Protein 9A76 (pdb70)

Solvent-accessible surface area: 61531 Å² total; per-residue (Å²): 157,86,85,61,89,109,36,76,80,76,14,63,65,0,23,0,0,0,0,0,2,25,40,114,0,14,15,20,56,0,1,20,72,0,0,57,104,13,96,38,20,82,164,234,79,48,154,157,49,46,14,1,68,23,96,6,0,103,114,97,45,23,7,9,49,6,32,8,6,25,2,117,21,140,8,150,90,41,76,79,22,20,0,1,0,0,0,1,2,15,32,27,7,9,50,14,14,3,31,2,0,0,40,1,12,30,0,0,0,0,0,0,3,0,30,66,0,0,13,4,8,0,32,32,11,1,141,38,0,86,126,49,144,14,67,13,1,8,1,0,1,48,44,66,70,146,73,23,92,32,107,61,0,44,92,7,0,54,105,37,28,68,31,105,0,74,106,4,7,55,0,0,2,158,63,36,85,13,3,78,101,1,0,27,21,0,16,150,69,2,68,31,4,110,26,54,4,112,30,52,4,46,0,10,0,0,10,2,87,75,41,92,216,98,6,1,11,2,25,0,11,0,41,43,0,20,0,78,63,52,45,115,0,69,0,54,44,57,37,92,92,36,99,2,82,39,1,0,4,34,55,39,141,49,52,87,41,134,46,2,5,0,0,3,4,0,2,1,4,4,65,2,167,85,41,56,16,7,139,15,10,5,1,0,1,12,26,99,80,68,6,178,132,50,27,121,42,39,217,113,71,113,3,44,1,30,0,0,0,2,4,109,71,81,77,50,38,97,76,0,91,92,0,0,71,67,2,64,9,25,12,19,2,0,61,54,121,71,33,88,12,180,57,22,25,119,0,4,12,0,0,0,10,1,34,23,1,5,53,4,2,30,36,22,0,58,124,86,58,119,3,78,4,40,5,12,13,12,14,2,35,7,10,0,52,21,91,120,65,114,100,49,94,0,33,26,11,47,97,22,27,83,101,165,123,33,119,106,7,14,0,3,16,0,68,0,25,0,3,2,40,56,134,35,23,50,36,0,49,133,29,0,106,46,17,30,12,77,92,96,53,52,97,147,31,42,90,99,34,0,9,0,26,0,18,0,0,3,28,15,11,23,53,37,0,66,93,29,0,88,88,44,0,153,37,131,3,6,12,26,38,90,89,73,27,76,70,92,21,135,17,22,52,0,11,0,34,6,49,41,130,115,30,42,15,1,9,18,13,1,23,160,100,86,0,151,116,50,0,126,54,3,2,73,25,0,73,144,52,3,68,146,30,103,8,66,0,20,0,11,0,3,46,42,187,153,88,21,11,154,17,46,2,146,10,109,214,182,113,69,62,68,193,46,217,52,70,90,144,76,179,83,185,161,62,92,104,160,50,157,118,31,51,194,190,86,76,154,133,29,102,31,137,36,44,67,115,0,6,32,0,4,36,97,91,84,122,88,120,200,205,237,242,98,73,51,6,134,96,20,145,17,45,80,54,0,29,112,1,0,92,144,54,59,58,141,108,16,46,85,1,9,18,86,2,0,56,39,0,47,68,98,96,8,0,11,0,17,9,63,49,66,41,27,12,22,1,1,0,0,0,0,1,0,40,60,6,76,48,154,29,84,58,17,13,1,2,0,0,0,2,10,44,22,14,0,48,61,1,8,93,36,0,123,100,0,0,91,43,39,199,4,104,26,29,37,0,16,35,77,52,90,34,29,160,4,53,183,31,19,166,162,68,8,1,0,0,0,0,14,0,30,36,3,33,46,0,19,110,136,205,42,6,183,5,112,78,1,66,2,0,0,1,4,14,1,5,7,0,44,81,65,56,40,44,107,31,0,52,45,0,6,85,66,14,43,119,162,38,5,0,2,0,1,0,26,38,25,34,68,35,1,98,152,5,4,135,163,48,16,110,158,43,62,94,14,112,32,178,78,166,147,112,63,42,51,30,6,93,4,32,32,0,46,2,86,34,190,83,1,13,46,1,0,5,45,5,7,12,60,37,62,14,118,20,0,3,0,2,0,33,57,106,125,8,0,62,40,0,9,125,6,0,73,110,22,47,34,45,5,48,16,0,17,53,97,42,88,43,74,135,27,108,81,2,21,161,78,0,136,124,49,69,12,89,3,0,0,0,13,40,86,0,6,32,5,14,64,10,88,30,9,27,16,0,2,1,0,0,2,0,109,50,29,74,25,0,37,41,5,3,26,18,2,6,45,112,63,122,98,2,47,0,1,0,2,1,12,73,184,2,85,47,27,12,165,32,0,30,142,67,29,188,96,165,6,91,163,46,133,45,8,55,92,105,67,0,57,101,12,30,72,122,46,10,43,91,172,61,144,74,63,109,90,126,123,133,54,124,192,144,119,98,56,44,56,111,92,88,157,124,103,82,57,119,77,32,84,56,53,48,38,131,176,62,11,135,96,33,67,108,53,132,45,239,33,62,103,38,82,49,62,120,78,210,193,172,198,141,164,235,98,90,209,240,206,123,88,168,78,80,80,218,237,79,85,220,81,208,98,136,125,217,109,92,192,123,198,201,226,116,131,127,217,230,117,114,67,119,203,205,137,178,186,94,278

Structure (mmCIF, N/CA/C/O backbone):
data_9A76
#
_entry.id   9A76
#
loop_
_entity.id
_entity.type
_entity.pdbx_description
1 POLYMER LEPA_BACSU
2 POLYMER CSHA_BACSU
#
loop_
_atom_site.group_PDB
_atom_site.id
_atom_site.type_symbol
_atom_site.label_atom_id
_atom_site.label_alt_id
_atom_site.label_comp_id
_atom_site.label_asym_id
_atom_site.label_entity_id
_atom_site.label_seq_id
_atom_site.pdbx_PDB_ins_code
_atom_site.Cartn_x
_atom_site.Cartn_y
_atom_site.Cartn_z
_atom_site.occupancy
_atom_site.B_iso_or_equiv
_atom_site.auth_seq_id
_atom_site.auth_comp_id
_atom_site.auth_asym_id
_atom_site.auth_atom_id
_atom_site.pdbx_PDB_model_num
ATOM 1 N N . MET A 1 1 ? -43.886 36.809 15.121 1.000 0.580 1 MET A N 1
ATOM 2 C CA . MET A 1 1 ? -42.692 36.380 14.379 1.000 0.580 1 MET A CA 1
ATOM 3 C C . MET A 1 1 ? -43.053 35.255 13.431 1.000 0.580 1 MET A C 1
ATOM 4 O O . MET A 1 1 ? -43.593 34.238 13.861 1.000 0.580 1 MET A O 1
ATOM 20 N N . THR A 1 2 ? -42.761 35.470 12.158 1.000 0.730 2 THR A N 1
ATOM 21 C CA . THR A 1 2 ? -42.549 34.453 11.127 1.000 0.730 2 THR A CA 1
ATOM 22 C C . THR A 1 2 ? -41.372 33.548 11.499 1.000 0.730 2 THR A C 1
ATOM 23 O O . THR A 1 2 ? -40.571 33.885 12.373 1.000 0.730 2 THR A O 1
ATOM 34 N N . ASP A 1 3 ? -41.231 32.402 10.834 1.000 0.820 3 ASP A N 1
ATOM 35 C CA . ASP A 1 3 ? -40.070 31.538 11.073 1.000 0.820 3 ASP A CA 1
ATOM 36 C C . ASP A 1 3 ? -38.760 32.176 10.580 1.000 0.820 3 ASP A C 1
ATOM 37 O O . ASP A 1 3 ? -37.723 31.956 11.201 1.000 0.820 3 ASP A O 1
ATOM 46 N N . LYS A 1 4 ? -38.799 33.046 9.556 1.000 0.850 4 LYS A N 1
ATOM 47 C CA . LYS A 1 4 ? -37.635 33.842 9.133 1.000 0.850 4 LYS A CA 1
ATOM 48 C C . LYS A 1 4 ? -37.174 34.818 10.219 1.000 0.850 4 LYS A C 1
ATOM 49 O O . LYS A 1 4 ? -35.994 34.822 10.548 1.000 0.850 4 LYS A O 1
ATOM 68 N N . GLU A 1 5 ? -38.087 35.577 10.832 1.000 0.880 5 GLU A N 1
ATOM 69 C CA . GLU A 1 5 ? -37.747 36.473 11.955 1.000 0.880 5 GLU A CA 1
ATOM 70 C C . GLU A 1 5 ? -37.132 35.702 13.134 1.000 0.880 5 GLU A C 1
ATOM 71 O O . GLU A 1 5 ? -36.119 36.137 13.672 1.000 0.880 5 GLU A O 1
ATOM 83 N N . LYS A 1 6 ? -37.672 34.524 13.489 1.000 0.900 6 LYS A N 1
ATOM 84 C CA . LYS A 1 6 ? -37.091 33.676 14.550 1.000 0.900 6 LYS A CA 1
ATOM 85 C C . LYS A 1 6 ? -35.688 33.172 14.202 1.000 0.900 6 LYS A C 1
ATOM 86 O O . LYS A 1 6 ? -34.834 33.114 15.081 1.000 0.900 6 LYS A O 1
ATOM 105 N N . ARG A 1 7 ? -35.445 32.770 12.945 1.000 0.910 7 ARG A N 1
ATOM 106 C CA . ARG A 1 7 ? -34.109 32.333 12.500 1.000 0.910 7 ARG A CA 1
ATOM 107 C C . ARG A 1 7 ? -33.107 33.484 12.561 1.000 0.910 7 ARG A C 1
ATOM 108 O O . ARG A 1 7 ? -32.023 33.274 13.085 1.000 0.910 7 ARG A O 1
ATOM 129 N N . LEU A 1 8 ? -33.490 34.682 12.116 1.000 0.920 8 LEU A N 1
ATOM 130 C CA . LEU A 1 8 ? -32.641 35.880 12.159 1.000 0.920 8 LEU A CA 1
ATOM 131 C C . LEU A 1 8 ? -32.324 36.329 13.598 1.000 0.920 8 LEU A C 1
ATOM 132 O O . LEU A 1 8 ? -31.176 36.637 13.903 1.000 0.920 8 LEU A O 1
ATOM 148 N N . GLU A 1 9 ? -33.306 36.312 14.505 1.000 0.920 9 GLU A N 1
ATOM 149 C CA . GLU A 1 9 ? -33.087 36.621 15.928 1.000 0.920 9 GLU A CA 1
ATOM 150 C C . GLU A 1 9 ? -32.221 35.561 16.631 1.000 0.920 9 GLU A C 1
ATOM 151 O O . GLU A 1 9 ? -31.420 35.891 17.501 1.000 0.920 9 GLU A O 1
ATOM 163 N N . ARG A 1 10 ? -32.329 34.284 16.239 1.000 0.940 10 ARG A N 1
ATOM 164 C CA . ARG A 1 10 ? -31.404 33.239 16.699 1.000 0.940 10 ARG A CA 1
ATOM 165 C C . ARG A 1 10 ? -29.991 33.465 16.151 1.000 0.940 10 ARG A C 1
ATOM 166 O O . ARG A 1 10 ? -29.029 33.329 16.900 1.000 0.940 10 ARG A O 1
ATOM 187 N N . GLN A 1 11 ? -29.872 33.794 14.867 1.000 0.950 11 GLN A N 1
ATOM 188 C CA . GLN A 1 11 ? -28.609 33.978 14.147 1.000 0.950 11 GLN A CA 1
ATOM 189 C C . GLN A 1 11 ? -27.752 35.097 14.753 1.000 0.950 11 GLN A C 1
ATOM 190 O O . GLN A 1 11 ? -26.554 34.898 14.936 1.000 0.950 11 GLN A O 1
ATOM 204 N N . SER A 1 12 ? -28.350 36.224 15.163 1.000 0.960 12 SER A N 1
ATOM 205 C CA . SER A 1 12 ? -27.616 37.320 15.825 1.000 0.960 12 SER A CA 1
ATOM 206 C C . SER A 1 12 ? -26.983 36.929 17.173 1.000 0.960 12 SER A C 1
ATOM 207 O O . SER A 1 12 ? -26.069 37.608 17.649 1.000 0.960 12 SER A O 1
ATOM 215 N N . ARG A 1 13 ? -27.418 35.809 17.767 1.000 0.970 13 ARG A N 1
ATOM 216 C CA . ARG A 1 13 ? -26.884 35.238 19.013 1.000 0.970 13 ARG A CA 1
ATOM 217 C C . ARG A 1 13 ? -25.940 34.053 18.807 1.000 0.970 13 ARG A C 1
ATOM 218 O O . ARG A 1 13 ? -25.538 33.428 19.789 1.000 0.970 13 ARG A O 1
ATOM 239 N N . ILE A 1 14 ? -25.601 33.712 17.564 1.000 0.980 14 ILE A N 1
ATOM 240 C CA . ILE A 1 14 ? -24.577 32.704 17.279 1.000 0.980 14 ILE A CA 1
ATOM 241 C C . ILE A 1 14 ? -23.190 33.365 17.335 1.000 0.980 14 ILE A C 1
ATOM 242 O O . ILE A 1 14 ? -23.035 34.515 16.919 1.000 0.980 14 ILE A O 1
ATOM 258 N N . ARG A 1 15 ? -22.190 32.642 17.847 1.000 0.980 15 ARG A N 1
ATOM 259 C CA . ARG A 1 15 ? -20.757 32.961 17.738 1.000 0.980 15 ARG A CA 1
ATOM 260 C C . ARG A 1 15 ? -20.008 31.696 17.335 1.000 0.980 15 ARG A C 1
ATOM 261 O O . ARG A 1 15 ? -20.070 30.704 18.061 1.000 0.980 15 ARG A O 1
ATOM 282 N N . ASN A 1 16 ? -19.318 31.719 16.199 1.000 0.980 16 ASN A N 1
ATOM 283 C CA . ASN A 1 16 ? -18.507 30.591 15.740 1.000 0.980 16 ASN A CA 1
ATOM 284 C C . ASN A 1 16 ? -17.039 30.969 15.870 1.000 0.980 16 ASN A C 1
ATOM 285 O O . ASN A 1 16 ? -16.610 31.971 15.297 1.000 0.980 16 ASN A O 1
ATOM 296 N N . PHE A 1 17 ? -16.280 30.201 16.640 1.000 0.980 17 PHE A N 1
ATOM 297 C CA . PHE A 1 17 ? -14.887 30.519 16.910 1.000 0.980 17 PHE A CA 1
ATOM 298 C C . PHE A 1 17 ? -14.035 29.271 17.093 1.000 0.980 17 PHE A C 1
ATOM 299 O O . PHE A 1 17 ? -14.504 28.205 17.496 1.000 0.980 17 PHE A O 1
ATOM 316 N N . SER A 1 18 ? -12.748 29.438 16.828 1.000 0.950 18 SER A N 1
ATOM 317 C CA . SER A 1 18 ? -11.724 28.419 17.036 1.000 0.950 18 SER A CA 1
ATOM 318 C C . SER A 1 18 ? -10.706 28.859 18.079 1.000 0.950 18 SER A C 1
ATOM 319 O O . SER A 1 18 ? -10.540 30.053 18.315 1.000 0.950 18 SER A O 1
ATOM 327 N N . ILE A 1 19 ? -10.001 27.913 18.698 1.000 0.940 19 ILE A N 1
ATOM 328 C CA . ILE A 1 19 ? -8.847 28.224 19.555 1.000 0.940 19 ILE A CA 1
ATOM 329 C C . ILE A 1 19 ? -7.581 27.883 18.773 1.000 0.940 19 ILE A C 1
ATOM 330 O O . ILE A 1 19 ? -7.423 26.745 18.331 1.000 0.940 19 ILE A O 1
ATOM 346 N N . ILE A 1 20 ? -6.695 28.865 18.615 1.000 0.920 20 ILE A N 1
ATOM 347 C CA . ILE A 1 20 ? -5.383 28.736 17.974 1.000 0.920 20 ILE A CA 1
ATOM 348 C C . ILE A 1 20 ? -4.282 29.029 18.994 1.000 0.920 20 ILE A C 1
ATOM 349 O O . ILE A 1 20 ? -4.403 29.924 19.829 1.000 0.920 20 ILE A O 1
ATOM 365 N N . ALA A 1 21 ? -3.212 28.241 18.959 1.000 0.910 21 ALA A N 1
ATOM 366 C CA . ALA A 1 21 ? -2.125 28.321 19.928 1.000 0.910 21 ALA A CA 1
ATOM 367 C C . ALA A 1 21 ? -0.865 27.641 19.387 1.000 0.910 21 ALA A C 1
ATOM 368 O O . ALA A 1 21 ? -0.955 26.791 18.499 1.000 0.910 21 ALA A O 1
ATOM 375 N N . HIS A 1 22 ? 0.289 27.938 19.983 1.000 0.860 22 HIS A N 1
ATOM 376 C CA . HIS A 1 22 ? 1.422 27.019 19.910 1.000 0.860 22 HIS A CA 1
ATOM 377 C C . HIS A 1 22 ? 1.132 25.744 20.726 1.000 0.860 22 HIS A C 1
ATOM 378 O O . HIS A 1 22 ? 0.263 25.712 21.607 1.000 0.860 22 HIS A O 1
ATOM 392 N N . ILE A 1 23 ? 1.881 24.677 20.450 1.000 0.810 23 ILE A N 1
ATOM 393 C CA . ILE A 1 23 ? 1.841 23.440 21.235 1.000 0.810 23 ILE A CA 1
ATOM 394 C C . ILE A 1 23 ? 2.140 23.748 22.707 1.000 0.810 23 ILE A C 1
ATOM 395 O O . ILE A 1 23 ? 2.944 24.616 23.033 1.000 0.810 23 ILE A O 1
ATOM 411 N N . ASP A 1 24 ? 1.472 23.024 23.603 1.000 0.820 24 ASP A N 1
ATOM 412 C CA . ASP A 1 24 ? 1.631 23.121 25.058 1.000 0.820 24 ASP A CA 1
ATOM 413 C C . ASP A 1 24 ? 1.220 24.477 25.685 1.000 0.820 24 ASP A C 1
ATOM 414 O O . ASP A 1 24 ? 1.160 24.583 26.905 1.000 0.820 24 ASP A O 1
ATOM 423 N N . HIS A 1 25 ? 0.805 25.503 24.922 1.000 0.910 25 HIS A N 1
ATOM 424 C CA . HIS A 1 25 ? 0.312 26.792 25.471 1.000 0.910 25 HIS A CA 1
ATOM 425 C C . HIS A 1 25 ? -1.043 26.687 26.212 1.000 0.910 25 HIS A C 1
ATOM 426 O O . HIS A 1 25 ? -1.522 27.649 26.813 1.000 0.910 25 HIS A O 1
ATOM 440 N N . GLY A 1 26 ? -1.644 25.492 26.255 1.000 0.880 26 GLY A N 1
ATOM 441 C CA . GLY A 1 26 ? -2.825 25.178 27.072 1.000 0.880 26 GLY A CA 1
ATOM 442 C C . GLY A 1 26 ? -4.171 25.279 26.348 1.000 0.880 26 GLY A C 1
ATOM 443 O O . GLY A 1 26 ? -5.201 25.411 27.006 1.000 0.880 26 GLY A O 1
ATOM 447 N N . LYS A 1 27 ? -4.167 25.188 25.013 1.000 0.890 27 LYS A N 1
ATOM 448 C CA . LYS A 1 27 ? -5.350 25.215 24.137 1.000 0.890 27 LYS A CA 1
ATOM 449 C C . LYS A 1 27 ? -6.436 24.202 24.547 1.000 0.890 27 LYS A C 1
ATOM 450 O O . LYS A 1 27 ? -7.546 24.615 24.871 1.000 0.890 27 LYS A O 1
ATOM 469 N N . SER A 1 28 ? -6.115 22.904 24.633 1.000 0.840 28 SER A N 1
ATOM 470 C CA . SER A 1 28 ? -7.089 21.859 25.013 1.000 0.840 28 SER A CA 1
ATOM 471 C C . SER A 1 28 ? -7.619 22.051 26.443 1.000 0.840 28 SER A C 1
ATOM 472 O O . SER A 1 28 ? -8.810 21.903 26.695 1.000 0.840 28 SER A O 1
ATOM 480 N N . THR A 1 29 ? -6.764 22.481 27.381 1.000 0.850 29 THR A N 1
ATOM 481 C CA . THR A 1 29 ? -7.181 22.796 28.761 1.000 0.850 29 THR A CA 1
ATOM 482 C C . THR A 1 29 ? -8.125 24.001 28.823 1.000 0.850 29 THR A C 1
ATOM 483 O O . THR A 1 29 ? -9.029 24.032 29.657 1.000 0.850 29 THR A O 1
ATOM 494 N N . LEU A 1 30 ? -7.938 25.005 27.957 1.000 0.910 30 LEU A N 1
ATOM 495 C CA . LEU A 1 30 ? -8.854 26.140 27.848 1.000 0.910 30 LEU A CA 1
ATOM 496 C C . LEU A 1 30 ? -10.202 25.704 27.254 1.000 0.910 30 LEU A C 1
ATOM 497 O O . LEU A 1 30 ? -11.244 26.098 27.778 1.000 0.910 30 LEU A O 1
ATOM 513 N N . ALA A 1 31 ? -10.185 24.842 26.230 1.000 0.890 31 ALA A N 1
ATOM 514 C CA . ALA A 1 31 ? -11.391 24.241 25.663 1.000 0.890 31 ALA A CA 1
ATOM 515 C C . ALA A 1 31 ? -12.204 23.491 26.736 1.000 0.890 31 ALA A C 1
ATOM 516 O O . ALA A 1 31 ? -13.384 23.788 26.918 1.000 0.890 31 ALA A O 1
ATOM 523 N N . ASP A 1 32 ? -11.569 22.614 27.526 1.000 0.860 32 ASP A N 1
ATOM 524 C CA . ASP A 1 32 ? -12.223 21.899 28.636 1.000 0.860 32 ASP A CA 1
ATOM 525 C C . ASP A 1 32 ? -12.893 22.862 29.640 1.000 0.860 32 ASP A C 1
ATOM 526 O O . ASP A 1 32 ? -14.016 22.617 30.088 1.000 0.860 32 ASP A O 1
ATOM 535 N N . ARG A 1 33 ? -12.252 23.993 29.975 1.000 0.890 33 ARG A N 1
ATOM 536 C CA . ARG A 1 33 ? -12.837 25.005 30.879 1.000 0.890 33 ARG A CA 1
ATOM 537 C C . ARG A 1 33 ? -14.025 25.745 30.277 1.000 0.890 33 ARG A C 1
ATOM 538 O O . ARG A 1 33 ? -14.961 26.067 31.010 1.000 0.890 33 ARG A O 1
ATOM 559 N N . ILE A 1 34 ? -14.016 25.994 28.970 1.000 0.910 34 ILE A N 1
ATOM 560 C CA . ILE A 1 34 ? -15.157 26.566 28.245 1.000 0.910 34 ILE A CA 1
ATOM 561 C C . ILE A 1 34 ? -16.346 25.586 28.281 1.000 0.910 34 ILE A C 1
ATOM 562 O O . ILE A 1 34 ? -17.465 26.000 28.602 1.000 0.910 34 ILE A O 1
ATOM 578 N N . LEU A 1 35 ? -16.112 24.284 28.062 1.000 0.870 35 LEU A N 1
ATOM 579 C CA . LEU A 1 35 ? -17.134 23.229 28.194 1.000 0.870 35 LEU A CA 1
ATOM 580 C C . LEU A 1 35 ? -17.725 23.164 29.617 1.000 0.870 35 LEU A C 1
ATOM 581 O O . LEU A 1 35 ? -18.933 22.994 29.791 1.000 0.870 35 LEU A O 1
ATOM 597 N N . GLU A 1 36 ? -16.878 23.317 30.637 1.000 0.840 36 GLU A N 1
ATOM 598 C CA . GLU A 1 36 ? -17.268 23.259 32.050 1.000 0.840 36 GLU A CA 1
ATOM 599 C C . GLU A 1 36 ? -18.109 24.477 32.473 1.000 0.840 36 GLU A C 1
ATOM 600 O O . GLU A 1 36 ? -19.185 24.325 33.055 1.000 0.840 36 GLU A O 1
ATOM 612 N N . LYS A 1 37 ? -17.669 25.700 32.133 1.000 0.860 37 LYS A N 1
ATOM 613 C CA . LYS A 1 37 ? -18.384 26.948 32.470 1.000 0.860 37 LYS A CA 1
ATOM 614 C C . LYS A 1 37 ? -19.720 27.095 31.742 1.000 0.860 37 LYS A C 1
ATOM 615 O O . LYS A 1 37 ? -20.664 27.623 32.325 1.000 0.860 37 LYS A O 1
ATOM 634 N N . THR A 1 38 ? -19.831 26.591 30.513 1.000 0.860 38 THR A N 1
ATOM 635 C CA . THR A 1 38 ? -21.094 26.571 29.746 1.000 0.860 38 THR A CA 1
ATOM 636 C C . THR A 1 38 ? -22.077 25.487 30.209 1.000 0.860 38 THR A C 1
ATOM 637 O O . THR A 1 38 ? -23.169 25.369 29.660 1.000 0.860 38 THR A O 1
ATOM 648 N N . SER A 1 39 ? -21.741 24.710 31.251 1.000 0.650 39 SER A N 1
ATOM 649 C CA . SER A 1 39 ? -22.594 23.647 31.815 1.000 0.650 39 SER A CA 1
ATOM 650 C C . SER A 1 39 ? -23.017 22.571 30.801 1.000 0.650 39 SER A C 1
ATOM 651 O O . SER A 1 39 ? -24.021 21.885 30.999 1.000 0.650 39 SER A O 1
ATOM 659 N N . ALA A 1 40 ? -22.249 22.393 29.721 1.000 0.650 40 ALA A N 1
ATOM 660 C CA . ALA A 1 40 ? -22.527 21.399 28.684 1.000 0.650 40 ALA A CA 1
ATOM 661 C C . ALA A 1 40 ? -22.223 19.956 29.134 1.000 0.650 40 ALA A C 1
ATOM 662 O O . ALA A 1 40 ? -22.692 18.999 28.517 1.000 0.650 40 ALA A O 1
ATOM 669 N N . ILE A 1 41 ? -21.436 19.802 30.204 1.000 0.610 41 ILE A N 1
ATOM 670 C CA . ILE A 1 41 ? -20.979 18.528 30.769 1.000 0.610 41 ILE A CA 1
ATOM 671 C C . ILE A 1 41 ? -21.112 18.587 32.296 1.000 0.610 41 ILE A C 1
ATOM 672 O O . ILE A 1 41 ? -20.923 19.636 32.910 1.000 0.610 41 ILE A O 1
ATOM 688 N N . THR A 1 42 ? -21.437 17.459 32.930 1.000 0.580 42 THR A N 1
ATOM 689 C CA . THR A 1 42 ? -21.459 17.356 34.397 1.000 0.580 42 THR A CA 1
ATOM 690 C C . THR A 1 42 ? -20.073 17.037 34.974 1.000 0.580 42 THR A C 1
ATOM 691 O O . THR A 1 42 ? -19.303 16.300 34.365 1.000 0.580 42 THR A O 1
ATOM 702 N N . GLN A 1 43 ? -19.783 17.455 36.217 1.000 0.550 43 GLN A N 1
ATOM 703 C CA . GLN A 1 43 ? -18.529 17.108 36.927 1.000 0.550 43 GLN A CA 1
ATOM 704 C C . GLN A 1 43 ? -18.204 15.598 36.986 1.000 0.550 43 GLN A C 1
ATOM 705 O O . GLN A 1 43 ? -17.070 15.229 37.272 1.000 0.550 43 GLN A O 1
ATOM 719 N N . ARG A 1 44 ? -19.182 14.708 36.755 1.000 0.450 44 ARG A N 1
ATOM 720 C CA . ARG A 1 44 ? -18.971 13.249 36.680 1.000 0.450 44 ARG A CA 1
ATOM 721 C C . ARG A 1 44 ? -18.571 12.741 35.298 1.000 0.450 44 ARG A C 1
ATOM 722 O O . ARG A 1 44 ? -18.021 11.648 35.207 1.000 0.450 44 ARG A O 1
ATOM 743 N N . GLU A 1 45 ? -18.922 13.471 34.248 1.000 0.550 45 GLU A N 1
ATOM 744 C CA . GLU A 1 45 ? -18.572 13.150 32.862 1.000 0.550 45 GLU A CA 1
ATOM 745 C C . GLU A 1 45 ? -17.264 13.825 32.436 1.000 0.550 45 GLU A C 1
ATOM 746 O O . GLU A 1 45 ? -16.655 13.381 31.464 1.000 0.550 45 GLU A O 1
ATOM 758 N N . MET A 1 46 ? -16.810 14.836 33.189 1.000 0.580 46 MET A N 1
ATOM 759 C CA . MET A 1 46 ? -15.497 15.454 33.030 1.000 0.580 46 MET A CA 1
ATOM 760 C C . MET A 1 46 ? -14.376 14.405 33.024 1.000 0.580 46 MET A C 1
ATOM 761 O O . MET A 1 46 ? -14.195 13.634 33.970 1.000 0.580 46 MET A O 1
ATOM 775 N N . LYS A 1 47 ? -13.588 14.441 31.955 1.000 0.610 47 LYS A N 1
ATOM 776 C CA . LYS A 1 47 ? -12.243 13.879 31.852 1.000 0.610 47 LYS A CA 1
ATOM 777 C C . LYS A 1 47 ? -11.350 14.991 31.316 1.000 0.610 47 LYS A C 1
ATOM 778 O O . LYS A 1 47 ? -11.849 15.862 30.609 1.000 0.610 47 LYS A O 1
ATOM 797 N N . GLU A 1 48 ? -10.068 14.961 31.655 1.000 0.590 48 GLU A N 1
ATOM 798 C CA . GLU A 1 48 ? -9.090 15.846 31.016 1.000 0.590 48 GLU A CA 1
ATOM 799 C C . GLU A 1 48 ? -9.047 15.555 29.511 1.000 0.590 48 GLU A C 1
ATOM 800 O O . GLU A 1 48 ? -9.132 14.387 29.113 1.000 0.590 48 GLU A O 1
ATOM 812 N N . GLN A 1 49 ? -8.914 16.610 28.703 1.000 0.610 49 GLN A N 1
ATOM 813 C CA . GLN A 1 49 ? -8.789 16.542 27.249 1.000 0.610 49 GLN A CA 1
ATOM 814 C C . GLN A 1 49 ? -9.977 15.810 26.605 1.000 0.610 49 GLN A C 1
ATOM 815 O O . GLN A 1 49 ? -9.839 14.767 25.959 1.000 0.610 49 GLN A O 1
ATOM 829 N N . LEU A 1 50 ? -11.188 16.338 26.820 1.000 0.630 50 LEU A N 1
ATOM 830 C CA . LEU A 1 50 ? -12.420 15.643 26.432 1.000 0.630 50 LEU A CA 1
ATOM 831 C C . LEU A 1 50 ? -12.671 15.660 24.913 1.000 0.630 50 LEU A C 1
ATOM 832 O O . LEU A 1 50 ? -13.321 14.749 24.396 1.000 0.630 50 LEU A O 1
ATOM 848 N N . LEU A 1 51 ? -12.134 16.663 24.207 1.000 0.660 51 LEU A N 1
ATOM 849 C CA . LEU A 1 51 ? -12.173 16.769 22.740 1.000 0.660 51 LEU A CA 1
ATOM 850 C C . LEU A 1 51 ? -11.088 15.939 22.042 1.000 0.660 51 LEU A C 1
ATOM 851 O O . LEU A 1 51 ? -11.288 15.543 20.894 1.000 0.660 51 LEU A O 1
ATOM 867 N N . ASP A 1 52 ? -9.990 15.628 22.736 1.000 0.660 52 ASP A N 1
ATOM 868 C CA . ASP A 1 52 ? -8.940 14.729 22.253 1.000 0.660 52 ASP A CA 1
ATOM 869 C C . ASP A 1 52 ? -9.497 13.295 22.318 1.000 0.660 52 ASP A C 1
ATOM 870 O O . ASP A 1 52 ? -9.419 12.576 23.319 1.000 0.660 52 ASP A O 1
ATOM 879 N N . SER A 1 53 ? -10.223 12.941 21.260 1.000 0.660 53 SER A N 1
ATOM 880 C CA . SER A 1 53 ? -11.062 11.748 21.153 1.000 0.660 53 SER A CA 1
ATOM 881 C C . SER A 1 53 ? -10.260 10.469 20.911 1.000 0.660 53 SER A C 1
ATOM 882 O O . SER A 1 53 ? -10.714 9.386 21.286 1.000 0.660 53 SER A O 1
ATOM 890 N N . MET A 1 54 ? -9.074 10.590 20.313 1.000 0.680 54 MET A N 1
ATOM 891 C CA . MET A 1 54 ? -8.165 9.487 20.035 1.000 0.680 54 MET A CA 1
ATOM 892 C C . MET A 1 54 ? -7.211 9.277 21.212 1.000 0.680 54 MET A C 1
ATOM 893 O O . MET A 1 54 ? -6.650 10.226 21.752 1.000 0.680 54 MET A O 1
ATOM 907 N N . ASP A 1 55 ? -6.936 8.020 21.565 1.000 0.720 55 ASP A N 1
ATOM 908 C CA . ASP A 1 55 ? -5.957 7.715 22.620 1.000 0.720 55 ASP A CA 1
ATOM 909 C C . ASP A 1 55 ? -4.552 8.249 22.274 1.000 0.720 55 ASP A C 1
ATOM 910 O O . ASP A 1 55 ? -3.822 8.694 23.155 1.000 0.720 55 ASP A O 1
ATOM 919 N N . LEU A 1 56 ? -4.230 8.314 20.975 1.000 0.720 56 LEU A N 1
ATOM 920 C CA . LEU A 1 56 ? -3.001 8.897 20.429 1.000 0.720 56 LEU A CA 1
ATOM 921 C C . LEU A 1 56 ? -2.809 10.379 20.809 1.000 0.720 56 LEU A C 1
ATOM 922 O O . LEU A 1 56 ? -1.690 10.802 21.093 1.000 0.720 56 LEU A O 1
ATOM 938 N N . GLU A 1 57 ? -3.896 11.157 20.825 1.000 0.780 57 GLU A N 1
ATOM 939 C CA . GLU A 1 57 ? -3.875 12.591 21.148 1.000 0.780 57 GLU A CA 1
ATOM 940 C C . GLU A 1 57 ? -3.499 12.801 22.620 1.000 0.780 57 GLU A C 1
ATOM 941 O O . GLU A 1 57 ? -2.620 13.603 22.938 1.000 0.780 57 GLU A O 1
ATOM 953 N N . ARG A 1 58 ? -4.079 11.987 23.515 1.000 0.730 58 ARG A N 1
ATOM 954 C CA . ARG A 1 58 ? -3.771 11.998 24.955 1.000 0.730 58 ARG A CA 1
ATOM 955 C C . ARG A 1 58 ? -2.376 11.453 25.266 1.000 0.730 58 ARG A C 1
ATOM 956 O O . ARG A 1 58 ? -1.692 11.994 26.127 1.000 0.730 58 ARG A O 1
ATOM 977 N N . GLU A 1 59 ? -1.939 10.400 24.572 1.000 0.740 59 GLU A N 1
ATOM 978 C CA . GLU A 1 59 ? -0.596 9.821 24.737 1.000 0.740 59 GLU A CA 1
ATOM 979 C C . GLU A 1 59 ? 0.515 10.793 24.315 1.000 0.740 59 GLU A C 1
ATOM 980 O O . GLU A 1 59 ? 1.547 10.864 24.984 1.000 0.740 59 GLU A O 1
ATOM 992 N N . ARG A 1 60 ? 0.314 11.546 23.223 1.000 0.680 60 ARG A N 1
ATOM 993 C CA . ARG A 1 60 ? 1.291 12.529 22.725 1.000 0.680 60 ARG A CA 1
ATOM 994 C C . ARG A 1 60 ? 1.081 13.955 23.255 1.000 0.680 60 ARG A C 1
ATOM 995 O O . ARG A 1 60 ? 1.945 14.800 23.032 1.000 0.680 60 ARG A O 1
ATOM 1016 N N . GLY A 1 61 ? -0.022 14.229 23.954 1.000 0.720 61 GLY A N 1
ATOM 1017 C CA . GLY A 1 61 ? -0.349 15.553 24.496 1.000 0.720 61 GLY A CA 1
ATOM 1018 C C . GLY A 1 61 ? -0.650 16.608 23.425 1.000 0.720 61 GLY A C 1
ATOM 1019 O O . GLY A 1 61 ? -0.388 17.790 23.640 1.000 0.720 61 GLY A O 1
ATOM 1023 N N . ILE A 1 62 ? -1.160 16.187 22.264 1.000 0.760 62 ILE A N 1
ATOM 1024 C CA . ILE A 1 62 ? -1.443 17.052 21.111 1.000 0.760 62 ILE A CA 1
ATOM 1025 C C . ILE A 1 62 ? -2.805 16.721 20.504 1.000 0.760 62 ILE A C 1
ATOM 1026 O O . ILE A 1 62 ? -3.135 15.558 20.301 1.000 0.760 62 ILE A O 1
ATOM 1042 N N . THR A 1 63 ? -3.561 17.749 20.132 1.000 0.770 63 THR A N 1
ATOM 1043 C CA . THR A 1 63 ? -4.765 17.582 19.310 1.000 0.770 63 THR A CA 1
ATOM 1044 C C . THR A 1 63 ? -4.373 17.362 17.856 1.000 0.770 63 THR A C 1
ATOM 1045 O O . THR A 1 63 ? -3.545 18.100 17.313 1.000 0.770 63 THR A O 1
ATOM 1056 N N . ILE A 1 64 ? -4.982 16.356 17.235 1.000 0.740 64 ILE A N 1
ATOM 1057 C CA . ILE A 1 64 ? -4.692 15.889 15.876 1.000 0.740 64 ILE A CA 1
ATOM 1058 C C . ILE A 1 64 ? -5.935 16.051 15.000 1.000 0.740 64 ILE A C 1
ATOM 1059 O O . ILE A 1 64 ? -5.840 16.524 13.870 1.000 0.740 64 ILE A O 1
ATOM 1075 N N . LYS A 1 65 ? -7.111 15.679 15.515 1.000 0.730 65 LYS A N 1
ATOM 1076 C CA . LYS A 1 65 ? -8.391 15.908 14.848 1.000 0.730 65 LYS A CA 1
ATOM 1077 C C . LYS A 1 65 ? -8.990 17.226 15.296 1.000 0.730 65 LYS A C 1
ATOM 1078 O O . LYS A 1 65 ? -9.067 17.522 16.484 1.000 0.730 65 LYS A O 1
ATOM 1097 N N . LEU A 1 66 ? -9.497 17.978 14.327 1.000 0.760 66 LEU A N 1
ATOM 1098 C CA . LEU A 1 66 ? -10.431 19.049 14.627 1.000 0.760 66 LEU A CA 1
ATOM 1099 C C . LEU A 1 66 ? -11.731 18.444 15.180 1.000 0.760 66 LEU A C 1
ATOM 1100 O O . LEU A 1 66 ? -12.208 17.416 14.695 1.000 0.760 66 LEU A O 1
ATOM 1116 N N . ASN A 1 67 ? -12.313 19.079 16.192 1.000 0.780 67 ASN A N 1
ATOM 1117 C CA . ASN A 1 67 ? -13.588 18.665 16.774 1.000 0.780 67 ASN A CA 1
ATOM 1118 C C . ASN A 1 67 ? -14.469 19.893 16.993 1.000 0.780 67 ASN A C 1
ATOM 1119 O O . ASN A 1 67 ? -14.005 20.920 17.481 1.000 0.780 67 ASN A O 1
ATOM 1130 N N . SER A 1 68 ? -15.748 19.790 16.629 1.000 0.870 68 SER A N 1
ATOM 1131 C CA . SER A 1 68 ? -16.717 20.881 16.786 1.000 0.870 68 SER A CA 1
ATOM 1132 C C . SER A 1 68 ? -17.697 20.574 17.910 1.000 0.870 68 SER A C 1
ATOM 1133 O O . SER A 1 68 ? -18.158 19.439 18.033 1.000 0.870 68 SER A O 1
ATOM 1141 N N . VAL A 1 69 ? -18.030 21.576 18.726 1.000 0.890 69 VAL A N 1
ATOM 1142 C CA . VAL A 1 69 ? -19.018 21.457 19.805 1.000 0.890 69 VAL A CA 1
ATOM 1143 C C . VAL A 1 69 ? -19.895 22.706 19.878 1.000 0.890 69 VAL A C 1
ATOM 1144 O O . VAL A 1 69 ? -19.397 23.827 19.958 1.000 0.890 69 VAL A O 1
ATOM 1157 N N . GLN A 1 70 ? -21.214 22.501 19.902 1.000 0.930 70 GLN A N 1
ATOM 1158 C CA . GLN A 1 70 ? -22.199 23.529 20.218 1.000 0.930 70 GLN A CA 1
ATOM 1159 C C . GLN A 1 70 ? -22.399 23.630 21.736 1.000 0.930 70 GLN A C 1
ATOM 1160 O O . GLN A 1 70 ? -22.666 22.635 22.417 1.000 0.930 70 GLN A O 1
ATOM 1174 N N . LEU A 1 71 ? -22.335 24.855 22.249 1.000 0.920 71 LEU A N 1
ATOM 1175 C CA . LEU A 1 71 ? -22.508 25.217 23.650 1.000 0.920 71 LEU A CA 1
ATOM 1176 C C . LEU A 1 71 ? -23.558 26.324 23.780 1.000 0.920 71 LEU A C 1
ATOM 1177 O O . LEU A 1 71 ? -23.849 27.051 22.829 1.000 0.920 71 LEU A O 1
ATOM 1193 N N . LYS A 1 72 ? -24.111 26.469 24.984 1.000 0.930 72 LYS A N 1
ATOM 1194 C CA . LYS A 1 72 ? -24.975 27.592 25.350 1.000 0.930 72 LYS A CA 1
ATOM 1195 C C . LYS A 1 72 ? -24.304 28.405 26.441 1.000 0.930 72 LYS A C 1
ATOM 1196 O O . LYS A 1 72 ? -23.819 27.837 27.416 1.000 0.930 72 LYS A O 1
ATOM 1215 N N . TYR A 1 73 ? -24.309 29.721 26.293 1.000 0.950 73 TYR A N 1
ATOM 1216 C CA . TYR A 1 73 ? -23.770 30.634 27.294 1.000 0.950 73 TYR A CA 1
ATOM 1217 C C . TYR A 1 73 ? -24.791 31.720 27.606 1.000 0.950 73 TYR A C 1
ATOM 1218 O O . TYR A 1 73 ? -25.436 32.233 26.698 1.000 0.950 73 TYR A O 1
ATOM 1236 N N . LYS A 1 74 ? -24.959 32.058 28.886 1.000 0.950 74 LYS A N 1
ATOM 1237 C CA . LYS A 1 74 ? -25.810 33.169 29.310 1.000 0.950 74 LYS A CA 1
ATOM 1238 C C . LYS A 1 74 ? -24.917 34.297 29.811 1.000 0.950 74 LYS A C 1
ATOM 1239 O O . LYS A 1 74 ? -24.271 34.121 30.842 1.000 0.950 74 LYS A O 1
ATOM 1258 N N . ALA A 1 75 ? -24.890 35.399 29.073 1.000 0.950 75 ALA A N 1
ATOM 1259 C CA . ALA A 1 75 ? -23.935 36.482 29.274 1.000 0.950 75 ALA A CA 1
ATOM 1260 C C . ALA A 1 75 ? -24.420 37.525 30.297 1.000 0.950 75 ALA A C 1
ATOM 1261 O O . ALA A 1 75 ? -25.558 37.459 30.785 1.000 0.950 75 ALA A O 1
ATOM 1268 N N . LYS A 1 76 ? -23.565 38.498 30.646 1.000 0.940 76 LYS A N 1
ATOM 1269 C CA . LYS A 1 76 ? -23.888 39.566 31.619 1.000 0.940 76 LYS A CA 1
ATOM 1270 C C . LYS A 1 76 ? -24.978 40.529 31.140 1.000 0.940 76 LYS A C 1
ATOM 1271 O O . LYS A 1 76 ? -25.618 41.161 31.980 1.000 0.940 76 LYS A O 1
ATOM 1290 N N . ASP A 1 77 ? -25.232 40.607 29.833 1.000 0.940 77 ASP A N 1
ATOM 1291 C CA . ASP A 1 77 ? -26.395 41.303 29.259 1.000 0.940 77 ASP A CA 1
ATOM 1292 C C . ASP A 1 77 ? -27.741 40.636 29.631 1.000 0.940 77 ASP A C 1
ATOM 1293 O O . ASP A 1 77 ? -28.797 41.266 29.564 1.000 0.940 77 ASP A O 1
ATOM 1302 N N . GLY A 1 78 ? -27.701 39.384 30.102 1.000 0.930 78 GLY A N 1
ATOM 1303 C CA . GLY A 1 78 ? -28.849 38.577 30.499 1.000 0.930 78 GLY A CA 1
ATOM 1304 C C . GLY A 1 78 ? -29.393 37.662 29.400 1.000 0.930 78 GLY A C 1
ATOM 1305 O O . GLY A 1 78 ? -30.310 36.882 29.684 1.000 0.930 78 GLY A O 1
ATOM 1309 N N . GLU A 1 79 ? -28.833 37.710 28.194 1.000 0.950 79 GLU A N 1
ATOM 1310 C CA . GLU A 1 79 ? -29.268 36.943 27.032 1.000 0.950 79 GLU A CA 1
ATOM 1311 C C . GLU A 1 79 ? -28.542 35.593 26.916 1.000 0.950 79 GLU A C 1
ATOM 1312 O O . GLU A 1 79 ? -27.420 35.405 27.387 1.000 0.950 79 GLU A O 1
ATOM 1324 N N . GLU A 1 80 ? -29.212 34.608 26.309 1.000 0.950 80 GLU A N 1
ATOM 1325 C CA . GLU A 1 80 ? -28.617 33.304 25.986 1.000 0.950 80 GLU A CA 1
ATOM 1326 C C . GLU A 1 80 ? -28.089 33.297 24.543 1.000 0.950 80 GLU A C 1
ATOM 1327 O O . GLU A 1 80 ? -28.840 33.592 23.608 1.000 0.950 80 GLU A O 1
ATOM 1339 N N . TYR A 1 81 ? -26.819 32.922 24.391 1.000 0.970 81 TYR A N 1
ATOM 1340 C CA . TYR A 1 81 ? -26.052 32.807 23.153 1.000 0.970 81 TYR A CA 1
ATOM 1341 C C . TYR A 1 81 ? -25.766 31.344 22.800 1.000 0.970 81 TYR A C 1
ATOM 1342 O O . TYR A 1 81 ? -25.742 30.461 23.663 1.000 0.970 81 TYR A O 1
ATOM 1360 N N . ILE A 1 82 ? -25.527 31.100 21.511 1.000 0.960 82 ILE A N 1
ATOM 1361 C CA . ILE A 1 82 ? -25.178 29.793 20.949 1.000 0.960 82 ILE A CA 1
ATOM 1362 C C . ILE A 1 82 ? -23.743 29.874 20.440 1.000 0.960 82 ILE A C 1
ATOM 1363 O O . ILE A 1 82 ? -23.450 30.581 19.481 1.000 0.960 82 ILE A O 1
ATOM 1379 N N . PHE A 1 83 ? -22.845 29.145 21.081 1.000 0.960 83 PHE A N 1
ATOM 1380 C CA . PHE A 1 83 ? -21.442 29.092 20.696 1.000 0.960 83 PHE A CA 1
ATOM 1381 C C . PHE A 1 83 ? -21.189 27.823 19.893 1.000 0.960 83 PHE A C 1
ATOM 1382 O O . PHE A 1 83 ? -21.593 26.748 20.329 1.000 0.960 83 PHE A O 1
ATOM 1399 N N . HIS A 1 84 ? -20.491 27.924 18.766 1.000 0.960 84 HIS A N 1
ATOM 1400 C CA . HIS A 1 84 ? -19.837 26.776 18.145 1.000 0.960 84 HIS A CA 1
ATOM 1401 C C . HIS A 1 84 ? -18.330 26.947 18.305 1.000 0.960 84 HIS A C 1
ATOM 1402 O O . HIS A 1 84 ? -17.728 27.828 17.694 1.000 0.960 84 HIS A O 1
ATOM 1416 N N . LEU A 1 85 ? -17.746 26.104 19.152 1.000 0.940 85 LEU A N 1
ATOM 1417 C CA . LEU A 1 85 ? -16.307 25.991 19.333 1.000 0.940 85 LEU A CA 1
ATOM 1418 C C . LEU A 1 85 ? -15.780 24.942 18.348 1.000 0.940 85 LEU A C 1
ATOM 1419 O O . LEU A 1 85 ? -16.246 23.801 18.375 1.000 0.940 85 LEU A O 1
ATOM 1435 N N . ILE A 1 86 ? -14.808 25.311 17.514 1.000 0.900 86 ILE A N 1
ATOM 1436 C CA . ILE A 1 86 ? -14.020 24.372 16.707 1.000 0.900 86 ILE A CA 1
ATOM 1437 C C . ILE A 1 86 ? -12.611 24.289 17.295 1.000 0.900 86 ILE A C 1
ATOM 1438 O O . ILE A 1 86 ? -11.845 25.252 17.266 1.000 0.900 86 ILE A O 1
ATOM 1454 N N . ASP A 1 87 ? -12.263 23.133 17.850 1.000 0.840 87 ASP A N 1
ATOM 1455 C CA . ASP A 1 87 ? -10.909 22.877 18.326 1.000 0.840 87 ASP A CA 1
ATOM 1456 C C . ASP A 1 87 ? -9.976 22.564 17.147 1.000 0.840 87 ASP A C 1
ATOM 1457 O O . ASP A 1 87 ? -10.373 21.859 16.219 1.000 0.840 87 ASP A O 1
ATOM 1466 N N . THR A 1 88 ? -8.752 23.100 17.167 1.000 0.870 88 THR A N 1
ATOM 1467 C CA . THR A 1 88 ? -7.819 23.058 16.022 1.000 0.870 88 THR A CA 1
ATOM 1468 C C . THR A 1 88 ? -6.480 22.407 16.388 1.000 0.870 88 THR A C 1
ATOM 1469 O O . THR A 1 88 ? -6.039 22.532 17.533 1.000 0.870 88 THR A O 1
ATOM 1480 N N . PRO A 1 89 ? -5.795 21.695 15.476 1.000 0.820 89 PRO A N 1
ATOM 1481 C CA . PRO A 1 89 ? -4.460 21.161 15.758 1.000 0.820 89 PRO A CA 1
ATOM 1482 C C . PRO A 1 89 ? -3.422 22.255 16.049 1.000 0.820 89 PRO A C 1
ATOM 1483 O O . PRO A 1 89 ? -3.536 23.378 15.575 1.000 0.820 89 PRO A O 1
ATOM 1494 N N . GLY A 1 90 ? -2.388 21.928 16.829 1.000 0.730 90 GLY A N 1
ATOM 1495 C CA . GLY A 1 90 ? -1.350 22.897 17.225 1.000 0.730 90 GLY A CA 1
ATOM 1496 C C . GLY A 1 90 ? -0.022 22.804 16.464 1.000 0.730 90 GLY A C 1
ATOM 1497 O O . GLY A 1 90 ? 0.864 23.606 16.725 1.000 0.730 90 GLY A O 1
ATOM 1501 N N . HIS A 1 91 ? 0.168 21.811 15.587 1.000 0.750 91 HIS A N 1
ATOM 1502 C CA . HIS A 1 91 ? 1.468 21.488 14.974 1.000 0.750 91 HIS A CA 1
ATOM 1503 C C . HIS A 1 91 ? 1.522 21.848 13.479 1.000 0.750 91 HIS A C 1
ATOM 1504 O O . HIS A 1 91 ? 0.525 21.684 12.782 1.000 0.750 91 HIS A O 1
ATOM 1518 N N . VAL A 1 92 ? 2.701 22.245 12.970 1.000 0.740 92 VAL A N 1
ATOM 1519 C CA . VAL A 1 92 ? 2.915 22.730 11.580 1.000 0.740 92 VAL A CA 1
ATOM 1520 C C . VAL A 1 92 ? 2.424 21.752 10.507 1.000 0.740 92 VAL A C 1
ATOM 1521 O O . VAL A 1 92 ? 1.819 22.148 9.515 1.000 0.740 92 VAL A O 1
ATOM 1534 N N . ASP A 1 93 ? 2.637 20.453 10.725 1.000 0.770 93 ASP A N 1
ATOM 1535 C CA . ASP A 1 93 ? 2.155 19.375 9.854 1.000 0.770 93 ASP A CA 1
ATOM 1536 C C . ASP A 1 93 ? 0.628 19.378 9.636 1.000 0.770 93 ASP A C 1
ATOM 1537 O O . ASP A 1 93 ? 0.172 18.786 8.663 1.000 0.770 93 ASP A O 1
ATOM 1546 N N . PHE A 1 94 ? -0.141 20.051 10.503 1.000 0.810 94 PHE A N 1
ATOM 1547 C CA . PHE A 1 94 ? -1.604 20.170 10.458 1.000 0.810 94 PHE A CA 1
ATOM 1548 C C . PHE A 1 94 ? -2.093 21.607 10.209 1.000 0.810 94 PHE A C 1
ATOM 1549 O O . PHE A 1 94 ? -3.250 21.944 10.471 1.000 0.810 94 PHE A O 1
ATOM 1566 N N . THR A 1 95 ? -1.239 22.471 9.649 1.000 0.780 95 THR A N 1
ATOM 1567 C CA . THR A 1 95 ? -1.615 23.829 9.210 1.000 0.780 95 THR A CA 1
AT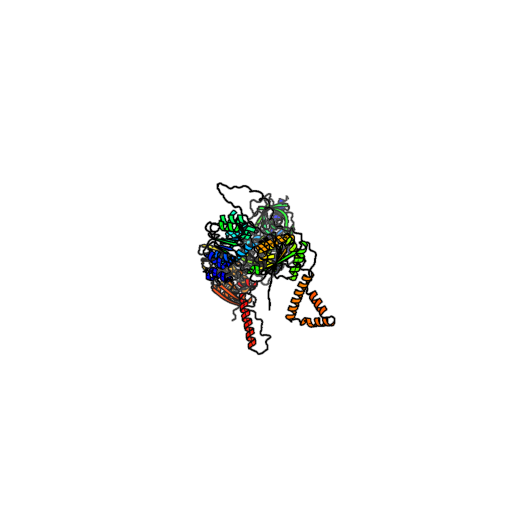OM 1568 C C . THR A 1 95 ? -2.832 23.823 8.268 1.000 0.780 95 THR A C 1
ATOM 1569 O O . THR A 1 95 ? -3.605 24.783 8.221 1.000 0.780 95 THR A O 1
ATOM 1580 N N . TYR A 1 96 ? -3.056 22.721 7.543 1.000 0.780 96 TYR A N 1
ATOM 1581 C CA . TYR A 1 96 ? -4.230 22.547 6.694 1.000 0.780 96 TYR A CA 1
ATOM 1582 C C . TYR A 1 96 ? -5.531 22.428 7.498 1.000 0.780 96 TYR A C 1
ATOM 1583 O O . TYR A 1 96 ? -6.490 23.139 7.217 1.000 0.780 96 TYR A O 1
ATOM 1601 N N . GLU A 1 97 ? -5.568 21.579 8.524 1.000 0.810 97 GLU A N 1
ATOM 1602 C CA . GLU A 1 97 ? -6.696 21.406 9.448 1.000 0.810 97 GLU A CA 1
ATOM 1603 C C . GLU A 1 97 ? -7.021 22.714 10.177 1.000 0.810 97 GLU A C 1
ATOM 1604 O O . GLU A 1 97 ? -8.196 23.055 10.334 1.000 0.810 97 GLU A O 1
ATOM 1616 N N . VAL A 1 98 ? -5.991 23.474 10.570 1.000 0.870 98 VAL A N 1
ATOM 1617 C CA . VAL A 1 98 ? -6.142 24.808 11.173 1.000 0.870 98 VAL A CA 1
ATOM 1618 C C . VAL A 1 98 ? -6.813 25.768 10.188 1.000 0.870 98 VAL A C 1
ATOM 1619 O O . VAL A 1 98 ? -7.861 26.326 10.505 1.000 0.870 98 VAL A O 1
ATOM 1632 N N . SER A 1 99 ? -6.289 25.892 8.963 1.000 0.850 99 SER A N 1
ATOM 1633 C CA . SER A 1 99 ? -6.877 26.733 7.908 1.000 0.850 99 SER A CA 1
ATOM 1634 C C . SER A 1 99 ? -8.329 26.345 7.579 1.000 0.850 99 SER A C 1
ATOM 1635 O O . SER A 1 99 ? -9.189 27.220 7.466 1.000 0.850 99 SER A O 1
ATOM 1643 N N . ARG A 1 100 ? -8.633 25.040 7.495 1.000 0.840 100 ARG A N 1
ATOM 1644 C CA . ARG A 1 100 ? -10.000 24.529 7.282 1.000 0.840 100 ARG A CA 1
ATOM 1645 C C . ARG A 1 100 ? -10.963 24.943 8.392 1.000 0.840 100 ARG A C 1
ATOM 1646 O O . ARG A 1 100 ? -12.105 25.298 8.101 1.000 0.840 100 ARG A O 1
ATOM 1667 N N . SER A 1 101 ? -10.496 24.874 9.638 1.000 0.880 101 SER A N 1
ATOM 1668 C CA . SER A 1 101 ? -11.272 25.199 10.837 1.000 0.880 101 SER A CA 1
ATOM 1669 C C . SER A 1 101 ? -11.530 26.701 10.958 1.000 0.880 101 SER A C 1
ATOM 1670 O O . SER A 1 101 ? -12.664 27.101 11.202 1.000 0.880 101 SER A O 1
ATOM 1678 N N . LEU A 1 102 ? -10.505 27.528 10.722 1.000 0.910 102 LEU A N 1
ATOM 1679 C CA . LEU A 1 102 ? -10.594 28.994 10.750 1.000 0.910 102 LEU A CA 1
ATOM 1680 C C . LEU A 1 102 ? -11.637 29.518 9.752 1.000 0.910 102 LEU A C 1
ATOM 1681 O O . LEU A 1 102 ? -12.494 30.316 10.118 1.000 0.910 102 LEU A O 1
ATOM 1697 N N . ALA A 1 103 ? -11.648 28.987 8.529 1.000 0.890 103 ALA A N 1
ATOM 1698 C CA . ALA A 1 103 ? -12.612 29.345 7.483 1.000 0.890 103 ALA A CA 1
ATOM 1699 C C . ALA A 1 103 ? -14.084 28.961 7.781 1.000 0.890 103 ALA A C 1
ATOM 1700 O O . ALA A 1 103 ? -14.974 29.260 6.982 1.000 0.890 103 ALA A O 1
ATOM 1707 N N . ALA A 1 104 ? -14.362 28.259 8.887 1.000 0.920 104 ALA A N 1
ATOM 1708 C CA . ALA A 1 104 ? -15.716 27.945 9.354 1.000 0.920 104 ALA A CA 1
ATOM 1709 C C . ALA A 1 104 ? -16.186 28.846 10.520 1.000 0.920 104 ALA A C 1
ATOM 1710 O O . ALA A 1 104 ? -17.313 28.676 11.006 1.000 0.920 104 ALA A O 1
ATOM 1717 N N . CYS A 1 105 ? -15.351 29.798 10.947 1.000 0.960 105 CYS A N 1
ATOM 1718 C CA . CYS A 1 105 ? -15.538 30.674 12.102 1.000 0.960 105 CYS A CA 1
ATOM 1719 C C . CYS A 1 105 ? -15.740 32.148 11.703 1.000 0.960 105 CYS A C 1
ATOM 1720 O O . CYS A 1 105 ? -15.559 32.530 10.553 1.000 0.960 105 CYS A O 1
ATOM 1728 N N . GLU A 1 106 ? -16.100 32.974 12.685 1.000 0.970 106 GLU A N 1
ATOM 1729 C CA . GLU A 1 106 ? -16.109 34.444 12.619 1.000 0.970 106 GLU A CA 1
ATOM 1730 C C . GLU A 1 106 ? -15.024 35.079 13.522 1.000 0.970 106 GLU A C 1
ATOM 1731 O O . GLU A 1 106 ? -14.748 36.273 13.426 1.000 0.970 106 GLU A O 1
ATOM 1743 N N . GLY A 1 107 ? -14.394 34.293 14.403 1.000 0.970 107 GLY A N 1
ATOM 1744 C CA . GLY A 1 107 ? -13.304 34.742 15.270 1.000 0.970 107 GLY A CA 1
ATOM 1745 C C . GLY A 1 107 ? -12.381 33.611 15.725 1.000 0.970 107 GLY A C 1
ATOM 1746 O O . GLY A 1 107 ? -12.684 32.427 15.556 1.000 0.970 107 GLY A O 1
ATOM 1750 N N . ALA A 1 108 ? -11.250 33.967 16.329 1.000 0.970 108 ALA A N 1
ATOM 1751 C CA . ALA A 1 108 ? -10.265 33.024 16.846 1.000 0.970 108 ALA A CA 1
ATOM 1752 C C . ALA A 1 108 ? -9.696 33.475 18.200 1.000 0.970 108 ALA A C 1
ATOM 1753 O O . ALA A 1 108 ? -9.265 34.612 18.362 1.000 0.970 108 ALA A O 1
ATOM 1760 N N . ILE A 1 109 ? -9.648 32.569 19.176 1.000 0.970 109 ILE A N 1
ATOM 1761 C CA . ILE A 1 109 ? -8.984 32.794 20.464 1.000 0.970 109 ILE A CA 1
ATOM 1762 C C . ILE A 1 109 ? -7.508 32.450 20.298 1.000 0.970 109 ILE A C 1
ATOM 1763 O O . ILE A 1 109 ? -7.165 31.277 20.136 1.000 0.970 109 ILE A O 1
ATOM 1779 N N . LEU A 1 110 ? -6.647 33.463 20.350 1.000 0.960 110 LEU A N 1
ATOM 1780 C CA . LEU A 1 110 ? -5.197 33.319 20.289 1.000 0.960 110 LEU A CA 1
ATOM 1781 C C . LEU A 1 110 ? -4.644 33.092 21.696 1.000 0.960 110 LEU A C 1
ATOM 1782 O O . LEU A 1 110 ? -4.542 34.027 22.489 1.000 0.960 110 LEU A O 1
ATOM 1798 N N . VAL A 1 111 ? -4.277 31.851 22.007 1.000 0.960 111 VAL A N 1
ATOM 1799 C CA . VAL A 1 111 ? -3.709 31.493 23.312 1.000 0.960 111 VAL A CA 1
ATOM 1800 C C . VAL A 1 111 ? -2.190 31.599 23.264 1.000 0.960 111 VAL A C 1
ATOM 1801 O O . VAL A 1 111 ? -1.535 30.865 22.523 1.000 0.960 111 VAL A O 1
ATOM 1814 N N . VAL A 1 112 ? -1.647 32.482 24.100 1.000 0.950 112 VAL A N 1
ATOM 1815 C CA . VAL A 1 112 ? -0.209 32.722 24.270 1.000 0.950 112 VAL A CA 1
ATOM 1816 C C . VAL A 1 112 ? 0.169 32.423 25.722 1.000 0.950 112 VAL A C 1
ATOM 1817 O O . VAL A 1 112 ? -0.500 32.864 26.653 1.000 0.950 112 VAL A O 1
ATOM 1830 N N . ASP A 1 113 ? 1.213 31.636 25.949 1.000 0.940 113 ASP A N 1
ATOM 1831 C CA . ASP A 1 113 ? 1.677 31.267 27.292 1.000 0.940 113 ASP A CA 1
ATOM 1832 C C . ASP A 1 113 ? 2.399 32.444 27.986 1.000 0.940 113 ASP A C 1
ATOM 1833 O O . ASP A 1 113 ? 3.308 33.051 27.428 1.000 0.940 113 ASP A O 1
ATOM 1842 N N . ALA A 1 114 ? 2.025 32.767 29.227 1.000 0.950 114 ALA A N 1
ATOM 1843 C CA . ALA A 1 114 ? 2.564 33.903 29.979 1.000 0.950 114 ALA A CA 1
ATOM 1844 C C . ALA A 1 114 ? 4.063 33.795 30.315 1.000 0.950 114 ALA A C 1
ATOM 1845 O O . ALA A 1 114 ? 4.683 34.807 30.633 1.000 0.950 114 ALA A O 1
ATOM 1852 N N . ALA A 1 115 ? 4.648 32.597 30.287 1.000 0.900 115 ALA A N 1
ATOM 1853 C CA . ALA A 1 115 ? 6.082 32.372 30.451 1.000 0.900 115 ALA A CA 1
ATOM 1854 C C . ALA A 1 115 ? 6.788 32.198 29.092 1.000 0.900 115 ALA A C 1
ATOM 1855 O O . ALA A 1 115 ? 7.877 32.735 28.885 1.000 0.900 115 ALA A O 1
ATOM 1862 N N . GLN A 1 116 ? 6.176 31.460 28.156 1.000 0.860 116 GLN A N 1
ATOM 1863 C CA . GLN A 1 116 ? 6.755 31.197 26.831 1.000 0.860 116 GLN A CA 1
ATOM 1864 C C . GLN A 1 116 ? 6.508 32.285 25.780 1.000 0.860 116 GLN A C 1
ATOM 1865 O O . GLN A 1 116 ? 7.182 32.237 24.760 1.000 0.860 116 GLN A O 1
ATOM 1879 N N . GLY A 1 117 ? 5.674 33.298 26.013 1.000 0.880 117 GLY A N 1
ATOM 1880 C CA . GLY A 1 117 ? 5.487 34.406 25.071 1.000 0.880 117 GLY A CA 1
ATOM 1881 C C . GLY A 1 117 ? 5.093 33.948 23.668 1.000 0.880 117 GLY A C 1
ATOM 1882 O O . GLY A 1 117 ? 4.432 32.922 23.502 1.000 0.880 117 GLY A O 1
ATOM 1886 N N . ILE A 1 118 ? 5.501 34.704 22.651 1.000 0.860 118 ILE A N 1
ATOM 1887 C CA . ILE A 1 118 ? 5.262 34.326 21.257 1.000 0.860 118 ILE A CA 1
ATOM 1888 C C . ILE A 1 118 ? 6.251 33.235 20.860 1.0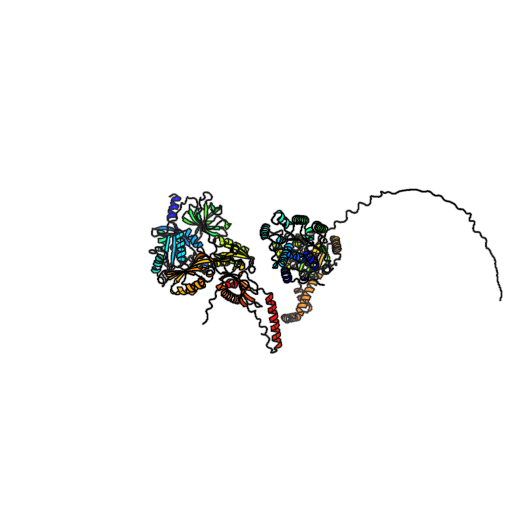00 0.860 118 ILE A C 1
ATOM 1889 O O . ILE A 1 118 ? 7.441 33.308 21.162 1.000 0.860 118 ILE A O 1
ATOM 1905 N N . GLU A 1 119 ? 5.741 32.238 20.145 1.000 0.860 119 GLU A N 1
ATOM 1906 C CA . GLU A 1 119 ? 6.520 31.169 19.530 1.000 0.860 119 GLU A CA 1
ATOM 1907 C C . GLU A 1 119 ? 6.288 31.182 18.010 1.000 0.860 119 GLU A C 1
ATOM 1908 O O . GLU A 1 119 ? 5.325 31.780 17.524 1.000 0.860 119 GLU A O 1
ATOM 1920 N N . ALA A 1 120 ? 7.143 30.513 17.230 1.000 0.790 120 ALA A N 1
ATOM 1921 C CA . ALA A 1 120 ? 7.124 30.618 15.764 1.000 0.790 120 ALA A CA 1
ATOM 1922 C C . ALA A 1 120 ? 5.746 30.295 15.134 1.000 0.790 120 ALA A C 1
ATOM 1923 O O . ALA A 1 120 ? 5.302 30.973 14.209 1.000 0.790 120 ALA A O 1
ATOM 1930 N N . GLN A 1 121 ? 5.024 29.316 15.691 1.000 0.830 121 GLN A N 1
ATOM 1931 C CA . GLN A 1 121 ? 3.684 28.915 15.232 1.000 0.830 121 GLN A CA 1
ATOM 1932 C C . GLN A 1 121 ? 2.574 29.892 15.652 1.000 0.830 121 GLN A C 1
ATOM 1933 O O . GLN A 1 121 ? 1.522 29.926 15.017 1.000 0.830 121 GLN A O 1
ATOM 1947 N N . THR A 1 122 ? 2.788 30.708 16.690 1.000 0.850 122 THR A N 1
ATOM 1948 C CA . THR A 1 122 ? 1.844 31.763 17.093 1.000 0.850 122 THR A CA 1
ATOM 1949 C C . THR A 1 122 ? 1.688 32.782 15.961 1.000 0.850 122 THR A C 1
ATOM 1950 O O . THR A 1 122 ? 0.565 33.142 15.619 1.000 0.850 122 THR A O 1
ATOM 1961 N N . LEU A 1 123 ? 2.795 33.173 15.315 1.000 0.820 123 LEU A N 1
ATOM 1962 C CA . LEU A 1 123 ? 2.776 34.049 14.137 1.000 0.820 123 LEU A CA 1
ATOM 1963 C C . LEU A 1 123 ? 2.061 33.403 12.943 1.000 0.820 123 LEU A C 1
ATOM 1964 O O . LEU A 1 123 ? 1.174 34.023 12.361 1.000 0.820 123 LEU A O 1
ATOM 1980 N N . ALA A 1 124 ? 2.412 32.159 12.597 1.000 0.820 124 ALA A N 1
ATOM 1981 C CA . ALA A 1 124 ? 1.802 31.445 11.472 1.000 0.820 124 ALA A CA 1
ATOM 1982 C C . ALA A 1 124 ? 0.272 31.329 11.616 1.000 0.820 124 ALA A C 1
ATOM 1983 O O . ALA A 1 124 ? -0.470 31.615 10.675 1.000 0.820 124 ALA A O 1
ATOM 1990 N N . ASN A 1 125 ? -0.207 30.991 12.817 1.000 0.870 125 ASN A N 1
ATOM 1991 C CA . ASN A 1 125 ? -1.635 30.891 13.109 1.000 0.870 125 ASN A CA 1
ATOM 1992 C C . ASN A 1 125 ? -2.360 32.245 13.053 1.000 0.870 125 ASN A C 1
ATOM 1993 O O . ASN A 1 125 ? -3.502 32.291 12.598 1.000 0.870 125 ASN A O 1
ATOM 2004 N N . VAL A 1 126 ? -1.721 33.345 13.474 1.000 0.890 126 VAL A N 1
ATOM 2005 C CA . VAL A 1 126 ? -2.325 34.681 13.346 1.000 0.890 126 VAL A CA 1
ATOM 2006 C C . VAL A 1 126 ? -2.437 35.102 11.886 1.000 0.890 126 VAL A C 1
ATOM 2007 O O . VAL A 1 126 ? -3.508 35.551 11.492 1.000 0.890 126 VAL A O 1
ATOM 2020 N N . TYR A 1 127 ? -1.407 34.896 11.059 1.000 0.860 127 TYR A N 1
ATOM 2021 C CA . TYR A 1 127 ? -1.517 35.192 9.625 1.000 0.860 127 TYR A CA 1
ATOM 2022 C C . TYR A 1 127 ? -2.661 34.405 8.965 1.000 0.860 127 TYR A C 1
ATOM 2023 O O . TYR A 1 127 ? -3.436 34.984 8.211 1.000 0.860 127 TYR A O 1
ATOM 2041 N N . LEU A 1 128 ? -2.847 33.127 9.316 1.000 0.870 128 LEU A N 1
ATOM 2042 C CA . LEU A 1 128 ? -3.974 32.327 8.815 1.000 0.870 128 LEU A CA 1
ATOM 2043 C C . LEU A 1 128 ? -5.341 32.821 9.306 1.000 0.870 128 LEU A C 1
ATOM 2044 O O . LEU A 1 128 ? -6.321 32.689 8.577 1.000 0.870 128 LEU A O 1
ATOM 2060 N N . ALA A 1 129 ? -5.434 33.364 10.521 1.000 0.920 129 ALA A N 1
ATOM 2061 C CA . ALA A 1 129 ? -6.675 33.943 11.032 1.000 0.920 129 ALA A CA 1
ATOM 2062 C C . ALA A 1 129 ? -6.999 35.291 10.360 1.000 0.920 129 ALA A C 1
ATOM 2063 O O . ALA A 1 129 ? -8.148 35.525 9.990 1.000 0.920 129 ALA A O 1
ATOM 2070 N N . LEU A 1 130 ? -5.983 36.132 10.134 1.000 0.910 130 LEU A N 1
ATOM 2071 C CA . LEU A 1 130 ? -6.108 37.410 9.427 1.000 0.910 130 LEU A CA 1
ATOM 2072 C C . LEU A 1 130 ? -6.483 37.221 7.948 1.000 0.910 130 LEU A C 1
ATOM 2073 O O . LEU A 1 130 ? -7.367 37.916 7.462 1.000 0.910 130 LEU A O 1
ATOM 2089 N N . ASP A 1 131 ? -5.897 36.238 7.255 1.000 0.860 131 ASP A N 1
ATOM 2090 C CA . ASP A 1 131 ? -6.249 35.888 5.865 1.000 0.860 131 ASP A CA 1
ATOM 2091 C C . ASP A 1 131 ? -7.703 35.378 5.707 1.000 0.860 131 ASP A C 1
ATOM 2092 O O . ASP A 1 131 ? -8.193 35.252 4.583 1.000 0.860 131 ASP A O 1
ATOM 2101 N N . ASN A 1 132 ? -8.393 35.070 6.814 1.000 0.880 132 ASN A N 1
ATOM 2102 C CA . ASN A 1 132 ? -9.812 34.692 6.856 1.000 0.880 132 ASN A CA 1
ATOM 2103 C C . ASN A 1 132 ? -10.713 35.796 7.457 1.000 0.880 132 ASN A C 1
ATOM 2104 O O . ASN A 1 132 ? -11.861 35.509 7.791 1.000 0.880 132 ASN A O 1
ATOM 2115 N N . ASP A 1 133 ? -10.214 37.034 7.600 1.000 0.920 133 ASP A N 1
ATOM 2116 C CA . ASP A 1 133 ? -10.941 38.194 8.153 1.000 0.920 133 ASP A CA 1
ATOM 2117 C C . ASP A 1 133 ? -11.568 37.937 9.549 1.000 0.920 133 ASP A C 1
ATOM 2118 O O . ASP A 1 133 ? -12.649 38.437 9.871 1.000 0.920 133 ASP A O 1
ATOM 2127 N N . LEU A 1 134 ? -10.906 37.133 10.394 1.000 0.960 134 LEU A N 1
ATOM 2128 C CA . LEU A 1 134 ? -11.423 36.743 11.712 1.000 0.960 134 LEU A CA 1
ATOM 2129 C C . LEU A 1 134 ? -11.125 37.775 12.806 1.000 0.960 134 LEU A C 1
ATOM 2130 O O . LEU A 1 134 ? -10.018 38.303 12.892 1.000 0.960 134 LEU A O 1
ATOM 2146 N N . GLU A 1 135 ? -12.069 37.953 13.734 1.000 0.960 135 GLU A N 1
ATOM 2147 C CA . GLU A 1 135 ? -11.823 38.688 14.983 1.000 0.960 135 GLU A CA 1
ATOM 2148 C C . GLU A 1 135 ? -10.896 37.876 15.905 1.000 0.960 135 GLU A C 1
ATOM 2149 O O . GLU A 1 135 ? -11.259 36.782 16.352 1.000 0.960 135 GLU A O 1
ATOM 2161 N N . ILE A 1 136 ? -9.699 38.390 16.205 1.000 0.970 136 ILE A N 1
ATOM 2162 C CA . ILE A 1 136 ? -8.698 37.677 17.013 1.000 0.970 136 ILE A CA 1
ATOM 2163 C C . ILE A 1 136 ? -8.730 38.162 18.464 1.000 0.970 136 ILE A C 1
ATOM 2164 O O . ILE A 1 136 ? -8.460 39.324 18.752 1.000 0.970 136 ILE A O 1
ATOM 2180 N N . LEU A 1 137 ? -8.999 37.241 19.390 1.000 0.970 137 LEU A N 1
ATOM 2181 C CA . LEU A 1 137 ? -9.048 37.489 20.830 1.000 0.970 137 LEU A CA 1
ATOM 2182 C C . LEU A 1 137 ? -7.745 37.023 21.503 1.000 0.970 137 LEU A C 1
ATOM 2183 O O . LEU A 1 137 ? -7.579 35.814 21.704 1.000 0.970 137 LEU A O 1
ATOM 2199 N N . PRO A 1 138 ? -6.811 37.925 21.863 1.000 0.970 138 PRO A N 1
ATOM 2200 C CA . PRO A 1 138 ? -5.590 37.547 22.565 1.000 0.970 138 PRO A CA 1
ATOM 2201 C C . PRO A 1 138 ? -5.879 37.136 24.017 1.000 0.970 138 PRO A C 1
ATOM 2202 O O . PRO A 1 138 ? -6.475 37.878 24.799 1.000 0.970 138 PRO A O 1
ATOM 2213 N N . VAL A 1 139 ? -5.415 35.946 24.399 1.000 0.980 139 VAL A N 1
ATOM 2214 C CA . VAL A 1 139 ? -5.535 35.388 25.752 1.000 0.980 139 VAL A CA 1
ATOM 2215 C C . VAL A 1 139 ? -4.161 34.954 26.242 1.000 0.980 139 VAL A C 1
ATOM 2216 O O . VAL A 1 139 ? -3.544 34.044 25.687 1.000 0.980 139 VAL A O 1
ATOM 2229 N N . ILE A 1 140 ? -3.704 35.570 27.331 1.000 0.980 140 ILE A N 1
ATOM 2230 C CA . ILE A 1 140 ? -2.411 35.274 27.948 1.000 0.980 140 ILE A CA 1
ATOM 2231 C C . ILE A 1 140 ? -2.647 34.258 29.067 1.000 0.980 140 ILE A C 1
ATOM 2232 O O . ILE A 1 140 ? -3.187 34.588 30.122 1.000 0.980 140 ILE A O 1
ATOM 2248 N N . ASN A 1 141 ? -2.301 32.997 28.813 1.000 0.970 141 ASN A N 1
ATOM 2249 C CA . ASN A 1 141 ? -2.627 31.845 29.654 1.000 0.970 141 ASN A CA 1
ATOM 2250 C C . ASN A 1 141 ? -1.473 31.452 30.597 1.000 0.970 141 ASN A C 1
ATOM 2251 O O . ASN A 1 141 ? -0.337 31.875 30.425 1.000 0.970 141 ASN A O 1
ATOM 2262 N N . LYS A 1 142 ? -1.740 30.578 31.574 1.000 0.970 142 LYS A N 1
ATOM 2263 C CA . LYS A 1 142 ? -0.776 30.085 32.579 1.000 0.970 142 LYS A CA 1
ATOM 2264 C C . LYS A 1 142 ? -0.164 31.175 33.477 1.000 0.970 142 LYS A C 1
ATOM 2265 O O . LYS A 1 142 ? 0.948 31.016 33.983 1.000 0.970 142 LYS A O 1
ATOM 2284 N N . ILE A 1 143 ? -0.904 32.255 33.748 1.000 0.960 143 ILE A N 1
ATOM 2285 C CA . ILE A 1 143 ? -0.471 33.327 34.670 1.000 0.960 143 ILE A CA 1
ATOM 2286 C C . ILE A 1 143 ? -0.221 32.853 36.117 1.000 0.960 143 ILE A C 1
ATOM 2287 O O . ILE A 1 143 ? 0.309 33.603 36.929 1.000 0.960 143 ILE A O 1
ATOM 2303 N N . ASP A 1 144 ? -0.623 31.625 36.462 1.000 0.930 144 ASP A N 1
ATOM 2304 C CA . ASP A 1 144 ? -0.371 30.977 37.754 1.000 0.930 144 ASP A CA 1
ATOM 2305 C C . ASP A 1 144 ? 1.070 30.461 37.923 1.000 0.930 144 ASP A C 1
ATOM 2306 O O . ASP A 1 144 ? 1.458 30.077 39.030 1.000 0.930 144 ASP A O 1
ATOM 2315 N N . LEU A 1 145 ? 1.870 30.430 36.851 1.000 0.920 145 LEU A N 1
ATOM 2316 C CA . LEU A 1 145 ? 3.244 29.932 36.902 1.000 0.920 145 LEU A CA 1
ATOM 2317 C C . LEU A 1 145 ? 4.206 30.930 37.578 1.000 0.920 145 LEU A C 1
ATOM 2318 O O . LEU A 1 145 ? 4.131 32.128 37.316 1.000 0.920 145 LEU A O 1
ATOM 2334 N N . PRO A 1 146 ? 5.207 30.461 38.355 1.000 0.910 146 PRO A N 1
ATOM 2335 C CA . PRO A 1 146 ? 6.213 31.339 38.970 1.000 0.910 146 PRO A CA 1
ATOM 2336 C C . PRO A 1 146 ? 7.078 32.124 37.971 1.000 0.910 146 PRO A C 1
ATOM 2337 O O . PRO A 1 146 ? 7.728 33.089 38.357 1.000 0.910 146 PRO A O 1
ATOM 2348 N N . SER A 1 147 ? 7.127 31.671 36.716 1.000 0.890 147 SER A N 1
ATOM 2349 C CA . SER A 1 147 ? 7.861 32.275 35.601 1.000 0.890 147 SER A CA 1
ATOM 2350 C C . SER A 1 147 ? 6.958 33.041 34.628 1.000 0.890 147 SER A C 1
ATOM 2351 O O . SER A 1 147 ? 7.393 33.338 33.521 1.000 0.890 147 SER A O 1
ATOM 2359 N N . ALA A 1 148 ? 5.695 33.293 34.984 1.000 0.930 148 ALA A N 1
ATOM 2360 C CA . ALA A 1 148 ? 4.788 34.074 34.155 1.000 0.930 148 ALA A CA 1
ATOM 2361 C C . ALA A 1 148 ? 5.159 35.566 34.193 1.000 0.930 148 ALA A C 1
ATOM 2362 O O . ALA A 1 148 ? 5.295 36.156 35.265 1.000 0.930 148 ALA A O 1
ATOM 2369 N N . GLU A 1 149 ? 5.239 36.190 33.021 1.000 0.920 149 GLU A N 1
ATOM 2370 C CA . GLU A 1 149 ? 5.460 37.624 32.833 1.000 0.920 149 GLU A CA 1
ATOM 2371 C C . GLU A 1 149 ? 4.343 38.207 31.945 1.000 0.920 149 GLU A C 1
ATOM 2372 O O . GLU A 1 149 ? 4.591 38.562 30.791 1.000 0.920 149 GLU A O 1
ATOM 2384 N N . PRO A 1 150 ? 3.089 38.306 32.438 1.000 0.930 150 PRO A N 1
ATOM 2385 C CA . PRO A 1 150 ? 1.937 38.540 31.566 1.000 0.930 150 PRO A CA 1
ATOM 2386 C C . PRO A 1 150 ? 2.004 39.875 30.815 1.000 0.930 150 PRO A C 1
ATOM 2387 O O . PRO A 1 150 ? 1.641 39.935 29.648 1.000 0.930 150 PRO A O 1
ATOM 2398 N N . GLU A 1 151 ? 2.537 40.924 31.448 1.000 0.920 151 GLU A N 1
ATOM 2399 C CA . GLU A 1 151 ? 2.730 42.233 30.805 1.000 0.920 151 GLU A CA 1
ATOM 2400 C C . GLU A 1 151 ? 3.873 42.235 29.776 1.000 0.920 151 GLU A C 1
ATOM 2401 O O . GLU A 1 151 ? 3.781 42.940 28.775 1.000 0.920 151 GLU A O 1
ATOM 2413 N N . ARG A 1 152 ? 4.922 41.413 29.965 1.000 0.890 152 ARG A N 1
ATOM 2414 C CA . ARG A 1 152 ? 5.974 41.233 28.946 1.000 0.890 152 ARG A CA 1
ATOM 2415 C C . ARG A 1 152 ? 5.366 40.600 27.699 1.000 0.890 152 ARG A C 1
ATOM 2416 O O . ARG A 1 152 ? 5.576 41.097 26.602 1.000 0.890 152 ARG A O 1
ATOM 2437 N N . VAL A 1 153 ? 4.574 39.543 27.888 1.000 0.910 153 VAL A N 1
ATOM 2438 C CA . VAL A 1 153 ? 3.898 38.823 26.800 1.000 0.910 153 VAL A CA 1
ATOM 2439 C C . VAL A 1 153 ? 2.838 39.686 26.114 1.000 0.910 153 VAL A C 1
ATOM 2440 O O . VAL A 1 153 ? 2.721 39.623 24.895 1.000 0.910 153 VAL A O 1
ATOM 2453 N N . ARG A 1 154 ? 2.108 40.532 26.854 1.000 0.920 154 ARG A N 1
ATOM 2454 C CA . ARG A 1 154 ? 1.151 41.484 26.270 1.000 0.920 154 ARG A CA 1
ATOM 2455 C C . ARG A 1 154 ? 1.839 42.451 25.307 1.000 0.920 154 ARG A C 1
ATOM 2456 O O . ARG A 1 154 ? 1.405 42.562 24.165 1.000 0.920 154 ARG A O 1
ATOM 2477 N N . GLN A 1 155 ? 2.939 43.074 25.738 1.000 0.880 155 GLN A N 1
ATOM 2478 C CA . GLN A 1 155 ? 3.715 43.963 24.871 1.000 0.880 155 GLN A CA 1
ATOM 2479 C C . GLN A 1 155 ? 4.347 43.204 23.692 1.000 0.880 155 GLN A C 1
ATOM 2480 O O . GLN A 1 155 ? 4.385 43.729 22.588 1.000 0.880 155 GLN A O 1
ATOM 2494 N N . GLU A 1 156 ? 4.774 41.949 23.888 1.000 0.870 156 GLU A N 1
ATOM 2495 C CA . GLU A 1 156 ? 5.266 41.074 22.808 1.000 0.870 156 GLU A CA 1
ATOM 2496 C C . GLU A 1 156 ? 4.195 40.875 21.712 1.000 0.870 156 GLU A C 1
ATOM 2497 O O . GLU A 1 156 ? 4.506 40.977 20.526 1.000 0.870 156 GLU A O 1
ATOM 2509 N N . VAL A 1 157 ? 2.927 40.637 22.090 1.000 0.900 157 VAL A N 1
ATOM 2510 C CA . VAL A 1 157 ? 1.789 40.481 21.153 1.000 0.900 157 VAL A CA 1
ATOM 2511 C C . VAL A 1 157 ? 1.530 41.756 20.349 1.000 0.900 157 VAL A C 1
ATOM 2512 O O . VAL A 1 157 ? 1.340 41.667 19.135 1.000 0.900 157 VAL A O 1
ATOM 2525 N N . GLU A 1 158 ? 1.597 42.929 20.975 1.000 0.890 158 GLU A N 1
ATOM 2526 C CA . GLU A 1 158 ? 1.485 44.210 20.265 1.000 0.890 158 GLU A CA 1
ATOM 2527 C C . GLU A 1 158 ? 2.675 44.460 19.330 1.000 0.890 158 GLU A C 1
ATOM 2528 O O . GLU A 1 158 ? 2.484 44.672 18.132 1.000 0.890 158 GLU A O 1
ATOM 2540 N N . ASP A 1 159 ? 3.903 44.394 19.848 1.000 0.850 159 ASP A N 1
ATOM 2541 C CA . ASP A 1 159 ? 5.109 44.829 19.136 1.000 0.850 159 ASP A CA 1
ATOM 2542 C C . ASP A 1 159 ? 5.491 43.890 17.973 1.000 0.850 159 ASP A C 1
ATOM 2543 O O . ASP A 1 159 ? 6.015 44.347 16.955 1.000 0.850 159 ASP A O 1
ATOM 2552 N N . VAL A 1 160 ? 5.244 42.579 18.112 1.000 0.810 160 VAL A N 1
ATOM 2553 C CA . VAL A 1 160 ? 5.668 41.549 17.140 1.000 0.810 160 VAL A CA 1
ATOM 2554 C C . VAL A 1 160 ? 4.548 41.152 16.176 1.000 0.810 160 VAL A C 1
ATOM 2555 O O . VAL A 1 160 ? 4.823 40.902 15.001 1.000 0.810 160 VAL A O 1
ATOM 2568 N N . ILE A 1 161 ? 3.300 41.060 16.651 1.000 0.840 161 ILE A N 1
ATOM 2569 C CA . ILE A 1 161 ? 2.156 40.621 15.830 1.000 0.840 161 ILE A CA 1
ATOM 2570 C C . ILE A 1 161 ? 1.354 41.817 15.296 1.000 0.840 161 ILE A C 1
ATOM 2571 O O . ILE A 1 161 ? 0.731 41.708 14.241 1.000 0.840 161 ILE A O 1
ATOM 2587 N N . GLY A 1 162 ? 1.378 42.967 15.978 1.000 0.870 162 GLY A N 1
ATOM 2588 C CA . GLY A 1 162 ? 0.571 44.134 15.609 1.000 0.870 162 GLY A CA 1
ATOM 2589 C C . GLY A 1 162 ? -0.905 44.025 16.011 1.000 0.870 162 GLY A C 1
ATOM 2590 O O . GLY A 1 162 ? -1.731 44.767 15.481 1.000 0.870 162 GLY A O 1
ATOM 2594 N N . LEU A 1 163 ? -1.243 43.103 16.920 1.000 0.890 163 LEU A N 1
ATOM 2595 C CA . LEU A 1 163 ? -2.581 42.958 17.502 1.000 0.890 163 LEU A CA 1
ATOM 2596 C C . LEU A 1 163 ? -2.705 43.814 18.765 1.000 0.890 163 LEU A C 1
ATOM 2597 O O . LEU A 1 163 ? -1.831 43.753 19.624 1.000 0.890 163 LEU A O 1
ATOM 2613 N N . ASP A 1 164 ? -3.808 44.552 18.907 1.000 0.900 164 ASP A N 1
ATOM 2614 C CA . ASP A 1 164 ? -4.132 45.265 20.150 1.000 0.900 164 ASP A CA 1
ATOM 2615 C C . ASP A 1 164 ? -4.336 44.252 21.288 1.000 0.900 164 ASP A C 1
ATOM 2616 O O . ASP A 1 164 ? -5.298 43.477 21.293 1.000 0.900 164 ASP A O 1
ATOM 2625 N N . ALA A 1 165 ? -3.403 44.238 22.241 1.000 0.910 165 ALA A N 1
ATOM 2626 C CA . ALA A 1 165 ? -3.407 43.335 23.382 1.000 0.910 165 ALA A CA 1
ATOM 2627 C C . ALA A 1 165 ? -3.766 44.058 24.689 1.000 0.910 165 ALA A C 1
ATOM 2628 O O . ALA A 1 165 ? -3.739 43.438 25.758 1.000 0.910 165 ALA A O 1
ATOM 2635 N N . SER A 1 166 ? -4.164 45.333 24.630 1.000 0.900 166 SER A N 1
ATOM 2636 C CA . SER A 1 166 ? -4.520 46.137 25.804 1.000 0.900 166 SER A CA 1
ATOM 2637 C C . SER A 1 166 ? -5.656 45.506 26.621 1.000 0.900 166 SER A C 1
ATOM 2638 O O . SER A 1 166 ? -5.628 45.520 27.853 1.000 0.900 166 SER A O 1
ATOM 2646 N N . GLU A 1 167 ? -6.599 44.852 25.939 1.000 0.920 167 GLU A N 1
ATOM 2647 C CA . GLU A 1 167 ? -7.696 44.077 26.529 1.000 0.920 167 GLU A CA 1
ATOM 2648 C C . GLU A 1 167 ? -7.456 42.552 26.509 1.000 0.920 167 GLU A C 1
ATOM 2649 O O . GLU A 1 167 ? -8.404 41.776 26.652 1.000 0.920 167 GLU A O 1
ATOM 2661 N N . ALA A 1 168 ? -6.211 42.092 26.332 1.000 0.960 168 ALA A N 1
ATOM 2662 C CA . ALA A 1 168 ? -5.885 40.667 26.352 1.000 0.960 168 ALA A CA 1
ATOM 2663 C C . ALA A 1 168 ? -6.156 40.063 27.736 1.000 0.960 168 ALA A C 1
ATOM 2664 O O . ALA A 1 168 ? -5.582 40.500 28.748 1.000 0.960 168 ALA A O 1
ATOM 2671 N N . VAL A 1 169 ? -7.015 39.039 27.777 1.000 0.970 169 VAL A N 1
ATOM 2672 C CA . VAL A 1 169 ? -7.470 38.437 29.035 1.000 0.970 169 VAL A CA 1
ATOM 2673 C C . VAL A 1 169 ? -6.327 37.668 29.690 1.000 0.970 169 VAL A C 1
ATOM 2674 O O . VAL A 1 169 ? -5.719 36.785 29.082 1.000 0.970 169 VAL A O 1
ATOM 2687 N N . LEU A 1 170 ? -6.065 37.977 30.961 1.000 0.970 170 LEU A N 1
ATOM 2688 C CA . LEU A 1 170 ? -5.099 37.253 31.781 1.000 0.970 170 LEU A CA 1
ATOM 2689 C C . LEU A 1 170 ? -5.768 36.007 32.371 1.000 0.970 170 LEU A C 1
ATOM 2690 O O . LEU A 1 170 ? -6.586 36.089 33.290 1.000 0.970 170 LEU A O 1
ATOM 2706 N N . ALA A 1 171 ? -5.408 34.840 31.847 1.000 0.970 171 ALA A N 1
ATOM 2707 C CA . ALA A 1 171 ? -6.064 33.577 32.142 1.000 0.970 171 ALA A CA 1
ATOM 2708 C C . ALA A 1 171 ? -5.135 32.540 32.787 1.000 0.970 171 ALA A C 1
ATOM 2709 O O . ALA A 1 171 ? -3.923 32.485 32.581 1.000 0.970 171 ALA A O 1
ATOM 2716 N N . SER A 1 172 ? -5.747 31.624 33.530 1.000 0.960 172 SER A N 1
ATOM 2717 C CA . SER A 1 172 ? -5.141 30.335 33.848 1.000 0.960 172 SER A CA 1
ATOM 2718 C C . SER A 1 172 ? -6.193 29.265 33.627 1.000 0.960 172 SER A C 1
ATOM 2719 O O . SER A 1 172 ? -7.067 29.057 34.470 1.000 0.960 172 SER A O 1
ATOM 2727 N N . ALA A 1 173 ? -6.101 28.562 32.497 1.000 0.910 173 ALA A N 1
ATOM 2728 C CA . ALA A 1 173 ? -6.969 27.427 32.198 1.000 0.910 173 ALA A CA 1
ATOM 2729 C C . ALA A 1 173 ? -6.886 26.349 33.295 1.000 0.910 173 ALA A C 1
ATOM 2730 O O . ALA A 1 173 ? -7.893 25.763 33.692 1.000 0.910 173 ALA A O 1
ATOM 2737 N N . LYS A 1 174 ? -5.697 26.144 33.873 1.000 0.890 174 LYS A N 1
ATOM 2738 C CA . LYS A 1 174 ? -5.495 25.194 34.970 1.000 0.890 174 LYS A CA 1
ATOM 2739 C C . LYS A 1 174 ? -6.236 25.619 36.241 1.000 0.890 174 LYS A C 1
ATOM 2740 O O . LYS A 1 174 ? -6.978 24.806 36.794 1.000 0.890 174 LYS A O 1
ATOM 2759 N N . ALA A 1 175 ? -6.089 26.875 36.669 1.000 0.920 175 ALA A N 1
ATOM 2760 C CA . ALA A 1 175 ? -6.704 27.402 37.892 1.000 0.920 175 ALA A CA 1
ATOM 2761 C C . ALA A 1 175 ? -8.154 27.908 37.720 1.000 0.920 175 ALA A C 1
ATOM 2762 O O . ALA A 1 175 ? -8.808 28.216 38.713 1.000 0.920 175 ALA A O 1
ATOM 2769 N N . GLY A 1 176 ? -8.670 27.990 36.488 1.000 0.910 176 GLY A N 1
ATOM 2770 C CA . GLY A 1 176 ? -10.013 28.503 36.184 1.000 0.910 176 GLY A CA 1
ATOM 2771 C C . GLY A 1 176 ? -10.128 30.035 36.191 1.000 0.910 176 GLY A C 1
ATOM 2772 O O . GLY A 1 176 ? -11.228 30.559 36.360 1.000 0.910 176 GLY A O 1
ATOM 2776 N N . ILE A 1 177 ? -9.014 30.755 36.018 1.000 0.950 177 ILE A N 1
ATOM 2777 C CA . ILE A 1 177 ? -8.957 32.229 36.009 1.000 0.950 177 ILE A CA 1
ATOM 2778 C C . ILE A 1 177 ? -9.154 32.744 34.574 1.000 0.950 177 ILE A C 1
ATOM 2779 O O . ILE A 1 177 ? -8.686 32.111 33.629 1.000 0.950 177 ILE A O 1
ATOM 2795 N N . GLY A 1 178 ? -9.855 33.871 34.407 1.000 0.960 178 GLY A N 1
ATOM 2796 C CA . GLY A 1 178 ? -10.098 34.529 33.112 1.000 0.960 178 GLY A CA 1
ATOM 2797 C C . GLY A 1 178 ? -11.194 33.893 32.243 1.000 0.960 178 GLY A C 1
ATOM 2798 O O . GLY A 1 178 ? -11.703 34.538 31.338 1.000 0.960 178 GLY A O 1
ATOM 2802 N N . ILE A 1 179 ? -11.633 32.661 32.531 1.000 0.950 179 ILE A N 1
ATOM 2803 C CA . ILE A 1 179 ? -12.563 31.903 31.663 1.000 0.950 179 ILE A CA 1
ATOM 2804 C C . ILE A 1 179 ? -13.874 32.654 31.390 1.000 0.950 179 ILE A C 1
ATOM 2805 O O . ILE A 1 179 ? -14.335 32.710 30.259 1.000 0.950 179 ILE A O 1
ATOM 2821 N N . GLU A 1 180 ? -14.476 33.246 32.421 1.000 0.950 180 GLU A N 1
ATOM 2822 C CA . GLU A 1 180 ? -15.734 33.996 32.289 1.000 0.950 180 GLU A CA 1
ATOM 2823 C C . GLU A 1 180 ? -15.552 35.326 31.545 1.000 0.950 180 GLU A C 1
ATOM 2824 O O . GLU A 1 180 ? -16.475 35.814 30.912 1.000 0.950 180 GLU A O 1
ATOM 2836 N N . GLU A 1 181 ? -14.350 35.892 31.581 1.000 0.960 181 GLU A N 1
ATOM 2837 C CA . GLU A 1 181 ? -13.993 37.138 30.901 1.000 0.960 181 GLU A CA 1
ATOM 2838 C C . GLU A 1 181 ? -13.738 36.897 29.402 1.000 0.960 181 GLU A C 1
ATOM 2839 O O . GLU A 1 181 ? -14.204 37.669 28.569 1.000 0.960 181 GLU A O 1
ATOM 2851 N N . ILE A 1 182 ? -13.143 35.748 29.052 1.000 0.970 182 ILE A N 1
ATOM 2852 C CA . ILE A 1 182 ? -13.055 35.244 27.670 1.000 0.970 182 ILE A CA 1
ATOM 2853 C C . ILE A 1 182 ? -14.457 34.991 27.093 1.000 0.970 182 ILE A C 1
ATOM 2854 O O . ILE A 1 182 ? -14.738 35.395 25.967 1.000 0.970 182 ILE A O 1
ATOM 2870 N N . LEU A 1 183 ? -15.350 34.341 27.854 1.000 0.970 183 LEU A N 1
ATOM 2871 C CA . LEU A 1 183 ? -16.718 34.049 27.398 1.000 0.970 183 LEU A CA 1
ATOM 2872 C C . LEU A 1 183 ? -17.521 35.326 27.098 1.000 0.970 183 LEU A C 1
ATOM 2873 O O . LEU A 1 183 ? -18.282 35.337 26.135 1.000 0.970 183 LEU A O 1
ATOM 2889 N N . GLU A 1 184 ? -17.316 36.402 27.859 1.000 0.970 184 GLU A N 1
ATOM 2890 C CA . GLU A 1 184 ? -17.925 37.709 27.578 1.000 0.970 184 GLU A CA 1
ATOM 2891 C C . GLU A 1 184 ? -17.284 38.403 26.364 1.000 0.970 184 GLU A C 1
ATOM 2892 O O . GLU A 1 184 ? -18.017 38.887 25.504 1.000 0.970 184 GLU A O 1
ATOM 2904 N N . GLN A 1 185 ? -15.952 38.375 26.201 1.000 0.970 185 GLN A N 1
ATOM 2905 C CA . GLN A 1 185 ? -15.317 38.916 24.985 1.000 0.970 185 GLN A CA 1
ATOM 2906 C C . GLN A 1 185 ? -15.770 38.198 23.703 1.000 0.970 185 GLN A C 1
ATOM 2907 O O . GLN A 1 185 ? -15.941 38.851 22.677 1.000 0.970 185 GLN A O 1
ATOM 2921 N N . ILE A 1 186 ? -16.037 36.885 23.741 1.000 0.970 186 ILE A N 1
ATOM 2922 C CA . ILE A 1 186 ? -16.635 36.164 22.599 1.000 0.970 186 ILE A CA 1
ATOM 2923 C C . ILE A 1 186 ? -18.019 36.735 22.239 1.000 0.970 186 ILE A C 1
ATOM 2924 O O . ILE A 1 186 ? -18.365 36.814 21.062 1.000 0.970 186 ILE A O 1
ATOM 2940 N N . VAL A 1 187 ? -18.829 37.131 23.226 1.000 0.980 187 VAL A N 1
ATOM 2941 C CA . VAL A 1 187 ? -20.142 37.751 22.974 1.000 0.980 187 VAL A CA 1
ATOM 2942 C C . VAL A 1 187 ? -19.987 39.141 22.367 1.000 0.980 187 VAL A C 1
ATOM 2943 O O . VAL A 1 187 ? -20.689 39.467 21.406 1.000 0.980 187 VAL A O 1
ATOM 2956 N N . GLU A 1 188 ? -19.087 39.940 22.934 1.000 0.960 188 GLU A N 1
ATOM 2957 C CA . GLU A 1 188 ? -18.970 41.374 22.669 1.000 0.960 188 GLU A CA 1
ATOM 2958 C C . GLU A 1 188 ? -18.188 41.692 21.383 1.000 0.960 188 GLU A C 1
ATOM 2959 O O . GLU A 1 188 ? -18.555 42.628 20.673 1.000 0.960 188 GLU A O 1
ATOM 2971 N N . LYS A 1 189 ? -17.157 40.898 21.054 1.000 0.970 189 LYS A N 1
ATOM 2972 C CA . LYS A 1 189 ? -16.226 41.161 19.940 1.000 0.970 189 LYS A CA 1
ATOM 2973 C C . LYS A 1 189 ? -16.437 40.275 18.713 1.000 0.970 189 LYS A C 1
ATOM 2974 O O . LYS A 1 189 ? -16.494 40.794 17.602 1.000 0.970 189 LYS A O 1
ATOM 2993 N N . VAL A 1 190 ? -16.582 38.953 18.878 1.000 0.970 190 VAL A N 1
ATOM 2994 C CA . VAL A 1 190 ? -16.758 38.052 17.719 1.000 0.970 190 VAL A CA 1
ATOM 2995 C C . VAL A 1 190 ? -18.096 38.377 17.038 1.000 0.970 190 VAL A C 1
ATOM 2996 O O . VAL A 1 190 ? -19.125 38.406 17.718 1.000 0.970 190 VAL A O 1
ATOM 3009 N N . PRO A 1 191 ? -18.136 38.630 15.718 1.000 0.980 191 PRO A N 1
ATOM 3010 C CA . PRO A 1 191 ? -19.378 38.993 15.052 1.000 0.980 191 PRO A CA 1
ATOM 3011 C C . PRO A 1 191 ? -20.340 37.803 14.933 1.000 0.980 191 PRO A C 1
ATOM 3012 O O . PRO A 1 191 ? -19.962 36.631 14.982 1.000 0.980 191 PRO A O 1
ATOM 3023 N N . ALA A 1 192 ? -21.627 38.112 14.767 1.000 0.980 192 ALA A N 1
ATOM 3024 C CA . ALA A 1 192 ? -22.629 37.105 14.445 1.000 0.980 192 ALA A CA 1
ATOM 3025 C C . ALA A 1 192 ? -22.498 36.653 12.975 1.000 0.980 192 ALA A C 1
ATOM 3026 O O . ALA A 1 192 ? -22.247 37.493 12.105 1.000 0.980 192 ALA A O 1
ATOM 3033 N N . PRO A 1 193 ? -22.736 35.366 12.663 1.000 0.970 193 PRO A N 1
ATOM 3034 C CA . PRO A 1 193 ? -22.672 34.858 11.297 1.000 0.970 193 PRO A CA 1
ATOM 3035 C C . PRO A 1 193 ? -23.710 35.522 10.383 1.000 0.970 193 PRO A C 1
ATOM 3036 O O . PRO A 1 193 ? -24.858 35.755 10.772 1.000 0.970 193 PRO A O 1
ATOM 3047 N N . THR A 1 194 ? -23.330 35.777 9.131 1.000 0.950 194 THR A N 1
ATOM 3048 C CA . THR A 1 194 ? -24.181 36.431 8.119 1.000 0.950 194 THR A CA 1
ATOM 3049 C C . THR A 1 194 ? -24.682 35.444 7.053 1.000 0.950 194 THR A C 1
ATOM 3050 O O . THR A 1 194 ? -24.154 34.341 6.932 1.000 0.950 194 THR A O 1
ATOM 3061 N N . GLY A 1 195 ? -25.747 35.825 6.334 1.000 0.950 195 GLY A N 1
ATOM 3062 C CA . GLY A 1 195 ? -26.460 35.004 5.338 1.000 0.950 195 GLY A CA 1
ATOM 3063 C C . GLY A 1 195 ? -27.987 35.079 5.502 1.000 0.950 195 GLY A C 1
ATOM 3064 O O . GLY A 1 195 ? -28.472 35.544 6.539 1.000 0.950 195 GLY A O 1
ATOM 3068 N N . ASP A 1 196 ? -28.754 34.631 4.501 1.000 0.960 196 ASP A N 1
ATOM 3069 C CA . ASP A 1 196 ? -30.224 34.565 4.527 1.000 0.960 196 ASP A CA 1
ATOM 3070 C C . ASP A 1 196 ? -30.718 33.106 4.686 1.000 0.960 196 ASP A C 1
ATOM 3071 O O . ASP A 1 196 ? -30.520 32.275 3.795 1.000 0.960 196 ASP A O 1
ATOM 3080 N N . PRO A 1 197 ? -31.442 32.771 5.775 1.000 0.960 197 PRO A N 1
ATOM 3081 C CA . PRO A 1 197 ? -32.030 31.445 5.988 1.000 0.960 197 PRO A CA 1
ATOM 3082 C C . PRO A 1 197 ? -32.960 30.910 4.886 1.000 0.960 197 PRO A C 1
ATOM 3083 O O . PRO A 1 197 ? -33.246 29.710 4.871 1.000 0.960 197 PRO A O 1
ATOM 3094 N N . GLU A 1 198 ? -33.459 31.765 3.989 1.000 0.940 198 GLU A N 1
ATOM 3095 C CA . GLU A 1 198 ? -34.323 31.393 2.857 1.000 0.940 198 GLU A CA 1
ATOM 3096 C C . GLU A 1 198 ? -33.630 31.459 1.483 1.000 0.940 198 GLU A C 1
ATOM 3097 O O . GLU A 1 198 ? -34.257 31.144 0.468 1.000 0.940 198 GLU A O 1
ATOM 3109 N N . ALA A 1 199 ? -32.343 31.816 1.428 1.000 0.960 199 ALA A N 1
ATOM 3110 C CA . ALA A 1 199 ? -31.545 31.719 0.208 1.000 0.960 199 ALA A CA 1
ATOM 3111 C C . ALA A 1 199 ? -31.333 30.251 -0.240 1.000 0.960 199 ALA A C 1
ATOM 3112 O O . ALA A 1 199 ? -31.540 29.310 0.539 1.000 0.960 199 ALA A O 1
ATOM 3119 N N . PRO A 1 200 ? -30.906 30.014 -1.500 1.000 0.970 200 PRO A N 1
ATOM 3120 C CA . PRO A 1 200 ? -30.418 28.706 -1.930 1.000 0.970 200 PRO A CA 1
ATOM 3121 C C . PRO A 1 200 ? -29.316 28.195 -0.993 1.000 0.970 200 PRO A C 1
ATOM 3122 O O . PRO A 1 200 ? -28.339 28.894 -0.739 1.000 0.970 200 PRO A O 1
ATOM 3133 N N . LEU A 1 201 ? -29.474 26.964 -0.495 1.000 0.980 201 LEU A N 1
ATOM 3134 C CA . LEU A 1 201 ? -28.570 26.363 0.489 1.000 0.980 201 LEU A CA 1
ATOM 3135 C C . LEU A 1 201 ? -27.104 26.418 0.023 1.000 0.980 201 LEU A C 1
ATOM 3136 O O . LEU A 1 201 ? -26.788 25.908 -1.055 1.000 0.980 201 LEU A O 1
ATOM 3152 N N . LYS A 1 202 ? -26.215 26.940 0.872 1.000 0.980 202 LYS A N 1
ATOM 3153 C CA . LYS A 1 202 ? -24.761 26.751 0.777 1.000 0.980 202 LYS A CA 1
ATOM 3154 C C . LYS A 1 202 ? -24.238 26.288 2.134 1.000 0.980 202 LYS A C 1
ATOM 3155 O O . LYS A 1 202 ? -24.222 27.069 3.086 1.000 0.980 202 LYS A O 1
ATOM 3174 N N . ALA A 1 203 ? -23.801 25.035 2.220 1.000 0.980 203 ALA A N 1
ATOM 3175 C CA . ALA A 1 203 ? -23.124 24.506 3.401 1.000 0.980 203 ALA A CA 1
ATOM 3176 C C . ALA A 1 203 ? -21.742 23.951 3.032 1.000 0.980 203 ALA A C 1
ATOM 3177 O O . ALA A 1 203 ? -21.632 23.103 2.148 1.000 0.980 203 ALA A O 1
ATOM 3184 N N . LEU A 1 204 ? -20.695 24.446 3.691 1.000 0.950 204 LEU A N 1
ATOM 3185 C CA . LEU A 1 204 ? -19.300 24.066 3.460 1.000 0.950 204 LEU A CA 1
ATOM 3186 C C . LEU A 1 204 ? -18.964 22.794 4.239 1.000 0.950 204 LEU A C 1
ATOM 3187 O O . LEU A 1 204 ? -19.161 22.772 5.452 1.000 0.950 204 LEU A O 1
ATOM 3203 N N . ILE A 1 205 ? -18.430 21.766 3.574 1.000 0.930 205 ILE A N 1
ATOM 3204 C CA . ILE A 1 205 ? -17.870 20.583 4.245 1.000 0.930 205 ILE A CA 1
ATOM 3205 C C . ILE A 1 205 ? -16.460 20.930 4.738 1.000 0.930 205 ILE A C 1
ATOM 3206 O O . ILE A 1 205 ? -15.526 20.950 3.936 1.000 0.930 205 ILE A O 1
ATOM 3222 N N . PHE A 1 206 ? -16.291 21.196 6.035 1.000 0.900 206 PHE A N 1
ATOM 3223 C CA . PHE A 1 206 ? -14.974 21.500 6.620 1.000 0.900 206 PHE A CA 1
ATOM 3224 C C . PHE A 1 206 ? -14.222 20.240 7.076 1.000 0.900 206 PHE A C 1
ATOM 3225 O O . PHE A 1 206 ? -12.989 20.218 7.065 1.000 0.900 206 PHE A O 1
ATOM 3242 N N . ASP A 1 207 ? -14.947 19.160 7.386 1.000 0.870 207 ASP A N 1
ATOM 3243 C CA . ASP A 1 207 ? -14.377 17.838 7.662 1.000 0.870 207 ASP A CA 1
ATOM 3244 C C . ASP A 1 207 ? -15.373 16.701 7.366 1.000 0.870 207 ASP A C 1
ATOM 3245 O O . ASP A 1 207 ? -16.553 16.949 7.095 1.000 0.870 207 ASP A O 1
ATOM 3254 N N . SER A 1 208 ? -14.923 15.443 7.376 1.000 0.860 208 SER A N 1
ATOM 3255 C CA . SER A 1 208 ? -15.818 14.289 7.209 1.000 0.860 208 SER A CA 1
ATOM 3256 C C . SER A 1 208 ? -15.282 12.997 7.834 1.000 0.860 208 SER A C 1
ATOM 3257 O O . SER A 1 208 ? -14.085 12.837 8.040 1.000 0.860 208 SER A O 1
ATOM 3265 N N . LEU A 1 209 ? -16.180 12.051 8.113 1.000 0.800 209 LEU A N 1
ATOM 3266 C CA . LEU A 1 209 ? -15.893 10.764 8.755 1.000 0.800 209 LEU A CA 1
ATOM 3267 C C . LEU A 1 209 ? -16.692 9.646 8.073 1.000 0.800 209 LEU A C 1
ATOM 3268 O O . LEU A 1 209 ? -17.842 9.855 7.695 1.000 0.800 209 LEU A O 1
ATOM 3284 N N . TYR A 1 210 ? -16.133 8.436 7.974 1.000 0.810 210 TYR A N 1
ATOM 3285 C CA . TYR A 1 210 ? -16.893 7.241 7.593 1.000 0.810 210 TYR A CA 1
ATOM 3286 C C . TYR A 1 210 ? -17.393 6.467 8.823 1.000 0.810 210 TYR A C 1
ATOM 3287 O O . TYR A 1 210 ? -16.599 5.931 9.594 1.000 0.810 210 TYR A O 1
ATOM 3305 N N . ASP A 1 211 ? -18.711 6.351 8.969 1.000 0.780 211 ASP A N 1
ATOM 3306 C CA . ASP A 1 211 ? -19.388 5.508 9.958 1.000 0.780 211 ASP A CA 1
ATOM 3307 C C . ASP A 1 211 ? -19.945 4.240 9.279 1.000 0.780 211 ASP A C 1
ATOM 3308 O O . ASP A 1 211 ? -20.555 4.294 8.208 1.000 0.780 211 ASP A O 1
ATOM 3317 N N . ALA A 1 212 ? -19.758 3.073 9.903 1.000 0.700 212 ALA A N 1
ATOM 3318 C CA . ALA A 1 212 ? -20.132 1.781 9.316 1.000 0.700 212 ALA A CA 1
ATOM 3319 C C . ALA A 1 212 ? -21.647 1.598 9.071 1.000 0.700 212 ALA A C 1
ATOM 3320 O O . ALA A 1 212 ? -22.031 0.780 8.232 1.000 0.700 212 ALA A O 1
ATOM 3327 N N . TYR A 1 213 ? -22.500 2.340 9.783 1.000 0.740 213 TYR A N 1
ATOM 3328 C CA . TYR A 1 213 ? -23.959 2.293 9.671 1.000 0.740 213 TYR A CA 1
ATOM 3329 C C . TYR A 1 213 ? -24.534 3.491 8.904 1.000 0.740 213 TYR A C 1
ATOM 3330 O O . TYR A 1 213 ? -25.471 3.308 8.125 1.000 0.740 213 TYR A O 1
ATOM 3348 N N . ARG A 1 214 ? -23.990 4.701 9.099 1.000 0.810 214 ARG A N 1
ATOM 3349 C CA . ARG A 1 214 ? -24.479 5.942 8.461 1.000 0.810 214 ARG A CA 1
ATOM 3350 C C . ARG A 1 214 ? -23.833 6.233 7.100 1.000 0.810 214 ARG A C 1
ATOM 3351 O O . ARG A 1 214 ? -24.394 7.002 6.318 1.000 0.810 214 ARG A O 1
ATOM 3372 N N . GLY A 1 215 ? -22.693 5.609 6.796 1.000 0.830 215 GLY A N 1
ATOM 3373 C CA . GLY A 1 215 ? -21.843 5.973 5.662 1.000 0.830 215 GLY A CA 1
ATOM 3374 C C . GLY A 1 215 ? -21.017 7.221 5.979 1.000 0.830 215 GLY A C 1
ATOM 3375 O O . GLY A 1 215 ? -20.616 7.425 7.124 1.000 0.830 215 GLY A O 1
ATOM 3379 N N . VAL A 1 216 ? -20.771 8.073 4.984 1.000 0.890 216 VAL A N 1
ATOM 3380 C CA . VAL A 1 216 ? -20.090 9.355 5.208 1.000 0.890 216 VAL A CA 1
ATOM 3381 C C . VAL A 1 216 ? -20.984 10.296 6.024 1.000 0.890 216 VAL A C 1
ATOM 3382 O O . VAL A 1 216 ? -22.111 10.617 5.632 1.000 0.890 216 VAL A O 1
ATOM 3395 N N . VAL A 1 217 ? -20.444 10.751 7.151 1.000 0.910 217 VAL A N 1
ATOM 3396 C CA . VAL A 1 217 ? -20.941 11.848 7.980 1.000 0.910 217 VAL A CA 1
ATOM 3397 C C . VAL A 1 217 ? -20.119 13.081 7.611 1.000 0.910 217 VAL A C 1
ATOM 3398 O O . VAL A 1 217 ? -18.907 13.101 7.818 1.000 0.910 217 VAL A O 1
ATOM 3411 N N . ALA A 1 218 ? -20.757 14.096 7.031 1.000 0.930 218 ALA A N 1
ATOM 3412 C CA . ALA A 1 218 ? -20.098 15.351 6.679 1.000 0.930 218 ALA A CA 1
ATOM 3413 C C . ALA A 1 218 ? -20.252 16.351 7.830 1.000 0.930 218 ALA A C 1
ATOM 3414 O O . ALA A 1 218 ? -21.372 16.569 8.297 1.000 0.930 218 ALA A O 1
ATOM 3421 N N . TYR A 1 219 ? -19.156 16.967 8.272 1.000 0.920 219 TYR A N 1
ATOM 3422 C CA . TYR A 1 219 ? -19.195 18.090 9.208 1.000 0.920 219 TYR A CA 1
ATOM 3423 C C . TYR A 1 219 ? -19.287 19.379 8.397 1.000 0.920 219 TYR A C 1
ATOM 3424 O O . TYR A 1 219 ? -18.477 19.623 7.497 1.000 0.920 219 TYR A O 1
ATOM 3442 N N . ILE A 1 220 ? -20.332 20.161 8.665 1.000 0.960 220 ILE A N 1
ATOM 3443 C CA . ILE A 1 220 ? -20.746 21.273 7.817 1.000 0.960 220 ILE A CA 1
ATOM 3444 C C . ILE A 1 220 ? -20.953 22.573 8.583 1.000 0.960 220 ILE A C 1
ATOM 3445 O O . ILE A 1 220 ? -21.474 22.585 9.698 1.000 0.960 220 ILE A O 1
ATOM 3461 N N . ARG A 1 221 ? -20.596 23.675 7.924 1.000 0.960 221 ARG A N 1
ATOM 3462 C CA . ARG A 1 221 ? -20.948 25.043 8.309 1.000 0.960 221 ARG A CA 1
ATOM 3463 C C . ARG A 1 221 ? -21.985 25.568 7.321 1.000 0.960 221 ARG A C 1
ATOM 3464 O O . ARG A 1 221 ? -21.713 25.618 6.121 1.000 0.960 221 ARG A O 1
ATOM 3485 N N . VAL A 1 222 ? -23.169 25.954 7.795 1.000 0.980 222 VAL A N 1
ATOM 3486 C CA . VAL A 1 222 ? -24.197 26.570 6.939 1.000 0.980 222 VAL A CA 1
ATOM 3487 C C . VAL A 1 222 ? -23.906 28.066 6.797 1.000 0.980 222 VAL A C 1
ATOM 3488 O O . VAL A 1 222 ? -23.791 28.784 7.794 1.000 0.980 222 VAL A O 1
ATOM 3501 N N . VAL A 1 223 ? -23.777 28.527 5.552 1.000 0.970 223 VAL A N 1
ATOM 3502 C CA . VAL A 1 223 ? -23.507 29.932 5.194 1.000 0.970 223 VAL A CA 1
ATOM 3503 C C . VAL A 1 223 ? -24.755 30.588 4.608 1.000 0.970 223 VAL A C 1
ATOM 3504 O O . VAL A 1 223 ? -25.090 31.700 4.983 1.000 0.970 223 VAL A O 1
ATOM 3517 N N . GLU A 1 224 ? -25.492 29.880 3.750 1.000 0.970 224 GLU A N 1
ATOM 3518 C CA . GLU A 1 224 ? -26.755 30.363 3.172 1.000 0.970 224 GLU A CA 1
ATOM 3519 C C . GLU A 1 224 ? -27.851 29.307 3.296 1.000 0.970 224 GLU A C 1
ATOM 3520 O O . GLU A 1 224 ? -27.584 28.106 3.180 1.000 0.970 224 GLU A O 1
ATOM 3532 N N . GLY A 1 225 ? -29.095 29.755 3.462 1.000 0.960 225 GLY A N 1
ATOM 3533 C CA . GLY A 1 225 ? -30.275 28.900 3.466 1.000 0.960 225 GLY A CA 1
ATOM 3534 C C . GLY A 1 225 ? -30.458 28.040 4.723 1.000 0.960 225 GLY A C 1
ATOM 3535 O O . GLY A 1 225 ? -29.926 28.304 5.802 1.000 0.960 225 GLY A O 1
ATOM 3539 N N . THR A 1 226 ? -31.263 26.987 4.569 1.000 0.970 226 THR A N 1
ATOM 3540 C CA . THR A 1 226 ? -31.596 26.006 5.615 1.000 0.970 226 THR A CA 1
ATOM 3541 C C . THR A 1 226 ? -31.581 24.591 5.022 1.000 0.970 226 THR A C 1
ATOM 3542 O O . THR A 1 226 ? -32.039 24.390 3.893 1.000 0.970 226 THR A O 1
ATOM 3553 N N . VAL A 1 227 ? -31.100 23.600 5.780 1.000 0.970 227 VAL A N 1
ATOM 3554 C CA . VAL A 1 227 ? -31.121 22.169 5.418 1.000 0.970 227 VAL A CA 1
ATOM 3555 C C . VAL A 1 227 ? -31.865 21.331 6.460 1.000 0.970 227 VAL A C 1
ATOM 3556 O O . VAL A 1 227 ? -31.782 21.606 7.658 1.000 0.970 227 VAL A O 1
ATOM 3569 N N . LYS A 1 228 ? -32.621 20.318 6.011 1.000 0.960 228 LYS A N 1
ATOM 3570 C CA . LYS A 1 228 ? -33.488 19.480 6.865 1.000 0.960 228 LYS A CA 1
ATOM 3571 C C . LYS A 1 228 ? -33.444 17.993 6.486 1.000 0.960 228 LYS A C 1
ATOM 3572 O O . LYS A 1 228 ? -33.157 17.680 5.329 1.000 0.960 228 LYS A O 1
ATOM 3591 N N . PRO A 1 229 ? -33.806 17.070 7.399 1.000 0.970 229 PRO A N 1
ATOM 3592 C CA . PRO A 1 229 ? -34.060 15.671 7.055 1.000 0.970 229 PRO A CA 1
ATOM 3593 C C . PRO A 1 229 ? -35.145 15.536 5.971 1.000 0.970 229 PRO A C 1
ATOM 3594 O O . PRO A 1 229 ? -36.096 16.318 5.928 1.000 0.970 229 PRO A O 1
ATOM 3605 N N . GLY A 1 230 ? -34.996 14.556 5.079 1.000 0.950 230 GLY A N 1
ATOM 3606 C CA . GLY A 1 230 ? -35.861 14.326 3.914 1.000 0.950 230 GLY A CA 1
ATOM 3607 C C . GLY A 1 230 ? -35.654 15.302 2.746 1.000 0.950 230 GLY A C 1
ATOM 3608 O O . GLY A 1 230 ? -36.261 15.137 1.689 1.000 0.950 230 GLY A O 1
ATOM 3612 N N . GLN A 1 231 ? -34.802 16.321 2.891 1.000 0.960 231 GLN A N 1
ATOM 3613 C CA . GLN A 1 231 ? -34.464 17.223 1.792 1.000 0.960 231 GLN A CA 1
ATOM 3614 C C . GLN A 1 231 ? -33.514 16.535 0.806 1.000 0.960 231 GLN A C 1
ATOM 3615 O O . GLN A 1 231 ? -32.540 15.894 1.204 1.000 0.960 231 GLN A O 1
ATOM 3629 N N . LYS A 1 232 ? -33.748 16.721 -0.498 1.000 0.970 232 LYS A N 1
ATOM 3630 C CA . LYS A 1 232 ? -32.756 16.366 -1.515 1.000 0.970 232 LYS A CA 1
ATOM 3631 C C . LYS A 1 232 ? -31.671 17.430 -1.619 1.000 0.970 232 LYS A C 1
ATOM 3632 O O . LYS A 1 232 ? -31.957 18.599 -1.891 1.000 0.970 232 LYS A O 1
ATOM 3651 N N . ILE A 1 233 ? -30.430 16.993 -1.471 1.000 0.970 233 ILE A N 1
ATOM 3652 C CA . ILE A 1 233 ? -29.219 17.803 -1.582 1.000 0.970 233 ILE A CA 1
ATOM 3653 C C . ILE A 1 233 ? -28.375 17.366 -2.777 1.000 0.970 233 ILE A C 1
ATOM 3654 O O . ILE A 1 233 ? -28.543 16.267 -3.308 1.000 0.970 233 ILE A O 1
ATOM 3670 N N . LYS A 1 234 ? -27.447 18.232 -3.179 1.000 0.960 234 LYS A N 1
ATOM 3671 C CA . LYS A 1 234 ? -26.490 18.011 -4.255 1.000 0.960 234 LYS A CA 1
ATOM 3672 C C . LYS A 1 234 ? -25.094 18.458 -3.824 1.000 0.960 234 LYS A C 1
ATOM 3673 O O . LYS A 1 234 ? -24.934 19.570 -3.324 1.000 0.960 234 LYS A O 1
ATOM 3692 N N . MET A 1 235 ? -24.106 17.601 -4.057 1.000 0.950 235 MET A N 1
ATOM 3693 C CA . MET A 1 235 ? -22.680 17.904 -3.896 1.000 0.950 235 MET A CA 1
ATOM 3694 C C . MET A 1 235 ? -22.207 18.697 -5.116 1.000 0.950 235 MET A C 1
ATOM 3695 O O . MET A 1 235 ? -22.352 18.219 -6.248 1.000 0.950 235 MET A O 1
ATOM 3709 N N . MET A 1 236 ? -21.699 19.919 -4.932 1.000 0.940 236 MET A N 1
ATOM 3710 C CA . MET A 1 236 ? -21.380 20.798 -6.065 1.000 0.940 236 MET A CA 1
ATOM 3711 C C . MET A 1 236 ? -20.145 20.332 -6.851 1.000 0.940 236 MET A C 1
ATOM 3712 O O . MET A 1 236 ? -20.117 20.499 -8.069 1.000 0.940 236 MET A O 1
ATOM 3726 N N . ALA A 1 237 ? -19.177 19.669 -6.212 1.000 0.870 237 ALA A N 1
ATOM 3727 C CA . ALA A 1 237 ? -17.986 19.147 -6.877 1.000 0.870 237 ALA A CA 1
ATOM 3728 C C . ALA A 1 237 ? -18.241 17.904 -7.736 1.000 0.870 237 ALA A C 1
ATOM 3729 O O . ALA A 1 237 ? -17.704 17.792 -8.839 1.000 0.870 237 ALA A O 1
ATOM 3736 N N . THR A 1 238 ? -19.006 16.941 -7.217 1.000 0.860 238 THR A N 1
ATOM 3737 C CA . THR A 1 238 ? -19.240 15.645 -7.884 1.000 0.860 238 THR A CA 1
ATOM 3738 C C . THR A 1 238 ? -20.536 15.625 -8.691 1.000 0.860 238 THR A C 1
ATOM 3739 O O . THR A 1 238 ? -20.751 14.727 -9.506 1.000 0.860 238 THR A O 1
ATOM 3750 N N . GLY A 1 239 ? -21.421 16.601 -8.466 1.000 0.910 239 GLY A N 1
ATOM 3751 C CA . GLY A 1 239 ? -22.752 16.674 -9.061 1.000 0.910 239 GLY A CA 1
ATOM 3752 C C . GLY A 1 239 ? -23.732 15.617 -8.541 1.000 0.910 239 GLY A C 1
ATOM 3753 O O . GLY A 1 239 ? -24.855 15.561 -9.043 1.000 0.910 239 GLY A O 1
ATOM 3757 N N . LYS A 1 240 ? -23.330 14.781 -7.570 1.000 0.920 240 LYS A N 1
ATOM 3758 C CA . LYS A 1 240 ? -24.160 13.714 -6.995 1.000 0.920 240 LYS A CA 1
ATOM 3759 C C . LYS A 1 240 ? -25.289 14.283 -6.144 1.000 0.920 240 LYS A C 1
ATOM 3760 O O . LYS A 1 240 ? -25.087 15.228 -5.387 1.000 0.920 240 LYS A O 1
ATOM 3779 N N . GLU A 1 241 ? -26.457 13.656 -6.242 1.000 0.950 241 GLU A N 1
ATOM 3780 C CA . GLU A 1 241 ? -27.627 13.964 -5.420 1.000 0.950 241 GLU A CA 1
ATOM 3781 C C . GLU A 1 241 ? -27.866 12.879 -4.373 1.000 0.950 241 GLU A C 1
ATOM 3782 O O . GLU A 1 241 ? -27.763 11.686 -4.668 1.000 0.950 241 GLU A O 1
ATOM 3794 N N . PHE A 1 242 ? -28.249 13.310 -3.173 1.000 0.960 242 PHE A N 1
ATOM 3795 C CA . PHE A 1 242 ? -28.580 12.447 -2.043 1.000 0.960 242 PHE A CA 1
ATOM 3796 C C . PHE A 1 242 ? -29.806 12.986 -1.297 1.000 0.960 242 PHE A C 1
ATOM 3797 O O . PHE A 1 242 ? -30.202 14.138 -1.476 1.000 0.960 242 PHE A O 1
ATOM 3814 N N . GLU A 1 243 ? -30.412 12.155 -0.455 1.000 0.960 243 GLU A N 1
ATOM 3815 C CA . GLU A 1 243 ? -31.504 12.553 0.437 1.000 0.960 243 GLU A CA 1
ATOM 3816 C C . GLU A 1 243 ? -30.985 12.565 1.875 1.000 0.960 243 GLU A C 1
ATOM 3817 O O . GLU A 1 243 ? -30.390 11.588 2.330 1.000 0.960 243 GLU A O 1
ATOM 3829 N N . VAL A 1 244 ? -31.163 13.689 2.569 1.000 0.970 244 VAL A N 1
ATOM 3830 C CA . VAL A 1 244 ? -30.647 13.884 3.927 1.000 0.970 244 VAL A CA 1
ATOM 3831 C C . VAL A 1 244 ? -31.397 12.977 4.898 1.000 0.970 244 VAL A C 1
ATOM 3832 O O . VAL A 1 244 ? -32.604 13.122 5.081 1.000 0.970 244 VAL A O 1
ATOM 3845 N N . THR A 1 245 ? -30.688 12.061 5.551 1.000 0.950 245 THR A N 1
ATOM 3846 C CA . THR A 1 245 ? -31.259 11.152 6.553 1.000 0.950 245 THR A CA 1
ATOM 3847 C C . THR A 1 245 ? -31.278 11.757 7.951 1.000 0.950 245 THR A C 1
ATOM 3848 O O . THR A 1 245 ? -32.236 11.553 8.691 1.000 0.950 245 THR A O 1
ATOM 3859 N N . GLU A 1 246 ? -30.243 12.511 8.315 1.000 0.960 246 GLU A N 1
ATOM 3860 C CA . GLU A 1 246 ? -30.081 13.100 9.645 1.000 0.960 246 GLU A CA 1
ATOM 3861 C C . GLU A 1 246 ? -29.294 14.409 9.524 1.000 0.960 246 GLU A C 1
ATOM 3862 O O . GLU A 1 246 ? -28.328 14.486 8.761 1.000 0.960 246 GLU A O 1
ATOM 3874 N N . VAL A 1 247 ? -29.689 15.417 10.299 1.000 0.970 247 VAL A N 1
ATOM 3875 C CA . VAL A 1 247 ? -28.863 16.591 10.603 1.000 0.970 247 VAL A CA 1
ATOM 3876 C C . VAL A 1 247 ? -28.795 16.749 12.114 1.000 0.970 247 VAL A C 1
ATOM 3877 O O . VAL A 1 247 ? -29.704 16.318 12.830 1.000 0.970 247 VAL A O 1
ATOM 3890 N N . GLY A 1 248 ? -27.728 17.355 12.610 1.000 0.960 248 GLY A N 1
ATOM 3891 C CA . GLY A 1 248 ? -27.585 17.599 14.034 1.000 0.960 248 GLY A CA 1
ATOM 3892 C C . GLY A 1 248 ? -26.356 18.414 14.373 1.000 0.960 248 GLY A C 1
ATOM 3893 O O . GLY A 1 248 ? -25.625 18.874 13.500 1.000 0.960 248 GLY A O 1
ATOM 3897 N N . VAL A 1 249 ? -26.129 18.573 15.669 1.000 0.940 249 VAL A N 1
ATOM 3898 C CA . VAL A 1 249 ? -24.982 19.282 16.239 1.000 0.940 249 VAL A CA 1
ATOM 3899 C C . VAL A 1 249 ? -24.345 18.426 17.327 1.000 0.940 249 VAL A C 1
ATOM 3900 O O . VAL A 1 249 ? -24.957 17.482 17.831 1.000 0.940 249 VAL A O 1
ATOM 3913 N N . PHE A 1 250 ? -23.116 18.741 17.711 1.000 0.890 250 PHE A N 1
ATOM 3914 C CA . PHE A 1 250 ? -22.427 18.037 18.788 1.000 0.890 250 PHE A CA 1
ATOM 3915 C C . PHE A 1 250 ? -22.591 18.811 20.096 1.000 0.890 250 PHE A C 1
ATOM 3916 O O . PHE A 1 250 ? -21.973 19.851 20.273 1.000 0.890 250 PHE A O 1
ATOM 3933 N N . THR A 1 251 ? -23.416 18.318 21.020 1.000 0.840 251 THR A N 1
ATOM 3934 C CA . THR A 1 251 ? -23.522 18.858 22.388 1.000 0.840 251 THR A CA 1
ATOM 3935 C C . THR A 1 251 ? -22.813 17.904 23.350 1.000 0.840 251 THR A C 1
ATOM 3936 O O . THR A 1 251 ? -23.453 17.075 24.009 1.000 0.840 251 THR A O 1
ATOM 3947 N N . PRO A 1 252 ? -21.479 18.011 23.419 1.000 0.750 252 PRO A N 1
ATOM 3948 C CA . PRO A 1 252 ? -20.460 16.939 23.297 1.000 0.750 252 PRO A CA 1
ATOM 3949 C C . PRO A 1 252 ? -20.804 15.553 22.701 1.000 0.750 252 PRO A C 1
ATOM 3950 O O . PRO A 1 252 ? -19.924 14.860 22.202 1.000 0.750 252 PRO A O 1
ATOM 3961 N N . LYS A 1 253 ? -22.061 15.114 22.732 1.000 0.770 253 LYS A N 1
ATOM 3962 C CA . LYS A 1 253 ? -22.600 13.934 22.045 1.000 0.770 253 LYS A CA 1
ATOM 3963 C C . LYS A 1 253 ? -23.333 14.397 20.782 1.000 0.770 253 LYS A C 1
ATOM 3964 O O . LYS A 1 253 ? -23.844 15.514 20.744 1.000 0.770 253 LYS A O 1
ATOM 3983 N N . ALA A 1 254 ? -23.410 13.545 19.761 1.000 0.850 254 ALA A N 1
ATOM 3984 C CA . ALA A 1 254 ? -24.189 13.836 18.557 1.000 0.850 254 ALA A CA 1
ATOM 3985 C C . ALA A 1 254 ? -25.687 13.947 18.900 1.000 0.850 254 ALA A C 1
ATOM 3986 O O . ALA A 1 254 ? -26.308 12.961 19.304 1.000 0.850 254 ALA A O 1
ATOM 3993 N N . THR A 1 255 ? -26.250 15.141 18.731 1.000 0.910 255 THR A N 1
ATOM 3994 C CA . THR A 1 255 ? -27.638 15.484 19.055 1.000 0.910 255 THR A CA 1
ATOM 3995 C C . THR A 1 255 ? -28.374 15.859 17.766 1.000 0.910 255 THR A C 1
ATOM 3996 O O . THR A 1 255 ? -28.050 16.886 17.163 1.000 0.910 255 THR A O 1
ATOM 4007 N N . PRO A 1 256 ? -29.357 15.054 17.318 1.000 0.940 256 PRO A N 1
ATOM 4008 C CA . PRO A 1 256 ? -30.131 15.353 16.116 1.000 0.940 256 PRO A CA 1
ATOM 4009 C C . PRO A 1 256 ? -30.930 16.652 16.261 1.000 0.940 256 PRO A C 1
ATOM 4010 O O . PRO A 1 256 ? -31.509 16.920 17.317 1.000 0.940 256 PRO A O 1
ATOM 4021 N N . THR A 1 257 ? -31.014 17.432 15.186 1.000 0.950 257 THR A N 1
ATOM 4022 C CA . THR A 1 257 ? -31.832 18.650 15.107 1.000 0.950 257 THR A CA 1
ATOM 4023 C C . THR A 1 257 ? -32.867 18.534 13.988 1.000 0.950 257 THR A C 1
ATOM 4024 O O . THR A 1 257 ? -32.745 17.731 13.065 1.000 0.950 257 THR A O 1
ATOM 4035 N N . ASN A 1 258 ? -33.928 19.343 14.063 1.000 0.940 258 ASN A N 1
ATOM 4036 C CA . ASN A 1 258 ? -34.962 19.373 13.019 1.000 0.940 258 ASN A CA 1
ATOM 4037 C C . ASN A 1 258 ? -34.470 20.041 11.720 1.000 0.940 258 ASN A C 1
ATOM 4038 O O . ASN A 1 258 ? -35.019 19.798 10.646 1.000 0.940 258 ASN A O 1
ATOM 4049 N N . GLU A 1 259 ? -33.478 20.923 11.836 1.000 0.960 259 GLU A N 1
ATOM 4050 C CA . GLU A 1 259 ? -32.853 21.674 10.751 1.000 0.960 259 GLU A CA 1
ATOM 4051 C C . GLU A 1 259 ? -31.468 22.181 11.190 1.000 0.960 259 GLU A C 1
ATOM 4052 O O . GLU A 1 259 ? -31.169 22.216 12.388 1.000 0.960 259 GLU A O 1
ATOM 4064 N N . LEU A 1 260 ? -30.653 22.587 10.216 1.000 0.970 260 LEU A N 1
ATOM 4065 C CA . LEU A 1 260 ? -29.506 23.482 10.395 1.000 0.970 260 LEU A CA 1
ATOM 4066 C C . LEU A 1 260 ? -29.715 24.688 9.468 1.000 0.970 260 LEU A C 1
ATOM 4067 O O . LEU A 1 260 ? -30.097 24.517 8.307 1.000 0.970 260 LEU A O 1
ATOM 4083 N N . THR A 1 261 ? -29.508 25.897 9.980 1.000 0.970 261 THR A N 1
ATOM 4084 C CA . THR A 1 261 ? -29.698 27.176 9.272 1.000 0.970 261 THR A CA 1
ATOM 4085 C C . THR A 1 261 ? -28.403 27.990 9.300 1.000 0.970 261 THR A C 1
ATOM 4086 O O . THR A 1 261 ? -27.469 27.626 10.007 1.000 0.970 261 THR A O 1
ATOM 4097 N N . VAL A 1 262 ? -28.339 29.085 8.534 1.000 0.970 262 VAL A N 1
ATOM 4098 C CA . VAL A 1 262 ? -27.238 30.071 8.542 1.000 0.970 262 VAL A CA 1
ATOM 4099 C C . VAL A 1 262 ? -26.598 30.243 9.924 1.000 0.970 262 VAL A C 1
ATOM 4100 O O . VAL A 1 262 ? -27.279 30.543 10.907 1.000 0.970 262 VAL A O 1
ATOM 4113 N N . GLY A 1 263 ? -25.279 30.060 9.969 1.000 0.970 263 GLY A N 1
ATOM 4114 C CA . GLY A 1 263 ? -24.469 30.166 11.178 1.000 0.970 263 GLY A CA 1
ATOM 4115 C C . GLY A 1 263 ? -24.297 28.866 11.962 1.000 0.970 263 GLY A C 1
ATOM 4116 O O . GLY A 1 263 ? -23.402 28.810 12.798 1.000 0.970 263 GLY A O 1
ATOM 4120 N N . ASP A 1 264 ? -25.092 27.823 11.705 1.000 0.970 264 ASP A N 1
ATOM 4121 C CA . ASP A 1 264 ? -24.937 26.543 12.397 1.000 0.970 264 ASP A CA 1
ATOM 4122 C C . ASP A 1 264 ? -23.703 25.764 11.920 1.000 0.970 264 ASP A C 1
ATOM 4123 O O . ASP A 1 264 ? -23.486 25.576 10.716 1.000 0.970 264 ASP A O 1
ATOM 4132 N N . VAL A 1 265 ? -22.940 25.254 12.891 1.000 0.970 265 VAL A N 1
ATOM 4133 C CA . VAL A 1 265 ? -21.879 24.257 12.706 1.000 0.970 265 VAL A CA 1
ATOM 4134 C C . VAL A 1 265 ? -22.390 22.927 13.252 1.000 0.970 265 VAL A C 1
ATOM 4135 O O . VAL A 1 265 ? -22.802 22.830 14.409 1.000 0.970 265 VAL A O 1
ATOM 4148 N N . GLY A 1 266 ? -22.390 21.888 12.422 1.000 0.950 266 GLY A N 1
ATOM 4149 C CA . GLY A 1 266 ? -22.982 20.604 12.782 1.000 0.950 266 GLY A CA 1
ATOM 4150 C C . GLY A 1 266 ? -22.594 19.475 11.840 1.000 0.950 266 GLY A C 1
ATOM 4151 O O . GLY A 1 266 ? -21.609 19.563 11.111 1.000 0.950 266 GLY A O 1
ATOM 4155 N N . PHE A 1 267 ? -23.382 18.404 11.846 1.000 0.950 267 PHE A N 1
ATOM 4156 C CA . PHE A 1 267 ? -23.197 17.252 10.973 1.000 0.950 267 PHE A CA 1
ATOM 4157 C C . PHE A 1 267 ? -24.422 16.991 10.097 1.000 0.950 267 PHE A C 1
ATOM 4158 O O . PHE A 1 267 ? -25.563 17.280 10.467 1.000 0.950 267 PHE A O 1
ATOM 4175 N N . LEU A 1 268 ? -24.170 16.384 8.940 1.000 0.960 268 LEU A N 1
ATOM 4176 C CA . LEU A 1 268 ? -25.177 15.921 7.998 1.000 0.960 268 LEU A CA 1
ATOM 4177 C C . LEU A 1 268 ? -24.857 14.492 7.554 1.000 0.960 268 LEU A C 1
ATOM 4178 O O . LEU A 1 268 ? -23.714 14.167 7.228 1.000 0.960 268 LEU A O 1
ATOM 4194 N N . THR A 1 269 ? -25.883 13.644 7.490 1.000 0.950 269 THR A N 1
ATOM 4195 C CA . THR A 1 269 ? -25.803 12.315 6.869 1.000 0.950 269 THR A CA 1
ATOM 4196 C C . THR A 1 269 ? -26.828 12.191 5.749 1.000 0.950 269 THR A C 1
ATOM 4197 O O . THR A 1 269 ? -27.934 12.729 5.831 1.000 0.950 269 THR A O 1
ATOM 4208 N N . ALA A 1 270 ? -26.464 11.467 4.690 1.000 0.930 270 ALA A N 1
ATOM 4209 C CA . ALA A 1 270 ? -27.339 11.223 3.541 1.000 0.930 270 ALA A CA 1
ATOM 4210 C C . ALA A 1 270 ? -27.146 9.812 2.943 1.000 0.930 270 ALA A C 1
ATOM 4211 O O . ALA A 1 270 ? -27.239 9.609 1.732 1.000 0.930 270 AL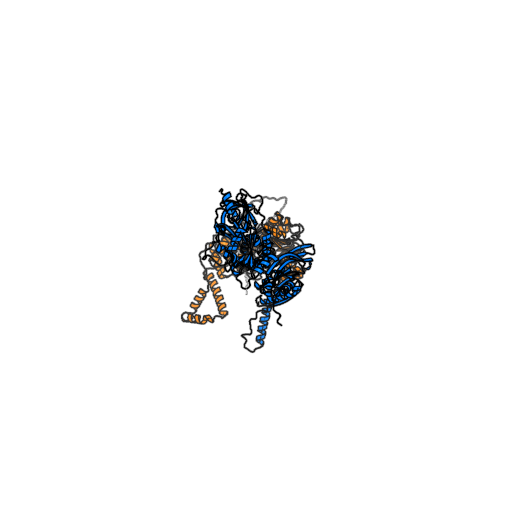A A O 1
ATOM 4218 N N . SER A 1 271 ? -26.819 8.828 3.797 1.000 0.840 271 SER A N 1
ATOM 4219 C CA . SER A 1 271 ? -26.549 7.424 3.422 1.000 0.840 271 SER A CA 1
ATOM 4220 C C . SER A 1 271 ? -25.483 7.238 2.323 1.000 0.840 271 SER A C 1
ATOM 4221 O O . SER A 1 271 ? -25.558 6.314 1.507 1.000 0.840 271 SER A O 1
ATOM 4229 N N . ILE A 1 272 ? -24.479 8.118 2.291 1.000 0.850 272 ILE A N 1
ATOM 4230 C CA . ILE A 1 272 ? -23.428 8.148 1.267 1.000 0.850 272 ILE A CA 1
ATOM 4231 C C . ILE A 1 272 ? -22.445 7.004 1.529 1.000 0.850 272 ILE A C 1
ATOM 4232 O O . ILE A 1 272 ? -21.735 7.007 2.530 1.000 0.850 272 ILE A O 1
ATOM 4248 N N . LYS A 1 273 ? -22.404 6.005 0.641 1.000 0.750 273 LYS A N 1
ATOM 4249 C CA . LYS A 1 273 ? -21.544 4.815 0.810 1.000 0.750 273 LYS A CA 1
ATOM 4250 C C . LYS A 1 273 ? -20.210 4.893 0.080 1.000 0.750 273 LYS A C 1
ATOM 4251 O O . LYS A 1 273 ? -19.248 4.274 0.516 1.000 0.750 273 LYS A O 1
ATOM 4270 N N . ASN A 1 274 ? -20.167 5.588 -1.054 1.000 0.730 274 ASN A N 1
ATOM 4271 C CA . ASN A 1 274 ? -18.945 5.729 -1.831 1.000 0.730 274 ASN A CA 1
ATOM 4272 C C . ASN A 1 274 ? -18.160 6.933 -1.314 1.000 0.730 274 ASN A C 1
ATOM 4273 O O . ASN A 1 274 ? -18.594 8.065 -1.505 1.000 0.730 274 ASN A O 1
ATOM 4284 N N . VAL A 1 275 ? -17.007 6.665 -0.707 1.000 0.750 275 VAL A N 1
ATOM 4285 C CA . VAL A 1 275 ? -16.064 7.655 -0.173 1.000 0.750 275 VAL A CA 1
ATOM 4286 C C . VAL A 1 275 ? -15.854 8.830 -1.138 1.000 0.750 275 VAL A C 1
ATOM 4287 O O . VAL A 1 275 ? -16.089 9.980 -0.774 1.000 0.750 275 VAL A O 1
ATOM 4300 N N . GLY A 1 276 ? -15.520 8.532 -2.398 1.000 0.720 276 GLY A N 1
ATOM 4301 C CA . GLY A 1 276 ? -15.203 9.537 -3.419 1.000 0.720 276 GLY A CA 1
ATOM 4302 C C . GLY A 1 276 ? -16.387 10.336 -3.985 1.000 0.720 276 GLY A C 1
ATOM 4303 O O . GLY A 1 276 ? -16.174 11.153 -4.878 1.000 0.720 276 GLY A O 1
ATOM 4307 N N . ASP A 1 277 ? -17.625 10.119 -3.520 1.000 0.820 277 ASP A N 1
ATOM 4308 C CA . ASP A 1 277 ? -18.766 10.974 -3.897 1.000 0.820 277 ASP A CA 1
ATOM 4309 C C . ASP A 1 277 ? -18.811 12.295 -3.089 1.000 0.820 277 ASP A C 1
ATOM 4310 O O . ASP A 1 277 ? -19.541 13.217 -3.466 1.000 0.820 277 ASP A O 1
ATOM 4319 N N . THR A 1 278 ? -18.012 12.391 -2.021 1.000 0.830 278 THR A N 1
ATOM 4320 C CA . THR A 1 278 ? -17.885 13.525 -1.087 1.000 0.830 278 THR A CA 1
ATOM 4321 C C . THR A 1 278 ? -16.426 13.924 -0.907 1.000 0.830 278 THR A C 1
ATOM 4322 O O . THR A 1 278 ? -15.534 13.088 -1.015 1.000 0.830 278 THR A O 1
ATOM 4333 N N . ARG A 1 279 ? -16.174 15.199 -0.599 1.000 0.820 279 ARG A N 1
ATOM 4334 C CA . ARG A 1 279 ? -14.843 15.692 -0.227 1.000 0.820 279 ARG A CA 1
ATOM 4335 C C . ARG A 1 279 ? -14.944 16.916 0.675 1.000 0.820 279 ARG A C 1
ATOM 4336 O O . ARG A 1 279 ? -15.892 17.693 0.570 1.000 0.820 279 ARG A O 1
ATOM 4357 N N . VAL A 1 280 ? -13.921 17.114 1.493 1.000 0.860 280 VAL A N 1
ATOM 4358 C CA . VAL A 1 280 ? -13.710 18.355 2.239 1.000 0.860 280 VAL A CA 1
ATOM 4359 C C . VAL A 1 280 ? -13.474 19.525 1.270 1.000 0.860 280 VAL A C 1
ATOM 4360 O O . VAL A 1 280 ? -12.895 19.353 0.194 1.000 0.860 280 VAL A O 1
ATOM 4373 N N . GLY A 1 281 ? -13.975 20.709 1.620 1.000 0.890 281 GLY A N 1
ATOM 4374 C CA . GLY A 1 281 ? -13.969 21.905 0.775 1.000 0.890 281 GLY A CA 1
ATOM 4375 C C . GLY A 1 281 ? -15.006 21.898 -0.350 1.000 0.890 281 GLY A C 1
ATOM 4376 O O . GLY A 1 281 ? -14.981 22.794 -1.192 1.000 0.890 281 GLY A O 1
ATOM 4380 N N . ASP A 1 282 ? -15.900 20.904 -0.411 1.000 0.910 282 ASP A N 1
ATOM 4381 C CA . ASP A 1 282 ? -17.078 20.966 -1.279 1.000 0.910 282 ASP A CA 1
ATOM 4382 C C . ASP A 1 282 ? -18.226 21.747 -0.619 1.000 0.910 282 ASP A C 1
ATOM 4383 O O . ASP A 1 282 ? -18.313 21.868 0.604 1.000 0.910 282 ASP A O 1
ATOM 4392 N N . THR A 1 283 ? -19.125 22.262 -1.455 1.000 0.970 283 THR A N 1
ATOM 4393 C CA . THR A 1 283 ? -20.374 22.898 -1.036 1.000 0.970 283 THR A CA 1
ATOM 4394 C C . THR A 1 283 ? -21.539 21.933 -1.241 1.000 0.970 283 THR A C 1
ATOM 4395 O O . THR A 1 283 ? -21.761 21.427 -2.343 1.000 0.970 283 THR A O 1
ATOM 4406 N N . ILE A 1 284 ? -22.325 21.718 -0.189 1.000 0.970 284 ILE A N 1
ATOM 4407 C CA . ILE A 1 284 ? -23.642 21.089 -0.269 1.000 0.970 284 ILE A CA 1
ATOM 4408 C C . ILE A 1 284 ? -24.671 22.167 -0.609 1.000 0.970 284 ILE A C 1
ATOM 4409 O O . ILE A 1 284 ? -24.746 23.198 0.061 1.000 0.970 284 ILE A O 1
ATOM 4425 N N . THR A 1 285 ? -25.499 21.906 -1.619 1.000 0.980 285 THR A N 1
ATOM 4426 C CA . THR A 1 285 ? -26.649 22.747 -1.973 1.000 0.980 285 THR A CA 1
ATOM 4427 C C . THR A 1 285 ? -27.938 21.930 -2.097 1.000 0.980 285 THR A C 1
ATOM 4428 O O . THR A 1 285 ? -27.925 20.706 -1.980 1.000 0.980 285 THR A O 1
ATOM 4439 N N . SER A 1 286 ? -29.082 22.584 -2.301 1.000 0.960 286 SER A N 1
ATOM 4440 C CA . SER A 1 286 ? -30.366 21.909 -2.527 1.000 0.960 286 SER A CA 1
ATOM 4441 C C . SER A 1 286 ? -30.450 21.389 -3.963 1.000 0.960 286 SER A C 1
ATOM 4442 O O . SER A 1 286 ? -30.114 22.104 -4.902 1.000 0.960 286 SER A O 1
ATOM 4450 N N . ALA A 1 287 ? -30.952 20.170 -4.171 1.000 0.940 287 ALA A N 1
ATOM 4451 C CA . ALA A 1 287 ? -31.163 19.653 -5.528 1.000 0.940 287 ALA A CA 1
ATOM 4452 C C . ALA A 1 287 ? -32.317 20.374 -6.255 1.000 0.940 287 ALA A C 1
ATOM 4453 O O . ALA A 1 287 ? -32.295 20.515 -7.475 1.000 0.940 287 ALA A O 1
ATOM 4460 N N . ALA A 1 288 ? -33.324 20.843 -5.507 1.000 0.920 288 ALA A N 1
ATOM 4461 C CA . ALA A 1 288 ? -34.510 21.504 -6.060 1.000 0.920 288 ALA A CA 1
ATOM 4462 C C . ALA A 1 288 ? -34.325 23.015 -6.291 1.000 0.920 288 ALA A C 1
ATOM 4463 O O . ALA A 1 288 ? -35.008 23.590 -7.134 1.000 0.920 288 ALA A O 1
ATOM 4470 N N . ASN A 1 289 ? -33.421 23.650 -5.540 1.000 0.930 289 ASN A N 1
ATOM 4471 C CA . ASN A 1 289 ? -33.064 25.064 -5.674 1.000 0.930 289 ASN A CA 1
ATOM 4472 C C . ASN A 1 289 ? -31.551 25.229 -5.431 1.000 0.930 289 ASN A C 1
ATOM 4473 O O . ASN A 1 289 ? -31.156 25.618 -4.327 1.000 0.930 289 ASN A O 1
ATOM 4484 N N . PRO A 1 290 ? -30.704 24.819 -6.392 1.000 0.930 290 PRO A N 1
ATOM 4485 C CA . PRO A 1 290 ? -29.258 24.858 -6.229 1.000 0.930 290 PRO A CA 1
ATOM 4486 C C . PRO A 1 290 ? -28.746 26.298 -6.228 1.000 0.930 290 PRO A C 1
ATOM 4487 O O . PRO A 1 290 ? -29.231 27.144 -6.977 1.000 0.930 290 PRO A O 1
ATOM 4498 N N . ALA A 1 291 ? -27.727 26.558 -5.418 1.000 0.950 291 ALA A N 1
ATOM 4499 C CA . ALA A 1 291 ? -26.969 27.795 -5.480 1.000 0.950 291 ALA A CA 1
ATOM 4500 C C . ALA A 1 291 ? -26.226 27.921 -6.824 1.000 0.950 291 ALA A C 1
ATOM 4501 O O . ALA A 1 291 ? -25.712 26.928 -7.343 1.000 0.950 291 ALA A O 1
ATOM 4508 N N . GLU A 1 292 ? -26.150 29.140 -7.367 1.000 0.930 292 GLU A N 1
ATOM 4509 C CA . GLU A 1 292 ? -25.468 29.411 -8.644 1.000 0.930 292 GLU A CA 1
ATOM 4510 C C . GLU A 1 292 ? -23.955 29.172 -8.551 1.000 0.930 292 GLU A C 1
ATOM 4511 O O . GLU A 1 292 ? -23.374 28.507 -9.408 1.000 0.930 292 GLU A O 1
ATOM 4523 N N . GLU A 1 293 ? -23.332 29.661 -7.476 1.000 0.940 293 GLU A N 1
ATOM 4524 C CA . GLU A 1 293 ? -21.899 29.526 -7.213 1.000 0.940 293 GLU A CA 1
ATOM 4525 C C . GLU A 1 293 ? -21.642 28.816 -5.881 1.000 0.940 293 GLU A C 1
ATOM 4526 O O . GLU A 1 293 ? -22.265 29.127 -4.856 1.000 0.940 293 GLU A O 1
ATOM 4538 N N . ALA A 1 294 ? -20.694 27.877 -5.905 1.000 0.940 294 ALA A N 1
ATOM 4539 C CA . ALA A 1 294 ? -20.167 27.219 -4.716 1.000 0.940 294 ALA A CA 1
ATOM 4540 C C . ALA A 1 294 ? -19.408 28.217 -3.825 1.000 0.940 294 ALA A C 1
ATOM 4541 O O . ALA A 1 294 ? -18.978 29.277 -4.280 1.000 0.940 294 ALA A O 1
ATOM 4548 N N . LEU A 1 295 ? -19.226 27.868 -2.553 1.000 0.930 295 LEU A N 1
ATOM 4549 C CA . LEU A 1 295 ? -18.316 28.593 -1.669 1.000 0.930 295 LEU A CA 1
ATOM 4550 C C . LEU A 1 295 ? -16.860 28.378 -2.133 1.000 0.930 295 LEU A C 1
ATOM 4551 O O . LEU A 1 295 ? -16.573 27.354 -2.766 1.000 0.930 295 LEU A O 1
ATOM 4567 N N . PRO A 1 296 ? -15.930 29.306 -1.834 1.000 0.850 296 PRO A N 1
ATOM 4568 C CA . PRO A 1 296 ? -14.512 29.089 -2.093 1.000 0.850 296 PRO A CA 1
ATOM 4569 C C . PRO A 1 296 ? -14.026 27.875 -1.291 1.000 0.850 296 PRO A C 1
ATOM 4570 O O . PRO A 1 296 ? -13.914 27.914 -0.069 1.000 0.850 296 PRO A O 1
ATOM 4581 N N . GLY A 1 297 ? -13.776 26.769 -1.990 1.000 0.790 297 GLY A N 1
ATOM 4582 C CA . GLY A 1 297 ? -13.223 25.561 -1.389 1.000 0.790 297 GLY A CA 1
ATOM 4583 C C . GLY A 1 297 ? -11.742 25.716 -1.041 1.000 0.790 297 GLY A C 1
ATOM 4584 O O . GLY A 1 297 ? -11.041 26.587 -1.557 1.000 0.790 297 GLY A O 1
ATOM 4588 N N . TYR A 1 298 ? -11.238 24.819 -0.199 1.000 0.810 298 TYR A N 1
ATOM 4589 C CA . TYR A 1 298 ? -9.851 24.859 0.255 1.000 0.810 298 TYR A CA 1
ATOM 4590 C C . TYR A 1 298 ? -8.849 24.537 -0.860 1.000 0.810 298 TYR A C 1
ATOM 4591 O O . TYR A 1 298 ? -9.024 23.600 -1.647 1.000 0.810 298 TYR A O 1
ATOM 4609 N N . ARG A 1 299 ? -7.729 25.265 -0.884 1.000 0.710 299 ARG A N 1
ATOM 4610 C CA . ARG A 1 299 ? -6.607 24.978 -1.783 1.000 0.710 299 ARG A CA 1
ATOM 4611 C C . ARG A 1 299 ? -5.883 23.715 -1.316 1.000 0.710 299 ARG A C 1
ATOM 4612 O O . ARG A 1 299 ? -5.301 23.709 -0.239 1.000 0.710 299 ARG A O 1
ATOM 4633 N N . LYS A 1 300 ? -5.898 22.651 -2.123 1.000 0.690 300 LYS A N 1
ATOM 4634 C CA . LYS A 1 300 ? -5.235 21.382 -1.780 1.000 0.690 300 LYS A CA 1
ATOM 4635 C C . LYS A 1 300 ? -3.722 21.598 -1.597 1.000 0.690 300 LYS A C 1
ATOM 4636 O O . LYS A 1 300 ? -3.071 22.103 -2.515 1.000 0.690 300 LYS A O 1
ATOM 4655 N N . LEU A 1 301 ? -3.176 21.226 -0.438 1.000 0.760 301 LEU A N 1
ATOM 4656 C CA . LEU A 1 301 ? -1.727 21.178 -0.225 1.000 0.760 301 LEU A CA 1
ATOM 4657 C C . LEU A 1 301 ? -1.134 19.932 -0.893 1.000 0.760 301 LEU A C 1
ATOM 4658 O O . LEU A 1 301 ? -1.787 18.892 -0.999 1.000 0.760 301 LEU A O 1
ATOM 4674 N N . ASN A 1 302 ? 0.111 20.051 -1.351 1.000 0.760 302 ASN A N 1
ATOM 4675 C CA . ASN A 1 302 ? 0.873 18.923 -1.877 1.000 0.760 302 ASN A CA 1
ATOM 4676 C C . ASN A 1 302 ? 1.748 18.329 -0.766 1.000 0.760 302 ASN A C 1
ATOM 4677 O O . ASN A 1 302 ? 2.308 19.098 0.019 1.000 0.760 302 ASN A O 1
ATOM 4688 N N . PRO A 1 303 ? 1.932 16.999 -0.724 1.000 0.850 303 PRO A N 1
ATOM 4689 C CA . PRO A 1 303 ? 2.832 16.390 0.234 1.000 0.850 303 PRO A CA 1
ATOM 4690 C C . PRO A 1 303 ? 4.280 16.824 0.004 1.000 0.850 303 PRO A C 1
ATOM 4691 O O . PRO A 1 303 ? 4.733 16.946 -1.139 1.000 0.850 303 PRO A O 1
ATOM 4702 N N . MET A 1 304 ? 5.003 17.031 1.102 1.000 0.830 304 MET A N 1
ATOM 4703 C CA . MET A 1 304 ? 6.400 17.474 1.112 1.000 0.830 304 MET A CA 1
ATOM 4704 C C . MET A 1 304 ? 7.379 16.335 1.433 1.000 0.830 304 MET A C 1
ATOM 4705 O O . MET A 1 304 ? 8.544 16.392 1.034 1.000 0.830 304 MET A O 1
ATOM 4719 N N . VAL A 1 305 ? 6.901 15.286 2.108 1.000 0.870 305 VAL A N 1
ATOM 4720 C CA . VAL A 1 305 ? 7.689 14.128 2.551 1.000 0.870 305 VAL A CA 1
ATOM 4721 C C . VAL A 1 305 ? 7.041 12.847 2.034 1.000 0.870 305 VAL A C 1
ATOM 4722 O O . VAL A 1 305 ? 5.836 12.681 2.171 1.000 0.870 305 VAL A O 1
ATOM 4735 N N . TYR A 1 306 ? 7.824 11.930 1.463 1.000 0.890 306 TYR A N 1
ATOM 4736 C CA . TYR A 1 306 ? 7.330 10.657 0.929 1.000 0.890 306 TYR A CA 1
ATOM 4737 C C . TYR A 1 306 ? 8.100 9.467 1.496 1.000 0.890 306 TYR A C 1
ATOM 4738 O O . TYR A 1 306 ? 9.332 9.469 1.510 1.000 0.890 306 TYR A O 1
ATOM 4756 N N . CYS A 1 307 ? 7.393 8.405 1.876 1.000 0.860 307 CYS A N 1
ATOM 4757 C CA . CYS A 1 307 ? 7.981 7.116 2.247 1.000 0.860 307 CYS A CA 1
ATOM 4758 C C . CYS A 1 307 ? 7.207 5.960 1.595 1.000 0.860 307 CYS A C 1
ATOM 4759 O O . CYS A 1 307 ? 6.110 6.141 1.073 1.000 0.860 307 CYS A O 1
ATOM 4767 N N . GLY A 1 308 ? 7.790 4.764 1.566 1.000 0.860 308 GLY A N 1
ATOM 4768 C CA . GLY A 1 308 ? 7.067 3.551 1.199 1.000 0.860 308 GLY A CA 1
ATOM 4769 C C . GLY A 1 308 ? 6.504 2.860 2.442 1.000 0.860 308 GLY A C 1
ATOM 4770 O O . GLY A 1 308 ? 7.278 2.499 3.328 1.000 0.860 308 GLY A O 1
ATOM 4774 N N . LEU A 1 309 ? 5.185 2.655 2.490 1.000 0.900 309 LEU A N 1
ATOM 4775 C CA . LEU A 1 309 ? 4.484 1.841 3.487 1.000 0.900 309 LEU A CA 1
ATOM 4776 C C . LEU A 1 309 ? 4.238 0.433 2.928 1.000 0.900 309 LEU A C 1
ATOM 4777 O O . LEU A 1 309 ? 3.574 0.270 1.902 1.000 0.900 309 LEU A O 1
ATOM 4793 N N . TYR A 1 310 ? 4.732 -0.595 3.612 1.000 0.830 310 TYR A N 1
ATOM 4794 C CA . TYR A 1 310 ? 4.610 -1.997 3.203 1.000 0.830 310 TYR A CA 1
ATOM 4795 C C . TYR A 1 310 ? 4.018 -2.824 4.350 1.000 0.830 310 TYR A C 1
ATOM 4796 O O . TYR A 1 310 ? 4.546 -2.752 5.455 1.000 0.830 310 TYR A O 1
ATOM 4814 N N . PRO A 1 311 ? 2.962 -3.629 4.148 1.000 0.800 311 PRO A N 1
ATOM 4815 C CA . PRO A 1 311 ? 2.443 -4.483 5.209 1.000 0.800 311 PRO A CA 1
ATOM 4816 C C . PRO A 1 311 ? 3.411 -5.647 5.461 1.000 0.800 311 PRO A C 1
ATOM 4817 O O . PRO A 1 311 ? 3.874 -6.279 4.509 1.000 0.800 311 PRO A O 1
ATOM 4828 N N . ILE A 1 312 ? 3.688 -5.964 6.732 1.000 0.680 312 ILE A N 1
ATOM 4829 C CA . ILE A 1 312 ? 4.552 -7.105 7.103 1.000 0.680 312 ILE A CA 1
ATOM 4830 C C . ILE A 1 312 ? 3.984 -8.409 6.524 1.000 0.680 312 ILE A C 1
ATOM 4831 O O . ILE A 1 312 ? 4.713 -9.216 5.944 1.000 0.680 312 ILE A O 1
ATOM 4847 N N . ASP A 1 313 ? 2.667 -8.596 6.634 1.000 0.600 313 ASP A N 1
ATOM 4848 C CA . ASP A 1 313 ? 1.957 -9.644 5.910 1.000 0.600 313 ASP A CA 1
ATOM 4849 C C . ASP A 1 313 ? 1.450 -9.114 4.564 1.000 0.600 313 ASP A C 1
ATOM 4850 O O . ASP A 1 313 ? 0.468 -8.375 4.487 1.000 0.600 313 ASP A O 1
ATOM 4859 N N . THR A 1 314 ? 2.077 -9.569 3.478 1.000 0.530 314 THR A N 1
ATOM 4860 C CA . THR A 1 314 ? 1.654 -9.275 2.097 1.000 0.530 314 THR A CA 1
ATOM 4861 C C . THR A 1 314 ? 0.188 -9.614 1.781 1.000 0.530 314 THR A C 1
ATOM 4862 O O . THR A 1 314 ? -0.347 -9.082 0.806 1.000 0.530 314 THR A O 1
ATOM 4873 N N . ALA A 1 315 ? -0.491 -10.456 2.574 1.000 0.530 315 ALA A N 1
ATOM 4874 C CA . ALA A 1 315 ? -1.931 -10.680 2.442 1.000 0.530 315 ALA A CA 1
ATOM 4875 C C . ALA A 1 315 ? -2.754 -9.413 2.751 1.000 0.530 315 ALA A C 1
ATOM 4876 O O . ALA A 1 315 ? -3.737 -9.155 2.053 1.000 0.530 315 ALA A O 1
ATOM 4883 N N . LYS A 1 316 ? -2.300 -8.579 3.702 1.000 0.750 316 LYS A N 1
ATOM 4884 C CA . LYS A 1 316 ? -2.950 -7.321 4.114 1.000 0.750 316 LYS A CA 1
ATOM 4885 C C . LYS A 1 316 ? -2.799 -6.174 3.097 1.000 0.750 316 LYS A C 1
ATOM 4886 O O . LYS A 1 316 ? -3.195 -5.050 3.375 1.000 0.750 316 LYS A O 1
ATOM 4905 N N . TYR A 1 317 ? -2.255 -6.412 1.897 1.000 0.710 317 TYR A N 1
ATOM 4906 C CA . TYR A 1 317 ? -2.074 -5.364 0.875 1.000 0.710 317 TYR A CA 1
ATOM 4907 C C . TYR A 1 317 ? -3.387 -4.675 0.447 1.000 0.710 317 TYR A C 1
ATOM 4908 O O . TYR A 1 317 ? -3.395 -3.472 0.189 1.000 0.710 317 TYR A O 1
ATOM 4926 N N . ASN A 1 318 ? -4.500 -5.416 0.358 1.000 0.690 318 ASN A N 1
ATOM 4927 C CA . ASN A 1 318 ? -5.799 -4.807 0.040 1.000 0.690 318 ASN A CA 1
ATOM 4928 C C . ASN A 1 318 ? -6.395 -4.086 1.255 1.000 0.690 318 ASN A C 1
ATOM 4929 O O . ASN A 1 318 ? -6.953 -3.008 1.088 1.000 0.690 318 ASN A O 1
ATOM 4940 N N . ASP A 1 319 ? -6.215 -4.639 2.454 1.000 0.820 319 ASP A N 1
ATOM 4941 C CA . ASP A 1 319 ? -6.670 -4.029 3.707 1.000 0.820 319 ASP A CA 1
ATOM 4942 C C . ASP A 1 319 ? -5.956 -2.684 3.930 1.000 0.820 319 ASP A C 1
ATOM 4943 O O . ASP A 1 319 ? -6.588 -1.695 4.291 1.000 0.820 319 ASP A O 1
ATOM 4952 N N . LEU A 1 320 ? -4.658 -2.612 3.602 1.000 0.870 320 LEU A N 1
ATOM 4953 C CA . LEU A 1 320 ? -3.863 -1.382 3.625 1.000 0.870 320 LEU A CA 1
ATOM 4954 C C . LEU A 1 320 ? -4.387 -0.345 2.627 1.000 0.870 320 LEU A C 1
ATOM 4955 O O . LEU A 1 320 ? -4.418 0.842 2.941 1.000 0.870 320 LEU A O 1
ATOM 4971 N N . ARG A 1 321 ? -4.846 -0.771 1.442 1.000 0.790 321 ARG A N 1
ATOM 4972 C CA . ARG A 1 321 ? -5.510 0.147 0.508 1.000 0.790 321 ARG A CA 1
ATOM 4973 C C . ARG A 1 321 ? -6.807 0.691 1.096 1.000 0.790 321 ARG A C 1
ATOM 4974 O O . ARG A 1 321 ? -7.015 1.893 1.052 1.000 0.790 321 ARG A O 1
ATOM 4995 N N . GLU A 1 322 ? -7.662 -0.174 1.635 1.000 0.800 322 GLU A N 1
ATOM 4996 C CA . GLU A 1 322 ? -8.954 0.244 2.189 1.000 0.800 322 GLU A CA 1
ATOM 4997 C C . GLU A 1 322 ? -8.776 1.145 3.428 1.000 0.800 322 GLU A C 1
ATOM 4998 O O . GLU A 1 322 ? -9.579 2.047 3.658 1.000 0.800 322 GLU A O 1
ATOM 5010 N N . ALA A 1 323 ? -7.702 0.946 4.201 1.000 0.880 323 ALA A N 1
ATOM 5011 C CA . ALA A 1 323 ? -7.285 1.852 5.269 1.000 0.880 323 ALA A CA 1
ATOM 5012 C C . ALA A 1 323 ? -6.888 3.235 4.720 1.000 0.880 323 ALA A C 1
ATOM 5013 O O . ALA A 1 323 ? -7.428 4.243 5.172 1.000 0.880 323 ALA A O 1
ATOM 5020 N N . LEU A 1 324 ? -6.012 3.291 3.708 1.000 0.890 324 LEU A N 1
ATOM 5021 C CA . LEU A 1 324 ? -5.595 4.543 3.060 1.000 0.890 324 LEU A CA 1
ATOM 5022 C C . LEU A 1 324 ? -6.783 5.296 2.427 1.000 0.890 324 LEU A C 1
ATOM 5023 O O . LEU A 1 324 ? -6.934 6.490 2.666 1.000 0.890 324 LEU A O 1
ATOM 5039 N N . GLU A 1 325 ? -7.680 4.596 1.721 1.000 0.820 325 GLU A N 1
ATOM 5040 C CA . GLU A 1 325 ? -8.909 5.166 1.135 1.000 0.820 325 GLU A CA 1
ATOM 5041 C C . GLU A 1 325 ? -9.848 5.772 2.201 1.000 0.820 325 GLU A C 1
ATOM 5042 O O . GLU A 1 325 ? -10.509 6.779 1.951 1.000 0.820 325 GLU A O 1
ATOM 5054 N N . LYS A 1 326 ? -9.913 5.190 3.408 1.000 0.810 326 LYS A N 1
ATOM 5055 C CA . LYS A 1 326 ? -10.720 5.723 4.524 1.000 0.810 326 LYS A CA 1
ATOM 5056 C C . LYS A 1 326 ? -10.052 6.884 5.254 1.000 0.810 326 LYS A C 1
ATOM 5057 O O . LYS A 1 326 ? -10.763 7.732 5.785 1.000 0.810 326 LYS A O 1
ATOM 5076 N N . LEU A 1 327 ? -8.721 6.920 5.299 1.000 0.850 327 LEU A N 1
ATOM 5077 C CA . LEU A 1 327 ? -7.961 8.029 5.879 1.000 0.850 327 LEU A CA 1
ATOM 5078 C C . LEU A 1 327 ? -8.018 9.272 4.973 1.000 0.850 327 LEU A C 1
ATOM 5079 O O . LEU A 1 327 ? -8.204 10.377 5.477 1.000 0.850 327 LEU A O 1
ATOM 5095 N N . GLU A 1 328 ? -7.994 9.091 3.648 1.000 0.820 328 GLU A N 1
ATOM 5096 C CA . GLU A 1 328 ? -8.071 10.171 2.645 1.000 0.820 328 GLU A CA 1
ATOM 5097 C C . GLU A 1 328 ? -9.355 11.037 2.739 1.000 0.820 328 GLU A C 1
ATOM 5098 O O . GLU A 1 328 ? -9.363 12.190 2.306 1.000 0.820 328 GLU A O 1
ATOM 5110 N N . LEU A 1 329 ? -10.442 10.523 3.338 1.000 0.750 329 LEU A N 1
ATOM 5111 C CA . LEU A 1 329 ? -11.692 11.274 3.573 1.000 0.750 329 LEU A CA 1
ATOM 5112 C C . LEU A 1 329 ? -11.506 12.527 4.427 1.000 0.750 329 LEU A C 1
ATOM 5113 O O . LEU A 1 329 ? -12.093 13.573 4.145 1.000 0.750 329 LEU A O 1
ATOM 5129 N N . ASN A 1 330 ? -10.767 12.361 5.522 1.000 0.750 330 ASN A N 1
ATOM 5130 C CA . ASN A 1 330 ? -10.596 13.366 6.566 1.000 0.750 330 ASN A CA 1
ATOM 5131 C C . ASN A 1 330 ? -9.190 13.985 6.502 1.000 0.750 330 ASN A C 1
ATOM 5132 O O . ASN A 1 330 ? -8.997 15.128 6.913 1.000 0.750 330 ASN A O 1
ATOM 5143 N N . ASP A 1 331 ? -8.245 13.265 5.891 1.000 0.770 331 ASP A N 1
ATOM 5144 C CA . ASP A 1 331 ? -6.921 13.737 5.513 1.000 0.770 331 ASP A CA 1
ATOM 5145 C C . ASP A 1 331 ? -6.782 13.807 3.987 1.000 0.770 331 ASP A C 1
ATOM 5146 O O . ASP A 1 331 ? -6.194 12.950 3.330 1.000 0.770 331 ASP A O 1
ATOM 5155 N N . SER A 1 332 ? -7.321 14.872 3.394 1.000 0.650 332 SER A N 1
ATOM 5156 C CA . SER A 1 332 ? -7.178 15.084 1.949 1.000 0.650 332 SER A CA 1
ATOM 5157 C C . SER A 1 332 ? -5.742 15.434 1.518 1.000 0.650 332 SER A C 1
ATOM 5158 O O . SER A 1 332 ? -5.492 15.560 0.317 1.000 0.650 332 SER A O 1
ATOM 5166 N N . SER A 1 333 ? -4.811 15.622 2.461 1.000 0.770 333 SER A N 1
ATOM 5167 C CA . SER A 1 333 ? -3.402 15.913 2.182 1.000 0.770 333 SER A CA 1
ATOM 5168 C C . SER A 1 333 ? -2.574 14.641 1.972 1.000 0.770 333 SER A C 1
ATOM 5169 O O . SER A 1 333 ? -1.614 14.665 1.197 1.000 0.770 333 SER A O 1
ATOM 5177 N N . LEU A 1 334 ? -3.000 13.525 2.576 1.000 0.870 334 LEU A N 1
ATOM 5178 C CA . LEU A 1 334 ? -2.507 12.183 2.295 1.000 0.870 334 LEU A CA 1
ATOM 5179 C C . LEU A 1 334 ? -2.630 11.866 0.796 1.000 0.870 334 LEU A C 1
ATOM 5180 O O . LEU A 1 334 ? -3.689 12.000 0.181 1.000 0.870 334 LEU A O 1
ATOM 5196 N N . GLN A 1 335 ? -1.532 11.403 0.204 1.000 0.870 335 GLN A N 1
ATOM 5197 C CA . GLN A 1 335 ? -1.512 10.850 -1.152 1.000 0.870 335 GLN A CA 1
ATOM 5198 C C . GLN A 1 335 ? -0.810 9.500 -1.132 1.000 0.870 335 GLN A C 1
ATOM 5199 O O . GLN A 1 335 ? 0.102 9.295 -0.337 1.000 0.870 335 GLN A O 1
ATOM 5213 N N . TYR A 1 336 ? -1.211 8.573 -2.000 1.000 0.890 336 TYR A N 1
ATOM 5214 C CA . TYR A 1 336 ? -0.586 7.257 -2.081 1.000 0.890 336 TYR A CA 1
ATOM 5215 C C . TYR A 1 336 ? -0.696 6.657 -3.485 1.000 0.890 336 TYR A C 1
ATOM 5216 O O . TYR A 1 336 ? -1.730 6.746 -4.147 1.000 0.890 336 TYR A O 1
ATOM 5234 N N . GLU A 1 337 ? 0.363 5.986 -3.933 1.000 0.800 337 GLU A N 1
ATOM 5235 C CA . GLU A 1 337 ? 0.354 5.177 -5.152 1.000 0.800 337 GLU A CA 1
ATOM 5236 C C . GLU A 1 337 ? 0.952 3.786 -4.917 1.000 0.800 337 GLU A C 1
ATOM 5237 O O . GLU A 1 337 ? 1.752 3.575 -4.013 1.000 0.800 337 GLU A O 1
ATOM 5249 N N . ALA A 1 338 ? 0.535 2.794 -5.706 1.000 0.750 338 ALA A N 1
ATOM 5250 C CA . ALA A 1 338 ? 0.970 1.411 -5.515 1.000 0.750 338 ALA A CA 1
ATOM 5251 C C . ALA A 1 338 ? 2.443 1.214 -5.920 1.000 0.750 338 ALA A C 1
ATOM 5252 O O . ALA A 1 338 ? 2.780 1.313 -7.101 1.000 0.750 338 ALA A O 1
ATOM 5259 N N . GLU A 1 339 ? 3.287 0.833 -4.960 1.000 0.680 339 GLU A N 1
ATOM 5260 C CA . GLU A 1 339 ? 4.726 0.613 -5.140 1.000 0.680 339 GLU A CA 1
ATOM 5261 C C . GLU A 1 339 ? 5.092 -0.881 -5.015 1.000 0.680 339 GLU A C 1
ATOM 5262 O O . GLU A 1 339 ? 4.310 -1.726 -4.564 1.000 0.680 339 GLU A O 1
ATOM 5274 N N . THR A 1 340 ? 6.287 -1.257 -5.474 1.000 0.610 340 THR A N 1
ATOM 5275 C CA . THR A 1 340 ? 6.847 -2.597 -5.265 1.000 0.610 340 THR A CA 1
ATOM 5276 C C . THR A 1 340 ? 8.359 -2.516 -5.060 1.000 0.610 340 THR A C 1
ATOM 5277 O O . THR A 1 340 ? 9.074 -2.098 -5.969 1.000 0.610 340 THR A O 1
ATOM 5288 N N . SER A 1 341 ? 8.845 -2.967 -3.902 1.000 0.620 341 SER A N 1
ATOM 5289 C CA . SER A 1 341 ? 10.274 -3.089 -3.574 1.000 0.620 341 SER A CA 1
ATOM 5290 C C . SER A 1 341 ? 10.751 -4.527 -3.782 1.000 0.620 341 SER A C 1
ATOM 5291 O O . SER A 1 341 ? 9.999 -5.481 -3.566 1.000 0.620 341 SER A O 1
ATOM 5299 N N . GLN A 1 342 ? 12.022 -4.706 -4.156 1.000 0.530 342 GLN A N 1
ATOM 5300 C CA . GLN A 1 342 ? 12.631 -6.039 -4.221 1.000 0.530 342 GLN A CA 1
ATOM 5301 C C . GLN A 1 342 ? 12.764 -6.696 -2.840 1.000 0.530 342 GLN A C 1
ATOM 5302 O O . GLN A 1 342 ? 12.708 -7.921 -2.748 1.000 0.530 342 GLN A O 1
ATOM 5316 N N . ALA A 1 343 ? 12.933 -5.893 -1.784 1.000 0.580 343 ALA A N 1
ATOM 5317 C CA . ALA A 1 343 ? 13.094 -6.365 -0.412 1.000 0.580 343 ALA A CA 1
ATOM 5318 C C . ALA A 1 343 ? 11.764 -6.460 0.356 1.000 0.580 343 ALA A C 1
ATOM 5319 O O . ALA A 1 343 ? 11.592 -7.394 1.135 1.000 0.580 343 ALA A O 1
ATOM 5326 N N . LEU A 1 344 ? 10.835 -5.516 0.142 1.000 0.660 344 LEU A N 1
ATOM 5327 C CA . LEU A 1 344 ? 9.607 -5.381 0.949 1.000 0.660 344 LEU A CA 1
ATOM 5328 C C . LEU A 1 344 ? 8.322 -5.876 0.256 1.000 0.660 344 LEU A C 1
ATOM 5329 O O . LEU A 1 344 ? 7.266 -5.931 0.878 1.000 0.660 344 LEU A O 1
ATOM 5345 N N . GLY A 1 345 ? 8.378 -6.268 -1.021 1.000 0.570 345 GLY A N 1
ATOM 5346 C CA . GLY A 1 345 ? 7.205 -6.768 -1.741 1.000 0.570 345 GLY A CA 1
ATOM 5347 C C . GLY A 1 345 ? 6.275 -5.645 -2.205 1.000 0.570 345 GLY A C 1
ATOM 5348 O O . GLY A 1 345 ? 6.741 -4.675 -2.796 1.000 0.570 345 GLY A O 1
ATOM 5352 N N . PHE A 1 346 ? 4.961 -5.797 -2.013 1.000 0.650 346 PHE A N 1
ATOM 5353 C CA . PHE A 1 346 ? 3.946 -4.837 -2.474 1.000 0.650 346 PHE A CA 1
ATOM 5354 C C . PHE A 1 346 ? 3.530 -3.885 -1.357 1.000 0.650 346 PHE A C 1
ATOM 5355 O O . PHE A 1 346 ? 3.183 -4.338 -0.270 1.000 0.650 346 PHE A O 1
ATOM 5372 N N . GLY A 1 347 ? 3.491 -2.591 -1.653 1.000 0.820 347 GLY A N 1
ATOM 5373 C CA . GLY A 1 347 ? 3.115 -1.552 -0.699 1.000 0.820 347 GLY A CA 1
ATOM 5374 C C . GLY A 1 347 ? 2.602 -0.307 -1.408 1.000 0.820 347 GLY A C 1
ATOM 5375 O O . GLY A 1 347 ? 2.164 -0.369 -2.563 1.000 0.820 347 GLY A O 1
ATOM 5379 N N . PHE A 1 348 ? 2.664 0.823 -0.718 1.000 0.880 348 PHE A N 1
ATOM 5380 C CA . PHE A 1 348 ? 2.251 2.117 -1.236 1.000 0.880 348 PHE A CA 1
ATOM 5381 C C . PHE A 1 348 ? 3.326 3.168 -0.977 1.000 0.880 348 PHE A C 1
ATOM 5382 O O . PHE A 1 348 ? 3.811 3.304 0.142 1.000 0.880 348 PHE A O 1
ATOM 5399 N N . ARG A 1 349 ? 3.688 3.917 -2.018 1.000 0.860 349 ARG A N 1
ATOM 5400 C CA . ARG A 1 349 ? 4.463 5.146 -1.896 1.000 0.860 349 ARG A CA 1
ATOM 5401 C C . ARG A 1 349 ? 3.499 6.219 -1.412 1.000 0.860 349 ARG A C 1
ATOM 5402 O O . ARG A 1 349 ? 2.616 6.610 -2.170 1.000 0.860 349 ARG A O 1
ATOM 5423 N N . CYS A 1 350 ? 3.627 6.634 -0.159 1.000 0.930 350 CYS A N 1
ATOM 5424 C CA . CYS A 1 350 ? 2.726 7.577 0.490 1.000 0.930 350 CYS A CA 1
ATOM 5425 C C . CYS A 1 350 ? 3.416 8.928 0.693 1.000 0.930 350 CYS A C 1
ATOM 5426 O O . CYS A 1 350 ? 4.601 8.973 1.023 1.000 0.930 350 CYS A O 1
ATOM 5434 N N . GLY A 1 351 ? 2.668 10.009 0.489 1.000 0.910 351 GLY A N 1
ATOM 5435 C CA . GLY A 1 351 ? 3.085 11.387 0.701 1.000 0.910 351 GLY A CA 1
ATOM 5436 C C . GLY A 1 351 ? 2.346 12.017 1.880 1.000 0.910 351 GLY A C 1
ATOM 5437 O O . GLY A 1 351 ? 1.127 11.885 1.987 1.000 0.910 351 GLY A O 1
ATOM 5441 N N . PHE A 1 352 ? 3.094 12.744 2.708 1.000 0.900 352 PHE A N 1
ATOM 5442 C CA . PHE A 1 352 ? 2.656 13.427 3.924 1.000 0.900 352 PHE A CA 1
ATOM 5443 C C . PHE A 1 352 ? 3.080 14.906 3.916 1.000 0.900 352 PHE A C 1
ATOM 5444 O O . PHE A 1 352 ? 4.007 15.306 3.201 1.000 0.900 352 PHE A O 1
ATOM 5461 N N . LEU A 1 353 ? 2.422 15.725 4.740 1.000 0.830 353 LEU A N 1
ATOM 5462 C CA . LEU A 1 353 ? 2.785 17.136 4.940 1.000 0.830 353 LEU A CA 1
ATOM 5463 C C . LEU A 1 353 ? 4.102 17.292 5.718 1.000 0.830 353 LEU A C 1
ATOM 5464 O O . LEU A 1 353 ? 4.871 18.204 5.429 1.000 0.830 353 LEU A O 1
ATOM 5480 N N . GLY A 1 354 ? 4.395 16.361 6.628 1.000 0.800 354 GLY A N 1
ATOM 5481 C CA . GLY A 1 354 ? 5.628 16.316 7.409 1.000 0.800 354 GLY A CA 1
ATOM 5482 C C . GLY A 1 354 ? 5.797 14.987 8.154 1.000 0.800 354 GLY A C 1
ATOM 5483 O O . GLY A 1 354 ? 5.085 14.012 7.888 1.000 0.800 354 GLY A O 1
ATOM 5487 N N . MET A 1 355 ? 6.772 14.937 9.064 1.000 0.790 355 MET A N 1
ATOM 5488 C CA . MET A 1 355 ? 7.114 13.732 9.832 1.000 0.790 355 MET A CA 1
ATOM 5489 C C . MET A 1 355 ? 6.047 13.329 10.850 1.000 0.790 355 MET A C 1
ATOM 5490 O O . MET A 1 355 ? 5.773 12.140 10.992 1.000 0.790 355 MET A O 1
ATOM 5504 N N . LEU A 1 356 ? 5.437 14.287 11.549 1.000 0.810 356 LEU A N 1
ATOM 5505 C CA . LEU A 1 356 ? 4.418 13.987 12.550 1.000 0.810 356 LEU A CA 1
ATOM 5506 C C . LEU A 1 356 ? 3.133 13.497 11.873 1.000 0.810 356 LEU A C 1
ATOM 5507 O O . LEU A 1 356 ? 2.533 12.537 12.347 1.000 0.810 356 LEU A O 1
ATOM 5523 N N . HIS A 1 357 ? 2.754 14.086 10.733 1.000 0.850 357 HIS A N 1
ATOM 5524 C CA . HIS A 1 357 ? 1.674 13.546 9.901 1.000 0.850 357 HIS A CA 1
ATOM 5525 C C . HIS A 1 357 ? 2.023 12.106 9.451 1.000 0.850 357 HIS A C 1
ATOM 5526 O O . HIS A 1 357 ? 1.215 11.200 9.660 1.000 0.850 357 HIS A O 1
ATOM 5540 N N . MET A 1 358 ? 3.237 11.837 8.948 1.000 0.860 358 MET A N 1
ATOM 5541 C CA . MET A 1 358 ? 3.655 10.467 8.592 1.000 0.860 358 MET A CA 1
ATOM 5542 C C . MET A 1 358 ? 3.521 9.473 9.761 1.000 0.860 358 MET A C 1
ATOM 5543 O O . MET A 1 358 ? 2.934 8.405 9.587 1.000 0.860 358 MET A O 1
ATOM 5557 N N . GLU A 1 359 ? 4.039 9.817 10.943 1.000 0.830 359 GLU A N 1
ATOM 5558 C CA . GLU A 1 359 ? 3.947 8.973 12.141 1.000 0.830 359 GLU A CA 1
ATOM 5559 C C . GLU A 1 359 ? 2.496 8.731 12.565 1.000 0.830 359 GLU A C 1
ATOM 5560 O O . GLU A 1 359 ? 2.124 7.599 12.864 1.000 0.830 359 GLU A O 1
ATOM 5572 N N . ILE A 1 360 ? 1.655 9.766 12.536 1.000 0.860 360 ILE A N 1
ATOM 5573 C CA . ILE A 1 360 ? 0.238 9.655 12.890 1.000 0.860 360 ILE A CA 1
ATOM 5574 C C . ILE A 1 360 ? -0.505 8.753 11.908 1.000 0.860 360 ILE A C 1
ATOM 5575 O O . ILE A 1 360 ? -1.270 7.902 12.351 1.000 0.860 360 ILE A O 1
ATOM 5591 N N . ILE A 1 361 ? -0.281 8.865 10.596 1.000 0.900 361 ILE A N 1
ATOM 5592 C CA . ILE A 1 361 ? -0.916 7.952 9.634 1.000 0.900 361 ILE A CA 1
ATOM 5593 C C . ILE A 1 361 ? -0.412 6.518 9.822 1.000 0.900 361 ILE A C 1
ATOM 5594 O O . ILE A 1 361 ? -1.230 5.599 9.787 1.000 0.900 361 ILE A O 1
ATOM 5610 N N . GLN A 1 362 ? 0.883 6.308 10.088 1.000 0.870 362 GLN A N 1
ATOM 5611 C CA . GLN A 1 362 ? 1.405 4.973 10.396 1.000 0.870 362 GLN A CA 1
ATOM 5612 C C . GLN A 1 362 ? 0.727 4.386 11.647 1.000 0.870 362 GLN A C 1
ATOM 5613 O O . GLN A 1 362 ? 0.146 3.304 11.572 1.000 0.870 362 GLN A O 1
ATOM 5627 N N . GLU A 1 363 ? 0.724 5.113 12.770 1.000 0.840 363 GLU A N 1
ATOM 5628 C CA . GLU A 1 363 ? 0.101 4.649 14.015 1.000 0.840 363 GLU A CA 1
ATOM 5629 C C . GLU A 1 363 ? -1.421 4.482 13.882 1.000 0.840 363 GLU A C 1
ATOM 5630 O O . GLU A 1 363 ? -1.983 3.555 14.463 1.000 0.840 363 GLU A O 1
ATOM 5642 N N . ARG A 1 364 ? -2.114 5.308 13.084 1.000 0.860 364 ARG A N 1
ATOM 5643 C CA . ARG A 1 364 ? -3.543 5.112 12.779 1.000 0.860 364 ARG A CA 1
ATOM 5644 C C . ARG A 1 364 ? -3.778 3.842 11.960 1.000 0.860 364 ARG A C 1
ATOM 5645 O O . ARG A 1 364 ? -4.716 3.114 12.263 1.000 0.860 364 ARG A O 1
ATOM 5666 N N . ILE A 1 365 ? -2.941 3.526 10.969 1.000 0.890 365 ILE A N 1
ATOM 5667 C CA . ILE A 1 365 ? -3.053 2.269 10.205 1.000 0.890 365 ILE A CA 1
ATOM 5668 C C . ILE A 1 365 ? -2.813 1.052 11.115 1.000 0.890 365 ILE A C 1
ATOM 5669 O O . ILE A 1 365 ? -3.587 0.091 11.090 1.000 0.890 365 ILE A O 1
ATOM 5685 N N . GLU A 1 366 ? -1.793 1.115 11.968 1.000 0.860 366 GLU A N 1
ATOM 5686 C CA . GLU A 1 366 ? -1.457 0.040 12.903 1.000 0.860 366 GLU A CA 1
ATOM 5687 C C . GLU A 1 366 ? -2.535 -0.141 13.989 1.000 0.860 366 GLU A C 1
ATOM 5688 O O . GLU A 1 366 ? -2.947 -1.271 14.245 1.000 0.860 366 GLU A O 1
ATOM 5700 N N . ARG A 1 367 ? -3.063 0.943 14.582 1.000 0.810 367 ARG A N 1
ATOM 5701 C CA . ARG A 1 367 ? -4.040 0.891 15.691 1.000 0.810 367 ARG A CA 1
ATOM 5702 C C . ARG A 1 367 ? -5.510 0.799 15.245 1.000 0.810 367 ARG A C 1
ATOM 5703 O O . ARG A 1 367 ? -6.251 -0.006 15.803 1.000 0.810 367 ARG A O 1
ATOM 5724 N N . GLU A 1 368 ? -5.961 1.604 14.275 1.000 0.790 368 GLU A N 1
ATOM 5725 C CA . GLU A 1 368 ? -7.378 1.651 13.842 1.000 0.790 368 GLU A CA 1
ATOM 5726 C C . GLU A 1 368 ? -7.733 0.505 12.879 1.000 0.790 368 GLU A C 1
ATOM 5727 O O . GLU A 1 368 ? -8.859 0.004 12.906 1.000 0.790 368 GLU A O 1
ATOM 5739 N N . PHE A 1 369 ? -6.780 0.066 12.046 1.000 0.840 369 PHE A N 1
ATOM 5740 C CA . PHE A 1 369 ? -6.995 -0.975 11.029 1.000 0.840 369 PHE A CA 1
ATOM 5741 C C . PHE A 1 369 ? -6.286 -2.302 11.340 1.000 0.840 369 PHE A C 1
ATOM 5742 O O . PHE A 1 369 ? -6.557 -3.302 10.672 1.000 0.840 369 PHE A O 1
ATOM 5759 N N . ASN A 1 370 ? -5.443 -2.350 12.379 1.000 0.840 370 ASN A N 1
ATOM 5760 C CA . ASN A 1 370 ? -4.726 -3.549 12.827 1.000 0.840 370 ASN A CA 1
ATOM 5761 C C . ASN A 1 370 ? -3.799 -4.135 11.735 1.000 0.840 370 ASN A C 1
ATOM 5762 O O . ASN A 1 370 ? -3.778 -5.348 11.484 1.000 0.840 370 ASN A O 1
ATOM 5773 N N . ILE A 1 371 ? -3.058 -3.259 11.043 1.000 0.860 371 ILE A N 1
ATOM 5774 C CA . ILE A 1 371 ? -2.138 -3.595 9.943 1.000 0.860 371 ILE A CA 1
ATOM 5775 C C . ILE A 1 371 ? -0.712 -3.192 10.318 1.000 0.860 371 ILE A C 1
ATOM 5776 O O . ILE A 1 371 ? -0.371 -2.018 10.287 1.000 0.860 371 ILE A O 1
ATOM 5792 N N . ASP A 1 372 ? 0.131 -4.177 10.611 1.000 0.830 372 ASP A N 1
ATOM 5793 C CA . ASP A 1 372 ? 1.543 -3.986 10.944 1.000 0.830 372 ASP A CA 1
ATOM 5794 C C . ASP A 1 372 ? 2.356 -3.570 9.700 1.000 0.830 372 ASP A C 1
ATOM 5795 O O . ASP A 1 372 ? 2.307 -4.258 8.669 1.000 0.830 372 ASP A O 1
ATOM 5804 N N . LEU A 1 373 ? 3.116 -2.471 9.788 1.000 0.860 373 LEU A N 1
ATOM 5805 C CA . LEU A 1 373 ? 3.827 -1.865 8.657 1.000 0.860 373 LEU A CA 1
ATOM 5806 C C . LEU A 1 373 ? 5.358 -1.900 8.791 1.000 0.860 373 LEU A C 1
ATOM 5807 O O . LEU A 1 373 ? 5.929 -1.761 9.869 1.000 0.860 373 LEU A O 1
ATOM 5823 N N . ILE A 1 374 ? 6.030 -1.995 7.644 1.000 0.780 374 ILE A N 1
ATOM 5824 C CA . ILE A 1 374 ? 7.429 -1.613 7.439 1.000 0.780 374 ILE A CA 1
ATOM 5825 C C . ILE A 1 374 ? 7.435 -0.313 6.643 1.000 0.780 374 ILE A C 1
ATOM 5826 O O . ILE A 1 374 ? 6.822 -0.217 5.578 1.000 0.780 374 ILE A O 1
ATOM 5842 N N . THR A 1 375 ? 8.171 0.669 7.147 1.000 0.830 375 THR A N 1
ATOM 5843 C CA . THR A 1 375 ? 8.320 1.989 6.539 1.000 0.830 375 THR A CA 1
ATOM 5844 C C . THR A 1 375 ? 9.741 2.176 6.011 1.000 0.830 375 THR A C 1
ATOM 5845 O O . THR A 1 375 ? 10.720 1.775 6.646 1.000 0.830 375 THR A O 1
ATOM 5856 N N . THR A 1 376 ? 9.879 2.730 4.802 1.000 0.780 376 THR A N 1
ATOM 5857 C CA . THR A 1 376 ? 11.199 3.121 4.276 1.000 0.780 376 THR A CA 1
ATOM 5858 C C . THR A 1 376 ? 11.656 4.431 4.905 1.000 0.780 376 THR A C 1
ATOM 5859 O O . THR A 1 376 ? 10.843 5.203 5.409 1.000 0.780 376 THR A O 1
ATOM 5870 N N . ALA A 1 377 ? 12.943 4.755 4.755 1.000 0.760 377 ALA A N 1
ATOM 5871 C CA . ALA A 1 377 ? 13.402 6.121 4.973 1.000 0.760 377 ALA A CA 1
ATOM 5872 C C . ALA A 1 377 ? 12.534 7.122 4.166 1.000 0.760 377 ALA A C 1
ATOM 5873 O O . ALA A 1 377 ? 12.229 6.843 2.995 1.000 0.760 377 ALA A O 1
ATOM 5880 N N . PRO A 1 378 ? 12.126 8.254 4.766 1.000 0.830 378 PRO A N 1
ATOM 5881 C CA . PRO A 1 378 ? 11.424 9.315 4.071 1.000 0.830 378 PRO A CA 1
ATOM 5882 C C . PRO A 1 378 ? 12.389 10.095 3.170 1.000 0.830 378 PRO A C 1
ATOM 5883 O O . PRO A 1 378 ? 13.589 10.196 3.436 1.000 0.830 378 PRO A O 1
ATOM 5894 N N . SER A 1 379 ? 11.857 10.680 2.103 1.000 0.850 379 SER A N 1
ATOM 5895 C CA . SER A 1 379 ? 12.584 11.571 1.201 1.000 0.850 379 SER A CA 1
ATOM 5896 C C . SER A 1 379 ? 11.703 12.724 0.732 1.000 0.850 379 SER A C 1
ATOM 5897 O O . SER A 1 379 ? 10.477 12.638 0.739 1.000 0.850 379 SER A O 1
ATOM 5905 N N . VAL A 1 380 ? 12.347 13.813 0.321 1.000 0.910 380 VAL A N 1
ATOM 5906 C CA . VAL A 1 380 ? 11.687 14.955 -0.322 1.000 0.910 380 VAL A CA 1
ATOM 5907 C C . VAL A 1 380 ? 11.609 14.742 -1.833 1.000 0.910 380 VAL A C 1
ATOM 5908 O O . VAL A 1 380 ? 12.311 13.892 -2.385 1.000 0.910 380 VAL A O 1
ATOM 5921 N N . ILE A 1 381 ? 10.788 15.541 -2.510 1.000 0.900 381 ILE A N 1
ATOM 5922 C CA . ILE A 1 381 ? 10.773 15.618 -3.974 1.000 0.900 381 ILE A CA 1
ATOM 5923 C C . ILE A 1 381 ? 12.026 16.362 -4.452 1.000 0.900 381 ILE A C 1
ATOM 5924 O O . ILE A 1 381 ? 12.292 17.459 -3.979 1.000 0.900 381 ILE A O 1
ATOM 5940 N N . TYR A 1 382 ? 12.767 15.811 -5.411 1.000 0.930 382 TYR A N 1
ATOM 5941 C CA . TYR A 1 382 ? 13.882 16.478 -6.090 1.000 0.930 382 TYR A CA 1
ATOM 5942 C C . TYR A 1 382 ? 13.540 16.773 -7.551 1.000 0.930 382 TYR A C 1
ATOM 5943 O O . TYR A 1 382 ? 12.944 15.945 -8.241 1.000 0.930 382 TYR A O 1
ATOM 5961 N N . ASP A 1 383 ? 13.991 17.923 -8.041 1.000 0.940 383 ASP A N 1
ATOM 5962 C CA . ASP A 1 383 ? 13.844 18.339 -9.434 1.000 0.940 383 ASP A CA 1
ATOM 5963 C C . ASP A 1 383 ? 15.161 18.089 -10.184 1.000 0.940 383 ASP A C 1
ATOM 5964 O O . ASP A 1 383 ? 16.159 18.785 -9.989 1.000 0.940 383 ASP A O 1
ATOM 5973 N N . VAL A 1 384 ? 15.194 17.071 -11.045 1.000 0.930 384 VAL A N 1
ATOM 5974 C CA . VAL A 1 384 ? 16.391 16.680 -11.803 1.000 0.930 384 VAL A CA 1
ATOM 5975 C C . VAL A 1 384 ? 16.296 17.204 -13.232 1.000 0.930 384 VAL A C 1
ATOM 5976 O O . VAL A 1 384 ? 15.357 16.879 -13.956 1.000 0.930 384 VAL A O 1
ATOM 5989 N N . TYR A 1 385 ? 17.293 17.978 -13.659 1.000 0.950 385 TYR A N 1
ATOM 5990 C CA . TYR A 1 385 ? 17.399 18.483 -15.027 1.000 0.950 385 TYR A CA 1
ATOM 5991 C C . TYR A 1 385 ? 18.449 17.672 -15.780 1.000 0.950 385 TYR A C 1
ATOM 5992 O O . TYR A 1 385 ? 19.599 17.535 -15.344 1.000 0.950 385 TYR A O 1
ATOM 6010 N N . MET A 1 386 ? 18.024 17.108 -16.901 1.000 0.930 386 MET A N 1
ATOM 6011 C CA . MET A 1 386 ? 18.801 16.195 -17.725 1.000 0.930 386 MET A CA 1
ATOM 6012 C C . MET A 1 386 ? 19.618 16.965 -18.770 1.000 0.930 386 MET A C 1
ATOM 6013 O O . MET A 1 386 ? 19.234 18.052 -19.192 1.000 0.930 386 MET A O 1
ATOM 6027 N N . THR A 1 387 ? 20.734 16.397 -19.234 1.000 0.910 387 THR A N 1
ATOM 6028 C CA . THR A 1 387 ? 21.622 17.033 -20.232 1.000 0.910 387 THR A CA 1
ATOM 6029 C C . THR A 1 387 ? 21.020 17.162 -21.640 1.000 0.910 387 THR A C 1
ATOM 6030 O O . THR A 1 387 ? 21.645 17.755 -22.518 1.000 0.910 387 THR A O 1
ATOM 6041 N N . ASP A 1 388 ? 19.817 16.629 -21.864 1.000 0.910 388 ASP A N 1
ATOM 6042 C CA . ASP A 1 388 ? 18.985 16.827 -23.059 1.000 0.910 388 ASP A CA 1
ATOM 6043 C C . ASP A 1 388 ? 17.884 17.896 -22.873 1.000 0.910 388 ASP A C 1
ATOM 6044 O O . ASP A 1 388 ? 17.169 18.213 -23.825 1.000 0.910 388 ASP A O 1
ATOM 6053 N N . GLY A 1 389 ? 17.779 18.491 -21.678 1.000 0.890 389 GLY A N 1
ATOM 6054 C CA . GLY A 1 389 ? 16.808 19.526 -21.326 1.000 0.890 389 GLY A CA 1
ATOM 6055 C C . GLY A 1 389 ? 15.493 19.014 -20.726 1.000 0.890 389 GLY A C 1
ATOM 6056 O O . GLY A 1 389 ? 14.643 19.836 -20.379 1.000 0.890 389 GLY A O 1
ATOM 6060 N N . GLU A 1 390 ? 15.294 17.698 -20.577 1.000 0.890 390 GLU A N 1
ATOM 6061 C CA . GLU A 1 390 ? 14.114 17.164 -19.884 1.000 0.890 390 GLU A CA 1
ATOM 6062 C C . GLU A 1 390 ? 14.198 17.410 -18.363 1.000 0.890 390 GLU A C 1
ATOM 6063 O O . GLU A 1 390 ? 15.265 17.319 -17.749 1.000 0.890 390 GLU A O 1
ATOM 6075 N N . LYS A 1 391 ? 13.052 17.710 -17.736 1.000 0.900 391 LYS A N 1
ATOM 6076 C CA . LYS A 1 391 ? 12.908 17.801 -16.277 1.000 0.900 391 LYS A CA 1
ATOM 6077 C C . LYS A 1 391 ? 12.216 16.545 -15.751 1.000 0.900 391 LYS A C 1
ATOM 6078 O O . LYS A 1 391 ? 11.085 16.260 -16.138 1.000 0.900 391 LYS A O 1
ATOM 6097 N N . VAL A 1 392 ? 12.862 15.850 -14.820 1.000 0.900 392 VAL A N 1
ATOM 6098 C CA . VAL A 1 392 ? 12.338 14.656 -14.148 1.000 0.900 392 VAL A CA 1
ATOM 6099 C C . VAL A 1 392 ? 12.142 14.954 -12.665 1.000 0.900 392 VAL A C 1
ATOM 6100 O O . VAL A 1 392 ? 13.069 15.383 -11.981 1.000 0.900 392 VAL A O 1
ATOM 6113 N N . VAL A 1 393 ? 10.934 14.702 -12.166 1.000 0.890 393 VAL A N 1
ATOM 6114 C CA . VAL A 1 393 ? 10.609 14.778 -10.737 1.000 0.890 393 VAL A CA 1
ATOM 6115 C C . VAL A 1 393 ? 10.983 13.445 -10.085 1.000 0.890 393 VAL A C 1
ATOM 6116 O O . VAL A 1 393 ? 10.595 12.389 -10.583 1.000 0.890 393 VAL A O 1
ATOM 6129 N N . VAL A 1 394 ? 11.754 13.484 -8.998 1.000 0.880 394 VAL A N 1
ATOM 6130 C CA . VAL A 1 394 ? 12.254 12.298 -8.286 1.000 0.880 394 VAL A CA 1
ATOM 6131 C C . VAL A 1 394 ? 11.854 12.381 -6.818 1.000 0.880 394 VAL A C 1
ATOM 6132 O O . VAL A 1 394 ? 12.497 13.065 -6.029 1.000 0.880 394 VAL A O 1
ATOM 6145 N N . ASP A 1 395 ? 10.803 11.660 -6.443 1.000 0.820 395 ASP A N 1
ATOM 6146 C CA . ASP A 1 395 ? 10.372 11.483 -5.055 1.000 0.820 395 ASP A CA 1
ATOM 6147 C C . ASP A 1 395 ? 11.103 10.296 -4.391 1.000 0.820 395 ASP A C 1
ATOM 6148 O O . ASP A 1 395 ? 11.569 10.408 -3.259 1.000 0.820 395 ASP A O 1
ATOM 6157 N N . ASN A 1 396 ? 11.244 9.166 -5.099 1.000 0.800 396 ASN A N 1
ATOM 6158 C CA . ASN A 1 396 ? 11.929 7.954 -4.646 1.000 0.800 396 ASN A CA 1
ATOM 6159 C C . ASN A 1 396 ? 13.415 7.966 -5.085 1.000 0.800 396 ASN A C 1
ATOM 6160 O O . ASN A 1 396 ? 13.697 7.950 -6.289 1.000 0.800 396 ASN A O 1
ATOM 6171 N N . PRO A 1 397 ? 14.391 7.885 -4.153 1.000 0.840 397 PRO A N 1
ATOM 6172 C CA . PRO A 1 397 ? 15.828 7.845 -4.456 1.000 0.840 397 PRO A CA 1
ATOM 6173 C C . PRO A 1 397 ? 16.276 6.759 -5.448 1.000 0.840 397 PRO A C 1
ATOM 6174 O O . PRO A 1 397 ? 17.310 6.907 -6.102 1.000 0.840 397 PRO A O 1
ATOM 6185 N N . SER A 1 398 ? 15.534 5.656 -5.577 1.000 0.760 398 SER A N 1
ATOM 6186 C CA . SER A 1 398 ? 15.817 4.591 -6.548 1.000 0.760 398 SER A CA 1
ATOM 6187 C C . SER A 1 398 ? 15.559 5.003 -8.000 1.000 0.760 398 SER A C 1
ATOM 6188 O O . SER A 1 398 ? 16.198 4.443 -8.890 1.000 0.760 398 SER A O 1
ATOM 6196 N N . ASN A 1 399 ? 14.706 6.009 -8.232 1.000 0.820 399 ASN A N 1
ATOM 6197 C CA . ASN A 1 399 ? 14.404 6.564 -9.556 1.000 0.820 399 ASN A CA 1
ATOM 6198 C C . ASN A 1 399 ? 15.425 7.623 -10.019 1.000 0.820 399 ASN A C 1
ATOM 6199 O O . ASN A 1 399 ? 15.331 8.111 -11.144 1.000 0.820 399 ASN A O 1
ATOM 6210 N N . MET A 1 400 ? 16.414 7.964 -9.183 1.000 0.880 400 MET A N 1
ATOM 6211 C CA . MET A 1 400 ? 17.448 8.948 -9.510 1.000 0.880 400 MET A CA 1
ATOM 6212 C C . MET A 1 400 ? 18.236 8.538 -10.778 1.000 0.880 400 MET A C 1
ATOM 6213 O O . MET A 1 400 ? 18.798 7.436 -10.801 1.000 0.880 400 MET A O 1
ATOM 6227 N N . PRO A 1 401 ? 18.314 9.392 -11.823 1.000 0.880 401 PRO A N 1
ATOM 6228 C CA . PRO A 1 401 ? 18.999 9.066 -13.077 1.000 0.880 401 PRO A CA 1
ATOM 6229 C C . PRO A 1 401 ? 20.511 8.813 -12.944 1.000 0.880 401 PRO A C 1
ATOM 6230 O O . PRO A 1 401 ? 21.138 9.089 -11.919 1.000 0.880 401 PRO A O 1
ATOM 6241 N N . ASP A 1 402 ? 21.124 8.307 -14.020 1.000 0.840 402 ASP A N 1
ATOM 6242 C CA . ASP A 1 402 ? 22.579 8.126 -14.078 1.000 0.840 402 ASP A CA 1
ATOM 6243 C C . ASP A 1 402 ? 23.305 9.488 -13.990 1.000 0.840 402 ASP A C 1
ATOM 6244 O O . ASP A 1 402 ? 22.975 10.385 -14.773 1.000 0.840 402 ASP A O 1
ATOM 6253 N N . PRO A 1 403 ? 24.318 9.655 -13.112 1.000 0.840 403 PRO A N 1
ATOM 6254 C CA . PRO A 1 403 ? 25.035 10.917 -12.935 1.000 0.840 403 PRO A CA 1
ATOM 6255 C C . PRO A 1 403 ? 25.620 11.543 -14.207 1.000 0.840 403 PRO A C 1
ATOM 6256 O O . PRO A 1 403 ? 25.830 12.750 -14.224 1.000 0.840 403 PRO A O 1
ATOM 6267 N N . GLN A 1 404 ? 25.905 10.769 -15.261 1.000 0.830 404 GLN A N 1
ATOM 6268 C CA . GLN A 1 404 ? 26.413 11.321 -16.528 1.000 0.830 404 GLN A CA 1
ATOM 6269 C C . GLN A 1 404 ? 25.330 11.985 -17.391 1.000 0.830 404 GLN A C 1
ATOM 6270 O O . GLN A 1 404 ? 25.658 12.706 -18.332 1.000 0.830 404 GLN A O 1
ATOM 6284 N N . LYS A 1 405 ? 24.051 11.736 -17.091 1.000 0.910 405 LYS A N 1
ATOM 6285 C CA . LYS A 1 405 ? 22.899 12.325 -17.788 1.000 0.910 405 LYS A CA 1
ATOM 6286 C C . LYS A 1 405 ? 22.284 13.516 -17.054 1.000 0.910 405 LYS A C 1
ATOM 6287 O O . LYS A 1 405 ? 21.372 14.135 -17.584 1.000 0.910 405 LYS A O 1
ATOM 6306 N N . ILE A 1 406 ? 22.751 13.811 -15.845 1.000 0.920 406 ILE A N 1
ATOM 6307 C CA . ILE A 1 406 ? 22.243 14.899 -15.012 1.000 0.920 406 ILE A CA 1
ATOM 6308 C C . ILE A 1 406 ? 23.072 16.152 -15.299 1.000 0.920 406 ILE A C 1
ATOM 6309 O O . ILE A 1 406 ? 24.287 16.143 -15.107 1.000 0.920 406 ILE A O 1
ATOM 6325 N N . GLU A 1 407 ? 22.421 17.230 -15.734 1.000 0.930 407 GLU A N 1
ATOM 6326 C CA . GLU A 1 407 ? 23.044 18.555 -15.812 1.000 0.930 407 GLU A CA 1
ATOM 6327 C C . GLU A 1 407 ? 23.103 19.178 -14.413 1.000 0.930 407 GLU A C 1
ATOM 6328 O O . GLU A 1 407 ? 24.164 19.605 -13.952 1.000 0.930 407 GLU A O 1
ATOM 6340 N N . ARG A 1 408 ? 21.963 19.182 -13.710 1.000 0.930 408 ARG A N 1
ATOM 6341 C CA . ARG A 1 408 ? 21.845 19.666 -12.331 1.000 0.930 408 ARG A CA 1
ATOM 6342 C C . ARG A 1 408 ? 20.701 18.990 -11.575 1.000 0.930 408 ARG A C 1
ATOM 6343 O O . ARG A 1 408 ? 19.770 18.454 -12.171 1.000 0.930 408 ARG A O 1
ATOM 6364 N N . VAL A 1 409 ? 20.773 19.061 -10.250 1.000 0.960 409 VAL A N 1
ATOM 6365 C CA . VAL A 1 409 ? 19.703 18.653 -9.332 1.000 0.960 409 VAL A CA 1
ATOM 6366 C C . VAL A 1 409 ? 19.319 19.865 -8.498 1.000 0.960 409 VAL A C 1
ATOM 6367 O O . VAL A 1 409 ? 20.194 20.544 -7.960 1.000 0.960 409 VAL A O 1
ATOM 6380 N N . GLU A 1 410 ? 18.025 20.118 -8.385 1.000 0.960 410 GLU A N 1
ATOM 6381 C CA . GLU A 1 410 ? 17.442 21.103 -7.485 1.000 0.960 410 GLU A CA 1
ATOM 6382 C C . GLU A 1 410 ? 16.702 20.383 -6.351 1.000 0.960 410 GLU A C 1
ATOM 6383 O O . GLU A 1 410 ? 16.070 19.344 -6.558 1.000 0.960 410 GLU A O 1
ATOM 6395 N N . GLU A 1 411 ? 16.804 20.918 -5.137 1.000 0.950 411 GLU A N 1
ATOM 6396 C CA . GLU A 1 411 ? 16.100 20.405 -3.957 1.000 0.950 411 GLU A CA 1
ATOM 6397 C C . GLU A 1 411 ? 15.192 21.486 -3.359 1.000 0.950 411 GLU A C 1
ATOM 6398 O O . GLU A 1 411 ? 15.474 22.678 -3.540 1.000 0.950 411 GLU A O 1
ATOM 6410 N N . PRO A 1 412 ? 14.114 21.095 -2.659 1.000 0.950 412 PRO A N 1
ATOM 6411 C CA . PRO A 1 412 ? 13.194 22.033 -2.055 1.000 0.950 412 PRO A CA 1
ATOM 6412 C C . PRO A 1 412 ? 13.888 22.706 -0.877 1.000 0.950 412 PRO A C 1
ATOM 6413 O O . PRO A 1 412 ? 14.461 22.050 -0.005 1.000 0.950 412 PRO A O 1
ATOM 6424 N N . TYR A 1 413 ? 13.843 24.030 -0.874 1.000 0.950 413 TYR A N 1
ATOM 6425 C CA . TYR A 1 413 ? 14.304 24.881 0.206 1.000 0.950 413 TYR A CA 1
ATOM 6426 C C . TYR A 1 413 ? 13.105 25.460 0.944 1.000 0.950 413 TYR A C 1
ATOM 6427 O O . TYR A 1 413 ? 12.087 25.812 0.343 1.000 0.950 413 TYR A O 1
ATOM 6445 N N . VAL A 1 414 ? 13.266 25.599 2.251 1.000 0.920 414 VAL A N 1
ATOM 6446 C CA . VAL A 1 414 ? 12.323 26.268 3.137 1.000 0.920 414 VAL A CA 1
ATOM 6447 C C . VAL A 1 414 ? 12.995 27.470 3.781 1.000 0.920 414 VAL A C 1
ATOM 6448 O O . VAL A 1 414 ? 14.217 27.490 3.949 1.000 0.920 414 VAL A O 1
ATOM 6461 N N . LYS A 1 415 ? 12.192 28.444 4.184 1.000 0.920 415 LYS A N 1
ATOM 6462 C CA . LYS A 1 415 ? 12.598 29.460 5.146 1.000 0.920 415 LYS A CA 1
ATOM 6463 C C . LYS A 1 415 ? 12.239 28.924 6.527 1.000 0.920 415 LYS A C 1
ATOM 6464 O O . LYS A 1 415 ? 11.067 28.837 6.883 1.000 0.920 415 LYS A O 1
ATOM 6483 N N . ALA A 1 416 ? 13.263 28.495 7.248 1.000 0.920 416 ALA A N 1
ATOM 6484 C CA . ALA A 1 416 ? 13.195 28.042 8.625 1.000 0.920 416 ALA A CA 1
ATOM 6485 C C . ALA A 1 416 ? 13.200 29.259 9.557 1.000 0.920 416 ALA A C 1
ATOM 6486 O O . ALA A 1 416 ? 14.105 30.095 9.478 1.000 0.920 416 ALA A O 1
ATOM 6493 N N . THR A 1 417 ? 12.209 29.334 10.440 1.000 0.890 417 THR A N 1
ATOM 6494 C CA . THR A 1 417 ? 12.081 30.364 11.472 1.000 0.890 417 THR A CA 1
ATOM 6495 C C . THR A 1 417 ? 12.232 29.693 12.831 1.000 0.890 417 THR A C 1
ATOM 6496 O O . THR A 1 417 ? 11.420 28.842 13.193 1.000 0.890 417 THR A O 1
ATOM 6507 N N . MET A 1 418 ? 13.260 30.071 13.592 1.000 0.900 418 MET A N 1
ATOM 6508 C CA . MET A 1 418 ? 13.428 29.633 14.979 1.000 0.900 418 MET A CA 1
ATOM 6509 C C . MET A 1 418 ? 13.373 30.839 15.909 1.000 0.900 418 MET A C 1
ATOM 6510 O O . MET A 1 418 ? 14.142 31.782 15.732 1.000 0.900 418 MET A O 1
ATOM 6524 N N . MET A 1 419 ? 12.523 30.785 16.931 1.000 0.890 419 MET A N 1
ATOM 6525 C CA . MET A 1 419 ? 12.600 31.710 18.063 1.000 0.890 419 MET A CA 1
ATOM 6526 C C . MET A 1 419 ? 13.400 31.046 19.174 1.000 0.890 419 MET A C 1
ATOM 6527 O O . MET A 1 419 ? 13.190 29.870 19.464 1.000 0.890 419 MET A O 1
ATOM 6541 N N . VAL A 1 420 ? 14.354 31.767 19.765 1.000 0.890 420 VAL A N 1
ATOM 6542 C CA . VAL A 1 420 ? 15.233 31.216 20.803 1.000 0.890 420 VAL A CA 1
ATOM 6543 C C . VAL A 1 420 ? 15.718 32.301 21.777 1.000 0.890 420 VAL A C 1
ATOM 6544 O O . VAL A 1 420 ? 15.940 33.442 21.358 1.000 0.890 420 VAL A O 1
ATOM 6557 N N . PRO A 1 421 ? 15.941 31.981 23.068 1.000 0.860 421 PRO A N 1
ATOM 6558 C CA . PRO A 1 421 ? 16.659 32.869 23.977 1.000 0.860 421 PRO A CA 1
ATOM 6559 C C . PRO A 1 421 ? 18.104 33.143 23.529 1.000 0.860 421 PRO A C 1
ATOM 6560 O O . PRO A 1 421 ? 18.785 32.246 23.022 1.000 0.860 421 PRO A O 1
ATOM 6571 N N . ASN A 1 422 ? 18.597 34.355 23.808 1.000 0.880 422 ASN A N 1
ATOM 6572 C CA . ASN A 1 422 ? 19.952 34.836 23.490 1.000 0.880 422 ASN A CA 1
ATOM 6573 C C . ASN A 1 422 ? 21.060 33.804 23.772 1.000 0.880 422 ASN A C 1
ATOM 6574 O O . ASN A 1 422 ? 21.934 33.581 22.933 1.000 0.880 422 ASN A O 1
ATOM 6585 N N . ASP A 1 423 ? 21.001 33.141 24.931 1.000 0.880 423 ASP A N 1
ATOM 6586 C CA . ASP A 1 423 ? 22.015 32.187 25.403 1.000 0.880 423 ASP A CA 1
ATOM 6587 C C . ASP A 1 423 ? 22.250 31.002 24.453 1.000 0.880 423 ASP A C 1
ATOM 6588 O O . ASP A 1 423 ? 23.336 30.419 24.448 1.000 0.880 423 ASP A O 1
ATOM 6597 N N . TYR A 1 424 ? 21.250 30.636 23.643 1.000 0.920 424 TYR A N 1
ATOM 6598 C CA . TYR A 1 424 ? 21.328 29.497 22.728 1.000 0.920 424 TYR A CA 1
ATOM 6599 C C . TYR A 1 424 ? 21.438 29.896 21.248 1.000 0.920 424 TYR A C 1
ATOM 6600 O O . TYR A 1 424 ? 21.561 29.009 20.403 1.000 0.920 424 TYR A O 1
ATOM 6618 N N . VAL A 1 425 ? 21.478 31.195 20.915 1.000 0.920 425 VAL A N 1
ATOM 6619 C CA . VAL A 1 425 ? 21.635 31.693 19.530 1.000 0.920 425 VAL A CA 1
ATOM 6620 C C . VAL A 1 425 ? 22.832 31.037 18.836 1.000 0.920 425 VAL A C 1
ATOM 6621 O O . VAL A 1 425 ? 22.706 30.555 17.713 1.000 0.920 425 VAL A O 1
ATOM 6634 N N . GLY A 1 426 ? 23.975 30.936 19.523 1.000 0.920 426 GLY A N 1
ATOM 6635 C CA . GLY A 1 426 ? 25.170 30.277 18.986 1.000 0.920 426 GLY A CA 1
ATOM 6636 C C . GLY A 1 426 ? 24.944 28.800 18.639 1.000 0.920 426 GLY A C 1
ATOM 6637 O O . GLY A 1 426 ? 25.345 28.364 17.564 1.000 0.920 426 GLY A O 1
ATOM 6641 N N . ALA A 1 427 ? 24.243 28.055 19.500 1.000 0.920 427 ALA A N 1
ATOM 6642 C CA . ALA A 1 427 ? 23.939 26.641 19.280 1.000 0.920 427 ALA A CA 1
ATOM 6643 C C . ALA A 1 427 ? 22.954 26.437 18.114 1.000 0.920 427 ALA A C 1
ATOM 6644 O O . ALA A 1 427 ? 23.153 25.547 17.287 1.000 0.920 427 ALA A O 1
ATOM 6651 N N . VAL A 1 428 ? 21.934 27.297 17.997 1.000 0.920 428 VAL A N 1
ATOM 6652 C CA . VAL A 1 428 ? 20.987 27.277 16.869 1.000 0.920 428 VAL A CA 1
ATOM 6653 C C . VAL A 1 428 ? 21.689 27.618 15.555 1.000 0.920 428 VAL A C 1
ATOM 6654 O O . VAL A 1 428 ? 21.494 26.921 14.561 1.000 0.920 428 VAL A O 1
ATOM 6667 N N . MET A 1 429 ? 22.540 28.649 15.534 1.000 0.940 429 MET A N 1
ATOM 6668 C CA . MET A 1 429 ? 23.299 29.013 14.335 1.000 0.940 429 MET A CA 1
ATOM 6669 C C . MET A 1 429 ? 24.280 27.912 13.915 1.000 0.940 429 MET A C 1
ATOM 6670 O O . MET A 1 429 ? 24.362 27.606 12.727 1.000 0.940 429 MET A O 1
ATOM 6684 N N . GLU A 1 430 ? 24.989 27.290 14.861 1.000 0.920 430 GLU A N 1
ATOM 6685 C CA . GLU A 1 430 ? 25.909 26.178 14.587 1.000 0.920 430 GLU A CA 1
ATOM 6686 C C . GLU A 1 430 ? 25.161 24.954 14.027 1.000 0.920 430 GLU A C 1
ATOM 6687 O O . GLU A 1 430 ? 25.577 24.391 13.011 1.000 0.920 430 GLU A O 1
ATOM 6699 N N . LEU A 1 431 ? 24.000 24.607 14.601 1.000 0.910 431 LEU A N 1
ATOM 6700 C CA . LEU A 1 431 ? 23.110 23.563 14.084 1.000 0.910 431 LEU A CA 1
ATOM 6701 C C . LEU A 1 431 ? 22.642 23.870 12.650 1.000 0.910 431 LEU A C 1
ATOM 6702 O O . LEU A 1 431 ? 22.772 23.024 11.762 1.000 0.910 431 LEU A O 1
ATOM 6718 N N . CYS A 1 432 ? 22.140 25.081 12.394 1.000 0.920 432 CYS A N 1
ATOM 6719 C CA . CYS A 1 432 ? 21.636 25.475 11.076 1.000 0.920 432 CYS A CA 1
ATOM 6720 C C . CYS A 1 432 ? 22.744 25.480 10.014 1.000 0.920 432 CYS A C 1
ATOM 6721 O O . CYS A 1 432 ? 22.543 24.955 8.918 1.000 0.920 432 CYS A O 1
ATOM 6729 N N . GLN A 1 433 ? 23.937 25.989 10.341 1.000 0.900 433 GLN A N 1
ATOM 6730 C CA . GLN A 1 433 ? 25.104 25.928 9.453 1.000 0.900 433 GLN A CA 1
ATOM 6731 C C . GLN A 1 433 ? 25.547 24.481 9.187 1.000 0.900 433 GLN A C 1
ATOM 6732 O O . GLN A 1 433 ? 25.809 24.120 8.037 1.000 0.900 433 GLN A O 1
ATOM 6746 N N . GLY A 1 434 ? 25.557 23.621 10.212 1.000 0.860 434 GLY A N 1
ATOM 6747 C CA . GLY A 1 434 ? 25.827 22.187 10.063 1.000 0.860 434 GLY A CA 1
ATOM 6748 C C . GLY A 1 434 ? 24.854 21.487 9.106 1.000 0.860 434 GLY A C 1
ATOM 6749 O O . GLY A 1 434 ? 25.253 20.596 8.354 1.000 0.860 434 GLY A O 1
ATOM 6753 N N . LYS A 1 435 ? 23.603 21.957 9.064 1.000 0.880 435 LYS A N 1
ATOM 6754 C CA . LYS A 1 435 ? 22.497 21.478 8.217 1.000 0.880 435 LYS A CA 1
ATOM 6755 C C . LYS A 1 435 ? 22.370 22.237 6.880 1.000 0.880 435 LYS A C 1
ATOM 6756 O O . LYS A 1 435 ? 21.310 22.228 6.260 1.000 0.880 435 LYS A O 1
ATOM 6775 N N . ARG A 1 436 ? 23.452 22.874 6.405 1.000 0.900 436 ARG A N 1
ATOM 6776 C CA . ARG A 1 436 ? 23.528 23.620 5.124 1.000 0.900 436 ARG A CA 1
ATOM 6777 C C . ARG A 1 436 ? 22.580 24.826 5.014 1.000 0.900 436 ARG A C 1
ATOM 6778 O O . ARG A 1 436 ? 22.267 25.259 3.902 1.000 0.900 436 ARG A O 1
ATOM 6799 N N . GLY A 1 437 ? 22.126 25.368 6.141 1.000 0.940 437 GLY A N 1
ATOM 6800 C CA . GLY A 1 437 ? 21.318 26.578 6.182 1.000 0.940 437 GLY A CA 1
ATOM 6801 C C . GLY A 1 437 ? 22.121 27.821 5.802 1.000 0.940 437 GLY A C 1
ATOM 6802 O O . GLY A 1 437 ? 23.242 28.020 6.272 1.000 0.940 437 GLY A O 1
ATOM 6806 N N . ASN A 1 438 ? 21.516 28.691 4.996 1.000 0.950 438 ASN A N 1
ATOM 6807 C CA . ASN A 1 438 ? 22.026 30.032 4.724 1.000 0.950 438 ASN A CA 1
ATOM 6808 C C . ASN A 1 438 ? 21.317 31.018 5.649 1.000 0.950 438 ASN A C 1
ATOM 6809 O O . ASN A 1 438 ? 20.094 31.103 5.621 1.000 0.950 438 ASN A O 1
ATOM 6820 N N . PHE A 1 439 ? 22.070 31.750 6.462 1.000 0.950 439 PHE A N 1
ATOM 6821 C CA . PHE A 1 439 ? 21.515 32.794 7.318 1.000 0.950 439 PHE A CA 1
ATOM 6822 C C . PHE A 1 439 ? 20.888 33.907 6.464 1.000 0.950 439 PHE A C 1
ATOM 6823 O O . PHE A 1 439 ? 21.531 34.371 5.519 1.000 0.950 439 PHE A O 1
ATOM 6840 N N . ILE A 1 440 ? 19.662 34.323 6.795 1.000 0.940 440 ILE A N 1
ATOM 6841 C CA . ILE A 1 440 ? 18.932 35.386 6.086 1.000 0.940 440 ILE A CA 1
ATOM 6842 C C . ILE A 1 440 ? 18.783 36.625 6.963 1.000 0.940 440 ILE A C 1
ATOM 6843 O O . ILE A 1 440 ? 19.189 37.707 6.545 1.000 0.940 440 ILE A O 1
ATOM 6859 N N . ASP A 1 441 ? 18.220 36.467 8.163 1.000 0.910 441 ASP A N 1
ATOM 6860 C CA . ASP A 1 441 ? 17.936 37.585 9.060 1.000 0.910 441 ASP A CA 1
ATOM 6861 C C . ASP A 1 441 ? 17.971 37.165 10.539 1.000 0.910 441 ASP A C 1
ATOM 6862 O O . ASP A 1 441 ? 17.822 35.987 10.883 1.000 0.910 441 ASP A O 1
ATOM 6871 N N . MET A 1 442 ? 18.185 38.147 11.412 1.000 0.890 442 MET A N 1
ATOM 6872 C CA . MET A 1 442 ? 18.182 38.013 12.864 1.000 0.890 442 MET A CA 1
ATOM 6873 C C . MET A 1 442 ? 17.504 39.234 13.473 1.000 0.890 442 MET A C 1
ATOM 6874 O O . MET A 1 442 ? 18.060 40.333 13.450 1.000 0.890 442 MET A O 1
ATOM 6888 N N . GLN A 1 443 ? 16.330 39.028 14.061 1.000 0.850 443 GLN A N 1
ATOM 6889 C CA . GLN A 1 443 ? 15.543 40.095 14.668 1.000 0.850 443 GLN A CA 1
ATOM 6890 C C . GLN A 1 443 ? 15.431 39.873 16.174 1.000 0.850 443 GLN A C 1
ATOM 6891 O O . GLN A 1 443 ? 15.041 38.798 16.631 1.000 0.850 443 GLN A O 1
ATOM 6905 N N . TYR A 1 444 ? 15.783 40.900 16.943 1.000 0.820 444 TYR A N 1
ATOM 6906 C CA . TYR A 1 444 ? 15.540 40.939 18.381 1.000 0.820 444 TYR A CA 1
ATOM 6907 C C . TYR A 1 444 ? 14.069 41.277 18.602 1.000 0.820 444 TYR A C 1
ATOM 6908 O O . TYR A 1 444 ? 13.633 42.367 18.239 1.000 0.820 444 TYR A O 1
ATOM 6926 N N . LEU A 1 445 ? 13.324 40.319 19.150 1.000 0.750 445 LEU A N 1
ATOM 6927 C CA . LEU A 1 445 ? 11.901 40.473 19.471 1.000 0.750 445 LEU A CA 1
ATOM 6928 C C . LEU A 1 445 ? 11.738 41.275 20.766 1.000 0.750 445 LEU A C 1
ATOM 6929 O O . LEU A 1 445 ? 10.874 42.134 20.875 1.000 0.750 445 LEU A O 1
ATOM 6945 N N . ASP A 1 446 ? 12.621 41.012 21.730 1.000 0.750 446 ASP A N 1
ATOM 6946 C CA . ASP A 1 446 ? 12.786 41.776 22.961 1.000 0.750 446 ASP A CA 1
ATOM 6947 C C . ASP A 1 446 ? 14.281 41.803 23.359 1.000 0.750 446 ASP A C 1
ATOM 6948 O O . ASP A 1 446 ? 15.170 41.571 22.536 1.000 0.750 446 ASP A O 1
ATOM 6957 N N . ALA A 1 447 ? 14.592 42.105 24.622 1.000 0.680 447 ALA A N 1
ATOM 6958 C CA . ALA A 1 447 ? 15.972 42.124 25.114 1.000 0.680 447 ALA A CA 1
ATOM 6959 C C . ALA A 1 447 ? 16.631 40.731 25.237 1.000 0.680 447 ALA A C 1
ATOM 6960 O O . ALA A 1 447 ? 17.860 40.646 25.285 1.000 0.680 447 ALA A O 1
ATOM 6967 N N . ASN A 1 448 ? 15.842 39.655 25.315 1.000 0.760 448 ASN A N 1
ATOM 6968 C CA . ASN A 1 448 ? 16.268 38.305 25.693 1.000 0.760 448 ASN A CA 1
ATOM 6969 C C . ASN A 1 448 ? 16.010 37.237 24.614 1.000 0.760 448 ASN A C 1
ATOM 6970 O O . ASN A 1 448 ? 16.566 36.140 24.724 1.000 0.760 448 ASN A O 1
ATOM 6981 N N . ARG A 1 449 ? 15.199 37.530 23.590 1.000 0.820 449 ARG A N 1
ATOM 6982 C CA . ARG A 1 449 ? 14.814 36.617 22.505 1.000 0.820 449 ARG A CA 1
ATOM 6983 C C . ARG A 1 449 ? 15.222 37.109 21.131 1.000 0.820 449 ARG A C 1
ATOM 6984 O O . ARG A 1 449 ? 15.162 38.298 20.816 1.000 0.820 449 ARG A O 1
ATOM 7005 N N . VAL A 1 450 ? 15.510 36.138 20.274 1.000 0.880 450 VAL A N 1
ATOM 7006 C CA . VAL A 1 450 ? 15.887 36.358 18.884 1.000 0.880 450 VAL A CA 1
ATOM 7007 C C . VAL A 1 450 ? 15.058 35.456 17.978 1.000 0.880 450 VAL A C 1
ATOM 7008 O O . VAL A 1 450 ? 15.024 34.240 18.171 1.000 0.880 450 VAL A O 1
ATOM 7021 N N . SER A 1 451 ? 14.432 36.050 16.963 1.000 0.870 451 SER A N 1
ATOM 7022 C CA . SER A 1 451 ? 13.959 35.332 15.781 1.000 0.870 451 SER A CA 1
ATOM 7023 C C . SER A 1 451 ? 15.128 35.183 14.811 1.000 0.870 451 SER A C 1
ATOM 7024 O O . SER A 1 451 ? 15.715 36.174 14.368 1.000 0.870 451 SER A O 1
ATOM 7032 N N . ILE A 1 452 ? 15.504 33.942 14.517 1.000 0.930 452 ILE A N 1
ATOM 7033 C CA . ILE A 1 452 ? 16.601 33.591 13.619 1.000 0.930 452 ILE A CA 1
ATOM 7034 C C . ILE A 1 452 ? 15.999 32.944 12.372 1.000 0.930 452 ILE A C 1
ATOM 7035 O O . ILE A 1 452 ? 15.356 31.897 12.464 1.000 0.930 452 ILE A O 1
ATOM 7051 N N . ILE A 1 453 ? 16.241 33.546 11.206 1.000 0.930 453 ILE A N 1
ATOM 7052 C CA . ILE A 1 453 ? 15.703 33.083 9.925 1.000 0.930 453 ILE A CA 1
ATOM 7053 C C . ILE A 1 453 ? 16.834 32.516 9.061 1.000 0.930 453 ILE A C 1
ATOM 7054 O O . ILE A 1 453 ? 17.829 33.193 8.779 1.000 0.930 453 ILE A O 1
ATOM 7070 N N . TYR A 1 454 ? 16.669 31.269 8.618 1.000 0.950 454 TYR A N 1
ATOM 7071 C CA . TYR A 1 454 ? 17.602 30.558 7.742 1.000 0.950 454 TYR A CA 1
ATOM 7072 C C . TYR A 1 454 ? 16.886 29.970 6.517 1.000 0.950 454 TYR A C 1
ATOM 7073 O O . TYR A 1 454 ? 15.876 29.287 6.641 1.000 0.950 454 TYR A O 1
ATOM 7091 N N . ASP A 1 455 ? 17.477 30.119 5.334 1.000 0.960 455 ASP A N 1
ATOM 7092 C CA . ASP A 1 455 ? 17.090 29.366 4.139 1.000 0.960 455 ASP A CA 1
ATOM 7093 C C . ASP A 1 455 ? 17.761 27.987 4.173 1.000 0.960 455 ASP A C 1
ATOM 7094 O O . ASP A 1 455 ? 18.972 27.865 3.938 1.000 0.960 455 ASP A O 1
ATOM 7103 N N . MET A 1 456 ? 16.981 26.938 4.433 1.000 0.950 456 MET A N 1
ATOM 7104 C CA . MET A 1 456 ? 17.464 25.571 4.645 1.000 0.950 456 MET A CA 1
ATOM 7105 C C . MET A 1 456 ? 16.941 24.593 3.586 1.000 0.950 456 MET A C 1
ATOM 7106 O O . MET A 1 456 ? 15.795 24.718 3.156 1.000 0.950 456 MET A O 1
ATOM 7120 N N . PRO A 1 457 ? 17.727 23.583 3.171 1.000 0.940 457 PRO A N 1
ATOM 7121 C CA . PRO A 1 457 ? 17.203 22.504 2.347 1.000 0.940 457 PRO A CA 1
ATOM 7122 C C . PRO A 1 457 ? 16.251 21.640 3.180 1.000 0.940 457 PRO A C 1
ATOM 7123 O O . PRO A 1 457 ? 16.643 21.136 4.235 1.000 0.940 457 PRO A O 1
ATOM 7134 N N . LEU A 1 458 ? 15.029 21.412 2.684 1.000 0.910 458 LEU A N 1
ATOM 7135 C CA . LEU A 1 458 ? 14.009 20.596 3.355 1.000 0.910 458 LEU A CA 1
ATOM 7136 C C . LEU A 1 458 ? 14.584 19.224 3.747 1.000 0.910 458 LEU A C 1
ATOM 7137 O O . LEU A 1 458 ? 14.414 18.774 4.875 1.000 0.910 458 LEU A O 1
ATOM 7153 N N . ALA A 1 459 ? 15.375 18.618 2.855 1.000 0.870 459 ALA A N 1
ATOM 7154 C CA . ALA A 1 459 ? 16.045 17.332 3.055 1.000 0.870 459 ALA A CA 1
ATOM 7155 C C . ALA A 1 459 ? 16.950 17.237 4.305 1.000 0.870 459 ALA A C 1
ATOM 7156 O O . ALA A 1 459 ? 17.278 16.125 4.714 1.000 0.870 459 ALA A O 1
ATOM 7163 N N . GLU A 1 460 ? 17.374 18.358 4.900 1.000 0.860 460 GLU A N 1
ATOM 7164 C CA . GLU A 1 460 ? 18.166 18.371 6.141 1.000 0.860 460 GLU A CA 1
ATOM 7165 C C . GLU A 1 460 ? 17.325 18.654 7.398 1.000 0.860 460 GLU A C 1
ATOM 7166 O O . GLU A 1 460 ? 17.800 18.376 8.501 1.000 0.860 460 GLU A O 1
ATOM 7178 N N . ILE A 1 461 ? 16.091 19.164 7.254 1.000 0.840 461 ILE A N 1
ATOM 7179 C CA . ILE A 1 461 ? 15.178 19.414 8.383 1.000 0.840 461 ILE A CA 1
ATOM 7180 C C . ILE A 1 461 ? 14.150 18.302 8.609 1.000 0.840 461 ILE A C 1
ATOM 7181 O O . ILE A 1 461 ? 13.705 18.151 9.743 1.000 0.840 461 ILE A O 1
ATOM 7197 N N . VAL A 1 462 ? 13.801 17.507 7.579 1.000 0.760 462 VAL A N 1
ATOM 7198 C CA . VAL A 1 462 ? 12.763 16.455 7.686 1.000 0.760 462 VAL A CA 1
ATOM 7199 C C . VAL A 1 462 ? 13.018 15.514 8.864 1.000 0.760 462 VAL A C 1
ATOM 7200 O O . VAL A 1 462 ? 12.061 15.051 9.464 1.000 0.760 462 VAL A O 1
ATOM 7213 N N . TYR A 1 463 ? 14.276 15.226 9.215 1.000 0.650 463 TYR A N 1
ATOM 7214 C CA . TYR A 1 463 ? 14.600 14.276 10.282 1.000 0.650 463 TYR A CA 1
ATOM 7215 C C . TYR A 1 463 ? 15.612 14.832 11.293 1.000 0.650 463 TYR A C 1
ATOM 7216 O O . TYR A 1 463 ? 16.598 15.472 10.917 1.000 0.650 463 TYR A O 1
ATOM 7234 N N . GLU A 1 464 ? 15.374 14.560 12.582 1.000 0.700 464 GLU A N 1
ATOM 7235 C CA . GLU A 1 464 ? 16.184 14.951 13.754 1.000 0.700 464 GLU A CA 1
ATOM 7236 C C . GLU A 1 464 ? 16.446 16.459 13.959 1.000 0.700 464 GLU A C 1
ATOM 7237 O O . GLU A 1 464 ? 16.902 16.826 15.037 1.000 0.700 464 GLU A O 1
ATOM 7249 N N . PHE A 1 465 ? 16.162 17.362 13.010 1.000 0.830 465 PHE A N 1
ATOM 7250 C CA . PHE A 1 465 ? 16.429 18.797 13.199 1.000 0.830 465 PHE A CA 1
ATOM 7251 C C . PHE A 1 465 ? 15.645 19.388 14.374 1.000 0.830 465 PHE A C 1
ATOM 7252 O O . PHE A 1 465 ? 16.235 20.079 15.198 1.000 0.830 465 PHE A O 1
ATOM 7269 N N . PHE A 1 466 ? 14.355 19.067 14.500 1.000 0.750 466 PHE A N 1
ATOM 7270 C CA . PHE A 1 466 ? 13.521 19.535 15.610 1.000 0.750 466 PHE A CA 1
ATOM 7271 C C . PHE A 1 466 ? 14.000 19.001 16.970 1.000 0.750 466 PHE A C 1
ATOM 7272 O O . PHE A 1 466 ? 14.122 19.768 17.925 1.000 0.750 466 PHE A O 1
ATOM 7289 N N . ASP A 1 467 ? 14.360 17.716 17.050 1.000 0.730 467 ASP A N 1
ATOM 7290 C CA . ASP A 1 467 ? 14.885 17.104 18.277 1.000 0.730 467 ASP A CA 1
ATOM 7291 C C . ASP A 1 467 ? 16.266 17.654 18.652 1.000 0.730 467 ASP A C 1
ATOM 7292 O O . ASP A 1 467 ? 16.536 17.906 19.825 1.000 0.730 467 ASP A O 1
ATOM 7301 N N . GLN A 1 468 ? 17.141 17.889 17.668 1.000 0.840 468 GLN A N 1
ATOM 7302 C CA . GLN A 1 468 ? 18.450 18.518 17.871 1.000 0.840 468 GLN A CA 1
ATOM 7303 C C . GLN A 1 468 ? 18.305 19.982 18.288 1.000 0.840 468 GLN A C 1
ATOM 7304 O O . GLN A 1 468 ? 19.025 20.433 19.181 1.000 0.840 468 GLN A O 1
ATOM 7318 N N . LEU A 1 469 ? 17.352 20.714 17.708 1.000 0.870 469 LEU A N 1
ATOM 7319 C CA . LEU A 1 469 ? 17.024 22.083 18.092 1.000 0.870 469 LEU A CA 1
ATOM 7320 C C . LEU A 1 469 ? 16.506 22.117 19.537 1.000 0.870 469 LEU A C 1
ATOM 7321 O O . LEU A 1 469 ? 17.064 22.843 20.357 1.000 0.870 469 LEU A O 1
ATOM 7337 N N . LYS A 1 470 ? 15.546 21.262 19.912 1.000 0.800 470 LYS A N 1
ATOM 7338 C CA . LYS A 1 470 ? 15.110 21.124 21.311 1.000 0.800 470 LYS A CA 1
ATOM 7339 C C . LYS A 1 470 ? 16.254 20.699 22.233 1.000 0.800 470 LYS A C 1
ATOM 7340 O O . LYS A 1 470 ? 16.452 21.329 23.262 1.000 0.800 470 LYS A O 1
ATOM 7359 N N . SER A 1 471 ? 17.053 19.696 21.885 1.000 0.810 471 SER A N 1
ATOM 7360 C CA . SER A 1 471 ? 18.158 19.216 22.730 1.000 0.810 471 SER A CA 1
ATOM 7361 C C . SER A 1 471 ? 19.218 20.299 22.984 1.000 0.810 471 SER A C 1
ATOM 7362 O O . SER A 1 471 ? 19.555 20.587 24.134 1.000 0.810 471 SER A O 1
ATOM 7370 N N . SER A 1 472 ? 19.703 20.953 21.923 1.000 0.870 472 SER A N 1
ATOM 7371 C CA . SER A 1 472 ? 20.739 21.998 21.993 1.000 0.870 472 SER A CA 1
ATOM 7372 C C . SER A 1 472 ? 20.287 23.255 22.747 1.000 0.870 472 SER A C 1
ATOM 7373 O O . SER A 1 472 ? 21.102 23.908 23.401 1.000 0.870 472 SER A O 1
ATOM 7381 N N . THR A 1 473 ? 18.985 23.550 22.723 1.000 0.900 473 THR A N 1
ATOM 7382 C CA . THR A 1 473 ? 18.352 24.692 23.406 1.000 0.900 473 THR A CA 1
ATOM 7383 C C . THR A 1 473 ? 17.626 24.316 24.698 1.000 0.900 473 THR A C 1
ATOM 7384 O O . THR A 1 473 ? 16.950 25.151 25.288 1.000 0.900 473 THR A O 1
ATOM 7395 N N . LYS A 1 474 ? 17.745 23.064 25.159 1.000 0.770 474 LYS A N 1
ATOM 7396 C CA . LYS A 1 474 ? 17.023 22.491 26.317 1.000 0.770 474 LYS A CA 1
ATOM 7397 C C . LYS A 1 474 ? 15.487 22.617 26.262 1.000 0.770 474 LYS A C 1
ATOM 7398 O O . LYS A 1 474 ? 14.838 22.645 27.303 1.000 0.770 474 LYS A O 1
ATOM 7417 N N . GLY A 1 475 ? 14.912 22.673 25.064 1.000 0.770 475 GLY A N 1
ATOM 7418 C CA . GLY A 1 475 ? 13.476 22.803 24.819 1.000 0.770 475 GLY A CA 1
ATOM 7419 C C . GLY A 1 475 ? 12.980 24.244 24.695 1.000 0.770 475 GLY A C 1
ATOM 7420 O O . GLY A 1 475 ? 11.775 24.425 24.579 1.000 0.770 475 GLY A O 1
ATOM 7424 N N . TYR A 1 476 ? 13.873 25.242 24.707 1.000 0.800 476 TYR A N 1
ATOM 7425 C CA . TYR A 1 476 ? 13.510 26.665 24.635 1.000 0.800 476 TYR A CA 1
ATOM 7426 C C . TYR A 1 476 ? 13.452 27.258 23.223 1.000 0.800 476 TYR A C 1
ATOM 7427 O O . TYR A 1 476 ? 13.128 28.434 23.098 1.000 0.800 476 TYR A O 1
ATOM 7445 N N . ALA A 1 477 ? 13.791 26.504 22.175 1.000 0.860 477 ALA A N 1
ATOM 7446 C CA . ALA A 1 477 ? 13.547 26.948 20.806 1.000 0.860 477 ALA A CA 1
ATOM 7447 C C . ALA A 1 477 ? 12.263 26.346 20.232 1.000 0.860 477 ALA A C 1
ATOM 7448 O O . ALA A 1 477 ? 12.106 25.119 20.203 1.000 0.860 477 ALA A O 1
ATOM 7455 N N . SER A 1 478 ? 11.396 27.210 19.704 1.000 0.850 478 SER A N 1
ATOM 7456 C CA . SER A 1 478 ? 10.352 26.817 18.759 1.000 0.850 478 SER A CA 1
ATOM 7457 C C . SER A 1 478 ? 10.861 26.892 17.321 1.000 0.850 478 SER A C 1
ATOM 7458 O O . SER A 1 478 ? 11.920 27.452 17.021 1.000 0.850 478 SER A O 1
ATOM 7466 N N . PHE A 1 479 ? 10.108 26.260 16.425 1.000 0.840 479 PHE A N 1
ATOM 7467 C CA . PHE A 1 479 ? 10.454 26.103 15.024 1.000 0.840 479 PHE A CA 1
ATOM 7468 C C . PHE A 1 479 ? 9.192 26.081 14.172 1.000 0.840 479 PHE A C 1
ATOM 7469 O O . PHE A 1 479 ? 8.218 25.402 14.511 1.000 0.840 479 PHE A O 1
ATOM 7486 N N . ASP A 1 480 ? 9.253 26.798 13.058 1.000 0.820 480 ASP A N 1
ATOM 7487 C CA . ASP A 1 480 ? 8.291 26.737 11.968 1.000 0.820 480 ASP A CA 1
ATOM 7488 C C . ASP A 1 480 ? 9.014 26.887 10.618 1.000 0.820 480 ASP A C 1
ATOM 7489 O O . ASP A 1 480 ? 10.156 27.364 10.570 1.000 0.820 480 ASP A O 1
ATOM 7498 N N . TYR A 1 481 ? 8.394 26.454 9.517 1.000 0.850 481 TYR A N 1
ATOM 7499 C CA . TYR A 1 481 ? 9.009 26.558 8.192 1.000 0.850 481 TYR A CA 1
ATOM 7500 C C . TYR A 1 481 ? 8.007 26.663 7.035 1.000 0.850 481 TYR A C 1
ATOM 7501 O O . TYR A 1 481 ? 7.041 25.910 6.948 1.000 0.850 481 TYR A O 1
ATOM 7519 N N . GLU A 1 482 ? 8.310 27.537 6.068 1.000 0.820 482 GLU A N 1
ATOM 7520 C CA . GLU A 1 482 ? 7.538 27.692 4.825 1.000 0.820 482 GLU A CA 1
ATOM 7521 C C . GLU A 1 482 ? 8.354 27.284 3.587 1.000 0.820 482 GLU A C 1
ATOM 7522 O O . GLU A 1 482 ? 9.549 27.572 3.491 1.000 0.820 482 GLU A O 1
ATOM 7534 N N . LEU A 1 483 ? 7.728 26.617 2.609 1.000 0.840 483 LEU A N 1
ATOM 7535 C CA . LEU A 1 483 ? 8.386 26.236 1.352 1.000 0.840 483 LEU A CA 1
ATOM 7536 C C . LEU A 1 483 ? 8.589 27.462 0.447 1.000 0.840 483 LEU A C 1
ATOM 7537 O O . LEU A 1 483 ? 7.629 28.015 -0.082 1.000 0.840 483 LEU A O 1
ATOM 7553 N N . ILE A 1 484 ? 9.849 27.819 0.184 1.000 0.920 484 ILE A N 1
ATOM 7554 C CA . ILE A 1 484 ? 10.227 28.989 -0.636 1.000 0.920 484 ILE A CA 1
ATOM 7555 C C . ILE A 1 484 ? 10.611 28.640 -2.083 1.000 0.920 484 ILE A C 1
ATOM 7556 O O . ILE A 1 484 ? 10.952 29.522 -2.871 1.000 0.920 484 ILE A O 1
ATOM 7572 N N . GLY A 1 485 ? 10.563 27.358 -2.453 1.000 0.910 485 GLY A N 1
ATOM 7573 C CA . GLY A 1 485 ? 10.825 26.872 -3.810 1.000 0.910 485 GLY A CA 1
ATOM 7574 C C . GLY A 1 485 ? 12.019 25.924 -3.887 1.000 0.910 485 GLY A C 1
ATOM 7575 O O . GLY A 1 485 ? 12.351 25.250 -2.918 1.000 0.910 485 GLY A O 1
ATOM 7579 N N . TYR A 1 486 ? 12.652 25.847 -5.057 1.000 0.950 486 TYR A N 1
ATOM 7580 C CA . TYR A 1 486 ? 13.727 24.896 -5.356 1.000 0.950 486 TYR A CA 1
ATOM 7581 C C . TYR A 1 486 ? 15.039 25.628 -5.663 1.000 0.950 486 TYR A C 1
ATOM 7582 O O . TYR A 1 486 ? 15.026 26.685 -6.297 1.000 0.950 486 TYR A O 1
ATOM 7600 N N . LYS A 1 487 ? 16.179 25.076 -5.221 1.000 0.960 487 LYS A N 1
ATOM 7601 C CA . LYS A 1 487 ? 17.517 25.643 -5.486 1.000 0.960 487 LYS A CA 1
ATOM 7602 C C . LYS A 1 487 ? 18.514 24.564 -5.940 1.000 0.960 487 LYS A C 1
ATOM 7603 O O . LYS A 1 487 ? 18.420 23.434 -5.459 1.000 0.960 487 LYS A O 1
ATOM 7622 N N . PRO A 1 488 ? 19.483 24.876 -6.830 1.000 0.950 488 PRO A N 1
ATOM 7623 C CA . PRO A 1 488 ? 20.470 23.901 -7.297 1.000 0.950 488 PRO A CA 1
ATOM 7624 C C . PRO A 1 488 ? 21.476 23.507 -6.211 1.000 0.950 488 PRO A C 1
ATOM 7625 O O . PRO A 1 488 ? 22.118 24.370 -5.614 1.000 0.950 488 PRO A O 1
ATOM 7636 N N . SER A 1 489 ? 21.690 22.202 -6.040 1.000 0.940 489 SER A N 1
ATOM 7637 C CA . SER A 1 489 ? 22.573 21.640 -5.011 1.000 0.940 489 SER A CA 1
ATOM 7638 C C . SER A 1 489 ? 23.465 20.522 -5.549 1.000 0.940 489 SER A C 1
ATOM 7639 O O . SER A 1 489 ? 23.111 19.803 -6.485 1.000 0.940 489 SER A O 1
ATOM 7647 N N . LYS A 1 490 ? 24.641 20.316 -4.936 1.000 0.910 490 LYS A N 1
ATOM 7648 C CA . LYS A 1 490 ? 25.581 19.247 -5.332 1.000 0.910 490 LYS A CA 1
ATOM 7649 C C . LYS A 1 490 ? 25.153 17.900 -4.748 1.000 0.910 490 LYS A C 1
ATOM 7650 O O . LYS A 1 490 ? 25.853 17.320 -3.919 1.000 0.910 490 LYS A O 1
ATOM 7669 N N . LEU A 1 491 ? 23.995 17.405 -5.158 1.000 0.940 491 LEU A N 1
ATOM 7670 C CA . LEU A 1 491 ? 23.431 16.158 -4.655 1.000 0.940 491 LEU A CA 1
ATOM 7671 C C . LEU A 1 491 ? 23.986 14.931 -5.384 1.000 0.940 491 LEU A C 1
ATOM 7672 O O . LEU A 1 491 ? 24.317 14.970 -6.568 1.000 0.940 491 LEU A O 1
ATOM 7688 N N . VAL A 1 492 ? 24.099 13.826 -4.650 1.000 0.890 492 VAL A N 1
ATOM 7689 C CA . VAL A 1 492 ? 24.487 12.508 -5.156 1.000 0.890 492 VAL A CA 1
ATOM 7690 C C . VAL A 1 492 ? 23.616 11.430 -4.514 1.000 0.890 492 VAL A C 1
ATOM 7691 O O . VAL A 1 492 ? 23.277 11.515 -3.334 1.000 0.890 492 VAL A O 1
ATOM 7704 N N . LYS A 1 493 ? 23.284 10.384 -5.274 1.000 0.910 493 LYS A N 1
ATOM 7705 C CA . LYS A 1 493 ? 22.679 9.171 -4.717 1.000 0.910 493 LYS A CA 1
ATOM 7706 C C . LYS A 1 493 ? 23.738 8.359 -3.965 1.000 0.910 493 LYS A C 1
ATOM 7707 O O . LYS A 1 493 ? 24.835 8.142 -4.489 1.000 0.910 493 LYS A O 1
ATOM 7726 N N . MET A 1 494 ? 23.389 7.871 -2.779 1.000 0.900 494 MET A N 1
ATOM 7727 C CA . MET A 1 494 ? 24.133 6.837 -2.069 1.000 0.900 494 MET A CA 1
ATOM 7728 C C . MET A 1 494 ? 23.369 5.513 -2.122 1.000 0.900 494 MET A C 1
ATOM 7729 O O . MET A 1 494 ? 22.220 5.434 -1.692 1.000 0.900 494 MET A O 1
ATOM 7743 N N . ASP A 1 495 ? 24.020 4.472 -2.637 1.000 0.890 495 ASP A N 1
ATOM 7744 C CA . ASP A 1 495 ? 23.517 3.101 -2.568 1.000 0.890 495 ASP A CA 1
ATOM 7745 C C . ASP A 1 495 ? 24.111 2.404 -1.332 1.000 0.890 495 ASP A C 1
ATOM 7746 O O . ASP A 1 495 ? 25.329 2.448 -1.105 1.000 0.890 495 ASP A O 1
ATOM 7755 N N . ILE A 1 496 ? 23.267 1.705 -0.573 1.000 0.870 496 ILE A N 1
ATOM 7756 C CA . ILE A 1 496 ? 23.687 0.815 0.515 1.000 0.870 496 ILE A CA 1
ATOM 7757 C C . ILE A 1 496 ? 23.729 -0.627 0.009 1.000 0.870 496 ILE A C 1
ATOM 7758 O O . ILE A 1 496 ? 22.814 -1.099 -0.668 1.000 0.870 496 ILE A O 1
ATOM 7774 N N . MET A 1 497 ? 24.809 -1.335 0.345 1.000 0.860 497 MET A N 1
ATOM 7775 C CA . MET A 1 497 ? 25.023 -2.730 -0.030 1.000 0.860 497 MET A CA 1
ATOM 7776 C C . MET A 1 497 ? 25.202 -3.630 1.193 1.000 0.860 497 MET A C 1
ATOM 7777 O O . MET A 1 497 ? 26.075 -3.381 2.034 1.000 0.860 497 MET A O 1
ATOM 7791 N N . LEU A 1 498 ? 24.442 -4.726 1.230 1.000 0.830 498 LEU A N 1
ATOM 7792 C CA . LEU A 1 498 ? 24.530 -5.799 2.220 1.000 0.830 498 LEU A CA 1
ATOM 7793 C C . LEU A 1 498 ? 24.971 -7.092 1.527 1.000 0.830 498 LEU A C 1
ATOM 7794 O O . LEU A 1 498 ? 24.419 -7.488 0.508 1.000 0.830 498 LEU A O 1
ATOM 7810 N N . ASN A 1 499 ? 26.028 -7.728 2.034 1.000 0.770 499 ASN A N 1
ATOM 7811 C CA . ASN A 1 499 ? 26.669 -8.902 1.413 1.000 0.770 499 ASN A CA 1
ATOM 7812 C C . ASN A 1 499 ? 27.110 -8.728 -0.064 1.000 0.770 499 ASN A C 1
ATOM 7813 O O . ASN A 1 499 ? 27.476 -9.699 -0.719 1.000 0.770 499 ASN A O 1
ATOM 7824 N N . GLY A 1 500 ? 27.149 -7.490 -0.568 1.000 0.740 500 GLY A N 1
ATOM 7825 C CA . GLY A 1 500 ? 27.463 -7.166 -1.963 1.000 0.740 500 GLY A CA 1
ATOM 7826 C C . GLY A 1 500 ? 26.241 -6.923 -2.857 1.000 0.740 500 GLY A C 1
ATOM 7827 O O . GLY A 1 500 ? 26.424 -6.445 -3.974 1.000 0.740 500 GLY A O 1
ATOM 7831 N N . GLU A 1 501 ? 25.022 -7.173 -2.378 1.000 0.740 501 GLU A N 1
ATOM 7832 C CA . GLU A 1 501 ? 23.783 -6.805 -3.073 1.000 0.740 501 GLU A CA 1
ATOM 7833 C C . GLU A 1 501 ? 23.318 -5.414 -2.635 1.000 0.740 501 GLU A C 1
ATOM 7834 O O . GLU A 1 501 ? 23.459 -5.048 -1.467 1.000 0.740 501 GLU A O 1
ATOM 7846 N N . LYS A 1 502 ? 22.800 -4.616 -3.576 1.000 0.790 502 LYS A N 1
ATOM 7847 C CA . LYS A 1 502 ? 22.214 -3.300 -3.282 1.000 0.790 502 LYS A CA 1
ATOM 7848 C C . LYS A 1 502 ? 20.805 -3.484 -2.728 1.000 0.790 502 LYS A C 1
ATOM 7849 O O . LYS A 1 502 ? 20.031 -4.230 -3.318 1.000 0.790 502 LYS A O 1
ATOM 7868 N N . ILE A 1 503 ? 20.470 -2.761 -1.664 1.000 0.770 503 ILE A N 1
ATOM 7869 C CA . ILE A 1 503 ? 19.105 -2.712 -1.130 1.000 0.770 503 ILE A CA 1
ATOM 7870 C C . ILE A 1 503 ? 18.463 -1.401 -1.591 1.000 0.770 503 ILE A C 1
ATOM 7871 O O . ILE A 1 503 ? 18.917 -0.315 -1.223 1.000 0.770 503 ILE A O 1
ATOM 7887 N N . ASP A 1 504 ? 17.429 -1.506 -2.425 1.000 0.760 504 ASP A N 1
ATOM 7888 C CA . ASP A 1 504 ? 16.709 -0.368 -3.010 1.000 0.760 504 ASP A CA 1
ATOM 7889 C C . ASP A 1 504 ? 16.137 0.558 -1.923 1.000 0.760 504 ASP A C 1
ATOM 7890 O O . ASP A 1 504 ? 16.480 1.738 -1.876 1.000 0.760 504 ASP A O 1
ATOM 7899 N N . ALA A 1 505 ? 15.398 -0.009 -0.970 1.000 0.740 505 ALA A N 1
ATOM 7900 C CA . ALA A 1 505 ? 14.767 0.684 0.153 1.000 0.740 505 ALA A CA 1
ATOM 7901 C C . ALA A 1 505 ? 15.739 1.269 1.210 1.000 0.740 505 ALA A C 1
ATOM 7902 O O . ALA A 1 505 ? 15.290 1.948 2.129 1.000 0.740 505 ALA A O 1
ATOM 7909 N N . LEU A 1 506 ? 17.057 1.039 1.090 1.000 0.810 506 LEU A N 1
ATOM 7910 C CA . LEU A 1 506 ? 18.097 1.697 1.907 1.000 0.810 506 LEU A CA 1
ATOM 7911 C C . LEU A 1 506 ? 18.874 2.780 1.136 1.000 0.810 506 LEU A C 1
ATOM 7912 O O . LEU A 1 506 ? 19.837 3.340 1.658 1.000 0.810 506 LEU A O 1
ATOM 7928 N N . SER A 1 507 ? 18.510 3.052 -0.118 1.000 0.830 507 SER A N 1
ATOM 7929 C CA . SER A 1 507 ? 19.159 4.081 -0.932 1.000 0.830 507 SER A CA 1
ATOM 7930 C C . SER A 1 507 ? 18.570 5.464 -0.653 1.000 0.830 507 SER A C 1
ATOM 7931 O O . SER A 1 507 ? 17.359 5.606 -0.524 1.000 0.830 507 SER A O 1
ATOM 7939 N N . PHE A 1 508 ? 19.408 6.500 -0.622 1.000 0.860 508 PHE A N 1
ATOM 7940 C CA . PHE A 1 508 ? 18.982 7.873 -0.322 1.000 0.860 508 PHE A CA 1
ATOM 7941 C C . PHE A 1 508 ? 19.822 8.911 -1.083 1.000 0.860 508 PHE A C 1
ATOM 7942 O O . PHE A 1 508 ? 20.867 8.595 -1.662 1.000 0.860 508 PHE A O 1
ATOM 7959 N N . ILE A 1 509 ? 19.353 10.159 -1.107 1.000 0.900 509 ILE A N 1
ATOM 7960 C CA . ILE A 1 509 ? 20.023 11.293 -1.759 1.000 0.900 509 ILE A CA 1
ATOM 7961 C C . ILE A 1 509 ? 20.726 12.143 -0.689 1.000 0.900 509 ILE A C 1
ATOM 7962 O O . ILE A 1 509 ? 20.218 12.333 0.413 1.000 0.900 509 ILE A O 1
ATOM 7978 N N . VAL A 1 510 ? 21.944 12.604 -0.979 1.000 0.880 510 VAL A N 1
ATOM 7979 C CA . VAL A 1 510 ? 22.811 13.302 -0.016 1.000 0.880 510 VAL A CA 1
ATOM 7980 C C . VAL A 1 510 ? 23.683 14.351 -0.698 1.000 0.880 510 VAL A C 1
ATOM 7981 O O . VAL A 1 510 ? 24.120 14.172 -1.834 1.000 0.880 510 VAL A O 1
ATOM 7994 N N . HIS A 1 511 ? 23.988 15.442 0.004 1.000 0.900 511 HIS A N 1
ATOM 7995 C CA . HIS A 1 511 ? 24.928 16.445 -0.484 1.000 0.900 511 HIS A CA 1
ATOM 7996 C C . HIS A 1 511 ? 26.364 15.899 -0.543 1.000 0.900 511 HIS A C 1
ATOM 7997 O O . HIS A 1 511 ? 26.883 15.332 0.421 1.000 0.900 511 HIS A O 1
ATOM 8011 N N . ARG A 1 512 ? 27.029 16.086 -1.689 1.000 0.890 512 ARG A N 1
ATOM 8012 C CA . ARG A 1 512 ? 28.332 15.491 -2.035 1.000 0.890 512 ARG A CA 1
ATOM 8013 C C . ARG A 1 512 ? 29.418 15.752 -0.998 1.000 0.890 512 ARG A C 1
ATOM 8014 O O . ARG A 1 512 ? 30.216 14.856 -0.728 1.000 0.890 512 ARG A O 1
ATOM 8035 N N . ASP A 1 513 ? 29.417 16.947 -0.423 1.000 0.850 513 ASP A N 1
ATOM 8036 C CA . ASP A 1 513 ? 30.443 17.392 0.522 1.000 0.850 513 ASP A CA 1
ATOM 8037 C C . ASP A 1 513 ? 30.331 16.663 1.882 1.000 0.850 513 ASP A C 1
ATOM 8038 O O . ASP A 1 513 ? 31.342 16.435 2.539 1.000 0.850 513 ASP A O 1
ATOM 8047 N N . TYR A 1 514 ? 29.137 16.165 2.237 1.000 0.840 514 TYR A N 1
ATOM 8048 C CA . TYR A 1 514 ? 28.868 15.382 3.457 1.000 0.840 514 TYR A CA 1
ATOM 8049 C C . TYR A 1 514 ? 28.842 13.866 3.209 1.000 0.840 514 TYR A C 1
ATOM 8050 O O . TYR A 1 514 ? 28.864 13.064 4.145 1.000 0.840 514 TYR A O 1
ATOM 8068 N N . ALA A 1 515 ? 28.807 13.433 1.945 1.000 0.860 515 ALA A N 1
ATOM 8069 C CA . ALA A 1 515 ? 28.551 12.041 1.587 1.000 0.860 515 ALA A CA 1
ATOM 8070 C C . ALA A 1 515 ? 29.642 11.058 2.074 1.000 0.860 515 ALA A C 1
ATOM 8071 O O . ALA A 1 515 ? 29.354 9.883 2.302 1.000 0.860 515 ALA A O 1
ATOM 8078 N N . TYR A 1 516 ? 30.885 11.508 2.290 1.000 0.840 516 TYR A N 1
ATOM 8079 C CA . TYR A 1 516 ? 31.923 10.659 2.896 1.000 0.840 516 TYR A CA 1
ATOM 8080 C C . TYR A 1 516 ? 31.638 10.348 4.371 1.000 0.840 516 TYR A C 1
ATOM 8081 O O . TYR A 1 516 ? 31.775 9.204 4.806 1.000 0.840 516 TYR A O 1
ATOM 8099 N N . GLU A 1 517 ? 31.211 11.355 5.129 1.000 0.840 517 GLU A N 1
ATOM 8100 C CA . GLU A 1 517 ? 30.913 11.225 6.551 1.000 0.840 517 GLU A CA 1
ATOM 8101 C C . GLU A 1 517 ? 29.603 10.462 6.778 1.000 0.840 517 GLU A C 1
ATOM 8102 O O . GLU A 1 517 ? 29.612 9.448 7.480 1.000 0.840 517 GLU A O 1
ATOM 8114 N N . ARG A 1 518 ? 28.520 10.837 6.076 1.000 0.820 518 ARG A N 1
ATOM 8115 C CA . ARG A 1 518 ? 27.218 10.138 6.131 1.000 0.820 518 ARG A CA 1
ATOM 8116 C C . ARG A 1 518 ? 27.363 8.648 5.806 1.000 0.820 518 ARG A C 1
ATOM 8117 O O . ARG A 1 518 ? 26.914 7.800 6.573 1.000 0.820 518 ARG A O 1
ATOM 8138 N N . GLY A 1 519 ? 28.080 8.311 4.728 1.000 0.860 519 GLY A N 1
ATOM 8139 C CA . GLY A 1 519 ? 28.322 6.916 4.352 1.000 0.860 519 GLY A CA 1
ATOM 8140 C C . GLY A 1 519 ? 29.076 6.118 5.422 1.000 0.860 519 GLY A C 1
ATOM 8141 O O . GLY A 1 519 ? 28.822 4.927 5.591 1.000 0.860 519 GLY A O 1
ATOM 8145 N N . LYS A 1 520 ? 29.977 6.760 6.175 1.000 0.860 520 LYS A N 1
ATOM 8146 C CA . LYS A 1 520 ? 30.734 6.122 7.260 1.000 0.860 520 LYS A CA 1
ATOM 8147 C C . LYS A 1 520 ? 29.873 5.860 8.498 1.000 0.860 520 LYS A C 1
ATOM 8148 O O . LYS A 1 520 ? 29.966 4.764 9.046 1.000 0.860 520 LYS A O 1
ATOM 8167 N N . VAL A 1 521 ? 29.042 6.824 8.903 1.000 0.850 521 VAL A N 1
ATOM 8168 C CA . VAL A 1 521 ? 28.114 6.690 10.043 1.000 0.850 521 VAL A CA 1
ATOM 8169 C C . VAL A 1 521 ? 27.133 5.541 9.796 1.000 0.850 521 VAL A C 1
ATOM 8170 O O . VAL A 1 521 ? 27.074 4.594 10.579 1.000 0.850 521 VAL A O 1
ATOM 8183 N N . ILE A 1 522 ? 26.450 5.555 8.649 1.000 0.860 522 ILE A N 1
ATOM 8184 C CA . ILE A 1 522 ? 25.409 4.574 8.303 1.000 0.860 522 ILE A CA 1
ATOM 8185 C C . ILE A 1 522 ? 25.967 3.146 8.254 1.000 0.860 522 ILE A C 1
ATOM 8186 O O . ILE A 1 522 ? 25.350 2.211 8.757 1.000 0.860 522 ILE A O 1
ATOM 8202 N N . VAL A 1 523 ? 27.164 2.962 7.691 1.000 0.870 523 VAL A N 1
ATOM 8203 C CA . VAL A 1 523 ? 27.805 1.642 7.572 1.000 0.870 523 VAL A CA 1
ATOM 8204 C C . VAL A 1 523 ? 28.203 1.040 8.925 1.000 0.870 523 VAL A C 1
ATOM 8205 O O . VAL A 1 523 ? 28.190 -0.185 9.069 1.000 0.870 523 VAL A O 1
ATOM 8218 N N . GLU A 1 524 ? 28.556 1.862 9.914 1.000 0.860 524 GLU A N 1
ATOM 8219 C CA . GLU A 1 524 ? 28.791 1.387 11.281 1.000 0.860 524 GLU A CA 1
ATOM 8220 C C . GLU A 1 524 ? 27.465 1.103 12.005 1.000 0.860 524 GLU A C 1
ATOM 8221 O O . GLU A 1 524 ? 27.332 0.031 12.594 1.000 0.860 524 GLU A O 1
ATOM 8233 N N . LYS A 1 525 ? 26.454 1.968 11.857 1.000 0.830 525 LYS A N 1
ATOM 8234 C CA . LYS A 1 525 ? 25.130 1.826 12.492 1.000 0.830 525 LYS A CA 1
ATOM 8235 C C . LYS A 1 525 ? 24.366 0.586 12.016 1.000 0.830 525 LYS A C 1
ATOM 8236 O O . LYS A 1 525 ? 23.910 -0.225 12.820 1.000 0.830 525 LYS A O 1
ATOM 8255 N N . LEU A 1 526 ? 24.340 0.346 10.704 1.000 0.850 526 LEU A N 1
ATOM 8256 C CA . LEU A 1 526 ? 23.806 -0.886 10.108 1.000 0.850 526 LEU A CA 1
ATOM 8257 C C . LEU A 1 526 ? 24.542 -2.146 10.595 1.000 0.850 526 LEU A C 1
ATOM 8258 O O . LEU A 1 526 ? 23.949 -3.219 10.652 1.000 0.850 526 LEU A O 1
ATOM 8274 N N . LYS A 1 527 ? 25.823 -2.046 10.970 1.000 0.830 527 LYS A N 1
ATOM 8275 C CA . LYS A 1 527 ? 26.589 -3.172 11.528 1.000 0.830 527 LYS A CA 1
ATOM 8276 C C . LYS A 1 527 ? 26.217 -3.492 12.986 1.000 0.830 527 LYS A C 1
ATOM 8277 O O . LYS A 1 527 ? 26.524 -4.598 13.442 1.000 0.830 527 LYS A O 1
ATOM 8296 N N . GLU A 1 528 ? 25.609 -2.554 13.706 1.000 0.820 528 GLU A N 1
ATOM 8297 C CA . GLU A 1 528 ? 25.099 -2.762 15.065 1.000 0.820 528 GLU A CA 1
ATOM 8298 C C . GLU A 1 528 ? 23.652 -3.259 15.053 1.000 0.820 528 GLU A C 1
ATOM 8299 O O . GLU A 1 528 ? 23.342 -4.213 15.765 1.000 0.820 528 GLU A O 1
ATOM 8311 N N . LEU A 1 529 ? 22.808 -2.679 14.193 1.000 0.790 529 LEU A N 1
ATOM 8312 C CA . LEU A 1 529 ? 21.386 -3.018 14.085 1.000 0.790 529 LEU A CA 1
ATOM 8313 C C . LEU A 1 529 ? 21.126 -4.356 13.382 1.000 0.790 529 LEU A C 1
ATOM 8314 O O . LEU A 1 529 ? 20.252 -5.108 13.803 1.000 0.790 529 LEU A O 1
ATOM 8330 N N . ILE A 1 530 ? 21.870 -4.692 12.320 1.000 0.790 530 ILE A N 1
ATOM 8331 C CA . ILE A 1 530 ? 21.644 -5.950 11.592 1.000 0.790 530 ILE A CA 1
ATOM 8332 C C . ILE A 1 530 ? 22.157 -7.139 12.431 1.000 0.790 530 ILE A C 1
ATOM 8333 O O . ILE A 1 530 ? 23.355 -7.200 12.745 1.000 0.790 530 ILE A O 1
ATOM 8349 N N . PRO A 1 531 ? 21.303 -8.137 12.745 1.000 0.680 531 PRO A N 1
ATOM 8350 C CA . PRO A 1 531 ? 21.689 -9.285 13.555 1.000 0.680 531 PRO A CA 1
ATOM 8351 C C . PRO A 1 531 ? 22.885 -10.058 12.991 1.000 0.680 531 PRO A C 1
ATOM 8352 O O . PRO A 1 531 ? 23.072 -10.219 11.780 1.000 0.680 531 PRO A O 1
ATOM 8363 N N . ARG A 1 532 ? 23.709 -10.613 13.888 1.000 0.700 532 ARG A N 1
ATOM 8364 C CA . ARG A 1 532 ? 24.863 -11.424 13.482 1.000 0.700 532 ARG A CA 1
ATOM 8365 C C . ARG A 1 532 ? 24.424 -12.722 12.816 1.000 0.700 532 ARG A C 1
ATOM 8366 O O . ARG A 1 532 ? 24.001 -13.663 13.480 1.000 0.700 532 ARG A O 1
ATOM 8387 N N . GLN A 1 533 ? 24.686 -12.811 11.520 1.000 0.640 533 GLN A N 1
ATOM 8388 C CA . GLN A 1 533 ? 24.476 -14.022 10.740 1.000 0.640 533 GLN A CA 1
ATOM 8389 C C . GLN A 1 533 ? 25.524 -15.117 11.048 1.000 0.640 533 GLN A C 1
ATOM 8390 O O . GLN A 1 533 ? 26.535 -14.903 11.734 1.000 0.640 533 GLN A O 1
ATOM 8404 N N . GLN A 1 534 ? 25.304 -16.335 10.535 1.000 0.590 534 GLN A N 1
ATOM 8405 C CA . GLN A 1 534 ? 26.260 -17.452 10.685 1.000 0.590 534 GLN A CA 1
ATOM 8406 C C . GLN A 1 534 ? 27.573 -17.234 9.897 1.000 0.590 534 GLN A C 1
ATOM 8407 O O . GLN A 1 534 ? 28.607 -17.849 10.187 1.000 0.590 534 GLN A O 1
ATOM 8421 N N . PHE A 1 535 ? 27.538 -16.312 8.937 1.000 0.630 535 PHE A N 1
ATOM 8422 C CA . PHE A 1 535 ? 28.629 -15.840 8.090 1.000 0.630 535 PHE A CA 1
ATOM 8423 C C . PHE A 1 535 ? 28.873 -14.337 8.319 1.000 0.630 535 PHE A C 1
ATOM 8424 O O . PHE A 1 535 ? 28.182 -13.705 9.111 1.000 0.630 535 PHE A O 1
ATOM 8441 N N . GLU A 1 536 ? 29.921 -13.773 7.712 1.000 0.720 536 GLU A N 1
ATOM 8442 C CA . GLU A 1 536 ? 30.193 -12.333 7.849 1.000 0.720 536 GLU A CA 1
ATOM 8443 C C . GLU A 1 536 ? 29.500 -11.573 6.726 1.000 0.720 536 GLU A C 1
ATOM 8444 O O . GLU A 1 536 ? 29.744 -11.889 5.559 1.000 0.720 536 GLU A O 1
ATOM 8456 N N . VAL A 1 537 ? 28.721 -10.555 7.083 1.000 0.790 537 VAL A N 1
ATOM 8457 C CA . VAL A 1 537 ? 28.024 -9.676 6.140 1.000 0.790 537 VAL A CA 1
ATOM 8458 C C . VAL A 1 537 ? 28.848 -8.389 5.994 1.000 0.790 537 VAL A C 1
ATOM 8459 O O . VAL A 1 537 ? 28.941 -7.619 6.956 1.000 0.790 537 VAL A O 1
ATOM 8472 N N . PRO A 1 538 ? 29.519 -8.137 4.854 1.000 0.860 538 PRO A N 1
ATOM 8473 C CA . PRO A 1 538 ? 30.057 -6.815 4.562 1.000 0.860 538 PRO A CA 1
ATOM 8474 C C . PRO A 1 538 ? 28.905 -5.819 4.386 1.000 0.860 538 PRO A C 1
ATOM 8475 O O . PRO A 1 538 ? 27.927 -6.115 3.702 1.000 0.860 538 PRO A O 1
ATOM 8486 N N . VAL A 1 539 ? 29.061 -4.646 4.995 1.000 0.890 539 VAL A N 1
ATOM 8487 C CA . VAL A 1 539 ? 28.137 -3.509 4.897 1.000 0.890 539 VAL A CA 1
ATOM 8488 C C . VAL A 1 539 ? 28.908 -2.371 4.245 1.000 0.890 539 VAL A C 1
ATOM 8489 O O . VAL A 1 539 ? 30.046 -2.090 4.643 1.000 0.890 539 VAL A O 1
ATOM 8502 N N . GLN A 1 540 ? 28.353 -1.774 3.193 1.000 0.910 540 GLN A N 1
ATOM 8503 C CA . GLN A 1 540 ? 29.067 -0.803 2.363 1.000 0.910 540 GLN A CA 1
ATOM 8504 C C . GLN A 1 540 ? 28.143 0.326 1.909 1.000 0.910 540 GLN A C 1
ATOM 8505 O O . GLN A 1 540 ? 26.988 0.082 1.577 1.000 0.910 540 GLN A O 1
ATOM 8519 N N . ALA A 1 541 ? 28.696 1.534 1.834 1.000 0.920 541 ALA A N 1
ATOM 8520 C CA . ALA A 1 541 ? 28.063 2.694 1.218 1.000 0.920 541 ALA A CA 1
ATOM 8521 C C . ALA A 1 541 ? 28.846 3.078 -0.041 1.000 0.920 541 ALA A C 1
ATOM 8522 O O . ALA A 1 541 ? 30.082 3.156 -0.005 1.000 0.920 541 ALA A O 1
ATOM 8529 N N . ALA A 1 542 ? 28.143 3.308 -1.148 1.000 0.910 542 ALA A N 1
ATOM 8530 C CA . ALA A 1 542 ? 28.737 3.610 -2.447 1.000 0.910 542 ALA A CA 1
ATOM 8531 C C . ALA A 1 542 ? 28.070 4.817 -3.122 1.000 0.910 542 ALA A C 1
ATOM 8532 O O . ALA A 1 542 ? 26.861 5.004 -3.029 1.000 0.910 542 ALA A O 1
ATOM 8539 N N . ILE A 1 543 ? 28.868 5.606 -3.845 1.000 0.890 543 ILE A N 1
ATOM 8540 C CA . ILE A 1 543 ? 28.395 6.644 -4.770 1.000 0.890 543 ILE A CA 1
ATOM 8541 C C . ILE A 1 543 ? 28.799 6.191 -6.174 1.000 0.890 543 ILE A C 1
ATOM 8542 O O . ILE A 1 543 ? 29.988 6.153 -6.514 1.000 0.890 543 ILE A O 1
ATOM 8558 N N . GLY A 1 544 ? 27.818 5.777 -6.976 1.000 0.810 544 GLY A N 1
ATOM 8559 C CA . GLY A 1 544 ? 28.066 5.100 -8.250 1.000 0.810 544 GLY A CA 1
ATOM 8560 C C . GLY A 1 544 ? 28.875 3.811 -8.047 1.000 0.810 544 GLY A C 1
ATOM 8561 O O . GLY A 1 544 ? 28.443 2.901 -7.344 1.000 0.810 544 GLY A O 1
ATOM 8565 N N . GLN A 1 545 ? 30.068 3.732 -8.647 1.000 0.780 545 GLN A N 1
ATOM 8566 C CA . GLN A 1 545 ? 30.998 2.606 -8.451 1.000 0.780 545 GLN A CA 1
ATOM 8567 C C . GLN A 1 545 ? 31.989 2.810 -7.289 1.000 0.780 545 GLN A C 1
ATOM 8568 O O . GLN A 1 545 ? 32.720 1.886 -6.929 1.000 0.780 545 GLN A O 1
ATOM 8582 N N . LYS A 1 546 ? 32.059 4.010 -6.697 1.000 0.860 546 LYS A N 1
ATOM 8583 C CA . LYS A 1 546 ? 33.044 4.324 -5.658 1.000 0.860 546 LYS A CA 1
ATOM 8584 C C . LYS A 1 546 ? 32.497 3.958 -4.281 1.000 0.860 546 LYS A C 1
ATOM 8585 O O . LYS A 1 546 ? 31.618 4.640 -3.762 1.000 0.860 546 LYS A O 1
ATOM 8604 N N . ILE A 1 547 ? 33.069 2.925 -3.664 1.000 0.900 547 ILE A N 1
ATOM 8605 C CA . ILE A 1 547 ? 32.847 2.625 -2.243 1.000 0.900 547 ILE A CA 1
ATOM 8606 C C . ILE A 1 547 ? 33.415 3.787 -1.420 1.000 0.900 547 ILE A C 1
ATOM 8607 O O . ILE A 1 547 ? 34.593 4.125 -1.544 1.000 0.900 547 ILE A O 1
ATOM 8623 N N . VAL A 1 548 ? 32.564 4.393 -0.598 1.000 0.900 548 VAL A N 1
ATOM 8624 C CA . VAL A 1 548 ? 32.891 5.552 0.242 1.000 0.900 548 VAL A CA 1
ATOM 8625 C C . VAL A 1 548 ? 33.219 5.110 1.665 1.000 0.900 548 VAL A C 1
ATOM 8626 O O . VAL A 1 548 ? 34.164 5.609 2.268 1.000 0.900 548 VAL A O 1
ATOM 8639 N N . ALA A 1 549 ? 32.487 4.112 2.164 1.000 0.890 549 ALA A N 1
ATOM 8640 C CA . ALA A 1 549 ? 32.710 3.492 3.461 1.000 0.890 549 ALA A CA 1
ATOM 8641 C C . ALA A 1 549 ? 32.444 1.982 3.415 1.000 0.890 549 ALA A C 1
ATOM 8642 O O . ALA A 1 549 ? 31.673 1.480 2.592 1.000 0.890 549 ALA A O 1
ATOM 8649 N N . ARG A 1 550 ? 33.101 1.248 4.317 1.000 0.900 550 ARG A N 1
ATOM 8650 C CA . ARG A 1 550 ? 32.979 -0.205 4.445 1.000 0.900 550 ARG A CA 1
ATOM 8651 C C . ARG A 1 550 ? 33.215 -0.644 5.882 1.000 0.900 550 ARG A C 1
ATOM 8652 O O . ARG A 1 550 ? 34.238 -0.306 6.468 1.000 0.900 550 ARG A O 1
ATOM 8673 N N . SER A 1 551 ? 32.337 -1.510 6.369 1.000 0.890 551 SER A N 1
ATOM 8674 C CA . SER A 1 551 ? 32.531 -2.282 7.591 1.000 0.890 551 SER A CA 1
ATOM 8675 C C . SER A 1 551 ? 32.096 -3.730 7.368 1.000 0.890 551 SER A C 1
ATOM 8676 O O . SER A 1 551 ? 31.850 -4.164 6.236 1.000 0.890 551 SER A O 1
ATOM 8684 N N . THR A 1 552 ? 32.105 -4.553 8.412 1.000 0.860 552 THR A N 1
ATOM 8685 C CA . THR A 1 552 ? 31.735 -5.972 8.306 1.000 0.860 552 THR A CA 1
ATOM 8686 C C . THR A 1 552 ? 31.181 -6.499 9.623 1.000 0.860 552 THR A C 1
ATOM 8687 O O . THR A 1 552 ? 31.858 -6.486 10.655 1.000 0.860 552 THR A O 1
ATOM 8698 N N . ILE A 1 553 ? 29.963 -7.033 9.563 1.000 0.810 553 ILE A N 1
ATOM 8699 C CA . ILE A 1 553 ? 29.305 -7.731 10.664 1.000 0.810 553 ILE A CA 1
ATOM 8700 C C . ILE A 1 553 ? 30.016 -9.069 10.859 1.000 0.810 553 ILE A C 1
ATOM 8701 O O . ILE A 1 553 ? 30.073 -9.909 9.958 1.000 0.810 553 ILE A O 1
ATOM 8717 N N . LYS A 1 554 ? 30.598 -9.276 12.043 1.000 0.730 554 LYS A N 1
ATOM 8718 C CA . LYS A 1 554 ? 31.327 -10.509 12.367 1.000 0.730 554 LYS A CA 1
ATOM 8719 C C . LYS A 1 554 ? 30.354 -11.673 12.557 1.000 0.730 554 LYS A C 1
ATOM 8720 O O . LYS A 1 554 ? 29.476 -11.617 13.411 1.000 0.730 554 LYS A O 1
ATOM 8739 N N . ALA A 1 555 ? 30.608 -12.764 11.841 1.000 0.690 555 ALA A N 1
ATOM 8740 C CA . ALA A 1 555 ? 29.884 -14.027 11.952 1.000 0.690 555 ALA A CA 1
ATOM 8741 C C . ALA A 1 555 ? 29.796 -14.553 13.395 1.000 0.690 555 ALA A C 1
ATOM 8742 O O . ALA A 1 555 ? 30.820 -14.604 14.093 1.000 0.690 555 ALA A O 1
ATOM 8749 N N . MET A 1 556 ? 28.638 -15.092 13.792 1.000 0.610 556 MET A N 1
ATOM 8750 C CA . MET A 1 556 ? 28.483 -15.797 15.071 1.000 0.610 556 MET A CA 1
ATOM 8751 C C . MET A 1 556 ? 29.550 -16.890 15.277 1.000 0.610 556 MET A C 1
ATOM 8752 O O . MET A 1 556 ? 29.959 -17.597 14.349 1.000 0.610 556 MET A O 1
ATOM 8766 N N . ARG A 1 557 ? 30.036 -17.048 16.515 1.000 0.540 557 ARG A N 1
ATOM 8767 C CA . ARG A 1 557 ? 30.994 -18.097 16.909 1.000 0.540 557 ARG A CA 1
ATOM 8768 C C . ARG A 1 557 ? 30.359 -19.036 17.936 1.000 0.540 557 ARG A C 1
ATOM 8769 O O . ARG A 1 557 ? 30.380 -18.739 19.124 1.000 0.540 557 ARG A O 1
ATOM 8790 N N . LYS A 1 558 ? 29.910 -20.224 17.508 1.000 0.420 558 LYS A N 1
ATOM 8791 C CA . LYS A 1 558 ? 29.800 -21.365 18.436 1.000 0.420 558 LYS A CA 1
ATOM 8792 C C . LYS A 1 558 ? 31.207 -21.746 18.905 1.000 0.420 558 LYS A C 1
ATOM 8793 O O . LYS A 1 558 ? 32.110 -21.906 18.078 1.000 0.420 558 LYS A O 1
ATOM 8812 N N . ASN A 1 559 ? 31.392 -21.881 20.217 1.000 0.420 559 ASN A N 1
ATOM 8813 C CA . ASN A 1 559 ? 32.690 -22.155 20.832 1.000 0.420 559 ASN A CA 1
ATOM 8814 C C . ASN A 1 559 ? 33.037 -23.656 20.758 1.000 0.420 559 ASN A C 1
ATOM 8815 O O . ASN A 1 559 ? 32.939 -24.388 21.739 1.000 0.420 559 ASN A O 1
ATOM 8826 N N . VAL A 1 560 ? 33.411 -24.128 19.564 1.000 0.450 560 VAL A N 1
ATOM 8827 C CA . VAL A 1 560 ? 33.590 -25.566 19.262 1.000 0.450 560 VAL A CA 1
ATOM 8828 C C . VAL A 1 560 ? 34.703 -26.239 20.079 1.000 0.450 560 VAL A C 1
ATOM 8829 O O . VAL A 1 560 ? 34.722 -27.460 20.193 1.000 0.450 560 VAL A O 1
ATOM 8842 N N . LEU A 1 561 ? 35.619 -25.459 20.662 1.000 0.440 561 LEU A N 1
ATOM 8843 C CA . LEU A 1 561 ? 36.713 -25.961 21.499 1.000 0.440 561 LEU A CA 1
ATOM 8844 C C . LEU A 1 561 ? 36.318 -26.161 22.974 1.000 0.440 561 LEU A C 1
ATOM 8845 O O . LEU A 1 561 ? 37.084 -26.776 23.710 1.000 0.440 561 LEU A O 1
ATOM 8861 N N . ALA A 1 562 ? 35.147 -25.685 23.416 1.000 0.440 562 ALA A N 1
ATOM 8862 C CA . ALA A 1 562 ? 34.775 -25.653 24.837 1.000 0.440 562 ALA A CA 1
ATOM 8863 C C . ALA A 1 562 ? 34.695 -27.036 25.516 1.000 0.440 562 ALA A C 1
ATOM 8864 O O . ALA A 1 562 ? 34.889 -27.129 26.721 1.000 0.440 562 ALA A O 1
ATOM 8871 N N . LYS A 1 563 ? 34.451 -28.116 24.757 1.000 0.350 563 LYS A N 1
ATOM 8872 C CA . LYS A 1 563 ? 34.448 -29.503 25.270 1.000 0.350 563 LYS A CA 1
ATOM 8873 C C . LYS A 1 563 ? 35.796 -30.233 25.105 1.000 0.350 563 LYS A C 1
ATOM 8874 O O . LYS A 1 563 ? 35.885 -31.425 25.385 1.000 0.350 563 LYS A O 1
ATOM 8893 N N . CYS A 1 564 ? 36.853 -29.560 24.643 1.000 0.380 564 CYS A N 1
ATOM 8894 C CA . CYS A 1 564 ? 38.162 -30.168 24.379 1.000 0.380 564 CYS A CA 1
ATOM 8895 C C . CYS A 1 564 ? 39.187 -29.850 25.483 1.000 0.380 564 CYS A C 1
ATOM 8896 O O . CYS A 1 564 ? 40.096 -29.047 25.274 1.000 0.380 564 CYS A O 1
ATOM 8904 N N . TYR A 1 565 ? 39.068 -30.529 26.631 1.000 0.380 565 TYR A N 1
ATOM 8905 C CA . TYR A 1 565 ? 40.026 -30.430 27.748 1.000 0.380 565 TYR A CA 1
ATOM 8906 C C . TYR A 1 565 ? 41.423 -30.998 27.429 1.000 0.380 565 TYR A C 1
ATOM 8907 O O . TYR A 1 565 ? 42.417 -30.532 27.978 1.000 0.380 565 TYR A O 1
ATOM 8925 N N . GLY A 1 566 ? 41.516 -32.004 26.551 1.000 0.400 566 GLY A N 1
ATOM 8926 C CA . GLY A 1 566 ? 42.773 -32.703 26.254 1.000 0.400 566 GLY A CA 1
ATOM 8927 C C . GLY A 1 566 ? 43.834 -31.836 25.559 1.000 0.400 566 GLY A C 1
ATOM 8928 O O . GLY A 1 566 ? 43.524 -30.995 24.711 1.000 0.400 566 GLY A O 1
ATOM 8932 N N . GLY A 1 567 ? 45.105 -32.090 25.888 1.000 0.380 567 GLY A N 1
ATOM 8933 C CA . GLY A 1 567 ? 46.267 -31.338 25.395 1.000 0.380 567 GLY A CA 1
ATOM 8934 C C . GLY A 1 567 ? 46.692 -31.608 23.945 1.000 0.380 567 GLY A C 1
ATOM 8935 O O . GLY A 1 567 ? 47.622 -30.962 23.472 1.000 0.380 567 GLY A O 1
ATOM 8939 N N . ASP A 1 568 ? 46.039 -32.525 23.224 1.000 0.370 568 ASP A N 1
ATOM 8940 C CA . ASP A 1 568 ? 46.423 -32.887 21.853 1.000 0.370 568 ASP A CA 1
ATOM 8941 C C . ASP A 1 568 ? 46.152 -31.738 20.858 1.000 0.370 568 ASP A C 1
ATOM 8942 O O . ASP A 1 568 ? 45.026 -31.484 20.410 1.000 0.370 568 ASP A O 1
ATOM 8951 N N . ILE A 1 569 ? 47.232 -31.027 20.524 1.000 0.440 569 ILE A N 1
ATOM 8952 C CA . ILE A 1 569 ? 47.258 -29.826 19.681 1.000 0.440 569 ILE A CA 1
ATOM 8953 C C . ILE A 1 569 ? 46.686 -30.106 18.283 1.000 0.440 569 ILE A C 1
ATOM 8954 O O . ILE A 1 569 ? 46.024 -29.241 17.697 1.000 0.440 569 ILE A O 1
ATOM 8970 N N . SER A 1 570 ? 46.900 -31.315 17.751 1.000 0.480 570 SER A N 1
ATOM 8971 C CA . SER A 1 570 ? 46.515 -31.688 16.385 1.000 0.480 570 SER A CA 1
ATOM 8972 C C . SER A 1 570 ? 45.001 -31.568 16.162 1.000 0.480 570 SER A C 1
ATOM 8973 O O . SER A 1 570 ? 44.535 -31.004 15.164 1.000 0.480 570 SER A O 1
ATOM 8981 N N . ARG A 1 571 ? 44.219 -32.020 17.149 1.000 0.400 571 ARG A N 1
ATOM 8982 C CA . ARG A 1 571 ? 42.757 -32.126 17.088 1.000 0.400 571 ARG A CA 1
ATOM 8983 C C . ARG A 1 571 ? 42.077 -30.755 17.081 1.000 0.400 571 ARG A C 1
ATOM 8984 O O . ARG A 1 571 ? 41.079 -30.571 16.383 1.000 0.400 571 ARG A O 1
ATOM 9005 N N . LYS A 1 572 ? 42.657 -29.770 17.783 1.000 0.430 572 LYS A N 1
ATOM 9006 C CA . LYS A 1 572 ? 42.176 -28.373 17.800 1.000 0.430 572 LYS A CA 1
ATOM 9007 C C . LYS A 1 572 ? 42.235 -27.735 16.406 1.000 0.430 572 LYS A C 1
ATOM 9008 O O . LYS A 1 572 ? 41.300 -27.040 16.011 1.000 0.430 572 LYS A O 1
ATOM 9027 N N . ARG A 1 573 ? 43.304 -28.002 15.644 1.000 0.490 573 ARG A N 1
ATOM 9028 C CA . ARG A 1 573 ? 43.544 -27.413 14.312 1.000 0.490 573 ARG A CA 1
ATOM 9029 C C . ARG A 1 573 ? 42.489 -27.856 13.287 1.000 0.490 573 ARG A C 1
ATOM 9030 O O . ARG A 1 573 ? 41.891 -27.013 12.624 1.000 0.490 573 ARG A O 1
ATOM 9051 N N . LYS A 1 574 ? 42.179 -29.158 13.252 1.000 0.460 574 LYS A N 1
ATOM 9052 C CA . LYS A 1 574 ? 41.224 -29.772 12.305 1.000 0.460 574 LYS A CA 1
ATOM 9053 C C . LYS A 1 574 ? 39.776 -29.282 12.487 1.000 0.460 574 LYS A C 1
ATOM 9054 O O . LYS A 1 574 ? 39.050 -29.093 11.514 1.000 0.460 574 LYS A O 1
ATOM 9073 N N . LEU A 1 575 ? 39.352 -29.041 13.734 1.000 0.460 575 LEU A N 1
ATOM 9074 C CA . LEU A 1 575 ? 38.036 -28.457 14.048 1.000 0.460 575 LEU A CA 1
ATOM 9075 C C . LEU A 1 575 ? 37.913 -27.002 13.565 1.000 0.460 575 LEU A C 1
ATOM 9076 O O . LEU A 1 575 ? 36.879 -26.617 13.018 1.000 0.460 575 LEU A O 1
ATOM 9092 N N . LEU A 1 576 ? 38.976 -26.209 13.731 1.000 0.500 576 LEU A N 1
ATOM 9093 C CA . LEU A 1 576 ? 39.037 -24.821 13.263 1.000 0.500 576 LEU A CA 1
ATOM 9094 C C . LEU A 1 576 ? 38.980 -24.708 11.730 1.000 0.500 576 LEU A C 1
ATOM 9095 O O . LEU A 1 576 ? 38.366 -23.772 11.217 1.000 0.500 576 LEU A O 1
ATOM 9111 N N . GLU A 1 577 ? 39.564 -25.658 10.995 1.000 0.470 577 GLU A N 1
ATOM 9112 C CA . GLU A 1 577 ? 39.476 -25.707 9.527 1.000 0.470 577 GLU A CA 1
ATOM 9113 C C . GLU A 1 577 ? 38.057 -26.006 9.034 1.000 0.470 577 GLU A C 1
ATOM 9114 O O . GLU A 1 577 ? 37.523 -25.218 8.251 1.000 0.470 577 GLU A O 1
ATOM 9126 N N . LYS A 1 578 ? 37.387 -27.040 9.570 1.000 0.430 578 LYS A N 1
ATOM 9127 C CA . LYS A 1 578 ? 35.974 -27.320 9.236 1.000 0.430 578 LYS A CA 1
ATOM 9128 C C . LYS A 1 578 ? 35.068 -26.106 9.471 1.000 0.430 578 LYS A C 1
ATOM 9129 O O . LYS A 1 578 ? 34.178 -25.830 8.668 1.000 0.430 578 LYS A O 1
ATOM 9148 N N . GLN A 1 579 ? 35.297 -25.352 10.551 1.000 0.450 579 GLN A N 1
ATOM 9149 C CA . GLN A 1 579 ? 34.524 -24.138 10.827 1.000 0.450 579 GLN A CA 1
ATOM 9150 C C . GLN A 1 579 ? 34.849 -22.994 9.844 1.000 0.450 579 GLN A C 1
ATOM 9151 O O . GLN A 1 579 ? 33.946 -22.243 9.472 1.000 0.450 579 GLN A O 1
ATOM 9165 N N . LYS A 1 580 ? 36.104 -22.869 9.384 1.000 0.430 580 LYS A N 1
ATOM 9166 C CA . LYS A 1 580 ? 36.502 -21.924 8.321 1.000 0.430 580 LYS A CA 1
ATOM 9167 C C . LYS A 1 580 ? 35.831 -22.243 6.981 1.000 0.430 580 LYS A C 1
ATOM 9168 O O . LYS A 1 580 ? 35.337 -21.324 6.331 1.000 0.430 580 LYS A O 1
ATOM 9187 N N . GLU A 1 581 ? 35.792 -23.511 6.574 1.000 0.380 581 GLU A N 1
ATOM 9188 C CA . GLU A 1 581 ? 35.141 -23.929 5.323 1.000 0.380 581 GLU A CA 1
ATOM 9189 C C . GLU A 1 581 ? 33.622 -23.742 5.365 1.000 0.380 581 GLU A C 1
ATOM 9190 O O . GLU A 1 581 ? 33.054 -23.164 4.438 1.000 0.380 581 GLU A O 1
ATOM 9202 N N . GLY A 1 582 ? 32.966 -24.145 6.460 1.000 0.350 582 GLY A N 1
ATOM 9203 C CA . GLY A 1 582 ? 31.524 -23.945 6.635 1.000 0.350 582 GLY A CA 1
ATOM 9204 C C . GLY A 1 582 ? 31.122 -22.470 6.520 1.000 0.350 582 GLY A C 1
ATOM 9205 O O . GLY A 1 582 ? 30.185 -22.136 5.797 1.000 0.350 582 GLY A O 1
ATOM 9209 N N . LYS A 1 583 ? 31.901 -21.568 7.134 1.000 0.430 583 LYS A N 1
ATOM 9210 C CA . LYS A 1 583 ? 31.698 -20.115 7.008 1.000 0.430 583 LYS A CA 1
ATOM 9211 C C . LYS A 1 583 ? 31.934 -19.581 5.596 1.000 0.430 583 LYS A C 1
ATOM 9212 O O . LYS A 1 583 ? 31.246 -18.645 5.195 1.000 0.430 583 LYS A O 1
ATOM 9231 N N . ARG A 1 584 ? 32.873 -20.159 4.837 1.000 0.350 584 ARG A N 1
ATOM 9232 C CA . ARG A 1 584 ? 33.079 -19.819 3.419 1.000 0.350 584 ARG A CA 1
ATOM 9233 C C . ARG A 1 584 ? 31.866 -20.192 2.565 1.000 0.350 584 ARG A C 1
ATOM 9234 O O . ARG A 1 584 ? 31.460 -19.366 1.760 1.000 0.350 584 ARG A O 1
ATOM 9255 N N . ARG A 1 585 ? 31.268 -21.372 2.779 1.000 0.320 585 ARG A N 1
ATOM 9256 C CA . ARG A 1 585 ? 30.037 -21.785 2.079 1.000 0.320 585 ARG A CA 1
ATOM 9257 C C . ARG A 1 585 ? 28.843 -20.896 2.426 1.000 0.320 585 ARG A C 1
ATOM 9258 O O . ARG A 1 585 ? 28.174 -20.411 1.525 1.000 0.320 585 ARG A O 1
ATOM 9279 N N . MET A 1 586 ? 28.598 -20.633 3.712 1.000 0.350 586 MET A N 1
ATOM 9280 C CA . MET A 1 586 ? 27.428 -19.845 4.134 1.000 0.350 586 MET A CA 1
ATOM 9281 C C . MET A 1 586 ? 27.418 -18.411 3.584 1.000 0.350 586 MET A C 1
ATOM 9282 O O . MET A 1 586 ? 26.342 -17.908 3.278 1.000 0.350 586 MET A O 1
ATOM 9296 N N . LYS A 1 587 ? 28.589 -17.782 3.369 1.000 0.380 587 LYS A N 1
ATOM 9297 C CA . LYS A 1 587 ? 28.680 -16.453 2.725 1.000 0.380 587 LYS A CA 1
ATOM 9298 C C . LYS A 1 587 ? 28.016 -16.371 1.346 1.000 0.380 587 LYS A C 1
ATOM 9299 O O . LYS A 1 587 ? 27.641 -15.276 0.947 1.000 0.380 587 LYS A O 1
ATOM 9318 N N . GLN A 1 588 ? 27.923 -17.486 0.617 1.000 0.320 588 GLN A N 1
ATOM 9319 C CA . GLN A 1 588 ? 27.430 -17.506 -0.763 1.000 0.320 588 GLN A CA 1
ATOM 9320 C C . GLN A 1 588 ? 25.911 -17.694 -0.886 1.000 0.320 588 GLN A C 1
ATOM 9321 O O . GLN A 1 588 ? 25.403 -17.559 -1.992 1.000 0.320 588 GLN A O 1
ATOM 9335 N N . VAL A 1 589 ? 25.203 -18.063 0.191 1.000 0.310 589 VAL A N 1
ATOM 9336 C CA . VAL A 1 589 ? 23.800 -18.535 0.099 1.000 0.310 589 VAL A CA 1
ATOM 9337 C C . VAL A 1 589 ? 22.882 -17.948 1.178 1.000 0.310 589 VAL A C 1
ATOM 9338 O O . VAL A 1 589 ? 21.668 -18.090 1.093 1.000 0.310 589 VAL A O 1
ATOM 9351 N N . GLY A 1 590 ? 23.426 -17.327 2.226 1.000 0.360 590 GLY A N 1
ATOM 9352 C CA . GLY A 1 590 ? 22.602 -16.796 3.307 1.000 0.360 590 GLY A CA 1
ATOM 9353 C C . GLY A 1 590 ? 21.879 -15.507 2.922 1.000 0.360 590 GLY A C 1
ATOM 9354 O O . GLY A 1 590 ? 22.530 -14.519 2.579 1.000 0.360 590 GLY A O 1
ATOM 9358 N N . SER A 1 591 ? 20.554 -15.505 3.065 1.000 0.490 591 SER A N 1
ATOM 9359 C CA . SER A 1 591 ? 19.768 -14.278 3.186 1.000 0.490 591 SER A CA 1
ATOM 9360 C C . SER A 1 591 ? 20.180 -13.500 4.442 1.000 0.490 591 SER A C 1
ATOM 9361 O O . SER A 1 591 ? 20.721 -14.059 5.403 1.000 0.490 591 SER A O 1
ATOM 9369 N N . VAL A 1 592 ? 19.946 -12.189 4.426 1.000 0.600 592 VAL A N 1
ATOM 9370 C CA . VAL A 1 592 ? 20.182 -11.300 5.567 1.000 0.600 592 VAL A CA 1
ATOM 9371 C C . VAL A 1 592 ? 18.836 -10.733 5.989 1.000 0.600 592 VAL A C 1
ATOM 9372 O O . VAL A 1 592 ? 18.218 -10.001 5.223 1.000 0.600 592 VAL A O 1
ATOM 9385 N N . GLU A 1 593 ? 18.386 -11.061 7.198 1.000 0.590 593 GLU A N 1
ATOM 9386 C CA . GLU A 1 593 ? 17.279 -10.333 7.823 1.000 0.590 593 GLU A CA 1
ATOM 9387 C C . GLU A 1 593 ? 17.734 -8.911 8.158 1.000 0.590 593 GLU A C 1
ATOM 9388 O O . GLU A 1 593 ? 18.779 -8.711 8.787 1.000 0.590 593 GLU A O 1
ATOM 9400 N N . VAL A 1 594 ? 16.942 -7.935 7.721 1.000 0.670 594 VAL A N 1
ATOM 9401 C CA . VAL A 1 594 ? 17.153 -6.506 7.955 1.000 0.670 594 VAL A CA 1
ATOM 9402 C C . VAL A 1 594 ? 15.988 -6.022 8.825 1.000 0.670 594 VAL A C 1
ATOM 9403 O O . VAL A 1 594 ? 14.855 -6.045 8.348 1.000 0.670 594 VAL A O 1
ATOM 9416 N N . PRO A 1 595 ? 16.217 -5.642 10.095 1.000 0.660 595 PRO A N 1
ATOM 9417 C CA . PRO A 1 595 ? 15.145 -5.170 10.970 1.000 0.660 595 PRO A CA 1
ATOM 9418 C C . PRO A 1 595 ? 14.653 -3.782 10.538 1.000 0.660 595 PRO A C 1
ATOM 9419 O O . PRO A 1 595 ? 15.404 -3.020 9.932 1.000 0.660 595 PRO A O 1
ATOM 9430 N N . GLN A 1 596 ? 13.421 -3.419 10.905 1.000 0.620 596 GLN A N 1
ATOM 9431 C CA . GLN A 1 596 ? 12.808 -2.126 10.559 1.000 0.620 596 GLN A CA 1
ATOM 9432 C C . GLN A 1 596 ? 13.673 -0.924 10.974 1.000 0.620 596 GLN A C 1
ATOM 9433 O O . GLN A 1 596 ? 13.890 -0.006 10.186 1.000 0.620 596 GLN A O 1
ATOM 9447 N N . GLU A 1 597 ? 14.279 -0.981 12.164 1.000 0.670 597 GLU A N 1
ATOM 9448 C CA . GLU A 1 597 ? 15.212 0.037 12.665 1.000 0.670 597 GLU A CA 1
ATOM 9449 C C . GLU A 1 597 ? 16.384 0.319 11.707 1.000 0.670 597 GLU A C 1
ATOM 9450 O O . GLU A 1 597 ? 16.890 1.440 11.666 1.000 0.670 597 GLU A O 1
ATOM 9462 N N . ALA A 1 598 ? 16.811 -0.664 10.905 1.000 0.710 598 ALA A N 1
ATOM 9463 C CA . ALA A 1 598 ? 17.883 -0.496 9.927 1.000 0.710 598 ALA A CA 1
ATOM 9464 C C . ALA A 1 598 ? 17.461 0.353 8.712 1.000 0.710 598 ALA A C 1
ATOM 9465 O O . ALA A 1 598 ? 18.320 1.004 8.119 1.000 0.710 598 ALA A O 1
ATOM 9472 N N . PHE A 1 599 ? 16.167 0.408 8.372 1.000 0.710 599 PHE A N 1
ATOM 9473 C CA . PHE A 1 599 ? 15.649 1.324 7.347 1.000 0.710 599 PHE A CA 1
ATOM 9474 C C . PHE A 1 599 ? 15.622 2.775 7.844 1.000 0.710 599 PHE A C 1
ATOM 9475 O O . PHE A 1 599 ? 15.961 3.678 7.085 1.000 0.710 599 PHE A O 1
ATOM 9492 N N . MET A 1 600 ? 15.369 2.995 9.138 1.000 0.640 600 MET A N 1
ATOM 9493 C CA . MET A 1 600 ? 15.474 4.320 9.772 1.000 0.640 600 MET A CA 1
ATOM 9494 C C . MET A 1 600 ? 16.925 4.724 10.101 1.000 0.640 600 MET A C 1
ATOM 9495 O O . MET A 1 600 ? 17.239 5.904 10.259 1.000 0.640 600 MET A O 1
ATOM 9509 N N . ALA A 1 601 ? 17.853 3.764 10.168 1.000 0.670 601 ALA A N 1
ATOM 9510 C CA . ALA A 1 601 ? 19.257 4.002 10.516 1.000 0.670 601 ALA A CA 1
ATOM 9511 C C . ALA A 1 601 ? 20.024 4.891 9.529 1.000 0.670 601 ALA A C 1
ATOM 9512 O O . ALA A 1 601 ? 21.056 5.448 9.903 1.000 0.670 601 ALA A O 1
ATOM 9519 N N . VAL A 1 602 ? 19.547 5.022 8.285 1.000 0.640 602 VAL A N 1
ATOM 9520 C CA . VAL A 1 602 ? 20.174 5.890 7.272 1.000 0.640 602 VAL A CA 1
ATOM 9521 C C . VAL A 1 602 ? 20.020 7.386 7.587 1.000 0.640 602 VAL A C 1
ATOM 9522 O O . VAL A 1 602 ? 20.723 8.204 6.998 1.000 0.640 602 VAL A O 1
ATOM 9535 N N . LEU A 1 603 ? 19.130 7.732 8.524 1.000 0.600 603 LEU A N 1
ATOM 9536 C CA . LEU A 1 603 ? 18.785 9.104 8.907 1.000 0.600 603 LEU A CA 1
ATOM 9537 C C . LEU A 1 603 ? 19.510 9.558 10.182 1.000 0.600 603 LEU A C 1
ATOM 9538 O O . LEU A 1 603 ? 19.952 10.701 10.252 1.000 0.600 603 LEU A O 1
ATOM 9554 N N . LYS A 1 604 ? 19.650 8.658 11.168 1.000 0.580 604 LYS A N 1
ATOM 9555 C CA . LYS A 1 604 ? 20.095 8.999 12.529 1.000 0.580 604 LYS A CA 1
ATOM 9556 C C . LYS A 1 604 ? 21.558 9.444 12.603 1.000 0.580 604 LYS A C 1
ATOM 9557 O O . LYS A 1 604 ? 22.456 8.594 12.512 1.000 0.580 604 LYS A O 1
ATOM 9576 N N . MET A 1 605 ? 21.814 10.717 12.892 1.000 0.490 605 MET A N 1
ATOM 9577 C CA . MET A 1 605 ? 23.158 11.238 13.161 1.000 0.490 605 MET A CA 1
ATOM 9578 C C . MET A 1 605 ? 23.527 10.999 14.633 1.000 0.490 605 MET A C 1
ATOM 9579 O O . MET A 1 605 ? 22.932 11.586 15.527 1.000 0.490 605 MET A O 1
ATOM 9593 N N . ASP A 1 606 ? 24.519 10.142 14.911 1.000 0.450 606 ASP A N 1
ATOM 9594 C CA . ASP A 1 606 ? 25.019 10.012 16.287 1.000 0.450 606 ASP A CA 1
ATOM 9595 C C . ASP A 1 606 ? 25.923 11.191 16.646 1.000 0.450 606 ASP A C 1
ATOM 9596 O O . ASP A 1 606 ? 27.082 11.237 16.218 1.000 0.450 606 ASP A O 1
ATOM 9605 N N . ASP A 1 607 ? 25.443 12.044 17.549 1.000 0.430 607 ASP A N 1
ATOM 9606 C CA . ASP A 1 607 ? 26.274 12.918 18.382 1.000 0.430 607 ASP A CA 1
ATOM 9607 C C . ASP A 1 607 ? 27.094 12.078 19.376 1.000 0.430 607 ASP A C 1
ATOM 9608 O O . ASP A 1 607 ? 26.945 12.160 20.593 1.000 0.430 607 ASP A O 1
ATOM 9617 N N . SER A 1 608 ? 27.988 11.230 18.857 1.000 0.340 608 SER A N 1
ATOM 9618 C CA . SER A 1 608 ? 29.034 10.597 19.656 1.000 0.340 608 SER A CA 1
ATOM 9619 C C . SER A 1 608 ? 29.962 11.697 20.175 1.000 0.340 608 SER A C 1
ATOM 9620 O O . SER A 1 608 ? 30.748 12.232 19.382 1.000 0.340 608 SER A O 1
ATOM 9628 N N . PRO A 1 609 ? 29.938 12.045 21.478 1.000 0.300 609 PRO A N 1
ATOM 9629 C CA . PRO A 1 609 ? 30.737 13.152 21.969 1.000 0.300 609 PRO A CA 1
ATOM 9630 C C . PRO A 1 609 ? 32.209 12.786 21.801 1.000 0.300 609 PRO A C 1
ATOM 9631 O O . PRO A 1 609 ? 32.639 11.703 22.219 1.000 0.300 609 PRO A O 1
ATOM 9642 N N . LYS A 1 610 ? 33.008 13.676 21.203 1.000 0.280 610 LYS A N 1
ATOM 9643 C CA . LYS A 1 610 ? 34.463 13.496 21.189 1.000 0.280 610 LYS A CA 1
ATOM 9644 C C . LYS A 1 610 ? 34.948 13.467 22.635 1.000 0.280 610 LYS A C 1
ATOM 9645 O O . LYS A 1 610 ? 34.995 14.505 23.288 1.000 0.280 610 LYS A O 1
ATOM 9664 N N . LYS A 1 611 ? 35.361 12.289 23.110 1.000 0.240 611 LYS A N 1
ATOM 9665 C CA . LYS A 1 611 ? 36.196 12.193 24.306 1.000 0.240 611 LYS A CA 1
ATOM 9666 C C . LYS A 1 611 ? 37.492 12.961 24.052 1.000 0.240 611 LYS A C 1
ATOM 9667 O O . LYS A 1 611 ? 38.316 12.514 23.252 1.000 0.240 611 LYS A O 1
ATOM 9686 N N . GLN A 1 612 ? 37.626 14.104 24.720 1.000 0.200 612 GLN A N 1
ATOM 9687 C CA . GLN A 1 612 ? 38.923 14.540 25.235 1.000 0.200 612 GLN A CA 1
ATOM 9688 C C . GLN A 1 612 ? 39.356 13.579 26.355 1.000 0.200 612 GLN A C 1
ATOM 9689 O O . GLN A 1 612 ? 38.453 13.012 27.018 1.000 0.200 612 GLN A O 1
ATOM 9704 N N . MET B 2 1 ? 32.897 -36.913 -28.848 1.000 0.350 1 MET B N 1
ATOM 9705 C CA . MET B 2 1 ? 33.228 -35.523 -28.486 1.000 0.350 1 MET B CA 1
ATOM 9706 C C . MET B 2 1 ? 31.994 -34.942 -27.839 1.000 0.350 1 MET B C 1
ATOM 9707 O O . MET B 2 1 ? 30.918 -35.124 -28.401 1.000 0.350 1 MET B O 1
ATOM 9723 N N . THR B 2 2 ? 32.130 -34.352 -26.659 1.000 0.620 2 THR B N 1
ATOM 9724 C CA . THR B 2 2 ? 31.087 -33.515 -26.059 1.000 0.620 2 THR B CA 1
ATOM 9725 C C . THR B 2 2 ? 31.205 -32.110 -26.640 1.000 0.620 2 THR B C 1
ATOM 9726 O O . THR B 2 2 ? 32.314 -31.680 -26.949 1.000 0.620 2 THR B O 1
ATOM 9737 N N . ILE B 2 3 ? 30.069 -31.452 -26.867 1.000 0.720 3 ILE B N 1
ATOM 9738 C CA . ILE B 2 3 ? 29.999 -30.091 -27.413 1.000 0.720 3 ILE B CA 1
ATOM 9739 C C . ILE B 2 3 ? 29.582 -29.173 -26.269 1.000 0.720 3 ILE B C 1
ATOM 9740 O O . ILE B 2 3 ? 28.612 -29.457 -25.559 1.000 0.720 3 ILE B O 1
ATOM 9756 N N . THR B 2 4 ? 30.328 -28.093 -26.092 1.000 0.800 4 THR B N 1
ATOM 9757 C CA . THR B 2 4 ? 30.108 -27.077 -25.064 1.000 0.800 4 THR B CA 1
ATOM 9758 C C . THR B 2 4 ? 29.471 -25.834 -25.677 1.000 0.800 4 THR B C 1
ATOM 9759 O O . THR B 2 4 ? 29.486 -25.645 -26.893 1.000 0.800 4 THR B O 1
ATOM 9770 N N . PHE B 2 5 ? 28.938 -24.935 -24.848 1.000 0.850 5 PHE B N 1
ATOM 9771 C CA . PHE B 2 5 ? 28.384 -23.672 -25.356 1.000 0.850 5 PHE B CA 1
ATOM 9772 C C . PHE B 2 5 ? 29.439 -22.717 -25.944 1.000 0.850 5 PHE B C 1
ATOM 9773 O O . PHE B 2 5 ? 29.086 -21.838 -26.729 1.000 0.850 5 PHE B O 1
ATOM 9790 N N . GLN B 2 6 ? 30.725 -22.904 -25.622 1.000 0.790 6 GLN B N 1
ATOM 9791 C CA . GLN B 2 6 ? 31.820 -22.101 -26.182 1.000 0.790 6 GLN B CA 1
ATOM 9792 C C . GLN B 2 6 ? 32.038 -22.381 -27.675 1.000 0.790 6 GLN B C 1
ATOM 9793 O O . GLN B 2 6 ? 32.356 -21.464 -28.430 1.000 0.790 6 GLN B O 1
ATOM 9807 N N . ASP B 2 7 ? 31.787 -23.617 -28.116 1.000 0.820 7 ASP B N 1
ATOM 9808 C CA . ASP B 2 7 ? 31.976 -24.054 -29.505 1.000 0.820 7 ASP B CA 1
ATOM 9809 C C . ASP B 2 7 ? 31.010 -23.363 -30.495 1.000 0.820 7 ASP B C 1
ATOM 9810 O O . ASP B 2 7 ? 31.182 -23.455 -31.710 1.000 0.820 7 ASP B O 1
ATOM 9819 N N . PHE B 2 8 ? 29.990 -22.655 -29.992 1.000 0.870 8 PHE B N 1
ATOM 9820 C CA . PHE B 2 8 ? 28.984 -21.951 -30.794 1.000 0.870 8 PHE B CA 1
ATOM 9821 C C . PHE B 2 8 ? 29.346 -20.500 -31.160 1.000 0.870 8 PHE B C 1
ATOM 9822 O O . PHE B 2 8 ? 28.584 -19.883 -31.901 1.000 0.870 8 PHE B O 1
ATOM 9839 N N . ASN B 2 9 ? 30.467 -19.943 -30.672 1.000 0.820 9 ASN B N 1
ATOM 9840 C CA . ASN B 2 9 ? 30.866 -18.539 -30.903 1.000 0.820 9 ASN B CA 1
ATOM 9841 C C . ASN B 2 9 ? 29.763 -17.506 -30.563 1.000 0.820 9 ASN B C 1
ATOM 9842 O O . ASN B 2 9 ? 29.569 -16.525 -31.281 1.000 0.820 9 ASN B O 1
ATOM 9853 N N . LEU B 2 10 ? 29.035 -17.730 -29.466 1.000 0.870 10 LEU B N 1
ATOM 9854 C CA . LEU B 2 10 ? 27.992 -16.820 -28.981 1.000 0.870 10 LEU B CA 1
ATOM 9855 C C . LEU B 2 10 ? 28.577 -15.483 -28.499 1.000 0.870 10 LEU B C 1
ATOM 9856 O O . LEU B 2 10 ? 29.707 -15.426 -28.006 1.000 0.870 10 LEU B O 1
ATOM 9872 N N . SER B 2 11 ? 27.778 -14.417 -28.575 1.000 0.900 11 SER B N 1
ATOM 9873 C CA . SER B 2 11 ? 28.143 -13.096 -28.064 1.000 0.900 11 SER B CA 1
ATOM 9874 C C . SER B 2 11 ? 28.519 -13.114 -26.576 1.000 0.900 11 SER B C 1
ATOM 9875 O O . SER B 2 11 ? 28.045 -13.929 -25.776 1.000 0.900 11 SER B O 1
ATOM 9883 N N . SER B 2 12 ? 29.374 -12.167 -26.175 1.000 0.840 12 SER B N 1
ATOM 9884 C CA . SER B 2 12 ? 29.914 -12.096 -24.812 1.000 0.840 12 SER B CA 1
ATOM 9885 C C . SER B 2 12 ? 28.844 -11.944 -23.730 1.000 0.840 12 SER B C 1
ATOM 9886 O O . SER B 2 12 ? 29.025 -12.446 -22.621 1.000 0.840 12 SER B O 1
ATOM 9894 N N . ASP B 2 13 ? 27.741 -11.256 -24.027 1.000 0.850 13 ASP B N 1
ATOM 9895 C CA . ASP B 2 13 ? 26.673 -11.024 -23.052 1.000 0.850 13 ASP B CA 1
ATOM 9896 C C . ASP B 2 13 ? 25.764 -12.246 -22.912 1.000 0.850 13 ASP B C 1
ATOM 9897 O O . ASP B 2 13 ? 25.396 -12.608 -21.795 1.000 0.850 13 ASP B O 1
ATOM 9906 N N . LEU B 2 14 ? 25.504 -12.960 -24.012 1.000 0.880 14 LEU B N 1
ATOM 9907 C CA . LEU B 2 14 ? 24.783 -14.228 -23.966 1.000 0.880 14 LEU B CA 1
ATOM 9908 C C . LEU B 2 14 ? 25.596 -15.309 -23.239 1.000 0.880 14 LEU B C 1
ATOM 9909 O O . LEU B 2 14 ? 25.057 -16.023 -22.396 1.000 0.880 14 LEU B O 1
ATOM 9925 N N . MET B 2 15 ? 26.911 -15.379 -23.482 1.000 0.870 15 MET B N 1
ATOM 9926 C CA . MET B 2 15 ? 27.807 -16.283 -22.751 1.000 0.870 15 MET B CA 1
ATOM 9927 C C . MET B 2 15 ? 27.839 -15.996 -21.245 1.000 0.870 15 MET B C 1
ATOM 9928 O O . MET B 2 15 ? 27.855 -16.938 -20.455 1.000 0.870 15 MET B O 1
ATOM 9942 N N . LYS B 2 16 ? 27.805 -14.726 -20.809 1.000 0.810 16 LYS B N 1
ATOM 9943 C CA . LYS B 2 16 ? 27.668 -14.391 -19.375 1.000 0.810 16 LYS B CA 1
ATOM 9944 C C . LYS B 2 16 ? 26.370 -14.944 -18.787 1.000 0.810 16 LYS B C 1
ATOM 9945 O O . LYS B 2 16 ? 26.415 -15.523 -17.702 1.000 0.810 16 LYS B O 1
ATOM 9964 N N . ALA B 2 17 ? 25.248 -14.787 -19.490 1.000 0.820 17 ALA B N 1
ATOM 9965 C CA . ALA B 2 17 ? 23.947 -15.272 -19.037 1.000 0.820 17 ALA B CA 1
ATOM 9966 C C . ALA B 2 17 ? 23.915 -16.811 -18.948 1.000 0.820 17 ALA B C 1
ATOM 9967 O O . ALA B 2 17 ? 23.578 -17.361 -17.902 1.000 0.820 17 ALA B O 1
ATOM 9974 N N . ILE B 2 18 ? 24.366 -17.505 -19.999 1.000 0.830 18 ILE B N 1
ATOM 9975 C CA . ILE B 2 18 ? 24.477 -18.976 -20.074 1.000 0.830 18 ILE B CA 1
ATOM 9976 C C . ILE B 2 18 ? 25.356 -19.526 -18.939 1.000 0.830 18 ILE B C 1
ATOM 9977 O O . ILE B 2 18 ? 24.940 -20.436 -18.220 1.000 0.830 18 ILE B O 1
ATOM 9993 N N . ASN B 2 19 ? 26.523 -18.915 -18.704 1.000 0.770 19 ASN B N 1
ATOM 9994 C CA . ASN B 2 19 ? 27.407 -19.287 -17.598 1.000 0.770 19 ASN B CA 1
ATOM 9995 C C . ASN B 2 19 ? 26.744 -19.047 -16.224 1.000 0.770 19 ASN B C 1
ATOM 9996 O O . ASN B 2 19 ? 26.871 -19.883 -15.332 1.000 0.770 19 ASN B O 1
ATOM 10007 N N . ARG B 2 20 ? 25.996 -17.944 -16.041 1.000 0.740 20 ARG B N 1
ATOM 10008 C CA . ARG B 2 20 ? 25.234 -17.664 -14.802 1.000 0.740 20 ARG B CA 1
ATOM 10009 C C . ARG B 2 20 ? 24.106 -18.678 -14.573 1.000 0.740 20 ARG B C 1
ATOM 10010 O O . ARG B 2 20 ? 23.806 -18.996 -13.426 1.000 0.740 20 ARG B O 1
ATOM 10031 N N . MET B 2 21 ? 23.501 -19.192 -15.643 1.000 0.760 21 MET B N 1
ATOM 10032 C CA . MET B 2 21 ? 22.469 -20.236 -15.593 1.000 0.760 21 MET B CA 1
ATOM 10033 C C . MET B 2 21 ? 23.030 -21.646 -15.323 1.000 0.760 21 MET B C 1
ATOM 10034 O O . MET B 2 21 ? 22.245 -22.564 -15.096 1.000 0.760 21 MET B O 1
ATOM 10048 N N . GLY B 2 22 ? 24.357 -21.828 -15.307 1.000 0.740 22 GLY B N 1
ATOM 10049 C CA . GLY B 2 22 ? 25.002 -23.118 -15.030 1.000 0.740 22 GLY B CA 1
ATOM 10050 C C . GLY B 2 22 ? 24.999 -24.093 -16.212 1.000 0.740 22 GLY B C 1
ATOM 10051 O O . GLY B 2 22 ? 25.031 -25.305 -16.010 1.000 0.740 22 GLY B O 1
ATOM 10055 N N . PHE B 2 23 ? 24.923 -23.585 -17.444 1.000 0.760 23 PHE B N 1
ATOM 10056 C CA . PHE B 2 23 ? 24.967 -24.396 -18.661 1.000 0.760 23 PHE B CA 1
ATOM 10057 C C . PHE B 2 23 ? 26.420 -24.594 -19.141 1.000 0.760 23 PHE B C 1
ATOM 10058 O O . PHE B 2 23 ? 27.076 -23.633 -19.534 1.000 0.760 23 PHE B O 1
ATOM 10075 N N . GLU B 2 24 ? 26.908 -25.841 -19.146 1.000 0.720 24 GLU B N 1
ATOM 10076 C CA . GLU B 2 24 ? 28.274 -26.203 -19.584 1.000 0.720 24 GLU B CA 1
ATOM 10077 C C . GLU B 2 24 ? 28.271 -27.057 -20.866 1.000 0.720 24 GLU B C 1
ATOM 10078 O O . GLU B 2 24 ? 28.774 -26.636 -21.912 1.000 0.720 24 GLU B O 1
ATOM 10090 N N . GLU B 2 25 ? 27.671 -28.251 -20.799 1.000 0.810 25 GLU B N 1
ATOM 10091 C CA . GLU B 2 25 ? 27.507 -29.165 -21.935 1.000 0.810 25 GLU B CA 1
ATOM 10092 C C . GLU B 2 25 ? 26.127 -29.000 -22.582 1.000 0.810 25 GLU B C 1
ATOM 10093 O O . GLU B 2 25 ? 25.101 -28.947 -21.898 1.000 0.810 25 GLU B O 1
ATOM 10105 N N . ALA B 2 26 ? 26.087 -28.958 -23.914 1.000 0.850 26 ALA B N 1
ATOM 10106 C CA . ALA B 2 26 ? 24.839 -28.849 -24.661 1.000 0.850 26 ALA B CA 1
ATOM 10107 C C . ALA B 2 26 ? 24.135 -30.213 -24.782 1.000 0.850 26 ALA B C 1
ATOM 10108 O O . ALA B 2 26 ? 24.745 -31.226 -25.140 1.000 0.850 26 ALA B O 1
ATOM 10115 N N . THR B 2 27 ? 22.818 -30.253 -24.558 1.000 0.800 27 THR B N 1
ATOM 10116 C CA . THR B 2 27 ? 22.020 -31.465 -24.804 1.000 0.800 27 THR B CA 1
ATOM 10117 C C . THR B 2 27 ? 21.996 -31.815 -26.301 1.000 0.800 27 THR B C 1
ATOM 10118 O O . THR B 2 27 ? 22.218 -30.946 -27.147 1.000 0.800 27 THR B O 1
ATOM 10129 N N . PRO B 2 28 ? 21.664 -33.061 -26.702 1.000 0.810 28 PRO B N 1
ATOM 10130 C CA . PRO B 2 28 ? 21.688 -33.445 -28.114 1.000 0.810 28 PRO B CA 1
ATOM 10131 C C . PRO B 2 28 ? 20.785 -32.611 -29.030 1.000 0.810 28 PRO B C 1
ATOM 10132 O O . PRO B 2 28 ? 21.094 -32.512 -30.214 1.000 0.810 28 PRO B O 1
ATOM 10143 N N . ILE B 2 29 ? 19.687 -32.031 -28.519 1.000 0.860 29 ILE B N 1
ATOM 10144 C CA . ILE B 2 29 ? 18.855 -31.110 -29.310 1.000 0.860 29 ILE B CA 1
ATOM 10145 C C . ILE B 2 29 ? 19.564 -29.761 -29.448 1.000 0.860 29 ILE B C 1
ATOM 10146 O O . ILE B 2 29 ? 19.765 -29.314 -30.568 1.000 0.860 29 ILE B O 1
ATOM 10162 N N . GLN B 2 30 ? 20.057 -29.189 -28.345 1.000 0.890 30 GLN B N 1
ATOM 10163 C CA . GLN B 2 30 ? 20.797 -27.923 -28.322 1.000 0.890 30 GLN B CA 1
ATOM 10164 C C . GLN B 2 30 ? 22.019 -27.962 -29.250 1.000 0.890 30 GLN B C 1
ATOM 10165 O O . GLN B 2 30 ? 22.155 -27.110 -30.123 1.000 0.890 30 GLN B O 1
ATOM 10179 N N . ALA B 2 31 ? 22.849 -29.002 -29.138 1.000 0.890 31 ALA B N 1
ATOM 10180 C CA . ALA B 2 31 ? 24.060 -29.180 -29.938 1.000 0.890 31 ALA B CA 1
ATOM 10181 C C . ALA B 2 31 ? 23.810 -29.295 -31.453 1.000 0.890 31 ALA B C 1
ATOM 10182 O O . ALA B 2 31 ? 24.711 -29.021 -32.240 1.000 0.890 31 ALA B O 1
ATOM 10189 N N . GLN B 2 32 ? 22.604 -29.697 -31.868 1.000 0.900 32 GLN B N 1
ATOM 10190 C CA . GLN B 2 32 ? 22.233 -29.817 -33.279 1.000 0.900 32 GLN B CA 1
ATOM 10191 C C . GLN B 2 32 ? 21.405 -28.623 -33.782 1.000 0.900 32 GLN B C 1
ATOM 10192 O O . GLN B 2 32 ? 21.573 -28.234 -34.931 1.000 0.900 32 GLN B O 1
ATOM 10206 N N . THR B 2 33 ? 20.532 -28.020 -32.963 1.000 0.930 33 THR B N 1
ATOM 10207 C CA . THR B 2 33 ? 19.661 -26.912 -33.399 1.000 0.930 33 THR B CA 1
ATOM 10208 C C . THR B 2 33 ? 20.270 -25.530 -33.205 1.000 0.930 33 THR B C 1
ATOM 10209 O O . THR B 2 33 ? 19.989 -24.660 -34.023 1.000 0.930 33 THR B O 1
ATOM 10220 N N . ILE B 2 34 ? 21.089 -25.296 -32.169 1.000 0.940 34 ILE B N 1
ATOM 10221 C CA . ILE B 2 34 ? 21.646 -23.958 -31.895 1.000 0.940 34 ILE B CA 1
ATOM 10222 C C . ILE B 2 34 ? 22.502 -23.458 -33.073 1.000 0.940 34 ILE B C 1
ATOM 10223 O O . ILE B 2 34 ? 22.211 -22.362 -33.551 1.000 0.940 34 ILE B O 1
ATOM 10239 N N . PRO B 2 35 ? 23.459 -24.231 -33.637 1.000 0.930 35 PRO B N 1
ATOM 10240 C CA . PRO B 2 35 ? 24.237 -23.779 -34.797 1.000 0.930 35 PRO B CA 1
ATOM 10241 C C . PRO B 2 35 ? 23.370 -23.426 -36.014 1.000 0.930 35 PRO B C 1
ATOM 10242 O O . PRO B 2 35 ? 23.625 -22.436 -36.697 1.000 0.930 35 PRO B O 1
ATOM 10253 N N . LEU B 2 36 ? 22.308 -24.201 -36.260 1.000 0.950 36 LEU B N 1
ATOM 10254 C CA . LEU B 2 36 ? 21.377 -23.969 -37.367 1.000 0.950 36 LEU B CA 1
ATOM 10255 C C . LEU B 2 36 ? 20.550 -22.696 -37.140 1.000 0.950 36 LEU B C 1
ATOM 10256 O O . LEU B 2 36 ? 20.472 -21.844 -38.026 1.000 0.950 36 LEU B O 1
ATOM 10272 N N . GLY B 2 37 ? 20.024 -22.527 -35.923 1.000 0.930 37 GLY B N 1
ATOM 10273 C CA . GLY B 2 37 ? 19.296 -21.337 -35.498 1.000 0.930 37 GLY B CA 1
ATOM 10274 C C . GLY B 2 37 ? 20.141 -20.063 -35.605 1.000 0.930 37 GLY B C 1
ATOM 10275 O O . GLY B 2 37 ? 19.651 -19.055 -36.117 1.000 0.930 37 GLY B O 1
ATOM 10279 N N . LEU B 2 38 ? 21.416 -20.125 -35.201 1.000 0.930 38 LEU B N 1
ATOM 10280 C CA . LEU B 2 38 ? 22.396 -19.040 -35.351 1.000 0.930 38 LEU B CA 1
ATOM 10281 C C . LEU B 2 38 ? 22.678 -18.723 -36.825 1.000 0.930 38 LEU B C 1
ATOM 10282 O O . LEU B 2 38 ? 22.660 -17.557 -37.204 1.000 0.930 38 LEU B O 1
ATOM 10298 N N . SER B 2 39 ? 22.824 -19.744 -37.680 1.000 0.930 39 SER B N 1
ATOM 10299 C CA . SER B 2 39 ? 22.994 -19.586 -39.138 1.000 0.930 39 SER B CA 1
ATOM 10300 C C . SER B 2 39 ? 21.751 -19.070 -39.888 1.000 0.930 39 SER B C 1
ATOM 10301 O O . SER B 2 39 ? 21.728 -19.061 -41.115 1.000 0.930 39 SER B O 1
ATOM 10309 N N . ASN B 2 40 ? 20.719 -18.635 -39.157 1.000 0.940 40 ASN B N 1
ATOM 10310 C CA . ASN B 2 40 ? 19.462 -18.082 -39.667 1.000 0.940 40 ASN B CA 1
ATOM 10311 C C . ASN B 2 40 ? 18.604 -19.039 -40.515 1.000 0.940 40 ASN B C 1
ATOM 10312 O O . ASN B 2 40 ? 17.718 -18.584 -41.229 1.000 0.940 40 ASN B O 1
ATOM 10323 N N . LYS B 2 41 ? 18.830 -20.354 -40.403 1.000 0.950 41 LYS B N 1
ATOM 10324 C CA . LYS B 2 41 ? 18.013 -21.389 -41.053 1.000 0.950 41 LYS B CA 1
ATOM 10325 C C . LYS B 2 41 ? 16.749 -21.706 -40.263 1.000 0.950 41 LYS B C 1
ATOM 10326 O O . LYS B 2 41 ? 16.768 -21.654 -39.032 1.000 0.950 41 LYS B O 1
ATOM 10345 N N . ASP B 2 42 ? 15.703 -22.141 -40.951 1.000 0.960 42 ASP B N 1
ATOM 10346 C CA . ASP B 2 42 ? 14.540 -22.747 -40.308 1.000 0.960 42 ASP B CA 1
ATOM 10347 C C . ASP B 2 42 ? 14.890 -24.122 -39.729 1.000 0.960 42 ASP B C 1
ATOM 10348 O O . ASP B 2 42 ? 15.680 -24.876 -40.303 1.000 0.960 42 ASP B O 1
ATOM 10357 N N . VAL B 2 43 ? 14.305 -24.466 -38.578 1.000 0.960 43 VAL B N 1
ATOM 10358 C CA . VAL B 2 43 ? 14.633 -25.708 -37.857 1.000 0.960 43 VAL B CA 1
ATOM 10359 C C . VAL B 2 43 ? 13.374 -26.390 -37.340 1.000 0.960 43 VAL B C 1
ATOM 10360 O O . VAL B 2 43 ? 12.574 -25.778 -36.636 1.000 0.960 43 VAL B O 1
ATOM 10373 N N . ILE B 2 44 ? 13.240 -27.690 -37.612 1.000 0.940 44 ILE B N 1
ATOM 10374 C CA . ILE B 2 44 ? 12.244 -28.555 -36.964 1.000 0.940 44 ILE B CA 1
ATOM 10375 C C . ILE B 2 44 ? 12.962 -29.391 -35.900 1.000 0.940 44 ILE B C 1
ATOM 10376 O O . ILE B 2 44 ? 13.659 -30.356 -36.218 1.000 0.940 44 ILE B O 1
ATOM 10392 N N . GLY B 2 45 ? 12.797 -29.022 -34.631 1.000 0.910 45 GLY B N 1
ATOM 10393 C CA . GLY B 2 45 ? 13.380 -29.700 -33.476 1.000 0.910 45 GLY B CA 1
ATOM 10394 C C . GLY B 2 45 ? 12.452 -30.772 -32.904 1.000 0.910 45 GLY B C 1
ATOM 10395 O O . GLY B 2 45 ? 11.694 -30.508 -31.964 1.000 0.910 45 GLY B O 1
ATOM 10399 N N . GLN B 2 46 ? 12.520 -32.001 -33.434 1.000 0.860 46 GLN B N 1
ATOM 10400 C CA . GLN B 2 46 ? 11.706 -33.109 -32.921 1.000 0.860 46 GLN B CA 1
ATOM 10401 C C . GLN B 2 46 ? 12.383 -33.797 -31.720 1.000 0.860 46 GLN B C 1
ATOM 10402 O O . GLN B 2 46 ? 13.333 -34.568 -31.884 1.000 0.860 46 GLN B O 1
ATOM 10416 N N . ALA B 2 47 ? 11.851 -33.550 -30.518 1.000 0.740 47 ALA B N 1
ATOM 10417 C CA . ALA B 2 47 ? 12.298 -34.119 -29.239 1.000 0.740 47 ALA B CA 1
ATOM 10418 C C . ALA B 2 47 ? 11.160 -34.113 -28.192 1.000 0.740 47 ALA B C 1
ATOM 10419 O O . ALA B 2 47 ? 10.157 -33.425 -28.364 1.000 0.740 47 ALA B O 1
ATOM 10426 N N . GLN B 2 48 ? 11.294 -34.837 -27.077 1.000 0.660 48 GLN B N 1
ATOM 10427 C CA . GLN B 2 48 ? 10.318 -34.780 -25.972 1.000 0.660 48 GLN B CA 1
ATOM 10428 C C . GLN B 2 48 ? 10.535 -33.551 -25.062 1.000 0.660 48 GLN B C 1
ATOM 10429 O O . GLN B 2 48 ? 11.542 -32.853 -25.165 1.000 0.660 48 GLN B O 1
ATOM 10443 N N . THR B 2 49 ? 9.582 -33.263 -24.173 1.000 0.620 49 THR B N 1
ATOM 10444 C CA . THR B 2 49 ? 9.737 -32.262 -23.098 1.000 0.620 49 THR B CA 1
ATOM 10445 C C . THR B 2 49 ? 10.875 -32.638 -22.146 1.000 0.620 49 THR B C 1
ATOM 10446 O O . THR B 2 49 ? 11.111 -33.823 -21.916 1.000 0.620 49 THR B O 1
ATOM 10457 N N . GLY B 2 50 ? 11.553 -31.651 -21.553 1.000 0.620 50 GLY B N 1
ATOM 10458 C CA . GLY B 2 50 ? 12.648 -31.891 -20.602 1.000 0.620 50 GLY B CA 1
ATOM 10459 C C . GLY B 2 50 ? 14.010 -32.215 -21.236 1.000 0.620 50 GLY B C 1
ATOM 10460 O O . GLY B 2 50 ? 14.954 -32.520 -20.516 1.000 0.620 50 GLY B O 1
ATOM 10464 N N . THR B 2 51 ? 14.158 -32.123 -22.565 1.000 0.680 51 THR B N 1
ATOM 10465 C CA . THR B 2 51 ? 15.461 -32.271 -23.252 1.000 0.680 51 THR B CA 1
ATOM 10466 C C . THR B 2 51 ? 16.215 -30.946 -23.440 1.000 0.680 51 THR B C 1
ATOM 10467 O O . THR B 2 51 ? 17.183 -30.903 -24.196 1.000 0.680 51 THR B O 1
ATOM 10478 N N . GLY B 2 52 ? 15.762 -29.848 -22.823 1.000 0.710 52 GLY B N 1
ATOM 10479 C CA . GLY B 2 52 ? 16.364 -28.516 -22.984 1.000 0.710 52 GLY B CA 1
ATOM 10480 C C . GLY B 2 52 ? 15.989 -27.787 -24.283 1.000 0.710 52 GLY B C 1
ATOM 10481 O O . GLY B 2 52 ? 16.777 -26.975 -24.764 1.000 0.710 52 GLY B O 1
ATOM 10485 N N . LYS B 2 53 ? 14.809 -28.078 -24.860 1.000 0.840 53 LYS B N 1
ATOM 10486 C CA . LYS B 2 53 ? 14.270 -27.399 -26.059 1.000 0.840 53 LYS B CA 1
ATOM 10487 C C . LYS B 2 53 ? 14.206 -25.880 -25.915 1.000 0.840 53 LYS B C 1
ATOM 10488 O O . LYS B 2 53 ? 14.538 -25.179 -26.862 1.000 0.840 53 LYS B O 1
ATOM 10507 N N . THR B 2 54 ? 13.784 -25.398 -24.748 1.000 0.850 54 THR B N 1
ATOM 10508 C CA . THR B 2 54 ? 13.524 -23.979 -24.497 1.000 0.850 54 THR B CA 1
ATOM 10509 C C . THR B 2 54 ? 14.781 -23.147 -24.715 1.000 0.850 54 THR B C 1
ATOM 10510 O O . THR B 2 54 ? 14.805 -22.321 -25.619 1.000 0.850 54 THR B O 1
ATOM 10521 N N . ALA B 2 55 ? 15.886 -23.458 -24.031 1.000 0.880 55 ALA B N 1
ATOM 10522 C CA . ALA B 2 55 ? 17.198 -22.896 -24.355 1.000 0.880 55 ALA B CA 1
ATOM 10523 C C . ALA B 2 55 ? 17.653 -23.164 -25.811 1.000 0.880 55 ALA B C 1
ATOM 10524 O O . ALA B 2 55 ? 18.300 -22.308 -26.410 1.000 0.880 55 ALA B O 1
ATOM 10531 N N . ALA B 2 56 ? 17.290 -24.304 -26.416 1.000 0.920 56 ALA B N 1
ATOM 10532 C CA . ALA B 2 56 ? 17.665 -24.644 -27.795 1.000 0.920 56 ALA B CA 1
ATOM 10533 C C . ALA B 2 56 ? 17.067 -23.707 -28.869 1.000 0.920 56 ALA B C 1
ATOM 10534 O O . ALA B 2 56 ? 17.684 -23.557 -29.925 1.000 0.920 56 ALA B O 1
ATOM 10541 N N . PHE B 2 57 ? 15.914 -23.069 -28.609 1.000 0.950 57 PHE B N 1
ATOM 10542 C CA . PHE B 2 57 ? 15.398 -21.948 -29.415 1.000 0.950 57 PHE B CA 1
ATOM 10543 C C . PHE B 2 57 ? 15.683 -20.575 -28.796 1.000 0.950 57 PHE B C 1
ATOM 10544 O O . PHE B 2 57 ? 15.907 -19.607 -29.516 1.000 0.950 57 PHE B O 1
ATOM 10561 N N . GLY B 2 58 ? 15.700 -20.480 -27.467 1.000 0.950 58 GLY B N 1
ATOM 10562 C CA . GLY B 2 58 ? 15.851 -19.227 -26.737 1.000 0.950 58 GLY B CA 1
ATOM 10563 C C . GLY B 2 58 ? 17.217 -18.580 -26.924 1.000 0.950 58 GLY B C 1
ATOM 10564 O O . GLY B 2 58 ? 17.288 -17.367 -27.090 1.000 0.950 58 GLY B O 1
ATOM 10568 N N . ILE B 2 59 ? 18.285 -19.380 -26.980 1.000 0.930 59 ILE B N 1
ATOM 10569 C CA . ILE B 2 59 ? 19.651 -18.911 -27.256 1.000 0.930 59 ILE B CA 1
ATOM 10570 C C . ILE B 2 59 ? 19.737 -18.219 -28.634 1.000 0.930 59 ILE B C 1
ATOM 10571 O O . ILE B 2 59 ? 20.025 -17.021 -28.657 1.000 0.930 59 ILE B O 1
ATOM 10587 N N . PRO B 2 60 ? 19.440 -18.880 -29.777 1.000 0.950 60 PRO B N 1
ATOM 10588 C CA . PRO B 2 60 ? 19.520 -18.226 -31.086 1.000 0.950 60 PRO B CA 1
ATOM 10589 C C . PRO B 2 60 ? 18.489 -17.102 -31.283 1.000 0.950 60 PRO B C 1
ATOM 10590 O O . PRO B 2 60 ? 18.757 -16.176 -32.045 1.000 0.950 60 PRO B O 1
ATOM 10601 N N . LEU B 2 61 ? 17.342 -17.142 -30.592 1.000 0.940 61 LEU B N 1
ATOM 10602 C CA . LEU B 2 61 ? 16.358 -16.054 -30.600 1.000 0.940 61 LEU B CA 1
ATOM 10603 C C . LEU B 2 61 ? 16.914 -14.802 -29.909 1.000 0.940 61 LEU B C 1
ATOM 10604 O O . LEU B 2 61 ? 16.964 -13.735 -30.519 1.000 0.940 61 LEU B O 1
ATOM 10620 N N . VAL B 2 62 ? 17.376 -14.917 -28.659 1.000 0.950 62 VAL B N 1
ATOM 10621 C CA . VAL B 2 62 ? 17.920 -13.780 -27.895 1.000 0.950 62 VAL B CA 1
ATOM 10622 C C . VAL B 2 62 ? 19.192 -13.230 -28.549 1.000 0.950 62 VAL B C 1
ATOM 10623 O O . VAL B 2 62 ? 19.386 -12.011 -28.569 1.000 0.950 62 VAL B O 1
ATOM 10636 N N . GLU B 2 63 ? 20.020 -14.079 -29.164 1.000 0.930 63 GLU B N 1
ATOM 10637 C CA . GLU B 2 63 ? 21.223 -13.647 -29.890 1.000 0.930 63 GLU B CA 1
ATOM 10638 C C . GLU B 2 63 ? 20.914 -12.669 -31.039 1.000 0.930 63 GLU B C 1
ATOM 10639 O O . GLU B 2 63 ? 21.707 -11.763 -31.297 1.000 0.930 63 GLU B O 1
ATOM 10651 N N . LYS B 2 64 ? 19.727 -12.747 -31.654 1.000 0.930 64 LYS B N 1
ATOM 10652 C CA . LYS B 2 64 ? 19.309 -11.855 -32.754 1.000 0.930 64 LYS B CA 1
ATOM 10653 C C . LYS B 2 64 ? 18.583 -10.587 -32.320 1.000 0.930 64 LYS B C 1
ATOM 10654 O O . LYS B 2 64 ? 18.514 -9.641 -33.099 1.000 0.930 64 LYS B O 1
ATOM 10673 N N . ILE B 2 65 ? 18.051 -10.539 -31.097 1.000 0.920 65 ILE B N 1
ATOM 10674 C CA . ILE B 2 65 ? 17.326 -9.361 -30.601 1.000 0.920 65 ILE B CA 1
ATOM 10675 C C . ILE B 2 65 ? 18.243 -8.135 -30.570 1.000 0.920 65 ILE B C 1
ATOM 10676 O O . ILE B 2 65 ? 19.313 -8.170 -29.959 1.000 0.920 65 ILE B O 1
ATOM 10692 N N . ASN B 2 66 ? 17.782 -7.029 -31.152 1.000 0.910 66 ASN B N 1
ATOM 10693 C CA . ASN B 2 66 ? 18.283 -5.697 -30.843 1.000 0.910 66 ASN B CA 1
ATOM 10694 C C . ASN B 2 66 ? 17.444 -5.114 -29.682 1.000 0.910 66 ASN B C 1
ATOM 10695 O O . ASN B 2 66 ? 16.251 -4.849 -29.883 1.000 0.910 66 ASN B O 1
ATOM 10706 N N . PRO B 2 67 ? 18.018 -4.906 -28.479 1.000 0.860 67 PRO B N 1
ATOM 10707 C CA . PRO B 2 67 ? 17.277 -4.398 -27.323 1.000 0.860 67 PRO B CA 1
ATOM 10708 C C . PRO B 2 67 ? 16.839 -2.930 -27.466 1.000 0.860 67 PRO B C 1
ATOM 10709 O O . PRO B 2 67 ? 15.902 -2.514 -26.786 1.000 0.860 67 PRO B O 1
ATOM 10720 N N . GLU B 2 68 ? 17.469 -2.153 -28.354 1.000 0.840 68 GLU B N 1
ATOM 10721 C CA . GLU B 2 68 ? 17.157 -0.732 -28.573 1.000 0.840 68 GLU B CA 1
ATOM 10722 C C . GLU B 2 68 ? 15.934 -0.517 -29.477 1.000 0.840 68 GLU B C 1
ATOM 10723 O O . GLU B 2 68 ? 15.287 0.529 -29.415 1.000 0.840 68 GLU B O 1
ATOM 10735 N N . SER B 2 69 ? 15.569 -1.506 -30.301 1.000 0.880 69 SER B N 1
ATOM 10736 C CA . SER B 2 69 ? 14.399 -1.400 -31.179 1.000 0.880 69 SER B CA 1
ATOM 10737 C C . SER B 2 69 ? 13.099 -1.436 -30.359 1.000 0.880 69 SER B C 1
ATOM 10738 O O . SER B 2 69 ? 12.863 -2.411 -29.638 1.000 0.880 69 SER B O 1
ATOM 10746 N N . PRO B 2 70 ? 12.194 -0.446 -30.508 1.000 0.840 70 PRO B N 1
ATOM 10747 C CA . PRO B 2 70 ? 10.929 -0.393 -29.770 1.000 0.840 70 PRO B CA 1
ATOM 10748 C C . PRO B 2 70 ? 9.879 -1.395 -30.282 1.000 0.840 70 PRO B C 1
ATOM 10749 O O . PRO B 2 70 ? 8.748 -1.400 -29.801 1.000 0.840 70 PRO B O 1
ATOM 10760 N N . ASN B 2 71 ? 10.220 -2.219 -31.276 1.000 0.900 71 ASN B N 1
ATOM 10761 C CA . ASN B 2 71 ? 9.292 -3.126 -31.937 1.000 0.900 71 ASN B CA 1
ATOM 10762 C C . ASN B 2 71 ? 9.430 -4.564 -31.422 1.000 0.900 71 ASN B C 1
ATOM 10763 O O . ASN B 2 71 ? 10.526 -5.018 -31.073 1.000 0.900 71 ASN B O 1
ATOM 10774 N N . ILE B 2 72 ? 8.315 -5.296 -31.481 1.000 0.950 72 ILE B N 1
ATOM 10775 C CA . ILE B 2 72 ? 8.291 -6.751 -31.317 1.000 0.950 72 ILE B CA 1
ATOM 10776 C C . ILE B 2 72 ? 9.075 -7.361 -32.488 1.000 0.950 72 ILE B C 1
ATOM 10777 O O . ILE B 2 72 ? 8.756 -7.111 -33.649 1.000 0.950 72 ILE B O 1
ATOM 10793 N N . GLN B 2 73 ? 10.110 -8.134 -32.165 1.000 0.950 73 GLN B N 1
ATOM 10794 C CA . GLN B 2 73 ? 11.037 -8.767 -33.112 1.000 0.950 73 GLN B CA 1
ATOM 10795 C C . GLN B 2 73 ? 10.859 -10.287 -33.168 1.000 0.950 73 GLN B C 1
ATOM 10796 O O . GLN B 2 73 ? 11.128 -10.894 -34.204 1.000 0.950 73 GLN B O 1
ATOM 10810 N N . ALA B 2 74 ? 10.383 -10.899 -32.080 1.000 0.970 74 ALA B N 1
ATOM 10811 C CA . ALA B 2 74 ? 10.144 -12.334 -32.019 1.000 0.970 74 ALA B CA 1
ATOM 10812 C C . ALA B 2 74 ? 8.817 -12.688 -31.334 1.000 0.970 74 ALA B C 1
ATOM 10813 O O . ALA B 2 74 ? 8.382 -12.020 -30.390 1.000 0.970 74 ALA B O 1
ATOM 10820 N N . ILE B 2 75 ? 8.207 -13.781 -31.796 1.000 0.960 75 ILE B N 1
ATOM 10821 C CA . ILE B 2 75 ? 7.031 -14.407 -31.180 1.000 0.960 75 ILE B CA 1
ATOM 10822 C C . ILE B 2 75 ? 7.376 -15.847 -30.824 1.000 0.960 75 ILE B C 1
ATOM 10823 O O . ILE B 2 75 ? 7.884 -16.586 -31.665 1.000 0.960 75 ILE B O 1
ATOM 10839 N N . VAL B 2 76 ? 7.016 -16.270 -29.617 1.000 0.970 76 VAL B N 1
ATOM 10840 C CA . VAL B 2 76 ? 6.950 -17.682 -29.238 1.000 0.970 76 VAL B CA 1
ATOM 10841 C C . VAL B 2 76 ? 5.496 -18.054 -28.975 1.000 0.970 76 VAL B C 1
ATOM 10842 O O . VAL B 2 76 ? 4.847 -17.489 -28.097 1.000 0.970 76 VAL B O 1
ATOM 10855 N N . ILE B 2 77 ? 4.968 -18.992 -29.752 1.000 0.960 77 ILE B N 1
ATOM 10856 C CA . ILE B 2 77 ? 3.607 -19.503 -29.625 1.000 0.960 77 ILE B CA 1
ATOM 10857 C C . ILE B 2 77 ? 3.655 -20.793 -28.798 1.000 0.960 77 ILE B C 1
ATOM 10858 O O . ILE B 2 77 ? 4.422 -21.698 -29.124 1.000 0.960 77 ILE B O 1
ATOM 10874 N N . ALA B 2 78 ? 2.845 -20.866 -27.740 1.000 0.920 78 ALA B N 1
ATOM 10875 C CA . ALA B 2 78 ? 2.777 -21.994 -26.809 1.000 0.920 78 ALA B CA 1
ATOM 10876 C C . ALA B 2 78 ? 1.312 -22.419 -26.553 1.000 0.920 78 ALA B C 1
ATOM 10877 O O . ALA B 2 78 ? 0.445 -21.550 -26.442 1.000 0.920 78 ALA B O 1
ATOM 10884 N N . PRO B 2 79 ? 0.994 -23.721 -26.400 1.000 0.850 79 PRO B N 1
ATOM 10885 C CA . PRO B 2 79 ? -0.380 -24.207 -26.224 1.000 0.850 79 PRO B CA 1
ATOM 10886 C C . PRO B 2 79 ? -1.080 -23.710 -24.955 1.000 0.850 79 PRO B C 1
ATOM 10887 O O . PRO B 2 79 ? -2.294 -23.501 -24.970 1.000 0.850 79 PRO B O 1
ATOM 10898 N N . THR B 2 80 ? -0.352 -23.537 -23.848 1.000 0.800 80 THR B N 1
ATOM 10899 C CA . THR B 2 80 ? -0.944 -23.211 -22.542 1.000 0.800 80 THR B CA 1
ATOM 10900 C C . THR B 2 80 ? -0.350 -21.955 -21.918 1.000 0.800 80 THR B C 1
ATOM 10901 O O . THR B 2 80 ? 0.782 -21.554 -22.194 1.000 0.800 80 THR B O 1
ATOM 10912 N N . ARG B 2 81 ? -1.130 -21.343 -21.019 1.000 0.730 81 ARG B N 1
ATOM 10913 C CA . ARG B 2 81 ? -0.689 -20.232 -20.168 1.000 0.730 81 ARG B CA 1
ATOM 10914 C C . ARG B 2 81 ? 0.520 -20.626 -19.326 1.000 0.730 81 ARG B C 1
ATOM 10915 O O . ARG B 2 81 ? 1.438 -19.829 -19.170 1.000 0.730 81 ARG B O 1
ATOM 10936 N N . GLU B 2 82 ? 0.494 -21.834 -18.773 1.000 0.700 82 GLU B N 1
ATOM 10937 C CA . GLU B 2 82 ? 1.535 -22.355 -17.893 1.000 0.700 82 GLU B CA 1
ATOM 10938 C C . GLU B 2 82 ? 2.881 -22.433 -18.629 1.000 0.700 82 GLU B C 1
ATOM 10939 O O . GLU B 2 82 ? 3.869 -21.879 -18.144 1.000 0.700 82 GLU B O 1
ATOM 10951 N N . LEU B 2 83 ? 2.898 -22.995 -19.847 1.000 0.790 83 LEU B N 1
ATOM 10952 C CA . LEU B 2 83 ? 4.109 -23.040 -20.667 1.000 0.790 83 LEU B CA 1
ATOM 10953 C C . LEU B 2 83 ? 4.536 -21.634 -21.117 1.000 0.790 83 LEU B C 1
ATOM 10954 O O . LEU B 2 83 ? 5.715 -21.305 -21.039 1.000 0.790 83 LEU B O 1
ATOM 10970 N N . ALA B 2 84 ? 3.595 -20.768 -21.512 1.000 0.850 84 ALA B N 1
ATOM 10971 C CA . ALA B 2 84 ? 3.914 -19.397 -21.919 1.000 0.850 84 ALA B CA 1
ATOM 10972 C C . ALA B 2 84 ? 4.598 -18.580 -20.802 1.000 0.850 84 ALA B C 1
ATOM 10973 O O . ALA B 2 84 ? 5.499 -17.787 -21.083 1.000 0.850 84 ALA B O 1
ATOM 10980 N N . ILE B 2 85 ? 4.210 -18.782 -19.537 1.000 0.760 85 ILE B N 1
ATOM 10981 C CA . ILE B 2 85 ? 4.873 -18.159 -18.382 1.000 0.760 85 ILE B CA 1
ATOM 10982 C C . ILE B 2 85 ? 6.278 -18.743 -18.201 1.000 0.760 85 ILE B C 1
ATOM 10983 O O . ILE B 2 85 ? 7.242 -17.982 -18.170 1.000 0.760 85 ILE B O 1
ATOM 10999 N N . GLN B 2 86 ? 6.410 -20.073 -18.147 1.000 0.770 86 GLN B N 1
ATOM 11000 C CA . GLN B 2 86 ? 7.700 -20.740 -17.936 1.000 0.770 86 GLN B CA 1
ATOM 11001 C C . GLN B 2 86 ? 8.726 -20.385 -19.024 1.000 0.770 86 GLN B C 1
ATOM 11002 O O . GLN B 2 86 ? 9.869 -20.044 -18.717 1.000 0.770 86 GLN B O 1
ATOM 11016 N N . VAL B 2 87 ? 8.311 -20.398 -20.293 1.000 0.880 87 VAL B N 1
ATOM 11017 C CA . VAL B 2 87 ? 9.154 -19.995 -21.428 1.000 0.880 87 VAL B CA 1
ATOM 11018 C C . VAL B 2 87 ? 9.520 -18.512 -21.333 1.000 0.880 87 VAL B C 1
ATOM 11019 O O . VAL B 2 87 ? 10.667 -18.158 -21.591 1.000 0.880 87 VAL B O 1
ATOM 11032 N N . SER B 2 88 ? 8.602 -17.642 -20.888 1.000 0.880 88 SER B N 1
ATOM 11033 C CA . SER B 2 88 ? 8.925 -16.224 -20.658 1.000 0.880 88 SER B CA 1
ATOM 11034 C C . SER B 2 88 ? 9.999 -16.035 -19.589 1.000 0.880 88 SER B C 1
ATOM 11035 O O . SER B 2 88 ? 10.908 -15.232 -19.784 1.000 0.880 88 SER B O 1
ATOM 11043 N N . GLU B 2 89 ? 9.925 -16.772 -18.477 1.000 0.780 89 GLU B N 1
ATOM 11044 C CA . GLU B 2 89 ? 10.937 -16.711 -17.416 1.000 0.780 89 GLU B CA 1
ATOM 11045 C C . GLU B 2 89 ? 12.309 -17.210 -17.884 1.000 0.780 89 GLU B C 1
ATOM 11046 O O . GLU B 2 89 ? 13.332 -16.648 -17.491 1.000 0.780 89 GLU B O 1
ATOM 11058 N N . GLU B 2 90 ? 12.355 -18.261 -18.707 1.000 0.820 90 GLU B N 1
ATOM 11059 C CA . GLU B 2 90 ? 13.612 -18.798 -19.237 1.000 0.820 90 GLU B CA 1
ATOM 11060 C C . GLU B 2 90 ? 14.234 -17.850 -20.273 1.000 0.820 90 GLU B C 1
ATOM 11061 O O . GLU B 2 90 ? 15.413 -17.512 -20.164 1.000 0.820 90 GLU B O 1
ATOM 11073 N N . LEU B 2 91 ? 13.434 -17.322 -21.207 1.000 0.910 91 LEU B N 1
ATOM 11074 C CA . LEU B 2 91 ? 13.880 -16.312 -22.174 1.000 0.910 91 LEU B CA 1
ATOM 11075 C C . LEU B 2 91 ? 14.354 -15.024 -21.494 1.000 0.910 91 LEU B C 1
ATOM 11076 O O . LEU B 2 91 ? 15.350 -14.446 -21.920 1.000 0.910 91 LEU B O 1
ATOM 11092 N N . TYR B 2 92 ? 13.685 -14.590 -20.422 1.000 0.810 92 TYR B N 1
ATOM 11093 C CA . TYR B 2 92 ? 14.105 -13.424 -19.644 1.000 0.810 92 TYR B CA 1
ATOM 11094 C C . TYR B 2 92 ? 15.472 -13.640 -18.974 1.000 0.810 92 TYR B C 1
ATOM 11095 O O . TYR B 2 92 ? 16.304 -12.737 -18.992 1.000 0.810 92 TYR B O 1
ATOM 11113 N N . LYS B 2 93 ? 15.743 -14.842 -18.440 1.000 0.800 93 LYS B N 1
ATOM 11114 C CA . LYS B 2 93 ? 17.053 -15.198 -17.858 1.000 0.800 93 LYS B CA 1
ATOM 11115 C C . LYS B 2 93 ? 18.156 -15.231 -18.920 1.000 0.800 93 LYS B C 1
ATOM 11116 O O . LYS B 2 93 ? 19.203 -14.627 -18.712 1.000 0.800 93 LYS B O 1
ATOM 11135 N N . ILE B 2 94 ? 17.902 -15.857 -20.074 1.000 0.900 94 ILE B N 1
ATOM 11136 C CA . ILE B 2 94 ? 18.843 -15.890 -21.212 1.000 0.900 94 ILE B CA 1
ATOM 11137 C C . ILE B 2 94 ? 19.108 -14.466 -21.741 1.000 0.900 94 ILE B C 1
ATOM 11138 O O . ILE B 2 94 ? 20.238 -14.120 -22.076 1.000 0.900 94 ILE B O 1
ATOM 11154 N N . GLY B 2 95 ? 18.075 -13.620 -21.786 1.000 0.890 95 GLY B N 1
ATOM 11155 C CA . GLY B 2 95 ? 18.136 -12.232 -22.251 1.000 0.890 95 GLY B CA 1
ATOM 11156 C C . GLY B 2 95 ? 18.557 -11.186 -21.221 1.000 0.890 95 GLY B C 1
ATOM 11157 O O . GLY B 2 95 ? 18.575 -10.005 -21.572 1.000 0.890 95 GLY B O 1
ATOM 11161 N N . GLN B 2 96 ? 18.892 -11.579 -19.987 1.000 0.780 96 GLN B N 1
ATOM 11162 C CA . GLN B 2 96 ? 19.074 -10.652 -18.866 1.000 0.780 96 GLN B CA 1
ATOM 11163 C C . GLN B 2 96 ? 20.212 -9.646 -19.113 1.000 0.780 96 GLN B C 1
ATOM 11164 O O . GLN B 2 96 ? 19.989 -8.438 -19.048 1.000 0.780 96 GLN B O 1
ATOM 11178 N N . ASP B 2 97 ? 21.417 -10.123 -19.442 1.000 0.800 97 ASP B N 1
ATOM 11179 C CA . ASP B 2 97 ? 22.588 -9.269 -19.703 1.000 0.800 97 ASP B CA 1
ATOM 11180 C C . ASP B 2 97 ? 22.407 -8.406 -20.958 1.000 0.800 97 ASP B C 1
ATOM 11181 O O . ASP B 2 97 ? 22.805 -7.242 -20.978 1.000 0.800 97 ASP B O 1
ATOM 11190 N N . LYS B 2 98 ? 21.721 -8.949 -21.971 1.000 0.840 98 LYS B N 1
ATOM 11191 C CA . LYS B 2 98 ? 21.372 -8.247 -23.214 1.000 0.840 98 LYS B CA 1
ATOM 11192 C C . LYS B 2 98 ? 20.187 -7.278 -23.052 1.000 0.840 98 LYS B C 1
ATOM 11193 O O . LYS B 2 98 ? 19.831 -6.582 -23.998 1.000 0.840 98 LYS B O 1
ATOM 11212 N N . ARG B 2 99 ? 19.573 -7.217 -21.861 1.000 0.820 99 ARG B N 1
ATOM 11213 C CA . ARG B 2 99 ? 18.409 -6.377 -21.513 1.000 0.820 99 ARG B CA 1
ATOM 11214 C C . ARG B 2 99 ? 17.182 -6.585 -22.417 1.000 0.820 99 ARG B C 1
ATOM 11215 O O . ARG B 2 99 ? 16.422 -5.647 -22.657 1.000 0.820 99 ARG B O 1
ATOM 11236 N N . ALA B 2 100 ? 16.969 -7.805 -22.913 1.000 0.880 100 ALA B N 1
ATOM 11237 C CA . ALA B 2 100 ? 15.826 -8.118 -23.772 1.000 0.880 100 ALA B CA 1
ATOM 11238 C C . ALA B 2 100 ? 14.504 -8.129 -22.977 1.000 0.880 100 ALA B C 1
ATOM 11239 O O . ALA B 2 100 ? 14.377 -8.803 -21.954 1.000 0.880 100 ALA B O 1
ATOM 11246 N N . LYS B 2 101 ? 13.489 -7.406 -23.462 1.000 0.890 101 LYS B N 1
ATOM 11247 C CA . LYS B 2 101 ? 12.166 -7.322 -22.826 1.000 0.890 101 LYS B CA 1
ATOM 11248 C C . LYS B 2 101 ? 11.249 -8.438 -23.328 1.000 0.890 101 LYS B C 1
ATOM 11249 O O . LYS B 2 101 ? 10.890 -8.457 -24.507 1.000 0.890 101 LYS B O 1
ATOM 11268 N N . VAL B 2 102 ? 10.823 -9.313 -22.420 1.000 0.920 102 VAL B N 1
ATOM 11269 C CA . VAL B 2 102 ? 9.899 -10.429 -22.688 1.000 0.920 102 VAL B CA 1
ATOM 11270 C C . VAL B 2 102 ? 8.537 -10.143 -22.050 1.000 0.920 102 VAL B C 1
ATOM 11271 O O . VAL B 2 102 ? 8.482 -9.704 -20.902 1.000 0.920 102 VAL B O 1
ATOM 11284 N N . LEU B 2 103 ? 7.439 -10.397 -22.769 1.000 0.900 103 LEU B N 1
ATOM 11285 C CA . LEU B 2 103 ? 6.074 -10.249 -22.252 1.000 0.900 103 LEU B CA 1
ATOM 11286 C C . LEU B 2 103 ? 5.207 -11.489 -22.558 1.000 0.900 103 LEU B C 1
ATOM 11287 O O . LEU B 2 103 ? 4.959 -11.774 -23.733 1.000 0.900 103 LEU B O 1
ATOM 11303 N N . PRO B 2 104 ? 4.679 -12.190 -21.534 1.000 0.900 104 PRO B N 1
ATOM 11304 C CA . PRO B 2 104 ? 3.682 -13.237 -21.736 1.000 0.900 104 PRO B CA 1
ATOM 11305 C C . PRO B 2 104 ? 2.278 -12.683 -22.060 1.000 0.900 104 PRO B C 1
ATOM 11306 O O . PRO B 2 104 ? 1.797 -11.759 -21.401 1.000 0.900 104 PRO B O 1
ATOM 11317 N N . ILE B 2 105 ? 1.585 -13.298 -23.026 1.000 0.910 105 ILE B N 1
ATOM 11318 C CA . ILE B 2 105 ? 0.230 -12.953 -23.497 1.000 0.910 105 ILE B CA 1
ATOM 11319 C C . ILE B 2 105 ? -0.646 -14.216 -23.563 1.000 0.910 105 ILE B C 1
ATOM 11320 O O . ILE B 2 105 ? -0.453 -15.089 -24.407 1.000 0.910 105 ILE B O 1
ATOM 11336 N N . TYR B 2 106 ? -1.639 -14.330 -22.678 1.000 0.830 106 TYR B N 1
ATOM 11337 C CA . TYR B 2 106 ? -2.456 -15.547 -22.545 1.000 0.830 106 TYR B CA 1
ATOM 11338 C C . TYR B 2 106 ? -3.899 -15.287 -22.084 1.000 0.830 106 TYR B C 1
ATOM 11339 O O . TYR B 2 106 ? -4.216 -14.233 -21.524 1.000 0.830 106 TYR B O 1
ATOM 11357 N N . GLY B 2 107 ? -4.788 -16.256 -22.318 1.000 0.730 107 GLY B N 1
ATOM 11358 C CA . GLY B 2 107 ? -6.181 -16.216 -21.854 1.000 0.730 107 GLY B CA 1
ATOM 11359 C C . GLY B 2 107 ? -6.335 -16.292 -20.324 1.000 0.730 107 GLY B C 1
ATOM 11360 O O . GLY B 2 107 ? -5.416 -16.671 -19.598 1.000 0.730 107 GLY B O 1
ATOM 11364 N N . GLY B 2 108 ? -7.515 -15.923 -19.812 1.000 0.620 108 GLY B N 1
ATOM 11365 C CA . GLY B 2 108 ? -7.807 -15.952 -18.367 1.000 0.620 108 GLY B CA 1
ATOM 11366 C C . GLY B 2 108 ? -7.109 -14.855 -17.545 1.000 0.620 108 GLY B C 1
ATOM 11367 O O . GLY B 2 108 ? -6.986 -14.968 -16.326 1.000 0.620 108 GLY B O 1
ATOM 11371 N N . GLN B 2 109 ? -6.623 -13.805 -18.205 1.000 0.550 109 GLN B N 1
ATOM 11372 C CA . GLN B 2 109 ? -6.206 -12.540 -17.599 1.000 0.550 109 GLN B CA 1
ATOM 11373 C C . GLN B 2 109 ? -7.041 -11.412 -18.215 1.000 0.550 109 GLN B C 1
ATOM 11374 O O . GLN B 2 109 ? -7.496 -11.530 -19.357 1.000 0.550 109 GLN B O 1
ATOM 11388 N N . ASP B 2 110 ? -7.231 -10.315 -17.480 1.000 0.550 110 ASP B N 1
ATOM 11389 C CA . ASP B 2 110 ? -7.804 -9.101 -18.058 1.000 0.550 110 ASP B CA 1
ATOM 11390 C C . ASP B 2 110 ? -6.984 -8.623 -19.274 1.000 0.550 110 ASP B C 1
ATOM 11391 O O . ASP B 2 110 ? -5.750 -8.573 -19.245 1.000 0.550 110 ASP B O 1
ATOM 11400 N N . ILE B 2 111 ? -7.692 -8.261 -20.345 1.000 0.740 111 ILE B N 1
ATOM 11401 C CA . ILE B 2 111 ? -7.082 -7.788 -21.587 1.000 0.740 111 ILE B CA 1
ATOM 11402 C C . ILE B 2 111 ? -6.600 -6.339 -21.468 1.000 0.740 111 ILE B C 1
ATOM 11403 O O . ILE B 2 111 ? -5.584 -5.992 -22.067 1.000 0.740 111 ILE B O 1
ATOM 11419 N N . GLY B 2 112 ? -7.252 -5.501 -20.652 1.000 0.660 112 GLY B N 1
ATOM 11420 C CA . GLY B 2 112 ? -6.824 -4.121 -20.406 1.000 0.660 112 GLY B CA 1
ATOM 11421 C C . GLY B 2 112 ? -5.426 -4.045 -19.781 1.000 0.660 112 GLY B C 1
ATOM 11422 O O . GLY B 2 112 ? -4.611 -3.198 -20.157 1.000 0.660 112 GLY B O 1
ATOM 11426 N N . ARG B 2 113 ? -5.099 -4.982 -18.884 1.000 0.580 113 ARG B N 1
ATOM 11427 C CA . ARG B 2 113 ? -3.760 -5.158 -18.304 1.000 0.580 113 ARG B CA 1
ATOM 11428 C C . ARG B 2 113 ? -2.722 -5.566 -19.351 1.000 0.580 113 ARG B C 1
ATOM 11429 O O . ARG B 2 113 ? -1.629 -5.003 -19.358 1.000 0.580 113 ARG B O 1
ATOM 11450 N N . GLN B 2 114 ? -3.062 -6.485 -20.256 1.000 0.790 114 GLN B N 1
ATOM 11451 C CA . GLN B 2 114 ? -2.178 -6.890 -21.359 1.000 0.790 114 GLN B CA 1
ATOM 11452 C C . GLN B 2 114 ? -1.935 -5.723 -22.332 1.000 0.790 114 GLN B C 1
ATOM 11453 O O . GLN B 2 114 ? -0.792 -5.460 -22.694 1.000 0.790 114 GLN B O 1
ATOM 11467 N N . ILE B 2 115 ? -2.967 -4.932 -22.649 1.000 0.780 115 ILE B N 1
ATOM 11468 C CA . ILE B 2 115 ? -2.848 -3.700 -23.448 1.000 0.780 115 ILE B CA 1
ATOM 11469 C C . ILE B 2 115 ? -1.937 -2.665 -22.763 1.000 0.780 115 ILE B C 1
ATOM 11470 O O . ILE B 2 115 ? -1.101 -2.056 -23.429 1.000 0.780 115 ILE B O 1
ATOM 11486 N N . ARG B 2 116 ? -2.033 -2.485 -21.435 1.000 0.700 116 ARG B N 1
ATOM 11487 C CA . ARG B 2 116 ? -1.108 -1.616 -20.680 1.000 0.700 116 ARG B CA 1
ATOM 11488 C C . ARG B 2 116 ? 0.339 -2.120 -20.718 1.000 0.700 116 ARG B C 1
ATOM 11489 O O . ARG B 2 116 ? 1.244 -1.305 -20.867 1.000 0.700 116 ARG B O 1
ATOM 11510 N N . ALA B 2 117 ? 0.570 -3.429 -20.621 1.000 0.780 117 ALA B N 1
ATOM 11511 C CA . ALA B 2 117 ? 1.915 -4.002 -20.699 1.000 0.780 117 ALA B CA 1
ATOM 11512 C C . ALA B 2 117 ? 2.531 -3.882 -22.107 1.000 0.780 117 ALA B C 1
ATOM 11513 O O . ALA B 2 117 ? 3.712 -3.561 -22.234 1.000 0.780 117 ALA B O 1
ATOM 11520 N N . LEU B 2 118 ? 1.723 -4.047 -23.160 1.000 0.870 118 LEU B N 1
ATOM 11521 C CA . LEU B 2 118 ? 2.144 -3.892 -24.558 1.000 0.870 118 LEU B CA 1
ATOM 11522 C C . LEU B 2 118 ? 2.669 -2.481 -24.879 1.000 0.870 118 LEU B C 1
ATOM 11523 O O . LEU B 2 118 ? 3.581 -2.350 -25.691 1.000 0.870 118 LEU B O 1
ATOM 11539 N N . LYS B 2 119 ? 2.192 -1.435 -24.184 1.000 0.770 119 LYS B N 1
ATOM 11540 C CA . LYS B 2 119 ? 2.734 -0.066 -24.307 1.000 0.770 119 LYS B CA 1
ATOM 11541 C C . LYS B 2 119 ? 4.194 0.088 -23.839 1.000 0.770 119 LYS B C 1
ATOM 11542 O O . LYS B 2 119 ? 4.792 1.119 -24.119 1.000 0.770 119 LYS B O 1
ATOM 11561 N N . LYS B 2 120 ? 4.786 -0.893 -23.138 1.000 0.750 120 LYS B N 1
ATOM 11562 C CA . LYS B 2 120 ? 6.188 -0.835 -22.659 1.000 0.750 120 LYS B CA 1
ATOM 11563 C C . LYS B 2 120 ? 7.233 -1.305 -23.692 1.000 0.750 120 LYS B C 1
ATOM 11564 O O . LYS B 2 120 ? 8.406 -1.466 -23.339 1.000 0.750 120 LYS B O 1
ATOM 11583 N N . ASN B 2 121 ? 6.825 -1.498 -24.951 1.000 0.830 121 ASN B N 1
ATOM 11584 C CA . ASN B 2 121 ? 7.669 -1.914 -26.078 1.000 0.830 121 ASN B CA 1
ATOM 11585 C C . ASN B 2 121 ? 8.467 -3.208 -25.792 1.000 0.830 121 ASN B C 1
ATOM 11586 O O . ASN B 2 121 ? 9.697 -3.161 -25.694 1.000 0.830 121 ASN B O 1
ATOM 11597 N N . PRO B 2 122 ? 7.790 -4.359 -25.591 1.000 0.920 122 PRO B N 1
ATOM 11598 C CA . PRO B 2 122 ? 8.456 -5.654 -25.461 1.000 0.920 122 PRO B CA 1
ATOM 11599 C C . PRO B 2 122 ? 9.114 -6.070 -26.785 1.000 0.920 122 PRO B C 1
ATOM 11600 O O . PRO B 2 122 ? 8.520 -5.920 -27.852 1.000 0.920 122 PRO B O 1
ATOM 11611 N N . ASN B 2 123 ? 10.321 -6.637 -26.722 1.000 0.940 123 ASN B N 1
ATOM 11612 C CA . ASN B 2 123 ? 11.020 -7.144 -27.907 1.000 0.940 123 ASN B CA 1
ATOM 11613 C C . ASN B 2 123 ? 10.534 -8.557 -28.280 1.000 0.940 123 ASN B C 1
ATOM 11614 O O . ASN B 2 123 ? 10.519 -8.915 -29.458 1.000 0.940 123 ASN B O 1
ATOM 11625 N N . ILE B 2 124 ? 10.139 -9.352 -27.278 1.000 0.970 124 ILE B N 1
ATOM 11626 C CA . ILE B 2 124 ? 9.687 -10.740 -27.423 1.000 0.970 124 ILE B CA 1
ATOM 11627 C C . ILE B 2 124 ? 8.293 -10.886 -26.804 1.000 0.970 124 ILE B C 1
ATOM 11628 O O . ILE B 2 124 ? 8.091 -10.542 -25.636 1.000 0.970 124 ILE B O 1
ATOM 11644 N N . ILE B 2 125 ? 7.351 -11.449 -27.561 1.000 0.960 125 ILE B N 1
ATOM 11645 C CA . ILE B 2 125 ? 6.063 -11.920 -27.034 1.000 0.960 125 ILE B CA 1
ATOM 11646 C C . ILE B 2 125 ? 6.097 -13.442 -26.910 1.000 0.960 125 ILE B C 1
ATOM 11647 O O . ILE B 2 125 ? 6.498 -14.127 -27.847 1.000 0.960 125 ILE B O 1
ATOM 11663 N N . VAL B 2 126 ? 5.613 -13.977 -25.790 1.000 0.950 126 VAL B N 1
ATOM 11664 C CA . VAL B 2 126 ? 5.345 -15.415 -25.622 1.000 0.950 126 VAL B CA 1
ATOM 11665 C C . VAL B 2 126 ? 3.853 -15.586 -25.366 1.000 0.950 126 VAL B C 1
ATOM 11666 O O . VAL B 2 126 ? 3.328 -14.937 -24.464 1.000 0.950 126 VAL B O 1
ATOM 11679 N N . GLY B 2 127 ? 3.123 -16.416 -26.110 1.000 0.930 127 GLY B N 1
ATOM 11680 C CA . GLY B 2 127 ? 1.674 -16.455 -25.911 1.000 0.930 127 GLY B CA 1
ATOM 11681 C C . GLY B 2 127 ? 0.887 -17.605 -26.513 1.000 0.930 127 GLY B C 1
ATOM 11682 O O . GLY B 2 127 ? 1.369 -18.372 -27.340 1.000 0.930 127 GLY B O 1
ATOM 11686 N N . THR B 2 128 ? -0.367 -17.698 -26.071 1.000 0.910 128 THR B N 1
ATOM 11687 C CA . THR B 2 128 ? -1.330 -18.710 -26.529 1.000 0.910 128 THR B CA 1
ATOM 11688 C C . THR B 2 128 ? -2.043 -18.257 -27.808 1.000 0.910 128 THR B C 1
ATOM 11689 O O . THR B 2 128 ? -2.513 -17.112 -27.810 1.000 0.910 128 THR B O 1
ATOM 11700 N N . PRO B 2 129 ? -2.217 -19.120 -28.835 1.000 0.920 129 PRO B N 1
ATOM 11701 C CA . PRO B 2 129 ? -2.716 -18.743 -30.163 1.000 0.920 129 PRO B CA 1
ATOM 11702 C C . PRO B 2 129 ? -3.950 -17.832 -30.157 1.000 0.920 129 PRO B C 1
ATOM 11703 O O . PRO B 2 129 ? -3.839 -16.656 -30.504 1.000 0.920 129 PRO B O 1
ATOM 11714 N N . GLY B 2 130 ? -5.092 -18.307 -29.651 1.000 0.890 130 GLY B N 1
ATOM 11715 C CA . GLY B 2 130 ? -6.336 -17.532 -29.673 1.000 0.890 130 GLY B CA 1
ATOM 11716 C C . GLY B 2 130 ? -6.243 -16.167 -28.983 1.000 0.890 130 GLY B C 1
ATOM 11717 O O . GLY B 2 130 ? -6.911 -15.226 -29.402 1.000 0.890 130 GLY B O 1
ATOM 11721 N N . ARG B 2 131 ? -5.362 -16.000 -27.981 1.000 0.880 131 ARG B N 1
ATOM 11722 C CA . ARG B 2 131 ? -5.149 -14.698 -27.326 1.000 0.880 131 ARG B CA 1
ATOM 11723 C C . ARG B 2 131 ? -4.224 -13.769 -28.108 1.000 0.880 131 ARG B C 1
ATOM 11724 O O . ARG B 2 131 ? -4.458 -12.563 -28.119 1.000 0.880 131 ARG B O 1
ATOM 11745 N N . LEU B 2 132 ? -3.198 -14.303 -28.771 1.000 0.920 132 LEU B N 1
ATOM 11746 C CA . LEU B 2 132 ? -2.402 -13.527 -29.724 1.000 0.920 132 LEU B CA 1
ATOM 11747 C C . LEU B 2 132 ? -3.304 -13.004 -30.849 1.000 0.920 132 LEU B C 1
ATOM 11748 O O . LEU B 2 132 ? -3.258 -11.815 -31.161 1.000 0.920 132 LEU B O 1
ATOM 11764 N N . LEU B 2 133 ? -4.192 -13.856 -31.370 1.000 0.910 133 LEU B N 1
ATOM 11765 C CA . LEU B 2 133 ? -5.164 -13.501 -32.403 1.000 0.910 133 LEU B CA 1
ATOM 11766 C C . LEU B 2 133 ? -6.124 -12.384 -31.951 1.000 0.910 133 LEU B C 1
ATOM 11767 O O . LEU B 2 133 ? -6.306 -11.395 -32.661 1.000 0.910 133 LEU B O 1
ATOM 11783 N N . ASP B 2 134 ? -6.663 -12.493 -30.733 1.000 0.880 134 ASP B N 1
ATOM 11784 C CA . ASP B 2 134 ? -7.468 -11.466 -30.048 1.000 0.880 134 ASP B CA 1
ATOM 11785 C C . ASP B 2 134 ? -6.759 -10.089 -30.072 1.000 0.880 134 ASP B C 1
ATOM 11786 O O . ASP B 2 134 ? -7.349 -9.062 -30.420 1.000 0.880 134 ASP B O 1
ATOM 11795 N N . HIS B 2 135 ? -5.455 -10.061 -29.769 1.000 0.910 135 HIS B N 1
ATOM 11796 C CA . HIS B 2 135 ? -4.647 -8.838 -29.737 1.000 0.910 135 HIS B CA 1
ATOM 11797 C C . HIS B 2 135 ? -4.267 -8.283 -31.120 1.000 0.910 135 HIS B C 1
ATOM 11798 O O . HIS B 2 135 ? -4.196 -7.054 -31.264 1.000 0.910 135 HIS B O 1
ATOM 11812 N N . ILE B 2 136 ? -4.037 -9.154 -32.109 1.000 0.920 136 ILE B N 1
ATOM 11813 C CA . ILE B 2 136 ? -3.772 -8.802 -33.516 1.000 0.920 136 ILE B CA 1
ATOM 11814 C C . ILE B 2 136 ? -5.021 -8.155 -34.128 1.000 0.920 136 ILE B C 1
ATOM 11815 O O . ILE B 2 136 ? -4.949 -7.036 -34.637 1.000 0.920 136 ILE B O 1
ATOM 11831 N N . ASN B 2 137 ? -6.189 -8.788 -33.974 1.000 0.900 137 ASN B N 1
ATOM 11832 C CA . ASN B 2 137 ? -7.474 -8.267 -34.454 1.000 0.900 137 ASN B CA 1
ATOM 11833 C C . ASN B 2 137 ? -7.817 -6.906 -33.823 1.000 0.900 137 ASN B C 1
ATOM 11834 O O . ASN B 2 137 ? -8.284 -5.992 -34.503 1.000 0.900 137 ASN B O 1
ATOM 11845 N N . ARG B 2 138 ? -7.505 -6.726 -32.531 1.000 0.860 138 ARG B N 1
ATOM 11846 C CA . ARG B 2 138 ? -7.632 -5.442 -31.813 1.000 0.860 138 ARG B CA 1
ATOM 11847 C C . ARG B 2 138 ? -6.554 -4.407 -32.173 1.000 0.860 138 ARG B C 1
ATOM 11848 O O . ARG B 2 138 ? -6.597 -3.301 -31.643 1.000 0.860 138 ARG B O 1
ATOM 11869 N N . ARG B 2 139 ? -5.581 -4.739 -33.034 1.000 0.860 139 ARG B N 1
ATOM 11870 C CA . ARG B 2 139 ? -4.414 -3.906 -33.415 1.000 0.860 139 ARG B CA 1
ATOM 11871 C C . ARG B 2 139 ? -3.544 -3.446 -32.236 1.000 0.860 139 ARG B C 1
ATOM 11872 O O . ARG B 2 139 ? -2.841 -2.440 -32.324 1.000 0.860 139 ARG B O 1
ATOM 11893 N N . THR B 2 140 ? -3.593 -4.191 -31.134 1.000 0.910 140 THR B N 1
ATOM 11894 C CA . THR B 2 140 ? -2.814 -3.931 -29.907 1.000 0.910 140 THR B CA 1
ATOM 11895 C C . THR B 2 140 ? -1.446 -4.611 -29.928 1.000 0.910 140 THR B C 1
ATOM 11896 O O . THR B 2 140 ? -0.535 -4.177 -29.231 1.000 0.910 140 THR B O 1
ATOM 11907 N N . ILE B 2 141 ? -1.290 -5.629 -30.776 1.000 0.900 141 ILE B N 1
ATOM 11908 C CA . ILE B 2 141 ? -0.014 -6.206 -31.197 1.000 0.900 141 ILE B CA 1
ATOM 11909 C C . ILE B 2 141 ? 0.178 -5.870 -32.684 1.000 0.900 141 ILE B C 1
ATOM 11910 O O . ILE B 2 141 ? -0.770 -5.957 -33.465 1.000 0.900 141 ILE B O 1
ATOM 11926 N N . ARG B 2 142 ? 1.398 -5.480 -33.075 1.000 0.880 142 ARG B N 1
ATOM 11927 C CA . ARG B 2 142 ? 1.818 -5.302 -34.477 1.000 0.880 142 ARG B CA 1
ATOM 11928 C C . ARG B 2 142 ? 3.017 -6.198 -34.745 1.000 0.880 142 ARG B C 1
ATOM 11929 O O . ARG B 2 142 ? 3.978 -6.153 -33.983 1.000 0.880 142 ARG B O 1
ATOM 11950 N N . LEU B 2 143 ? 2.953 -6.989 -35.812 1.000 0.920 143 LEU B N 1
ATOM 11951 C CA . LEU B 2 143 ? 3.945 -8.028 -36.108 1.000 0.920 143 LEU B CA 1
ATOM 11952 C C . LEU B 2 143 ? 4.864 -7.679 -37.287 1.000 0.920 143 LEU B C 1
ATOM 11953 O O . LEU B 2 143 ? 5.746 -8.456 -37.621 1.000 0.920 143 LEU B O 1
ATOM 11969 N N . ASN B 2 144 ? 4.705 -6.489 -37.871 1.000 0.910 144 ASN B N 1
ATOM 11970 C CA . ASN B 2 144 ? 5.363 -6.027 -39.100 1.000 0.910 144 ASN B CA 1
ATOM 11971 C C . ASN B 2 144 ? 6.903 -6.098 -39.097 1.000 0.910 144 ASN B C 1
ATOM 11972 O O . ASN B 2 144 ? 7.501 -6.048 -40.166 1.000 0.910 144 ASN B O 1
ATOM 11983 N N . ASN B 2 145 ? 7.532 -6.179 -37.920 1.000 0.910 145 ASN B N 1
ATOM 11984 C CA . ASN B 2 145 ? 8.987 -6.218 -37.751 1.000 0.910 145 ASN B CA 1
ATOM 11985 C C . ASN B 2 145 ? 9.461 -7.536 -37.099 1.000 0.910 145 ASN B C 1
ATOM 11986 O O . ASN B 2 145 ? 10.614 -7.631 -36.676 1.000 0.910 145 ASN B O 1
ATOM 11997 N N . VAL B 2 146 ? 8.579 -8.536 -36.984 1.000 0.950 146 VAL B N 1
ATOM 11998 C CA . VAL B 2 146 ? 8.930 -9.860 -36.463 1.000 0.950 146 VAL B CA 1
ATOM 11999 C C . VAL B 2 146 ? 9.736 -10.612 -37.510 1.000 0.950 146 VAL B C 1
ATOM 12000 O O . VAL B 2 146 ? 9.275 -10.808 -38.629 1.000 0.950 146 VAL B O 1
ATOM 12013 N N . ASN B 2 147 ? 10.933 -11.043 -37.120 1.000 0.930 147 ASN B N 1
ATOM 12014 C CA . ASN B 2 147 ? 11.866 -11.780 -37.971 1.000 0.930 147 ASN B CA 1
ATOM 12015 C C . ASN B 2 147 ? 12.119 -13.215 -37.481 1.000 0.930 147 ASN B C 1
ATOM 12016 O O . ASN B 2 147 ? 12.786 -13.975 -38.174 1.000 0.930 147 ASN B O 1
ATOM 12027 N N . THR B 2 148 ? 11.606 -13.583 -36.301 1.000 0.960 148 THR B N 1
ATOM 12028 C CA . THR B 2 148 ? 11.774 -14.914 -35.706 1.000 0.960 148 THR B CA 1
ATOM 12029 C C . THR B 2 148 ? 10.458 -15.385 -35.086 1.000 0.960 148 THR B C 1
ATOM 12030 O O . THR B 2 148 ? 9.934 -14.750 -34.166 1.000 0.960 148 THR B O 1
ATOM 12041 N N . VAL B 2 149 ? 9.931 -16.517 -35.552 1.000 0.960 149 VAL B N 1
ATOM 12042 C CA . VAL B 2 149 ? 8.751 -17.180 -34.980 1.000 0.960 149 VAL B CA 1
ATOM 12043 C C . VAL B 2 149 ? 9.155 -18.533 -34.410 1.000 0.960 149 VAL B C 1
ATOM 12044 O O . VAL B 2 149 ? 9.809 -19.332 -35.074 1.000 0.960 149 VAL B O 1
ATOM 12057 N N . VAL B 2 150 ? 8.737 -18.814 -33.179 1.000 0.960 150 VAL B N 1
ATOM 12058 C CA . VAL B 2 150 ? 8.883 -20.130 -32.554 1.000 0.960 150 VAL B CA 1
ATOM 12059 C C . VAL B 2 150 ? 7.503 -20.721 -32.302 1.000 0.960 150 VAL B C 1
ATOM 12060 O O . VAL B 2 150 ? 6.651 -20.073 -31.701 1.000 0.960 150 VAL B O 1
ATOM 12073 N N . MET B 2 151 ? 7.290 -21.964 -32.719 1.000 0.950 151 MET B N 1
ATOM 12074 C CA . MET B 2 151 ? 6.144 -22.776 -32.304 1.000 0.950 151 MET B CA 1
ATOM 12075 C C . MET B 2 151 ? 6.648 -23.844 -31.336 1.000 0.950 151 MET B C 1
ATOM 12076 O O . MET B 2 151 ? 7.272 -24.810 -31.778 1.000 0.950 151 MET B O 1
ATOM 12090 N N . ASP B 2 152 ? 6.404 -23.671 -30.036 1.000 0.920 152 ASP B N 1
ATOM 12091 C CA . ASP B 2 152 ? 6.756 -24.667 -29.019 1.000 0.920 152 ASP B CA 1
ATOM 12092 C C . ASP B 2 152 ? 5.546 -25.543 -28.667 1.000 0.920 152 ASP B C 1
ATOM 12093 O O . ASP B 2 152 ? 4.406 -25.082 -28.645 1.000 0.920 152 ASP B O 1
ATOM 12102 N N . GLU B 2 153 ? 5.798 -26.834 -28.444 1.000 0.870 153 GLU B N 1
ATOM 12103 C CA . GLU B 2 153 ? 4.778 -27.892 -28.343 1.000 0.870 153 GLU B CA 1
ATOM 12104 C C . GLU B 2 153 ? 3.706 -27.827 -29.462 1.000 0.870 153 GLU B C 1
ATOM 12105 O O . GLU B 2 153 ? 2.500 -27.928 -29.217 1.000 0.870 153 GLU B O 1
ATOM 12117 N N . ALA B 2 154 ? 4.143 -27.680 -30.721 1.000 0.880 154 ALA B N 1
ATOM 12118 C CA . ALA B 2 154 ? 3.247 -27.498 -31.872 1.000 0.880 154 ALA B CA 1
ATOM 12119 C C . ALA B 2 154 ? 2.178 -28.604 -32.027 1.000 0.880 154 ALA B C 1
ATOM 12120 O O . ALA B 2 154 ? 1.047 -28.333 -32.430 1.000 0.880 154 ALA B O 1
ATOM 12127 N N . ASP B 2 155 ? 2.503 -29.845 -31.662 1.000 0.820 155 ASP B N 1
ATOM 12128 C CA . ASP B 2 155 ? 1.580 -30.982 -31.662 1.000 0.820 155 ASP B CA 1
ATOM 12129 C C . ASP B 2 155 ? 0.458 -30.866 -30.620 1.000 0.820 155 ASP B C 1
ATOM 12130 O O . ASP B 2 155 ? -0.690 -31.201 -30.917 1.000 0.820 155 ASP B O 1
ATOM 12139 N N . GLU B 2 156 ? 0.736 -30.309 -29.441 1.000 0.790 156 GLU B N 1
ATOM 12140 C CA . GLU B 2 156 ? -0.309 -30.036 -28.446 1.000 0.790 156 GLU B CA 1
ATOM 12141 C C . GLU B 2 156 ? -1.225 -28.887 -28.893 1.000 0.790 156 GLU B C 1
ATOM 12142 O O . GLU B 2 156 ? -2.424 -28.919 -28.616 1.000 0.790 156 GLU B O 1
ATOM 12154 N N . MET B 2 157 ? -0.712 -27.920 -29.665 1.000 0.860 157 MET B N 1
ATOM 12155 C CA . MET B 2 157 ? -1.550 -26.873 -30.265 1.000 0.860 157 MET B CA 1
ATOM 12156 C C . MET B 2 157 ? -2.535 -27.430 -31.309 1.000 0.860 157 MET B C 1
ATOM 12157 O O . MET B 2 157 ? -3.699 -27.024 -31.314 1.000 0.860 157 MET B O 1
ATOM 12171 N N . LEU B 2 158 ? -2.127 -28.417 -32.121 1.000 0.810 158 LEU B N 1
ATOM 12172 C CA . LEU B 2 158 ? -3.049 -29.195 -32.970 1.000 0.810 158 LEU B CA 1
ATOM 12173 C C . LEU B 2 158 ? -4.110 -29.911 -32.119 1.000 0.810 158 LEU B C 1
ATOM 12174 O O . LEU B 2 158 ? -5.296 -29.830 -32.435 1.000 0.810 158 LEU B O 1
ATOM 12190 N N . ASN B 2 159 ? -3.709 -30.573 -31.030 1.000 0.740 159 ASN B N 1
ATOM 12191 C CA . ASN B 2 159 ? -4.635 -31.290 -30.143 1.000 0.740 159 ASN B CA 1
ATOM 12192 C C . ASN B 2 159 ? -5.627 -30.365 -29.414 1.000 0.740 159 ASN B C 1
ATOM 12193 O O . ASN B 2 159 ? -6.664 -30.828 -28.938 1.000 0.740 159 ASN B O 1
ATOM 12204 N N . MET B 2 160 ? -5.317 -29.070 -29.311 1.000 0.800 160 MET B N 1
ATOM 12205 C CA . MET B 2 160 ? -6.200 -28.031 -28.771 1.000 0.800 160 MET B CA 1
ATOM 12206 C C . MET B 2 160 ? -7.027 -27.307 -29.845 1.000 0.800 160 MET B C 1
ATOM 12207 O O . MET B 2 160 ? -7.861 -26.475 -29.500 1.000 0.800 160 MET B O 1
ATOM 12221 N N . GLY B 2 161 ? -6.849 -27.641 -31.128 1.000 0.800 161 GLY B N 1
ATOM 12222 C CA . GLY B 2 161 ? -7.610 -27.062 -32.238 1.000 0.800 161 GLY B CA 1
ATOM 12223 C C . GLY B 2 161 ? -7.113 -25.699 -32.728 1.000 0.800 161 GLY B C 1
ATOM 12224 O O . GLY B 2 161 ? -7.749 -25.113 -33.594 1.000 0.800 161 GLY B O 1
ATOM 12228 N N . PHE B 2 162 ? -5.964 -25.210 -32.252 1.000 0.870 162 PHE B N 1
ATOM 12229 C CA . PHE B 2 162 ? -5.419 -23.887 -32.597 1.000 0.870 162 PHE B CA 1
ATOM 12230 C C . PHE B 2 162 ? -4.815 -23.788 -34.009 1.000 0.870 162 PHE B C 1
ATOM 12231 O O . PHE B 2 162 ? -3.969 -22.936 -34.265 1.000 0.870 162 PHE B O 1
ATOM 12248 N N . ILE B 2 163 ? -5.181 -24.673 -34.936 1.000 0.840 163 ILE B N 1
ATOM 12249 C CA . ILE B 2 163 ? -4.505 -24.743 -36.235 1.000 0.840 163 ILE B CA 1
ATOM 12250 C C . ILE B 2 163 ? -4.845 -23.538 -37.114 1.000 0.840 163 ILE B C 1
ATOM 12251 O O . ILE B 2 163 ? -3.936 -22.919 -37.662 1.000 0.840 163 ILE B O 1
ATOM 12267 N N . ASP B 2 164 ? -6.120 -23.149 -37.150 1.000 0.870 164 ASP B N 1
ATOM 12268 C CA . ASP B 2 164 ? -6.584 -21.973 -37.889 1.000 0.870 164 ASP B CA 1
ATOM 12269 C C . ASP B 2 164 ? -6.045 -20.680 -37.244 1.000 0.870 164 ASP B C 1
ATOM 12270 O O . ASP B 2 164 ? -5.610 -19.765 -37.945 1.000 0.870 164 ASP B O 1
ATOM 12279 N N . ASP B 2 165 ? -5.970 -20.640 -35.905 1.000 0.910 165 ASP B N 1
ATOM 12280 C CA . ASP B 2 165 ? -5.350 -19.546 -35.146 1.000 0.910 165 ASP B CA 1
ATOM 12281 C C . ASP B 2 165 ? -3.860 -19.391 -35.493 1.000 0.910 165 ASP B C 1
ATOM 12282 O O . ASP B 2 165 ? -3.399 -18.274 -35.714 1.000 0.910 165 ASP B O 1
ATOM 12291 N N . ILE B 2 166 ? -3.097 -20.490 -35.563 1.000 0.910 166 ILE B N 1
ATOM 12292 C CA . ILE B 2 166 ? -1.670 -20.465 -35.924 1.000 0.910 166 ILE B CA 1
ATOM 12293 C C . ILE B 2 166 ? -1.487 -19.980 -37.363 1.000 0.910 166 ILE B C 1
ATOM 12294 O O . ILE B 2 166 ? -0.671 -19.085 -37.585 1.000 0.910 166 ILE B O 1
ATOM 12310 N N . GLU B 2 167 ? -2.252 -20.500 -38.332 1.000 0.900 167 GLU B N 1
ATOM 12311 C CA . GLU B 2 167 ? -2.176 -20.015 -39.719 1.000 0.900 167 GLU B CA 1
ATOM 12312 C C . GLU B 2 167 ? -2.508 -18.516 -39.811 1.000 0.900 167 GLU B C 1
ATOM 12313 O O . GLU B 2 167 ? -1.815 -17.771 -40.507 1.000 0.900 167 GLU B O 1
ATOM 12325 N N . SER B 2 168 ? -3.516 -18.052 -39.065 1.000 0.900 168 SER B N 1
ATOM 12326 C CA . SER B 2 168 ? -3.916 -16.643 -39.046 1.000 0.900 168 SER B CA 1
ATOM 12327 C C . SER B 2 168 ? -2.968 -15.733 -38.248 1.000 0.900 168 SER B C 1
ATOM 12328 O O . SER B 2 168 ? -2.963 -14.522 -38.480 1.000 0.900 168 SER B O 1
ATOM 12336 N N . ILE B 2 169 ? -2.153 -16.259 -37.327 1.000 0.930 169 ILE B N 1
ATOM 12337 C CA . ILE B 2 169 ? -1.041 -15.509 -36.715 1.000 0.930 169 ILE B CA 1
ATOM 12338 C C . ILE B 2 169 ? 0.102 -15.384 -37.722 1.000 0.930 169 ILE B C 1
ATOM 12339 O O . ILE B 2 169 ? 0.585 -14.276 -37.953 1.000 0.930 169 ILE B O 1
ATOM 12355 N N . LEU B 2 170 ? 0.500 -16.493 -38.356 1.000 0.900 170 LEU B N 1
ATOM 12356 C CA . LEU B 2 170 ? 1.587 -16.524 -39.339 1.000 0.900 170 LEU B CA 1
ATOM 12357 C C . LEU B 2 170 ? 1.298 -15.613 -40.542 1.000 0.900 170 LEU B C 1
ATOM 12358 O O . LEU B 2 170 ? 2.203 -14.936 -41.017 1.000 0.900 170 LEU B O 1
ATOM 12374 N N . SER B 2 171 ? 0.038 -15.486 -40.975 1.000 0.890 171 SER B N 1
ATOM 12375 C CA . SER B 2 171 ? -0.349 -14.557 -42.050 1.000 0.890 171 SER B CA 1
ATOM 12376 C C . SER B 2 171 ? -0.198 -13.066 -41.706 1.000 0.890 171 SER B C 1
ATOM 12377 O O . SER B 2 171 ? -0.365 -12.226 -42.587 1.000 0.890 171 SER B O 1
ATOM 12385 N N . ASN B 2 172 ? 0.057 -12.718 -40.439 1.000 0.910 172 ASN B N 1
ATOM 12386 C CA . ASN B 2 172 ? 0.318 -11.346 -39.989 1.000 0.910 172 ASN B CA 1
ATOM 12387 C C . ASN B 2 172 ? 1.820 -11.060 -39.774 1.000 0.910 172 ASN B C 1
ATOM 12388 O O . ASN B 2 172 ? 2.182 -9.918 -39.486 1.000 0.910 172 ASN B O 1
ATOM 12399 N N . VAL B 2 173 ? 2.690 -12.066 -39.910 1.000 0.910 173 VAL B N 1
ATOM 12400 C CA . VAL B 2 173 ? 4.156 -11.939 -39.837 1.000 0.910 173 VAL B CA 1
ATOM 12401 C C . VAL B 2 173 ? 4.714 -11.651 -41.249 1.000 0.910 173 VAL B C 1
ATOM 12402 O O . VAL B 2 173 ? 4.153 -12.147 -42.228 1.000 0.910 173 VAL B O 1
ATOM 12415 N N . PRO B 2 174 ? 5.786 -10.846 -41.404 1.000 0.910 174 PRO B N 1
ATOM 12416 C CA . PRO B 2 174 ? 6.476 -10.656 -42.684 1.000 0.910 174 PRO B CA 1
ATOM 12417 C C . PRO B 2 174 ? 6.865 -11.975 -43.356 1.000 0.910 174 PRO B C 1
ATOM 12418 O O . PRO B 2 174 ? 7.240 -12.928 -42.684 1.000 0.910 174 PRO B O 1
ATOM 12429 N N . SER B 2 175 ? 6.844 -12.035 -44.689 1.000 0.880 175 SER B N 1
ATOM 12430 C CA . SER B 2 175 ? 7.207 -13.257 -45.425 1.000 0.880 175 SER B CA 1
ATOM 12431 C C . SER B 2 175 ? 8.667 -13.679 -45.231 1.000 0.880 175 SER B C 1
ATOM 12432 O O . SER B 2 175 ? 8.968 -14.865 -45.287 1.000 0.880 175 SER B O 1
ATOM 12440 N N . GLU B 2 176 ? 9.567 -12.722 -45.000 1.000 0.890 176 GLU B N 1
ATOM 12441 C CA . GLU B 2 176 ? 10.982 -12.969 -44.718 1.000 0.890 176 GLU B CA 1
ATOM 12442 C C . GLU B 2 176 ? 11.205 -13.017 -43.197 1.000 0.890 176 GLU B C 1
ATOM 12443 O O . GLU B 2 176 ? 11.443 -12.000 -42.546 1.000 0.890 176 GLU B O 1
ATOM 12455 N N . HIS B 2 177 ? 11.075 -14.214 -42.623 1.000 0.910 177 HIS B N 1
ATOM 12456 C CA . HIS B 2 177 ? 11.337 -14.502 -41.213 1.000 0.910 177 HIS B CA 1
ATOM 12457 C C . HIS B 2 177 ? 11.928 -15.909 -41.059 1.000 0.910 177 HIS B C 1
ATOM 12458 O O . HIS B 2 177 ? 11.702 -16.777 -41.897 1.000 0.910 177 HIS B O 1
ATOM 12472 N N . GLN B 2 178 ? 12.655 -16.141 -39.966 1.000 0.960 178 GLN B N 1
ATOM 12473 C CA . GLN B 2 178 ? 13.045 -17.477 -39.525 1.000 0.960 178 GLN B CA 1
ATOM 12474 C C . GLN B 2 178 ? 11.898 -18.121 -38.734 1.000 0.960 178 GLN B C 1
ATOM 12475 O O . GLN B 2 178 ? 11.352 -17.499 -37.819 1.000 0.960 178 GLN B O 1
ATOM 12489 N N . THR B 2 179 ? 11.605 -19.392 -39.001 1.000 0.950 179 THR B N 1
ATOM 12490 C CA . THR B 2 179 ? 10.712 -20.228 -38.190 1.000 0.950 179 THR B CA 1
ATOM 12491 C C . THR B 2 179 ? 11.460 -21.373 -37.505 1.000 0.950 179 THR B C 1
ATOM 12492 O O . THR B 2 179 ? 12.186 -22.154 -38.122 1.000 0.950 179 THR B O 1
ATOM 12503 N N . LEU B 2 180 ? 11.226 -21.530 -36.202 1.000 0.960 180 LEU B N 1
ATOM 12504 C CA . LEU B 2 180 ? 11.702 -22.653 -35.396 1.000 0.960 180 LEU B CA 1
ATOM 12505 C C . LEU B 2 180 ? 10.494 -23.434 -34.848 1.000 0.960 180 LEU B C 1
ATOM 12506 O O . LEU B 2 180 ? 9.692 -22.900 -34.085 1.000 0.960 180 LEU B O 1
ATOM 12522 N N . LEU B 2 181 ? 10.349 -24.707 -35.214 1.000 0.950 181 LEU B N 1
ATOM 12523 C CA . LEU B 2 181 ? 9.214 -25.549 -34.818 1.000 0.950 181 LEU B CA 1
ATOM 12524 C C . LEU B 2 181 ? 9.695 -26.665 -33.888 1.000 0.950 181 LEU B C 1
ATOM 12525 O O . LEU B 2 181 ? 10.425 -27.563 -34.303 1.000 0.950 181 LEU B O 1
ATOM 12541 N N . PHE B 2 182 ? 9.258 -26.639 -32.630 1.000 0.930 182 PHE B N 1
ATOM 12542 C CA . PHE B 2 182 ? 9.596 -27.634 -31.618 1.000 0.930 182 PHE B CA 1
ATOM 12543 C C . PHE B 2 182 ? 8.370 -28.468 -31.233 1.000 0.930 182 PHE B C 1
ATOM 12544 O O . PHE B 2 182 ? 7.313 -27.960 -30.873 1.000 0.930 182 PHE B O 1
ATOM 12561 N N . SER B 2 183 ? 8.504 -29.793 -31.312 1.000 0.870 183 SER B N 1
ATOM 12562 C CA . SER B 2 183 ? 7.368 -30.721 -31.185 1.000 0.870 183 SER B CA 1
ATOM 12563 C C . SER B 2 183 ? 7.846 -32.116 -30.763 1.000 0.870 183 SER B C 1
ATOM 12564 O O . SER B 2 183 ? 9.023 -32.438 -30.941 1.000 0.870 183 SER B O 1
ATOM 12572 N N . ALA B 2 184 ? 6.997 -32.923 -30.119 1.000 0.750 184 ALA B N 1
ATOM 12573 C CA . ALA B 2 184 ? 7.358 -34.291 -29.721 1.000 0.750 184 ALA B CA 1
ATOM 12574 C C . ALA B 2 184 ? 7.023 -35.303 -30.820 1.000 0.750 184 ALA B C 1
ATOM 12575 O O . ALA B 2 184 ? 7.854 -36.128 -31.219 1.000 0.750 184 ALA B O 1
ATOM 12582 N N . THR B 2 185 ? 5.817 -35.204 -31.358 1.000 0.750 185 THR B N 1
ATOM 12583 C CA . THR B 2 185 ? 5.335 -35.942 -32.524 1.000 0.750 185 THR B CA 1
ATOM 12584 C C . THR B 2 185 ? 5.508 -35.092 -33.796 1.000 0.750 185 THR B C 1
ATOM 12585 O O . THR B 2 185 ? 6.040 -33.994 -33.745 1.000 0.750 185 THR B O 1
ATOM 12596 N N . MET B 2 186 ? 5.183 -35.625 -34.978 1.000 0.820 186 MET B N 1
ATOM 12597 C CA . MET B 2 186 ? 5.121 -34.833 -36.226 1.000 0.820 186 MET B CA 1
ATOM 12598 C C . MET B 2 186 ? 3.950 -35.349 -37.080 1.000 0.820 186 MET B C 1
ATOM 12599 O O . MET B 2 186 ? 4.169 -36.023 -38.099 1.000 0.820 186 MET B O 1
ATOM 12613 N N . PRO B 2 187 ? 2.699 -35.135 -36.633 1.000 0.800 187 PRO B N 1
ATOM 12614 C CA . PRO B 2 187 ? 1.513 -35.599 -37.338 1.000 0.800 187 PRO B CA 1
ATOM 12615 C C . PRO B 2 187 ? 1.305 -34.806 -38.639 1.000 0.800 187 PRO B C 1
ATOM 12616 O O . PRO B 2 187 ? 1.850 -33.720 -38.838 1.000 0.800 187 PRO B O 1
ATOM 12627 N N . ALA B 2 188 ? 0.508 -35.357 -39.558 1.000 0.850 188 ALA B N 1
ATOM 12628 C CA . ALA B 2 188 ? 0.325 -34.796 -40.901 1.000 0.850 188 ALA B CA 1
ATOM 12629 C C . ALA B 2 188 ? -0.182 -33.331 -40.962 1.000 0.850 188 ALA B C 1
ATOM 12630 O O . ALA B 2 188 ? 0.142 -32.654 -41.937 1.000 0.850 188 ALA B O 1
ATOM 12637 N N . PRO B 2 189 ? -0.962 -32.800 -39.996 1.000 0.840 189 PRO B N 1
ATOM 12638 C CA . PRO B 2 189 ? -1.268 -31.370 -39.952 1.000 0.840 189 PRO B CA 1
ATOM 12639 C C . PRO B 2 189 ? -0.036 -30.509 -39.635 1.000 0.840 189 PRO B C 1
ATOM 12640 O O . PRO B 2 189 ? 0.241 -29.583 -40.385 1.000 0.840 189 PRO B O 1
ATOM 12651 N N . ILE B 2 190 ? 0.763 -30.862 -38.620 1.000 0.860 190 ILE B N 1
ATOM 12652 C CA . ILE B 2 190 ? 1.989 -30.120 -38.257 1.000 0.860 190 ILE B CA 1
ATOM 12653 C C . ILE B 2 190 ? 3.026 -30.161 -39.383 1.000 0.860 190 ILE B C 1
ATOM 12654 O O . ILE B 2 190 ? 3.656 -29.151 -39.677 1.000 0.860 190 ILE B O 1
ATOM 12670 N N . LYS B 2 191 ? 3.144 -31.294 -40.089 1.000 0.890 191 LYS B N 1
ATOM 12671 C CA . LYS B 2 191 ? 3.957 -31.367 -41.314 1.000 0.890 191 LYS B CA 1
ATOM 12672 C C . LYS B 2 191 ? 3.491 -30.394 -42.395 1.000 0.890 191 LYS B C 1
ATOM 12673 O O . LYS B 2 191 ? 4.333 -29.745 -42.991 1.000 0.890 191 LYS B O 1
ATOM 12692 N N . ARG B 2 192 ? 2.178 -30.254 -42.612 1.000 0.890 192 ARG B N 1
ATOM 12693 C CA . ARG B 2 192 ? 1.638 -29.293 -43.586 1.000 0.890 192 ARG B CA 1
ATOM 12694 C C . ARG B 2 192 ? 1.872 -27.841 -43.181 1.000 0.890 192 ARG B C 1
ATOM 12695 O O . ARG B 2 192 ? 2.126 -27.036 -44.063 1.000 0.890 192 ARG B O 1
ATOM 12716 N N . ILE B 2 193 ? 1.832 -27.509 -41.886 1.000 0.860 193 ILE B N 1
ATOM 12717 C CA . ILE B 2 193 ? 2.241 -26.174 -41.411 1.000 0.860 193 ILE B CA 1
ATOM 12718 C C . ILE B 2 193 ? 3.716 -25.946 -41.757 1.000 0.860 193 ILE B C 1
ATOM 12719 O O . ILE B 2 193 ? 4.043 -24.946 -42.389 1.000 0.860 193 ILE B O 1
ATOM 12735 N N . ALA B 2 194 ? 4.591 -26.900 -41.423 1.000 0.880 194 ALA B N 1
ATOM 12736 C CA . ALA B 2 194 ? 6.014 -26.806 -41.736 1.000 0.880 194 ALA B CA 1
ATOM 12737 C C . ALA B 2 194 ? 6.280 -26.665 -43.250 1.000 0.880 194 ALA B C 1
ATOM 12738 O O . ALA B 2 194 ? 7.003 -25.771 -43.664 1.000 0.880 194 ALA B O 1
ATOM 12745 N N . GLU B 2 195 ? 5.643 -27.488 -44.088 1.000 0.890 195 GLU B N 1
ATOM 12746 C CA . GLU B 2 195 ? 5.751 -27.436 -45.557 1.000 0.890 195 GLU B CA 1
ATOM 1274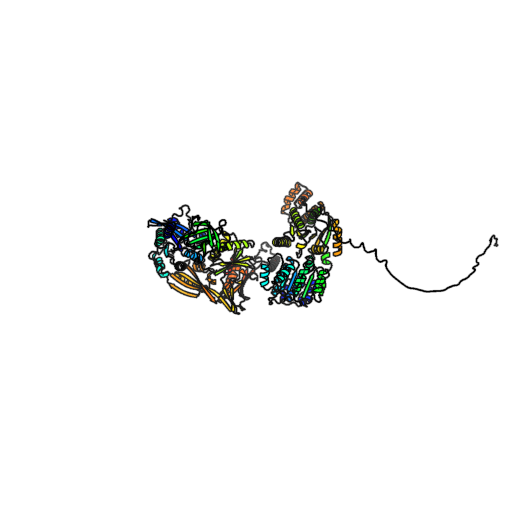7 C C . GLU B 2 195 ? 5.210 -26.133 -46.176 1.000 0.890 195 GLU B C 1
ATOM 12748 O O . GLU B 2 195 ? 5.609 -25.776 -47.282 1.000 0.890 195 GLU B O 1
ATOM 12760 N N . ARG B 2 196 ? 4.275 -25.445 -45.505 1.000 0.840 196 ARG B N 1
ATOM 12761 C CA . ARG B 2 196 ? 3.568 -24.265 -46.035 1.000 0.840 196 ARG B CA 1
ATOM 12762 C C . ARG B 2 196 ? 4.140 -22.931 -45.553 1.000 0.840 196 ARG B C 1
ATOM 12763 O O . ARG B 2 196 ? 3.974 -21.937 -46.254 1.000 0.840 196 ARG B O 1
ATOM 12784 N N . PHE B 2 197 ? 4.765 -22.906 -44.376 1.000 0.870 197 PHE B N 1
ATOM 12785 C CA . PHE B 2 197 ? 5.221 -21.679 -43.712 1.000 0.870 197 PHE B CA 1
ATOM 12786 C C . PHE B 2 197 ? 6.723 -21.656 -43.374 1.000 0.870 197 PHE B C 1
ATOM 12787 O O . PHE B 2 197 ? 7.194 -20.622 -42.915 1.000 0.870 197 PHE B O 1
ATOM 12804 N N . MET B 2 198 ? 7.475 -22.743 -43.594 1.000 0.910 198 MET B N 1
ATOM 12805 C CA . MET B 2 198 ? 8.931 -22.782 -43.370 1.000 0.910 198 MET B CA 1
ATOM 12806 C C . MET B 2 198 ? 9.702 -22.866 -44.692 1.000 0.910 198 MET B C 1
ATOM 12807 O O . MET B 2 198 ? 9.251 -23.506 -45.645 1.000 0.910 198 MET B O 1
ATOM 12821 N N . THR B 2 199 ? 10.893 -22.272 -44.735 1.000 0.920 199 THR B N 1
ATOM 12822 C CA . THR B 2 199 ? 11.775 -22.252 -45.913 1.000 0.920 199 THR B CA 1
ATOM 12823 C C . THR B 2 199 ? 12.986 -23.154 -45.688 1.000 0.920 199 THR B C 1
ATOM 12824 O O . THR B 2 199 ? 13.797 -22.895 -44.807 1.000 0.920 199 THR B O 1
ATOM 12835 N N . GLU B 2 200 ? 13.102 -24.224 -46.482 1.000 0.900 200 GLU B N 1
ATOM 12836 C CA . GLU B 2 200 ? 14.168 -25.244 -46.379 1.000 0.900 200 GLU B CA 1
ATOM 12837 C C . GLU B 2 200 ? 14.478 -25.711 -44.932 1.000 0.900 200 GLU B C 1
ATOM 12838 O O . GLU B 2 200 ? 15.633 -25.693 -44.501 1.000 0.900 200 GLU B O 1
ATOM 12850 N N . PRO B 2 201 ? 13.463 -26.141 -44.151 1.000 0.910 201 PRO B N 1
ATOM 12851 C CA . PRO B 2 201 ? 13.636 -26.419 -42.730 1.000 0.910 201 PRO B CA 1
ATOM 12852 C C . PRO B 2 201 ? 14.542 -27.627 -42.458 1.000 0.910 201 PRO B C 1
ATOM 12853 O O . PRO B 2 201 ? 14.243 -28.765 -42.836 1.000 0.910 201 PRO B O 1
ATOM 12864 N N . GLU B 2 202 ? 15.610 -27.400 -41.697 1.000 0.940 202 GLU B N 1
ATOM 12865 C CA . GLU B 2 202 ? 16.519 -28.447 -41.238 1.000 0.940 202 GLU B CA 1
ATOM 12866 C C . GLU B 2 202 ? 15.837 -29.301 -40.162 1.000 0.940 202 GLU B C 1
ATOM 12867 O O . GLU B 2 202 ? 15.532 -28.848 -39.052 1.000 0.940 202 GLU B O 1
ATOM 12879 N N . HIS B 2 203 ? 15.578 -30.570 -40.476 1.000 0.910 203 HIS B N 1
ATOM 12880 C CA . HIS B 2 203 ? 14.836 -31.457 -39.583 1.000 0.910 203 HIS B CA 1
ATOM 12881 C C . HIS B 2 203 ? 15.762 -32.178 -38.595 1.000 0.910 203 HIS B C 1
ATOM 12882 O O . HIS B 2 203 ? 16.163 -33.330 -38.789 1.000 0.910 203 HIS B O 1
ATOM 12896 N N . VAL B 2 204 ? 16.049 -31.511 -37.478 1.000 0.900 204 VAL B N 1
ATOM 12897 C CA . VAL B 2 204 ? 16.790 -32.086 -36.354 1.000 0.900 204 VAL B CA 1
ATOM 12898 C C . VAL B 2 204 ? 15.882 -33.008 -35.545 1.000 0.900 204 VAL B C 1
ATOM 12899 O O . VAL B 2 204 ? 15.228 -32.625 -34.571 1.000 0.900 204 VAL B O 1
ATOM 12912 N N . LYS B 2 205 ? 15.880 -34.283 -35.929 1.000 0.830 205 LYS B N 1
ATOM 12913 C CA . LYS B 2 205 ? 15.272 -35.346 -35.135 1.000 0.830 205 LYS B CA 1
ATOM 12914 C C . LYS B 2 205 ? 16.299 -35.965 -34.200 1.000 0.830 205 LYS B C 1
ATOM 12915 O O . LYS B 2 205 ? 17.014 -36.898 -34.577 1.000 0.830 205 LYS B O 1
ATOM 12934 N N . VAL B 2 206 ? 16.296 -35.525 -32.943 1.000 0.680 206 VAL B N 1
ATOM 12935 C CA . VAL B 2 206 ? 16.992 -36.258 -31.884 1.000 0.680 206 VAL B CA 1
ATOM 12936 C C . VAL B 2 206 ? 16.272 -37.587 -31.710 1.000 0.680 206 VAL B C 1
ATOM 12937 O O . VAL B 2 206 ? 15.211 -37.676 -31.092 1.000 0.680 206 VAL B O 1
ATOM 12950 N N . LYS B 2 207 ? 16.844 -38.649 -32.288 1.000 0.470 207 LYS B N 1
ATOM 12951 C CA . LYS B 2 207 ? 16.415 -40.008 -31.972 1.000 0.470 207 LYS B CA 1
ATOM 12952 C C . LYS B 2 207 ? 16.489 -40.165 -30.462 1.000 0.470 207 LYS B C 1
ATOM 12953 O O . LYS B 2 207 ? 17.547 -39.954 -29.869 1.000 0.470 207 LYS B O 1
ATOM 12972 N N . ALA B 2 208 ? 15.396 -40.626 -29.869 1.000 0.400 208 ALA B N 1
ATOM 12973 C CA . ALA B 2 208 ? 15.490 -41.280 -28.584 1.000 0.400 208 ALA B CA 1
ATOM 12974 C C . ALA B 2 208 ? 16.525 -42.411 -28.722 1.000 0.400 208 ALA B C 1
ATOM 12975 O O . ALA B 2 208 ? 16.283 -43.401 -29.415 1.000 0.400 208 ALA B O 1
ATOM 12982 N N . LYS B 2 209 ? 17.671 -42.282 -28.038 1.000 0.330 209 LYS B N 1
ATOM 12983 C CA . LYS B 2 209 ? 18.192 -43.463 -27.345 1.000 0.330 209 LYS B CA 1
ATOM 12984 C C . LYS B 2 209 ? 17.029 -43.970 -26.495 1.000 0.330 209 LYS B C 1
ATOM 12985 O O . LYS B 2 209 ? 16.344 -43.155 -25.881 1.000 0.330 209 LYS B O 1
ATOM 13004 N N . GLU B 2 210 ? 16.806 -45.280 -26.465 1.000 0.330 210 GLU B N 1
ATOM 13005 C CA . GLU B 2 210 ? 15.618 -45.890 -25.836 1.000 0.330 210 GLU B CA 1
ATOM 13006 C C . GLU B 2 210 ? 15.428 -45.487 -24.355 1.000 0.330 210 GLU B C 1
ATOM 13007 O O . GLU B 2 210 ? 14.312 -45.551 -23.843 1.000 0.330 210 GLU B O 1
ATOM 13019 N N . MET B 2 211 ? 16.503 -44.981 -23.733 1.000 0.320 211 MET B N 1
ATOM 13020 C CA . MET B 2 211 ? 16.640 -44.408 -22.390 1.000 0.320 211 MET B CA 1
ATOM 13021 C C . MET B 2 211 ? 15.376 -43.847 -21.724 1.000 0.320 211 MET B C 1
ATOM 13022 O O . MET B 2 211 ? 15.016 -44.367 -20.680 1.000 0.320 211 MET B O 1
ATOM 13036 N N . THR B 2 212 ? 14.692 -42.807 -22.222 1.000 0.440 212 THR B N 1
ATOM 13037 C CA . THR B 2 212 ? 13.597 -42.198 -21.424 1.000 0.440 212 THR B CA 1
ATOM 13038 C C . THR B 2 212 ? 12.421 -43.149 -21.221 1.000 0.440 212 THR B C 1
ATOM 13039 O O . THR B 2 212 ? 12.011 -43.389 -20.090 1.000 0.440 212 THR B O 1
ATOM 13050 N N . VAL B 2 213 ? 11.919 -43.769 -22.292 1.000 0.490 213 VAL B N 1
ATOM 13051 C CA . VAL B 2 213 ? 10.839 -44.766 -22.183 1.000 0.490 213 VAL B CA 1
ATOM 13052 C C . VAL B 2 213 ? 11.349 -46.068 -21.549 1.000 0.490 213 VAL B C 1
ATOM 13053 O O . VAL B 2 213 ? 10.567 -46.753 -20.893 1.000 0.490 213 VAL B O 1
ATOM 13066 N N . SER B 2 214 ? 12.641 -46.407 -21.675 1.000 0.520 214 SER B N 1
ATOM 13067 C CA . SER B 2 214 ? 13.227 -47.565 -20.983 1.000 0.520 214 SER B CA 1
ATOM 13068 C C . SER B 2 214 ? 13.405 -47.352 -19.478 1.000 0.520 214 SER B C 1
ATOM 13069 O O . SER B 2 214 ? 13.286 -48.322 -18.736 1.000 0.520 214 SER B O 1
ATOM 13077 N N . ASN B 2 215 ? 13.629 -46.110 -19.034 1.000 0.660 215 ASN B N 1
ATOM 13078 C CA . ASN B 2 215 ? 13.723 -45.711 -17.626 1.000 0.660 215 ASN B CA 1
ATOM 13079 C C . ASN B 2 215 ? 12.355 -45.675 -16.928 1.000 0.660 215 ASN B C 1
ATOM 13080 O O . ASN B 2 215 ? 12.306 -45.604 -15.701 1.000 0.660 215 ASN B O 1
ATOM 13091 N N . ILE B 2 216 ? 11.251 -45.725 -17.680 1.000 0.820 216 ILE B N 1
ATOM 13092 C CA . ILE B 2 216 ? 9.903 -45.847 -17.123 1.000 0.820 216 ILE B CA 1
ATOM 13093 C C . ILE B 2 216 ? 9.479 -47.316 -17.173 1.000 0.820 216 ILE B C 1
ATOM 13094 O O . ILE B 2 216 ? 9.295 -47.895 -18.252 1.000 0.820 216 ILE B O 1
ATOM 13110 N N . GLN B 2 217 ? 9.289 -47.909 -15.997 1.000 0.890 217 GLN B N 1
ATOM 13111 C CA . GLN B 2 217 ? 8.602 -49.188 -15.850 1.000 0.890 217 GLN B CA 1
ATOM 13112 C C . GLN B 2 217 ? 7.102 -48.954 -16.058 1.000 0.890 217 GLN B C 1
ATOM 13113 O O . GLN B 2 217 ? 6.505 -48.086 -15.421 1.000 0.890 217 GLN B O 1
ATOM 13127 N N . GLN B 2 218 ? 6.501 -49.680 -16.998 1.000 0.910 218 GLN B N 1
ATOM 13128 C CA . GLN B 2 218 ? 5.126 -49.452 -17.446 1.000 0.910 218 GLN B CA 1
ATOM 13129 C C . GLN B 2 218 ? 4.284 -50.681 -17.148 1.000 0.910 218 GLN B C 1
ATOM 13130 O O . GLN B 2 218 ? 4.511 -51.735 -17.735 1.000 0.910 218 GLN B O 1
ATOM 13144 N N . PHE B 2 219 ? 3.282 -50.523 -16.291 1.000 0.950 219 PHE B N 1
ATOM 13145 C CA . PHE B 2 219 ? 2.414 -51.603 -15.848 1.000 0.950 219 PHE B CA 1
ATOM 13146 C C . PHE B 2 219 ? 0.962 -51.353 -16.241 1.000 0.950 219 PHE B C 1
ATOM 13147 O O . PHE B 2 219 ? 0.476 -50.220 -16.201 1.000 0.950 219 PHE B O 1
ATOM 13164 N N . TYR B 2 220 ? 0.231 -52.420 -16.558 1.000 0.940 220 TYR B N 1
ATOM 13165 C CA . TYR B 2 220 ? -1.229 -52.379 -16.625 1.000 0.940 220 TYR B CA 1
ATOM 13166 C C . TYR B 2 220 ? -1.854 -53.354 -15.630 1.000 0.940 220 TYR B C 1
ATOM 13167 O O . TYR B 2 220 ? -1.336 -54.450 -15.407 1.000 0.940 220 TYR B O 1
ATOM 13185 N N . LEU B 2 221 ? -2.994 -52.957 -15.068 1.000 0.950 221 LEU B N 1
ATOM 13186 C CA . LEU B 2 221 ? -3.834 -53.795 -14.219 1.000 0.950 221 LEU B CA 1
ATOM 13187 C C . LEU B 2 221 ? -5.199 -53.950 -14.894 1.000 0.950 221 LEU B C 1
ATOM 13188 O O . LEU B 2 221 ? -5.761 -52.978 -15.401 1.000 0.950 221 LEU B O 1
ATOM 13204 N N . GLU B 2 222 ? -5.746 -55.166 -14.907 1.000 0.940 222 GLU B N 1
ATOM 13205 C CA . GLU B 2 222 ? -7.087 -55.419 -15.447 1.000 0.940 222 GLU B CA 1
ATOM 13206 C C . GLU B 2 222 ? -8.125 -55.351 -14.321 1.000 0.940 222 GLU B C 1
ATOM 13207 O O . GLU B 2 222 ? -8.270 -56.303 -13.558 1.000 0.940 222 GLU B O 1
ATOM 13219 N N . VAL B 2 223 ? -8.829 -54.220 -14.216 1.000 0.930 223 VAL B N 1
ATOM 13220 C CA . VAL B 2 223 ? -9.633 -53.845 -13.037 1.000 0.930 223 VAL B CA 1
ATOM 13221 C C . VAL B 2 223 ? -11.070 -53.524 -13.459 1.000 0.930 223 VAL B C 1
ATOM 13222 O O . VAL B 2 223 ? -11.295 -52.904 -14.496 1.000 0.930 223 VAL B O 1
ATOM 13235 N N . GLN B 2 224 ? -12.073 -53.939 -12.680 1.000 0.900 224 GLN B N 1
ATOM 13236 C CA . GLN B 2 224 ? -13.460 -53.501 -12.909 1.000 0.900 224 GLN B CA 1
ATOM 13237 C C . GLN B 2 224 ? -13.649 -52.048 -12.455 1.000 0.900 224 GLN B C 1
ATOM 13238 O O . GLN B 2 224 ? -13.090 -51.661 -11.439 1.000 0.900 224 GLN B O 1
ATOM 13252 N N . GLU B 2 225 ? -14.493 -51.279 -13.147 1.000 0.900 225 GLU B N 1
ATOM 13253 C CA . GLU B 2 225 ? -14.727 -49.846 -12.880 1.000 0.900 225 GLU B CA 1
ATOM 13254 C C . GLU B 2 225 ? -14.923 -49.530 -11.384 1.000 0.900 225 GLU B C 1
ATOM 13255 O O . GLU B 2 225 ? -14.106 -48.840 -10.777 1.000 0.900 225 GLU B O 1
ATOM 13267 N N . ARG B 2 226 ? -15.913 -50.183 -10.762 1.000 0.880 226 ARG B N 1
ATOM 13268 C CA . ARG B 2 226 ? -16.238 -50.126 -9.324 1.000 0.880 226 ARG B CA 1
ATOM 13269 C C . ARG B 2 226 ? -15.105 -50.472 -8.341 1.000 0.880 226 ARG B C 1
ATOM 13270 O O . ARG B 2 226 ? -15.283 -50.274 -7.150 1.000 0.880 226 ARG B O 1
ATOM 13291 N N . LYS B 2 227 ? -13.990 -51.044 -8.807 1.000 0.890 227 LYS B N 1
ATOM 13292 C CA . LYS B 2 227 ? -12.815 -51.418 -7.997 1.000 0.890 227 LYS B CA 1
ATOM 13293 C C . LYS B 2 227 ? -11.612 -50.492 -8.201 1.000 0.890 227 LYS B C 1
ATOM 13294 O O . LYS B 2 227 ? -10.626 -50.627 -7.477 1.000 0.890 227 LYS B O 1
ATOM 13313 N N . LYS B 2 228 ? -11.644 -49.581 -9.184 1.000 0.940 228 LYS B N 1
ATOM 13314 C CA . LYS B 2 228 ? -10.487 -48.727 -9.508 1.000 0.940 228 LYS B CA 1
ATOM 13315 C C . LYS B 2 228 ? -10.005 -47.916 -8.299 1.000 0.940 228 LYS B C 1
ATOM 13316 O O . LYS B 2 228 ? -8.801 -47.795 -8.117 1.000 0.940 228 LYS B O 1
ATOM 13335 N N . PHE B 2 229 ? -10.916 -47.400 -7.468 1.000 0.940 229 PHE B N 1
ATOM 13336 C CA . PHE B 2 229 ? -10.554 -46.595 -6.294 1.000 0.940 229 PHE B CA 1
ATOM 13337 C C . PHE B 2 229 ? -9.787 -47.403 -5.239 1.000 0.940 229 PHE B C 1
ATOM 13338 O O . PHE B 2 229 ? -8.653 -47.054 -4.935 1.000 0.940 229 PHE B O 1
ATOM 13355 N N . ASP B 2 230 ? -10.323 -48.542 -4.787 1.000 0.920 230 ASP B N 1
ATOM 13356 C CA . ASP B 2 230 ? -9.605 -49.425 -3.851 1.000 0.920 230 ASP B CA 1
ATOM 13357 C C . ASP B 2 230 ? -8.281 -49.942 -4.431 1.000 0.920 230 ASP B C 1
ATOM 13358 O O . ASP B 2 230 ? -7.311 -50.138 -3.707 1.000 0.920 230 ASP B O 1
ATOM 13367 N N . THR B 2 231 ? -8.220 -50.153 -5.749 1.000 0.940 231 THR B N 1
ATOM 13368 C CA . THR B 2 231 ? -6.974 -50.552 -6.421 1.000 0.940 231 THR B CA 1
ATOM 13369 C C . THR B 2 231 ? -5.938 -49.426 -6.395 1.000 0.940 231 THR B C 1
ATOM 13370 O O . THR B 2 231 ? -4.753 -49.702 -6.234 1.000 0.940 231 THR B O 1
ATOM 13381 N N . LEU B 2 232 ? -6.362 -48.164 -6.536 1.000 0.950 232 LEU B N 1
ATOM 13382 C CA . LEU B 2 232 ? -5.478 -47.002 -6.433 1.000 0.950 232 LEU B CA 1
ATOM 13383 C C . LEU B 2 232 ? -4.910 -46.865 -5.022 1.000 0.950 232 LEU B C 1
ATOM 13384 O O . LEU B 2 232 ? -3.694 -46.800 -4.886 1.000 0.950 232 LEU B O 1
ATOM 13400 N N . THR B 2 233 ? -5.764 -46.840 -3.995 1.000 0.920 233 THR B N 1
ATOM 13401 C CA . THR B 2 233 ? -5.318 -46.586 -2.615 1.000 0.920 233 THR B CA 1
ATOM 13402 C C . THR B 2 233 ? -4.369 -47.679 -2.131 1.000 0.920 233 THR B C 1
ATOM 13403 O O . THR B 2 233 ? -3.275 -47.371 -1.677 1.000 0.920 233 THR B O 1
ATOM 13414 N N . ARG B 2 234 ? -4.679 -48.954 -2.409 1.000 0.910 234 ARG B N 1
ATOM 13415 C CA . ARG B 2 234 ? -3.767 -50.075 -2.119 1.000 0.910 234 ARG B CA 1
ATOM 13416 C C . ARG B 2 234 ? -2.416 -49.960 -2.825 1.000 0.910 234 ARG B C 1
ATOM 13417 O O . ARG B 2 234 ? -1.397 -50.288 -2.232 1.000 0.910 234 ARG B O 1
ATOM 13438 N N . LEU B 2 235 ? -2.376 -49.520 -4.088 1.000 0.940 235 LEU B N 1
ATOM 13439 C CA . LEU B 2 235 ? -1.094 -49.294 -4.766 1.000 0.940 235 LEU B CA 1
ATOM 13440 C C . LEU B 2 235 ? -0.326 -48.113 -4.159 1.000 0.940 235 LEU B C 1
ATOM 13441 O O . LEU B 2 235 ? 0.889 -48.220 -4.035 1.000 0.940 235 LEU B O 1
ATOM 13457 N N . LEU B 2 236 ? -1.008 -47.031 -3.759 1.000 0.930 236 LEU B N 1
ATOM 13458 C CA . LEU B 2 236 ? -0.384 -45.908 -3.049 1.000 0.930 236 LEU B CA 1
ATOM 13459 C C . LEU B 2 236 ? 0.232 -46.371 -1.721 1.000 0.930 236 LEU B C 1
ATOM 13460 O O . LEU B 2 236 ? 1.384 -46.041 -1.459 1.000 0.930 236 LEU B O 1
ATOM 13476 N N . ASP B 2 237 ? -0.483 -47.188 -0.942 1.000 0.880 237 ASP B N 1
ATOM 13477 C CA . ASP B 2 237 ? 0.008 -47.755 0.321 1.000 0.880 237 ASP B CA 1
ATOM 13478 C C . ASP B 2 237 ? 1.262 -48.619 0.118 1.000 0.880 237 ASP B C 1
ATOM 13479 O O . ASP B 2 237 ? 2.279 -48.420 0.781 1.000 0.880 237 ASP B O 1
ATOM 13488 N N . ILE B 2 238 ? 1.210 -49.547 -0.844 1.000 0.880 238 ILE B N 1
ATOM 13489 C CA . ILE B 2 238 ? 2.307 -50.480 -1.144 1.000 0.880 238 ILE B CA 1
ATOM 13490 C C . ILE B 2 238 ? 3.540 -49.750 -1.690 1.000 0.880 238 ILE B C 1
ATOM 13491 O O . ILE B 2 238 ? 4.667 -50.100 -1.349 1.000 0.880 238 ILE B O 1
ATOM 13507 N N . GLN B 2 239 ? 3.343 -48.783 -2.590 1.000 0.880 239 GLN B N 1
ATOM 13508 C CA . GLN B 2 239 ? 4.435 -48.165 -3.350 1.000 0.880 239 GLN B CA 1
ATOM 13509 C C . GLN B 2 239 ? 4.974 -46.882 -2.707 1.000 0.880 239 GLN B C 1
ATOM 13510 O O . GLN B 2 239 ? 6.098 -46.500 -3.022 1.000 0.880 239 GLN B O 1
ATOM 13524 N N . SER B 2 240 ? 4.198 -46.232 -1.827 1.000 0.850 240 SER B N 1
ATOM 13525 C CA . SER B 2 240 ? 4.570 -45.026 -1.064 1.000 0.850 240 SER B CA 1
ATOM 13526 C C . SER B 2 240 ? 5.335 -43.976 -1.904 1.000 0.850 240 SER B C 1
ATOM 13527 O O . SER B 2 240 ? 6.518 -43.716 -1.663 1.000 0.850 240 SER B O 1
ATOM 13535 N N . PRO B 2 241 ? 4.704 -43.405 -2.949 1.000 0.890 241 PRO B N 1
ATOM 13536 C CA . PRO B 2 241 ? 5.383 -42.563 -3.934 1.000 0.890 241 PRO B CA 1
ATOM 13537 C C . PRO B 2 241 ? 5.816 -41.198 -3.369 1.000 0.890 241 PRO B C 1
ATOM 13538 O O . PRO B 2 241 ? 4.992 -40.493 -2.806 1.000 0.890 241 PRO B O 1
ATOM 13549 N N . GLU B 2 242 ? 7.063 -40.763 -3.629 1.000 0.800 242 GLU B N 1
ATOM 13550 C CA . GLU B 2 242 ? 7.531 -39.399 -3.269 1.000 0.800 242 GLU B CA 1
ATOM 13551 C C . GLU B 2 242 ? 6.601 -38.296 -3.814 1.000 0.800 242 GLU B C 1
ATOM 13552 O O . GLU B 2 242 ? 6.233 -37.371 -3.101 1.000 0.800 242 GLU B O 1
ATOM 13564 N N . LEU B 2 243 ? 6.254 -38.392 -5.103 1.000 0.920 243 LEU B N 1
ATOM 13565 C CA . LEU B 2 243 ? 5.326 -37.504 -5.801 1.000 0.920 243 LEU B CA 1
ATOM 13566 C C . LEU B 2 243 ? 4.624 -38.308 -6.899 1.000 0.920 243 LEU B C 1
ATOM 13567 O O . LEU B 2 243 ? 5.282 -38.892 -7.773 1.000 0.920 243 LEU B O 1
ATOM 13583 N N . ALA B 2 244 ? 3.293 -38.313 -6.874 1.000 0.950 244 ALA B N 1
ATOM 13584 C CA . ALA B 2 244 ? 2.441 -39.037 -7.807 1.000 0.950 244 ALA B CA 1
ATOM 13585 C C . ALA B 2 244 ? 1.494 -38.105 -8.576 1.000 0.950 244 ALA B C 1
ATOM 13586 O O . ALA B 2 244 ? 0.899 -37.192 -8.008 1.000 0.950 244 ALA B O 1
ATOM 13593 N N . ILE B 2 245 ? 1.289 -38.377 -9.869 1.000 0.950 245 ILE B N 1
ATOM 13594 C CA . ILE B 2 245 ? 0.209 -37.756 -10.654 1.000 0.950 245 ILE B CA 1
ATOM 13595 C C . ILE B 2 245 ? -0.835 -38.819 -11.000 1.000 0.950 245 ILE B C 1
ATOM 13596 O O . ILE B 2 245 ? -0.496 -39.847 -11.588 1.000 0.950 245 ILE B O 1
ATOM 13612 N N . VAL B 2 246 ? -2.105 -38.570 -10.675 1.000 0.970 246 VAL B N 1
ATOM 13613 C CA . VAL B 2 246 ? -3.230 -39.474 -10.963 1.000 0.970 246 VAL B CA 1
ATOM 13614 C C . VAL B 2 246 ? -4.116 -38.867 -12.046 1.000 0.970 246 VAL B C 1
ATOM 13615 O O . VAL B 2 246 ? -4.722 -37.823 -11.847 1.000 0.970 246 VAL B O 1
ATOM 13628 N N . PHE B 2 247 ? -4.228 -39.521 -13.198 1.000 0.960 247 PHE B N 1
ATOM 13629 C CA . PHE B 2 247 ? -5.008 -39.032 -14.331 1.000 0.960 247 PHE B CA 1
ATOM 13630 C C . PHE B 2 247 ? -6.427 -39.613 -14.378 1.000 0.960 247 PHE B C 1
ATOM 13631 O O . PHE B 2 247 ? -6.610 -40.802 -14.665 1.000 0.960 247 PHE B O 1
ATOM 13648 N N . GLY B 2 248 ? -7.423 -38.747 -14.170 1.000 0.930 248 GLY B N 1
ATOM 13649 C CA . GLY B 2 248 ? -8.850 -39.022 -14.387 1.000 0.930 248 GLY B CA 1
ATOM 13650 C C . GLY B 2 248 ? -9.353 -38.441 -15.715 1.000 0.930 248 GLY B C 1
ATOM 13651 O O . GLY B 2 248 ? -8.786 -37.480 -16.240 1.000 0.930 248 GLY B O 1
ATOM 13655 N N . ARG B 2 249 ? -10.417 -39.016 -16.294 1.000 0.870 249 ARG B N 1
ATOM 13656 C CA . ARG B 2 249 ? -10.902 -38.616 -17.633 1.000 0.870 249 ARG B CA 1
ATOM 13657 C C . ARG B 2 249 ? -11.681 -37.299 -17.659 1.000 0.870 249 ARG B C 1
ATOM 13658 O O . ARG B 2 249 ? -11.614 -36.573 -18.649 1.000 0.870 249 ARG B O 1
ATOM 13679 N N . THR B 2 250 ? -12.441 -37.001 -16.610 1.000 0.880 250 THR B N 1
ATOM 13680 C CA . THR B 2 250 ? -13.357 -35.850 -16.548 1.000 0.880 250 THR B CA 1
ATOM 13681 C C . THR B 2 250 ? -13.120 -35.018 -15.291 1.000 0.880 250 THR B C 1
ATOM 13682 O O . THR B 2 250 ? -12.644 -35.538 -14.287 1.000 0.880 250 THR B O 1
ATOM 13693 N N . LYS B 2 251 ? -13.476 -33.723 -15.324 1.000 0.880 251 LYS B N 1
ATOM 13694 C CA . LYS B 2 251 ? -13.357 -32.813 -14.166 1.000 0.880 251 LYS B CA 1
ATOM 13695 C C . LYS B 2 251 ? -14.021 -33.385 -12.910 1.000 0.880 251 LYS B C 1
ATOM 13696 O O . LYS B 2 251 ? -13.347 -33.602 -11.919 1.000 0.880 251 LYS B O 1
ATOM 13715 N N . ARG B 2 252 ? -15.276 -33.830 -13.038 1.000 0.850 252 ARG B N 1
ATOM 13716 C CA . ARG B 2 252 ? -16.015 -34.492 -11.959 1.000 0.850 252 ARG B CA 1
ATOM 13717 C C . ARG B 2 252 ? -15.294 -35.733 -11.432 1.000 0.850 252 ARG B C 1
ATOM 13718 O O . ARG B 2 252 ? -15.243 -35.920 -10.229 1.000 0.850 252 ARG B O 1
ATOM 13739 N N . ARG B 2 253 ? -14.713 -36.568 -12.305 1.000 0.880 253 ARG B N 1
ATOM 13740 C CA . ARG B 2 253 ? -13.919 -37.724 -11.862 1.000 0.880 253 ARG B CA 1
ATOM 13741 C C . ARG B 2 253 ? -12.673 -37.296 -11.085 1.000 0.880 253 ARG B C 1
ATOM 13742 O O . ARG B 2 253 ? -12.313 -37.993 -10.149 1.000 0.880 253 ARG B O 1
ATOM 13763 N N . VAL B 2 254 ? -12.022 -36.198 -11.473 1.000 0.890 254 VAL B N 1
ATOM 13764 C CA . VAL B 2 254 ? -10.858 -35.632 -10.769 1.000 0.890 254 VAL B CA 1
ATOM 13765 C C . VAL B 2 254 ? -11.251 -35.078 -9.399 1.000 0.890 254 VAL B C 1
ATOM 13766 O O . VAL B 2 254 ? -10.550 -35.364 -8.434 1.000 0.890 254 VAL B O 1
ATOM 13779 N N . ASP B 2 255 ? -12.381 -34.379 -9.303 1.000 0.880 255 ASP B N 1
ATOM 13780 C CA . ASP B 2 255 ? -12.908 -33.853 -8.039 1.000 0.880 255 ASP B CA 1
ATOM 13781 C C . ASP B 2 255 ? -13.331 -34.991 -7.097 1.000 0.880 255 ASP B C 1
ATOM 13782 O O . ASP B 2 255 ? -12.813 -35.082 -5.985 1.000 0.880 255 ASP B O 1
ATOM 13791 N N . GLU B 2 256 ? -14.168 -35.926 -7.579 1.000 0.900 256 GLU B N 1
ATOM 13792 C CA . GLU B 2 256 ? -14.590 -37.120 -6.828 1.000 0.900 256 GLU B CA 1
ATOM 13793 C C . GLU B 2 256 ? -13.367 -37.955 -6.372 1.000 0.900 256 GLU B C 1
ATOM 13794 O O . GLU B 2 256 ? -13.375 -38.494 -5.266 1.000 0.900 256 GLU B O 1
ATOM 13806 N N . LEU B 2 257 ? -12.291 -38.057 -7.177 1.000 0.920 257 LEU B N 1
ATOM 13807 C CA . LEU B 2 257 ? -11.057 -38.746 -6.759 1.000 0.920 257 LEU B CA 1
ATOM 13808 C C . LEU B 2 257 ? -10.291 -37.990 -5.679 1.000 0.920 257 LEU B C 1
ATOM 13809 O O . LEU B 2 257 ? -9.823 -38.616 -4.733 1.000 0.920 257 LEU B O 1
ATOM 13825 N N . ALA B 2 258 ? -10.075 -36.686 -5.865 1.000 0.900 258 ALA B N 1
ATOM 13826 C CA . ALA B 2 258 ? -9.280 -35.889 -4.941 1.000 0.900 258 ALA B CA 1
ATOM 13827 C C . ALA B 2 258 ? -9.964 -35.830 -3.570 1.000 0.900 258 ALA B C 1
ATOM 13828 O O . ALA B 2 258 ? -9.306 -36.020 -2.550 1.000 0.900 258 ALA B O 1
ATOM 13835 N N . GLU B 2 259 ? -11.286 -35.657 -3.541 1.000 0.850 259 GLU B N 1
ATOM 13836 C CA . GLU B 2 259 ? -12.086 -35.716 -2.318 1.000 0.850 259 GLU B CA 1
ATOM 13837 C C . GLU B 2 259 ? -11.994 -37.098 -1.653 1.000 0.850 259 GLU B C 1
ATOM 13838 O O . GLU B 2 259 ? -11.637 -37.191 -0.481 1.000 0.850 259 GLU B O 1
ATOM 13850 N N . ALA B 2 260 ? -12.210 -38.182 -2.405 1.000 0.900 260 ALA B N 1
ATOM 13851 C CA . ALA B 2 260 ? -12.136 -39.541 -1.870 1.000 0.900 260 ALA B CA 1
ATOM 13852 C C . ALA B 2 260 ? -10.736 -39.925 -1.348 1.000 0.900 260 ALA B C 1
ATOM 13853 O O . ALA B 2 260 ? -10.625 -40.620 -0.337 1.000 0.900 260 ALA B O 1
ATOM 13860 N N . LEU B 2 261 ? -9.662 -39.471 -2.008 1.000 0.890 261 LEU B N 1
ATOM 13861 C CA . LEU B 2 261 ? -8.284 -39.662 -1.541 1.000 0.890 261 LEU B CA 1
ATOM 13862 C C . LEU B 2 261 ? -8.028 -38.921 -0.223 1.000 0.890 261 LEU B C 1
ATOM 13863 O O . LEU B 2 261 ? -7.486 -39.518 0.705 1.000 0.890 261 LEU B O 1
ATOM 13879 N N . ASN B 2 262 ? -8.475 -37.667 -0.101 1.000 0.860 262 ASN B N 1
ATOM 13880 C CA . ASN B 2 262 ? -8.395 -36.943 1.169 1.000 0.860 262 ASN B CA 1
ATOM 13881 C C . ASN B 2 262 ? -9.243 -37.621 2.262 1.000 0.860 262 ASN B C 1
ATOM 13882 O O . ASN B 2 262 ? -8.810 -37.672 3.410 1.000 0.860 262 ASN B O 1
ATOM 13893 N N . LEU B 2 263 ? -10.396 -38.210 1.914 1.000 0.820 263 LEU B N 1
ATOM 13894 C CA . LEU B 2 263 ? -11.253 -38.941 2.857 1.000 0.820 263 LEU B CA 1
ATOM 13895 C C . LEU B 2 263 ? -10.562 -40.181 3.456 1.000 0.820 263 LEU B C 1
ATOM 13896 O O . LEU B 2 263 ? -10.731 -40.444 4.640 1.000 0.820 263 LEU B O 1
ATOM 13912 N N . ARG B 2 264 ? -9.740 -40.901 2.674 1.000 0.810 264 ARG B N 1
ATOM 13913 C CA . ARG B 2 264 ? -8.854 -41.980 3.175 1.000 0.810 264 ARG B CA 1
ATOM 13914 C C . ARG B 2 264 ? -7.507 -41.476 3.725 1.000 0.810 264 ARG B C 1
ATOM 13915 O O . ARG B 2 264 ? -6.616 -42.264 4.037 1.000 0.810 264 ARG B O 1
ATOM 13936 N N . GLY B 2 265 ? -7.345 -40.161 3.871 1.000 0.790 265 GLY B N 1
ATOM 13937 C CA . GLY B 2 265 ? -6.191 -39.544 4.520 1.000 0.790 265 GLY B CA 1
ATOM 13938 C C . GLY B 2 265 ? -4.906 -39.509 3.685 1.000 0.790 265 GLY B C 1
ATOM 13939 O O . GLY B 2 265 ? -3.826 -39.569 4.278 1.000 0.790 265 GLY B O 1
ATOM 13943 N N . TYR B 2 266 ? -5.008 -39.420 2.352 1.000 0.850 266 TYR B N 1
ATOM 13944 C CA . TYR B 2 266 ? -3.893 -39.071 1.457 1.000 0.850 266 TYR B CA 1
ATOM 13945 C C . TYR B 2 266 ? -3.896 -37.566 1.160 1.000 0.850 266 TYR B C 1
ATOM 13946 O O . TYR B 2 266 ? -4.943 -37.002 0.848 1.000 0.8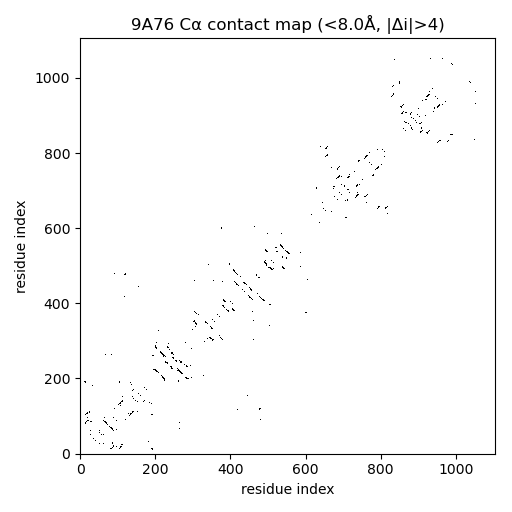50 266 TYR B O 1
ATOM 13964 N N . ALA B 2 267 ? -2.727 -36.921 1.183 1.000 0.890 267 ALA B N 1
ATOM 13965 C CA . ALA B 2 267 ? -2.596 -35.498 0.867 1.000 0.890 267 ALA B CA 1
ATOM 13966 C C . ALA B 2 267 ? -2.693 -35.261 -0.653 1.000 0.890 267 ALA B C 1
ATOM 13967 O O . ALA B 2 267 ? -1.700 -35.396 -1.376 1.000 0.890 267 ALA B O 1
ATOM 13974 N N . ALA B 2 268 ? -3.895 -34.920 -1.135 1.000 0.900 268 ALA B N 1
ATOM 13975 C CA . ALA B 2 268 ? -4.193 -34.798 -2.561 1.000 0.900 268 ALA B CA 1
ATOM 13976 C C . ALA B 2 268 ? -4.878 -33.472 -2.935 1.000 0.900 268 ALA B C 1
ATOM 13977 O O . ALA B 2 268 ? -5.747 -32.992 -2.213 1.000 0.900 268 ALA B O 1
ATOM 13984 N N . GLU B 2 269 ? -4.577 -32.920 -4.115 1.000 0.900 269 GLU B N 1
ATOM 13985 C CA . GLU B 2 269 ? -5.409 -31.873 -4.736 1.000 0.900 269 GLU B CA 1
ATOM 13986 C C . GLU B 2 269 ? -5.757 -32.195 -6.195 1.000 0.900 269 GLU B C 1
ATOM 13987 O O . GLU B 2 269 ? -4.995 -32.842 -6.918 1.000 0.900 269 GLU B O 1
ATOM 13999 N N . GLY B 2 270 ? -6.937 -31.733 -6.618 1.000 0.910 270 GLY B N 1
ATOM 14000 C CA . GLY B 2 270 ? -7.448 -31.864 -7.979 1.000 0.910 270 GLY B CA 1
ATOM 14001 C C . GLY B 2 270 ? -7.048 -30.691 -8.877 1.000 0.910 270 GLY B C 1
ATOM 14002 O O . GLY B 2 270 ? -7.018 -29.540 -8.445 1.000 0.910 270 GLY B O 1
ATOM 14006 N N . ILE B 2 271 ? -6.775 -30.967 -10.154 1.000 0.850 271 ILE B N 1
ATOM 14007 C CA . ILE B 2 271 ? -6.484 -29.959 -11.173 1.000 0.850 271 ILE B CA 1
ATOM 14008 C C . ILE B 2 271 ? -7.226 -30.250 -12.493 1.000 0.850 271 ILE B C 1
ATOM 14009 O O . ILE B 2 271 ? -7.013 -31.251 -13.188 1.000 0.850 271 ILE B O 1
ATOM 14025 N N . HIS B 2 272 ? -8.131 -29.344 -12.864 1.000 0.810 272 HIS B N 1
ATOM 14026 C CA . HIS B 2 272 ? -8.960 -29.421 -14.070 1.000 0.810 272 HIS B CA 1
ATOM 14027 C C . HIS B 2 272 ? -9.199 -28.025 -14.682 1.000 0.810 272 HIS B C 1
ATOM 14028 O O . HIS B 2 272 ? -8.824 -27.009 -14.099 1.000 0.810 272 HIS B O 1
ATOM 14042 N N . GLY B 2 273 ? -9.821 -27.971 -15.867 1.000 0.670 273 GLY B N 1
ATOM 14043 C CA . GLY B 2 273 ? -10.020 -26.725 -16.627 1.000 0.670 273 GLY B CA 1
ATOM 14044 C C . GLY B 2 273 ? -10.874 -25.660 -15.925 1.000 0.670 273 GLY B C 1
ATOM 14045 O O . GLY B 2 273 ? -10.541 -24.485 -15.993 1.000 0.670 273 GLY B O 1
ATOM 14049 N N . ASP B 2 274 ? -11.941 -26.060 -15.225 1.000 0.680 274 ASP B N 1
ATOM 14050 C CA . ASP B 2 274 ? -12.864 -25.133 -14.542 1.000 0.680 274 ASP B CA 1
ATOM 14051 C C . ASP B 2 274 ? -12.310 -24.449 -13.264 1.000 0.680 274 ASP B C 1
ATOM 14052 O O . ASP B 2 274 ? -13.008 -23.630 -12.667 1.000 0.680 274 ASP B O 1
ATOM 14061 N N . LEU B 2 275 ? -11.091 -24.763 -12.799 1.000 0.660 275 LEU B N 1
ATOM 14062 C CA . LEU B 2 275 ? -10.518 -24.098 -11.618 1.000 0.660 275 LEU B CA 1
ATOM 14063 C C . LEU B 2 275 ? -10.103 -22.656 -11.922 1.000 0.660 275 LEU B C 1
ATOM 14064 O O . LEU B 2 275 ? -9.513 -22.358 -12.961 1.000 0.660 275 LEU B O 1
ATOM 14080 N N . THR B 2 276 ? -10.300 -21.761 -10.950 1.000 0.510 276 THR B N 1
ATOM 14081 C CA . THR B 2 276 ? -9.709 -20.420 -11.018 1.000 0.510 276 THR B CA 1
ATOM 14082 C C . THR B 2 276 ? -8.182 -20.514 -10.983 1.000 0.510 276 THR B C 1
ATOM 14083 O O . THR B 2 276 ? -7.606 -21.345 -10.274 1.000 0.510 276 THR B O 1
ATOM 14094 N N . GLN B 2 277 ? -7.497 -19.631 -11.718 1.000 0.550 277 GLN B N 1
ATOM 14095 C CA . GLN B 2 277 ? -6.036 -19.699 -11.824 1.000 0.550 277 GLN B CA 1
ATOM 14096 C C . GLN B 2 277 ? -5.329 -19.563 -10.464 1.000 0.550 277 GLN B C 1
ATOM 14097 O O . GLN B 2 277 ? -4.280 -20.167 -10.266 1.000 0.550 277 GLN B O 1
ATOM 14111 N N . ALA B 2 278 ? -5.900 -18.803 -9.522 1.000 0.510 278 ALA B N 1
ATOM 14112 C CA . ALA B 2 278 ? -5.349 -18.659 -8.175 1.000 0.510 278 ALA B CA 1
ATOM 14113 C C . ALA B 2 278 ? -5.294 -20.011 -7.440 1.000 0.510 278 ALA B C 1
ATOM 14114 O O . ALA B 2 278 ? -4.223 -20.410 -6.987 1.000 0.510 278 ALA B O 1
ATOM 14121 N N . LYS B 2 279 ? -6.405 -20.768 -7.421 1.000 0.630 279 LYS B N 1
ATOM 14122 C CA . LYS B 2 279 ? -6.433 -22.135 -6.870 1.000 0.630 279 LYS B CA 1
ATOM 14123 C C . LYS B 2 279 ? -5.443 -23.045 -7.599 1.000 0.630 279 LYS B C 1
ATOM 14124 O O . LYS B 2 279 ? -4.658 -23.743 -6.966 1.000 0.630 279 LYS B O 1
ATOM 14143 N N . ARG B 2 280 ? -5.426 -22.967 -8.934 1.000 0.650 280 ARG B N 1
ATOM 14144 C CA . ARG B 2 280 ? -4.553 -23.775 -9.795 1.000 0.650 280 ARG B CA 1
ATOM 14145 C C . ARG B 2 280 ? -3.060 -23.550 -9.505 1.000 0.650 280 ARG B C 1
ATOM 14146 O O . ARG B 2 280 ? -2.308 -24.513 -9.432 1.000 0.650 280 ARG B O 1
ATOM 14167 N N . MET B 2 281 ? -2.636 -22.304 -9.279 1.000 0.590 281 MET B N 1
ATOM 14168 C CA . MET B 2 281 ? -1.261 -21.964 -8.882 1.000 0.590 281 MET B CA 1
ATOM 14169 C C . MET B 2 281 ? -0.898 -22.482 -7.483 1.000 0.590 281 MET B C 1
ATOM 14170 O O . MET B 2 281 ? 0.213 -22.973 -7.294 1.000 0.590 281 MET B O 1
ATOM 14184 N N . VAL B 2 282 ? -1.818 -22.395 -6.514 1.000 0.610 282 VAL B N 1
ATOM 14185 C CA . VAL B 2 282 ? -1.590 -22.878 -5.139 1.000 0.610 282 VAL B CA 1
ATOM 14186 C C . VAL B 2 282 ? -1.395 -24.396 -5.107 1.000 0.610 282 VAL B C 1
ATOM 14187 O O . VAL B 2 282 ? -0.411 -24.858 -4.530 1.000 0.610 282 VAL B O 1
ATOM 14200 N N . ALA B 2 283 ? -2.258 -25.162 -5.784 1.000 0.780 283 ALA B N 1
ATOM 14201 C CA . ALA B 2 283 ? -2.147 -26.621 -5.875 1.000 0.780 283 ALA B CA 1
ATOM 14202 C C . ALA B 2 283 ? -0.787 -27.062 -6.453 1.000 0.780 283 ALA B C 1
ATOM 14203 O O . ALA B 2 283 ? -0.101 -27.926 -5.905 1.000 0.780 283 ALA B O 1
ATOM 14210 N N . LEU B 2 284 ? -0.356 -26.411 -7.540 1.000 0.750 284 LEU B N 1
ATOM 14211 C CA . LEU B 2 284 ? 0.917 -26.699 -8.203 1.000 0.750 284 LEU B CA 1
ATOM 14212 C C . LEU B 2 284 ? 2.135 -26.336 -7.353 1.000 0.750 284 LEU B C 1
ATOM 14213 O O . LEU B 2 284 ? 3.125 -27.067 -7.376 1.000 0.750 284 LEU B O 1
ATOM 14229 N N . ARG B 2 285 ? 2.066 -25.233 -6.595 1.000 0.650 285 ARG B N 1
ATOM 14230 C CA . ARG B 2 285 ? 3.111 -24.859 -5.637 1.000 0.650 285 ARG B CA 1
ATOM 14231 C C . ARG B 2 285 ? 3.254 -25.931 -4.555 1.000 0.650 285 ARG B C 1
ATOM 14232 O O . ARG B 2 285 ? 4.345 -26.472 -4.414 1.000 0.650 285 ARG B O 1
ATOM 14253 N N . LYS 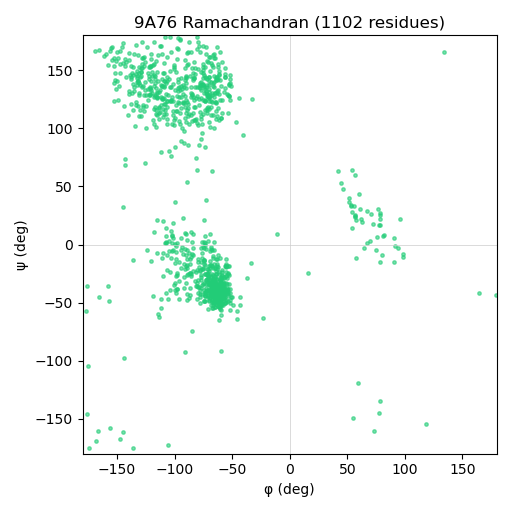B 2 286 ? 2.157 -26.298 -3.878 1.000 0.770 286 LYS B N 1
ATOM 14254 C CA . LYS B 2 286 ? 2.160 -27.341 -2.836 1.000 0.770 286 LYS B CA 1
ATOM 14255 C C . LYS B 2 286 ? 2.754 -28.657 -3.339 1.000 0.770 286 LYS B C 1
ATOM 14256 O O . LYS B 2 286 ? 3.580 -29.249 -2.656 1.000 0.770 286 LYS B O 1
ATOM 14275 N N . PHE B 2 287 ? 2.374 -29.093 -4.541 1.000 0.840 287 PHE B N 1
ATOM 14276 C CA . PHE B 2 287 ? 2.894 -30.330 -5.133 1.000 0.840 287 PHE B CA 1
ATOM 14277 C C . PHE B 2 287 ? 4.392 -30.233 -5.468 1.000 0.840 287 PHE B C 1
ATOM 14278 O O . PHE B 2 287 ? 5.145 -31.171 -5.230 1.000 0.840 287 PHE B O 1
ATOM 14295 N N . LYS B 2 288 ? 4.859 -29.083 -5.972 1.000 0.720 288 LYS B N 1
ATOM 14296 C CA . LYS B 2 288 ? 6.281 -28.851 -6.281 1.000 0.720 288 LYS B CA 1
ATOM 14297 C C . LYS B 2 288 ? 7.160 -28.723 -5.028 1.000 0.720 288 LYS B C 1
ATOM 14298 O O . LYS B 2 288 ? 8.342 -29.048 -5.088 1.000 0.720 288 LYS B O 1
ATOM 14317 N N . GLU B 2 289 ? 6.591 -28.251 -3.922 1.000 0.670 289 GLU B N 1
ATOM 14318 C CA . GLU B 2 289 ? 7.245 -28.113 -2.612 1.000 0.670 289 GLU B CA 1
ATOM 14319 C C . GLU B 2 289 ? 7.149 -29.391 -1.750 1.000 0.670 289 GLU B C 1
ATOM 14320 O O . GLU B 2 289 ? 7.791 -29.464 -0.707 1.000 0.670 289 GLU B O 1
ATOM 14332 N N . GLY B 2 290 ? 6.386 -30.407 -2.180 1.000 0.770 290 GLY B N 1
ATOM 14333 C CA . GLY B 2 290 ? 6.187 -31.657 -1.433 1.000 0.770 290 GLY B CA 1
ATOM 14334 C C . GLY B 2 290 ? 5.187 -31.560 -0.274 1.000 0.770 290 GLY B C 1
ATOM 14335 O O . GLY B 2 290 ? 5.164 -32.433 0.585 1.000 0.770 290 GLY B O 1
ATOM 14339 N N . ALA B 2 291 ? 4.353 -30.516 -0.236 1.000 0.780 291 ALA B N 1
ATOM 14340 C CA . ALA B 2 291 ? 3.286 -30.352 0.757 1.000 0.780 291 ALA B CA 1
ATOM 14341 C C . ALA B 2 291 ? 2.018 -31.173 0.436 1.000 0.780 291 ALA B C 1
ATOM 14342 O O . ALA B 2 291 ? 1.160 -31.343 1.300 1.000 0.780 291 ALA B O 1
ATOM 14349 N N . ILE B 2 292 ? 1.890 -31.665 -0.801 1.000 0.850 292 ILE B N 1
ATOM 14350 C CA . ILE B 2 292 ? 0.942 -32.717 -1.189 1.000 0.850 292 ILE B CA 1
ATOM 14351 C C . ILE B 2 292 ? 1.680 -33.764 -2.024 1.000 0.850 292 ILE B C 1
ATOM 14352 O O . ILE B 2 292 ? 2.513 -33.420 -2.863 1.000 0.850 292 ILE B O 1
ATOM 14368 N N . GLU B 2 293 ? 1.360 -35.033 -1.797 1.000 0.890 293 GLU B N 1
ATOM 14369 C CA . GLU B 2 293 ? 2.029 -36.184 -2.419 1.000 0.890 293 GLU B CA 1
ATOM 14370 C C . GLU B 2 293 ? 1.359 -36.575 -3.743 1.000 0.890 293 GLU B C 1
ATOM 14371 O O . GLU B 2 293 ? 2.002 -37.134 -4.635 1.000 0.890 293 GLU B O 1
ATOM 14383 N N . VAL B 2 294 ? 0.063 -36.268 -3.895 1.000 0.940 294 VAL B N 1
ATOM 14384 C CA . VAL B 2 294 ? -0.756 -36.701 -5.033 1.000 0.940 294 VAL B CA 1
ATOM 14385 C C . VAL B 2 294 ? -1.419 -35.515 -5.740 1.000 0.940 294 VAL B C 1
ATOM 14386 O O . VAL B 2 294 ? -2.264 -34.821 -5.177 1.000 0.940 294 VAL B O 1
ATOM 14399 N N . LEU B 2 295 ? -1.107 -35.323 -7.022 1.000 0.940 295 LEU B N 1
ATOM 14400 C CA . LEU B 2 295 ? -1.818 -34.386 -7.895 1.000 0.940 295 LEU B CA 1
ATOM 14401 C C . LEU B 2 295 ? -2.789 -35.153 -8.801 1.000 0.940 295 LEU B C 1
ATOM 14402 O O . LEU B 2 295 ? -2.366 -35.878 -9.704 1.000 0.940 295 LEU B O 1
ATOM 14418 N N . VAL B 2 296 ? -4.095 -34.992 -8.591 1.000 0.950 296 VAL B N 1
ATOM 14419 C CA . VAL B 2 296 ? -5.124 -35.609 -9.441 1.000 0.950 296 VAL B CA 1
ATOM 14420 C C . VAL B 2 296 ? -5.434 -34.669 -10.605 1.000 0.950 296 VAL B C 1
ATOM 14421 O O . VAL B 2 296 ? -5.835 -33.535 -10.380 1.000 0.950 296 VAL B O 1
ATOM 14434 N N . ALA B 2 297 ? -5.263 -35.098 -11.854 1.000 0.930 297 ALA B N 1
ATOM 14435 C CA . ALA B 2 297 ? -5.303 -34.215 -13.018 1.000 0.930 297 ALA B CA 1
ATOM 14436 C C . ALA B 2 297 ? -6.164 -34.728 -14.180 1.000 0.930 297 ALA B C 1
ATOM 14437 O O . ALA B 2 297 ? -6.245 -35.925 -14.454 1.000 0.930 297 ALA B O 1
ATOM 14444 N N . THR B 2 298 ? -6.747 -33.789 -14.929 1.000 0.880 298 THR B N 1
ATOM 14445 C CA . THR B 2 298 ? -7.191 -34.030 -16.317 1.000 0.880 298 THR B CA 1
ATOM 14446 C C . THR B 2 298 ? -6.050 -33.732 -17.296 1.000 0.880 298 THR B C 1
ATOM 14447 O O . THR B 2 298 ? -5.193 -32.899 -17.001 1.000 0.880 298 THR B O 1
ATOM 14458 N N . ASP B 2 299 ? -6.059 -34.333 -18.493 1.000 0.800 299 ASP B N 1
ATOM 14459 C CA . ASP B 2 299 ? -5.050 -34.069 -19.538 1.000 0.800 299 ASP B CA 1
ATOM 14460 C C . ASP B 2 299 ? -4.880 -32.572 -19.834 1.000 0.800 299 ASP B C 1
ATOM 14461 O O . ASP B 2 299 ? -3.769 -32.046 -19.817 1.000 0.800 299 ASP B O 1
ATOM 14470 N N . VAL B 2 300 ? -6.000 -31.863 -20.025 1.000 0.720 300 VAL B N 1
ATOM 14471 C CA . VAL B 2 300 ? -6.027 -30.418 -20.311 1.000 0.720 300 VAL B CA 1
ATOM 14472 C C . VAL B 2 300 ? -5.336 -29.613 -19.209 1.000 0.720 300 VAL B C 1
ATOM 14473 O O . VAL B 2 300 ? -4.644 -28.641 -19.501 1.000 0.720 300 VAL B O 1
ATOM 14486 N N . ALA B 2 301 ? -5.495 -30.021 -17.950 1.000 0.720 301 ALA B N 1
ATOM 14487 C CA . ALA B 2 301 ? -4.917 -29.312 -16.818 1.000 0.720 301 ALA B CA 1
ATOM 14488 C C . ALA B 2 301 ? -3.456 -29.681 -16.526 1.000 0.720 301 ALA B C 1
ATOM 14489 O O . ALA B 2 301 ? -2.755 -28.869 -15.920 1.000 0.720 301 ALA B O 1
ATOM 14496 N N . ALA B 2 302 ? -3.007 -30.862 -16.967 1.000 0.750 302 ALA B N 1
ATOM 14497 C CA . ALA B 2 302 ? -1.640 -31.350 -16.800 1.000 0.750 302 ALA B CA 1
ATOM 14498 C C . ALA B 2 302 ? -0.661 -30.912 -17.910 1.000 0.750 302 ALA B C 1
ATOM 14499 O O . ALA B 2 302 ? 0.553 -31.093 -17.778 1.000 0.750 302 ALA B O 1
ATOM 14506 N N . ARG B 2 303 ? -1.166 -30.365 -19.024 1.000 0.660 303 ARG B N 1
ATOM 14507 C CA . ARG B 2 303 ? -0.343 -29.829 -20.123 1.000 0.660 303 ARG B CA 1
ATOM 14508 C C . ARG B 2 303 ? 0.545 -28.672 -19.664 1.000 0.660 303 ARG B C 1
ATOM 14509 O O . ARG B 2 303 ? 0.162 -27.883 -18.805 1.000 0.660 303 ARG B O 1
ATOM 14530 N N . GLY B 2 304 ? 1.740 -28.574 -20.248 1.000 0.610 304 GLY B N 1
ATOM 14531 C CA . GLY B 2 304 ? 2.747 -27.573 -19.881 1.000 0.610 304 GLY B CA 1
ATOM 14532 C C . GLY B 2 304 ? 3.352 -27.721 -18.475 1.000 0.610 304 GLY B C 1
ATOM 14533 O O . GLY B 2 304 ? 4.187 -26.905 -18.109 1.000 0.610 304 GLY B O 1
ATOM 14537 N N . LEU B 2 305 ? 2.979 -28.733 -17.674 1.000 0.630 305 LEU B N 1
ATOM 14538 C CA . LEU B 2 305 ? 3.532 -28.901 -16.323 1.000 0.630 305 LEU B CA 1
ATOM 14539 C C . LEU B 2 305 ? 4.907 -29.562 -16.331 1.000 0.630 305 LEU B C 1
ATOM 14540 O O . LEU B 2 305 ? 5.034 -30.784 -16.482 1.000 0.630 305 LEU B O 1
ATOM 14556 N N . ASP B 2 306 ? 5.932 -28.747 -16.113 1.000 0.590 306 ASP B N 1
ATOM 14557 C CA . ASP B 2 306 ? 7.310 -29.190 -15.964 1.000 0.590 306 ASP B CA 1
ATOM 14558 C C . ASP B 2 306 ? 7.709 -29.271 -14.482 1.000 0.590 306 ASP B C 1
ATOM 14559 O O . ASP B 2 306 ? 8.260 -28.345 -13.884 1.000 0.590 306 ASP B O 1
ATOM 14568 N N . ILE B 2 307 ? 7.370 -30.403 -13.862 1.000 0.610 307 ILE B N 1
ATOM 14569 C CA . ILE B 2 307 ? 7.663 -30.685 -12.453 1.000 0.610 307 ILE B CA 1
ATOM 14570 C C . ILE B 2 307 ? 8.714 -31.794 -12.388 1.000 0.610 307 ILE B C 1
ATOM 14571 O O . ILE B 2 307 ? 8.568 -32.865 -12.982 1.000 0.610 307 ILE B O 1
ATOM 14587 N N . SER B 2 308 ? 9.810 -31.511 -11.693 1.000 0.650 308 SER B N 1
ATOM 14588 C CA . SER B 2 308 ? 10.865 -32.468 -11.366 1.000 0.650 308 SER B CA 1
ATOM 14589 C C . SER B 2 308 ? 10.482 -33.293 -10.139 1.000 0.650 308 SER B C 1
ATOM 14590 O O . SER B 2 308 ? 9.878 -32.761 -9.216 1.000 0.650 308 SER B O 1
ATOM 14598 N N . GLY B 2 309 ? 10.900 -34.559 -10.087 1.000 0.790 309 GLY B N 1
ATOM 14599 C CA . GLY B 2 309 ? 10.751 -35.407 -8.895 1.000 0.790 309 GLY B CA 1
ATOM 14600 C C . GLY B 2 309 ? 9.556 -36.362 -8.902 1.000 0.790 309 GLY B C 1
ATOM 14601 O O . GLY B 2 309 ? 9.540 -37.272 -8.089 1.000 0.790 309 GLY B O 1
ATOM 14605 N N . VAL B 2 310 ? 8.613 -36.242 -9.844 1.000 0.870 310 VAL B N 1
ATOM 14606 C CA . VAL B 2 310 ? 7.484 -37.186 -9.972 1.000 0.870 310 VAL B CA 1
ATOM 14607 C C . VAL B 2 310 ? 8.004 -38.609 -10.206 1.000 0.870 310 VAL B C 1
ATOM 14608 O O . VAL B 2 310 ? 8.583 -38.900 -11.257 1.000 0.870 310 VAL B O 1
ATOM 14621 N N . THR B 2 311 ? 7.796 -39.505 -9.242 1.000 0.900 311 THR B N 1
ATOM 14622 C CA . THR B 2 311 ? 8.251 -40.907 -9.295 1.000 0.900 311 THR B CA 1
ATOM 14623 C C . THR B 2 311 ? 7.196 -41.838 -9.883 1.000 0.900 311 THR B C 1
ATOM 14624 O O . THR B 2 311 ? 7.554 -42.839 -10.505 1.000 0.900 311 THR B O 1
ATOM 14635 N N . HIS B 2 312 ? 5.912 -41.491 -9.740 1.000 0.940 312 HIS B N 1
ATOM 14636 C CA . HIS B 2 312 ? 4.797 -42.341 -10.153 1.000 0.940 312 HIS B CA 1
ATOM 14637 C C . HIS B 2 312 ? 3.744 -41.582 -10.977 1.000 0.940 312 HIS B C 1
ATOM 14638 O O . HIS B 2 312 ? 3.383 -40.444 -10.676 1.000 0.940 312 HIS B O 1
ATOM 14652 N N . VAL B 2 313 ? 3.206 -42.231 -12.014 1.000 0.950 313 VAL B N 1
ATOM 14653 C CA . VAL B 2 313 ? 2.051 -41.742 -12.785 1.000 0.950 313 VAL B CA 1
ATOM 14654 C C . VAL B 2 313 ? 0.981 -42.831 -12.863 1.000 0.950 313 VAL B C 1
ATOM 14655 O O . VAL B 2 313 ? 1.210 -43.910 -13.407 1.000 0.950 313 VAL B O 1
ATOM 14668 N N . TYR B 2 314 ? -0.212 -42.541 -12.356 1.000 0.970 314 TYR B N 1
ATOM 14669 C CA . TYR B 2 314 ? -1.349 -43.457 -12.327 1.000 0.970 314 TYR B CA 1
ATOM 14670 C C . TYR B 2 314 ? -2.392 -43.028 -13.361 1.000 0.970 314 TYR B C 1
ATOM 14671 O O . TYR B 2 314 ? -3.114 -42.056 -13.164 1.000 0.970 314 TYR B O 1
ATOM 14689 N N . ASN B 2 315 ? -2.538 -43.769 -14.454 1.000 0.960 315 ASN B N 1
ATOM 14690 C CA . ASN B 2 315 ? -3.690 -43.631 -15.343 1.000 0.960 315 ASN B CA 1
ATOM 14691 C C . ASN B 2 315 ? -4.884 -44.366 -14.723 1.000 0.960 315 ASN B C 1
ATOM 14692 O O . ASN B 2 315 ? -5.117 -45.541 -15.023 1.000 0.960 315 ASN B O 1
ATOM 14703 N N . PHE B 2 316 ? -5.611 -43.674 -13.843 1.000 0.960 316 PHE B N 1
ATOM 14704 C CA . PHE B 2 316 ? -6.843 -44.178 -13.234 1.000 0.960 316 PHE B CA 1
ATOM 14705 C C . PHE B 2 316 ? -7.904 -44.460 -14.306 1.000 0.960 316 PHE B C 1
ATOM 14706 O O . PHE B 2 316 ? -8.542 -45.513 -14.304 1.000 0.960 316 PHE B O 1
ATOM 14723 N N . ASP B 2 317 ? -8.017 -43.549 -15.275 1.000 0.940 317 ASP B N 1
ATOM 14724 C CA . ASP B 2 317 ? -8.711 -43.789 -16.534 1.000 0.940 317 ASP B CA 1
ATOM 14725 C C . ASP B 2 317 ? -7.724 -43.883 -17.692 1.000 0.940 317 ASP B C 1
ATOM 14726 O O . ASP B 2 317 ? -6.831 -43.041 -17.847 1.000 0.94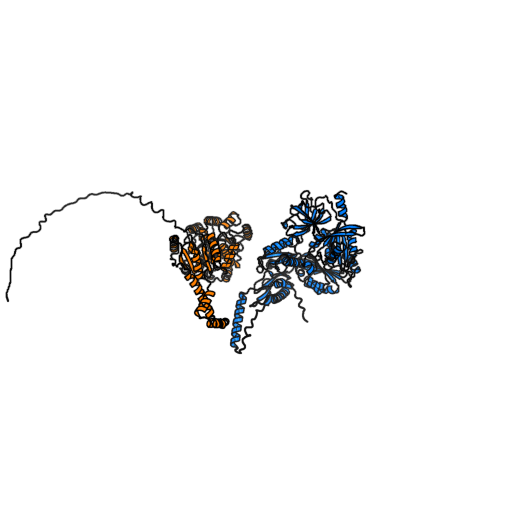0 317 ASP B O 1
ATOM 14735 N N . VAL B 2 318 ? -7.934 -44.875 -18.562 1.000 0.900 318 VAL B N 1
ATOM 14736 C CA . VAL B 2 318 ? -7.189 -45.001 -19.819 1.000 0.900 318 VAL B CA 1
ATOM 14737 C C . VAL B 2 318 ? -7.369 -43.715 -20.645 1.000 0.900 318 VAL B C 1
ATOM 14738 O O . VAL B 2 318 ? -8.518 -43.270 -20.804 1.000 0.900 318 VAL B O 1
ATOM 14751 N N . PRO B 2 319 ? -6.276 -43.113 -21.164 1.000 0.830 319 PRO B N 1
ATOM 14752 C CA . PRO B 2 319 ? -6.346 -41.931 -22.022 1.000 0.830 319 PRO B CA 1
ATOM 14753 C C . PRO B 2 319 ? -7.176 -42.192 -23.283 1.000 0.830 319 PRO B C 1
ATOM 14754 O O . PRO B 2 319 ? -7.338 -43.336 -23.716 1.000 0.830 319 PRO B O 1
ATOM 14765 N N . GLN B 2 320 ? -7.705 -41.120 -23.880 1.000 0.720 320 GLN B N 1
ATOM 14766 C CA . GLN B 2 320 ? -8.610 -41.237 -25.030 1.000 0.720 320 GLN B CA 1
ATOM 14767 C C . GLN B 2 320 ? -7.921 -41.710 -26.318 1.000 0.720 320 GLN B C 1
ATOM 14768 O O . GLN B 2 320 ? -8.588 -42.212 -27.227 1.000 0.720 320 GLN B O 1
ATOM 14782 N N . ASP B 2 321 ? -6.597 -41.596 -26.382 1.000 0.750 321 ASP B N 1
ATOM 14783 C CA . ASP B 2 321 ? -5.774 -41.995 -27.512 1.000 0.750 321 ASP B CA 1
ATOM 14784 C C . ASP B 2 321 ? -4.357 -42.439 -27.060 1.000 0.750 321 ASP B C 1
ATOM 14785 O O . ASP B 2 321 ? -3.950 -42.191 -25.917 1.000 0.750 321 ASP B O 1
ATOM 14794 N N . PRO B 2 322 ? -3.587 -43.105 -27.944 1.000 0.750 322 PRO B N 1
ATOM 14795 C CA . PRO B 2 322 ? -2.235 -43.577 -27.637 1.000 0.750 322 PRO B CA 1
ATOM 14796 C C . PRO B 2 322 ? -1.135 -42.510 -27.530 1.000 0.750 322 PRO B C 1
ATOM 14797 O O . PRO B 2 322 ? -0.091 -42.810 -26.955 1.000 0.750 322 PRO B O 1
ATOM 14808 N N . GLU B 2 323 ? -1.304 -41.317 -28.104 1.000 0.700 323 GLU B N 1
ATOM 14809 C CA . GLU B 2 323 ? -0.308 -40.237 -28.030 1.000 0.700 323 GLU B CA 1
ATOM 14810 C C . GLU B 2 323 ? -0.406 -39.559 -26.657 1.000 0.700 323 GLU B C 1
ATOM 14811 O O . GLU B 2 323 ? 0.601 -39.466 -25.952 1.000 0.700 323 GLU B O 1
ATOM 14823 N N . SER B 2 324 ? -1.623 -39.263 -26.186 1.000 0.740 324 SER B N 1
ATOM 14824 C CA . SER B 2 324 ? -1.887 -38.777 -24.821 1.000 0.740 324 SER B CA 1
ATOM 14825 C C . SER B 2 324 ? -1.259 -39.663 -23.734 1.000 0.740 324 SER B C 1
ATOM 14826 O O . SER B 2 324 ? -0.693 -39.147 -22.769 1.000 0.740 324 SER B O 1
ATOM 14834 N N . TYR B 2 325 ? -1.256 -40.996 -23.900 1.000 0.810 325 TYR B N 1
ATOM 14835 C CA . TYR B 2 325 ? -0.559 -41.910 -22.977 1.000 0.810 325 TYR B CA 1
ATOM 14836 C C . TYR B 2 325 ? 0.920 -41.538 -22.775 1.000 0.810 325 TYR B C 1
ATOM 14837 O O . TYR B 2 325 ? 1.408 -41.533 -21.643 1.000 0.810 325 TYR B O 1
ATOM 14855 N N . VAL B 2 326 ? 1.624 -41.178 -23.852 1.000 0.740 326 VAL B N 1
ATOM 14856 C CA . VAL B 2 326 ? 3.051 -40.826 -23.816 1.000 0.740 326 VAL B CA 1
ATOM 14857 C C . VAL B 2 326 ? 3.273 -39.500 -23.078 1.000 0.740 326 VAL B C 1
ATOM 14858 O O . VAL B 2 326 ? 4.195 -39.407 -22.266 1.000 0.740 326 VAL B O 1
ATOM 14871 N N . HIS B 2 327 ? 2.407 -38.502 -23.292 1.000 0.770 327 HIS B N 1
ATOM 14872 C CA . HIS B 2 327 ? 2.475 -37.196 -22.614 1.000 0.770 327 HIS B CA 1
ATOM 14873 C C . HIS B 2 327 ? 2.194 -37.288 -21.105 1.000 0.770 327 HIS B C 1
ATOM 14874 O O . HIS B 2 327 ? 2.767 -36.520 -20.323 1.000 0.770 327 HIS B O 1
ATOM 14888 N N . ARG B 2 328 ? 1.348 -38.241 -20.688 1.000 0.830 328 ARG B N 1
ATOM 14889 C CA . ARG B 2 328 ? 1.092 -38.550 -19.275 1.000 0.830 328 ARG B CA 1
ATOM 14890 C C . ARG B 2 328 ? 2.284 -39.241 -18.613 1.000 0.830 328 ARG B C 1
ATOM 14891 O O . ARG B 2 328 ? 2.799 -38.735 -17.620 1.000 0.830 328 ARG B O 1
ATOM 14912 N N . ILE B 2 329 ? 2.763 -40.370 -19.154 1.000 0.810 329 ILE B N 1
ATOM 14913 C CA . ILE B 2 329 ? 3.856 -41.117 -18.501 1.000 0.810 329 ILE B CA 1
ATOM 14914 C C . ILE B 2 329 ? 5.194 -40.360 -18.544 1.000 0.810 329 ILE B C 1
ATOM 14915 O O . ILE B 2 329 ? 5.990 -40.483 -17.619 1.000 0.810 329 ILE B O 1
ATOM 14931 N N . GLY B 2 330 ? 5.411 -39.493 -19.542 1.000 0.760 330 GLY B N 1
ATOM 14932 C CA . GLY B 2 330 ? 6.591 -38.620 -19.653 1.000 0.760 330 GLY B CA 1
ATOM 14933 C C . GLY B 2 330 ? 6.730 -37.542 -18.562 1.000 0.760 330 GLY B C 1
ATOM 14934 O O . GLY B 2 330 ? 7.669 -36.737 -18.602 1.000 0.760 330 GLY B O 1
ATOM 14938 N N . ARG B 2 331 ? 5.816 -37.498 -17.581 1.000 0.790 331 ARG B N 1
ATOM 14939 C CA . ARG B 2 331 ? 5.972 -36.699 -16.355 1.000 0.790 331 ARG B CA 1
ATOM 14940 C C . ARG B 2 331 ? 6.910 -37.370 -15.336 1.000 0.790 331 ARG B C 1
ATOM 14941 O O . ARG B 2 331 ? 7.518 -36.652 -14.553 1.000 0.790 331 ARG B O 1
ATOM 14962 N N . THR B 2 332 ? 7.107 -38.693 -15.396 1.000 0.830 332 THR B N 1
ATOM 14963 C CA . THR B 2 332 ? 8.091 -39.433 -14.574 1.000 0.830 332 THR B CA 1
ATOM 14964 C C . THR B 2 332 ? 9.302 -39.926 -15.395 1.000 0.830 332 THR B C 1
ATOM 14965 O O . THR B 2 332 ? 9.388 -39.670 -16.594 1.000 0.830 332 THR B O 1
ATOM 14976 N N . GLY B 2 333 ? 10.281 -40.584 -14.757 1.000 0.760 333 GLY B N 1
ATOM 14977 C CA . GLY B 2 333 ? 11.486 -41.139 -15.405 1.000 0.760 333 GLY B CA 1
ATOM 14978 C C . GLY B 2 333 ? 12.498 -40.091 -15.891 1.000 0.760 333 GLY B C 1
ATOM 14979 O O . GLY B 2 333 ? 13.221 -40.310 -16.866 1.000 0.760 333 GLY B O 1
ATOM 14983 N N . ARG B 2 334 ? 12.504 -38.912 -15.258 1.000 0.640 334 ARG B N 1
ATOM 14984 C CA . ARG B 2 334 ? 13.261 -37.723 -15.684 1.000 0.640 334 ARG B CA 1
ATOM 14985 C C . ARG B 2 334 ? 14.658 -37.656 -15.051 1.000 0.640 334 ARG B C 1
ATOM 14986 O O . ARG B 2 334 ? 14.911 -38.251 -14.007 1.000 0.640 334 ARG B O 1
ATOM 15007 N N . ALA B 2 335 ? 15.563 -36.903 -15.685 1.000 0.550 335 ALA B N 1
ATOM 15008 C CA . ALA B 2 335 ? 16.928 -36.632 -15.201 1.000 0.550 335 ALA B CA 1
ATOM 15009 C C . ALA B 2 335 ? 17.742 -37.889 -14.806 1.000 0.550 335 ALA B C 1
ATOM 15010 O O . ALA B 2 335 ? 18.496 -37.881 -13.839 1.000 0.550 335 ALA B O 1
ATOM 15017 N N . GLY B 2 336 ? 17.567 -38.994 -15.539 1.000 0.570 336 GLY B N 1
ATOM 15018 C CA . GLY B 2 336 ? 18.272 -40.256 -15.285 1.000 0.570 336 GLY B CA 1
ATOM 15019 C C . GLY B 2 336 ? 17.698 -41.115 -14.151 1.000 0.570 336 GLY B C 1
ATOM 15020 O O . GLY B 2 336 ? 18.089 -42.275 -14.049 1.000 0.570 336 GLY B O 1
ATOM 15024 N N . LYS B 2 337 ? 16.741 -40.613 -13.354 1.000 0.720 337 LYS B N 1
ATOM 15025 C CA . LYS B 2 337 ? 15.980 -41.441 -12.405 1.000 0.720 337 LYS B CA 1
ATOM 15026 C C . LYS B 2 337 ? 15.052 -42.404 -13.159 1.000 0.720 337 LYS B C 1
ATOM 15027 O O . LYS B 2 337 ? 14.540 -42.077 -14.232 1.000 0.720 337 LYS B O 1
ATOM 15046 N N . THR B 2 338 ? 14.796 -43.573 -12.579 1.000 0.790 338 THR B N 1
ATOM 15047 C CA . THR B 2 338 ? 13.708 -44.459 -13.013 1.000 0.790 338 THR B CA 1
ATOM 15048 C C . THR B 2 338 ? 12.355 -43.925 -12.553 1.000 0.790 338 THR B C 1
ATOM 15049 O O . THR B 2 338 ? 12.260 -43.310 -11.493 1.000 0.790 338 THR B O 1
ATOM 15060 N N . GLY B 2 339 ? 11.312 -44.168 -13.343 1.000 0.880 339 GLY B N 1
ATOM 15061 C CA . GLY B 2 339 ? 9.926 -43.836 -13.010 1.000 0.880 339 GLY B CA 1
ATOM 15062 C C . GLY B 2 339 ? 9.007 -45.044 -13.142 1.000 0.880 339 GLY B C 1
ATOM 15063 O O . GLY B 2 339 ? 9.341 -46.007 -13.836 1.000 0.880 339 GLY B O 1
ATOM 15067 N N . MET B 2 340 ? 7.835 -44.983 -12.516 1.000 0.930 340 MET B N 1
ATOM 15068 C CA . MET B 2 340 ? 6.800 -46.013 -12.622 1.000 0.930 340 MET B CA 1
ATOM 15069 C C . MET B 2 340 ? 5.501 -45.423 -13.169 1.000 0.930 340 MET B C 1
ATOM 15070 O O . MET B 2 340 ? 5.054 -44.355 -12.754 1.000 0.930 340 MET B O 1
ATOM 15084 N N . ALA B 2 341 ? 4.878 -46.118 -14.117 1.000 0.930 341 ALA B N 1
ATOM 15085 C CA . ALA B 2 341 ? 3.590 -45.732 -14.673 1.000 0.930 341 ALA B CA 1
ATOM 15086 C C . ALA B 2 341 ? 2.615 -46.913 -14.659 1.000 0.930 341 ALA B C 1
ATOM 15087 O O . ALA B 2 341 ? 2.825 -47.894 -15.373 1.000 0.930 341 ALA B O 1
ATOM 15094 N N . MET B 2 342 ? 1.525 -46.809 -13.896 1.000 0.960 342 MET B N 1
ATOM 15095 C CA . MET B 2 342 ? 0.471 -47.829 -13.826 1.000 0.960 342 MET B CA 1
ATOM 15096 C C . MET B 2 342 ? -0.761 -47.359 -14.593 1.000 0.960 342 MET B C 1
ATOM 15097 O O . MET B 2 342 ? -1.105 -46.181 -14.583 1.000 0.960 342 MET B O 1
ATOM 15111 N N . THR B 2 343 ? -1.447 -48.270 -15.281 1.000 0.960 343 THR B N 1
ATOM 15112 C CA . THR B 2 343 ? -2.673 -47.960 -16.034 1.000 0.960 343 THR B CA 1
ATOM 15113 C C . THR B 2 343 ? -3.759 -48.983 -15.758 1.000 0.960 343 THR B C 1
ATOM 15114 O O . THR B 2 343 ? -3.565 -50.178 -15.984 1.000 0.960 343 THR B O 1
ATOM 15125 N N . PHE B 2 344 ? -4.911 -48.522 -15.275 1.000 0.960 344 PHE B N 1
ATOM 15126 C CA . PHE B 2 344 ? -6.062 -49.382 -15.020 1.000 0.960 344 PHE B CA 1
ATOM 15127 C C . PHE B 2 344 ? -6.877 -49.548 -16.292 1.000 0.960 344 PHE B C 1
ATOM 15128 O O . PHE B 2 344 ? -7.260 -48.571 -16.928 1.000 0.960 344 PHE B O 1
ATOM 15145 N N . ILE B 2 345 ? -7.139 -50.796 -16.669 1.000 0.930 345 ILE B N 1
ATOM 15146 C CA . ILE B 2 345 ? -7.795 -51.135 -17.929 1.000 0.930 345 ILE B CA 1
ATOM 15147 C C . ILE B 2 345 ? -8.983 -52.029 -17.621 1.000 0.930 345 ILE B C 1
ATOM 15148 O O . ILE B 2 345 ? -8.817 -53.160 -17.162 1.000 0.930 345 ILE B O 1
ATOM 15164 N N . THR B 2 346 ? -10.196 -51.549 -17.895 1.000 0.910 346 THR B N 1
ATOM 15165 C CA . THR B 2 346 ? -11.373 -52.413 -17.784 1.000 0.910 346 THR B CA 1
ATOM 15166 C C . THR B 2 346 ? -11.345 -53.485 -18.881 1.000 0.910 346 THR B C 1
ATOM 15167 O O . THR B 2 346 ? -10.760 -53.272 -19.948 1.000 0.910 346 THR B O 1
ATOM 15178 N N . PRO B 2 347 ? -12.011 -54.644 -18.708 1.000 0.850 347 PRO B N 1
ATOM 15179 C CA . PRO B 2 347 ? -11.979 -55.719 -19.708 1.000 0.850 347 PRO B CA 1
ATOM 15180 C C . PRO B 2 347 ? -12.409 -55.290 -21.124 1.000 0.850 347 PRO B C 1
ATOM 15181 O O . PRO B 2 347 ? -11.956 -55.868 -22.114 1.000 0.850 347 PRO B O 1
ATOM 15192 N N . ARG B 2 348 ? -13.261 -54.257 -21.231 1.000 0.860 348 ARG B N 1
ATOM 15193 C CA . ARG B 2 348 ? -13.726 -53.675 -22.504 1.000 0.860 348 ARG B CA 1
ATOM 15194 C C . ARG B 2 348 ? -12.689 -52.755 -23.168 1.000 0.860 348 ARG B C 1
ATOM 15195 O O . ARG B 2 348 ? -12.731 -52.595 -24.382 1.000 0.860 348 ARG B O 1
ATOM 15216 N N . GLU B 2 349 ? -11.729 -52.220 -22.416 1.000 0.890 349 GLU B N 1
ATOM 15217 C CA . GLU B 2 349 ? -10.695 -51.284 -22.889 1.000 0.890 349 GLU B CA 1
ATOM 15218 C C . GLU B 2 349 ? -9.418 -51.986 -23.400 1.000 0.890 349 GLU B C 1
ATOM 15219 O O . GLU B 2 349 ? -8.473 -51.329 -23.838 1.000 0.890 349 GLU B O 1
ATOM 15231 N N . LYS B 2 350 ? -9.383 -53.327 -23.457 1.000 0.860 350 LYS B N 1
ATOM 15232 C CA . LYS B 2 350 ? -8.248 -54.108 -24.002 1.000 0.860 350 LYS B CA 1
ATOM 15233 C C . LYS B 2 350 ? -7.844 -53.752 -25.440 1.000 0.860 350 LYS B C 1
ATOM 15234 O O . LYS B 2 350 ? -6.701 -53.997 -25.827 1.000 0.860 350 LYS B O 1
ATOM 15253 N N . SER B 2 351 ? -8.740 -53.179 -26.248 1.000 0.850 351 SER B N 1
ATOM 15254 C CA . SER B 2 351 ? -8.370 -52.632 -27.561 1.000 0.850 351 SER B CA 1
ATOM 15255 C C . SER B 2 351 ? -7.491 -51.384 -27.453 1.000 0.850 351 SER B C 1
ATOM 15256 O O . SER B 2 351 ? -6.626 -51.195 -28.303 1.000 0.850 351 SER B O 1
ATOM 15264 N N . MET B 2 352 ? -7.688 -50.564 -26.415 1.000 0.860 352 MET B N 1
ATOM 15265 C CA . MET B 2 352 ? -6.883 -49.368 -26.165 1.000 0.860 352 MET B CA 1
ATOM 15266 C C . MET B 2 352 ? -5.491 -49.735 -25.647 1.000 0.860 352 MET B C 1
ATOM 15267 O O . MET B 2 352 ? -4.520 -49.193 -26.161 1.000 0.860 352 MET B O 1
ATOM 15281 N N . LEU B 2 353 ? -5.371 -50.734 -24.755 1.000 0.880 353 LEU B N 1
ATOM 15282 C CA . LEU B 2 353 ? -4.066 -51.288 -24.347 1.000 0.880 353 LEU B CA 1
ATOM 15283 C C . LEU B 2 353 ? -3.204 -51.626 -25.569 1.000 0.880 353 LEU B C 1
ATOM 15284 O O . LEU B 2 353 ? -2.088 -51.144 -25.699 1.000 0.880 353 LEU B O 1
ATOM 15300 N N . ARG B 2 354 ? -3.755 -52.393 -26.516 1.000 0.870 354 ARG B N 1
ATOM 15301 C CA . ARG B 2 354 ? -3.032 -52.780 -27.738 1.000 0.870 354 ARG B CA 1
ATOM 15302 C C . ARG B 2 354 ? -2.697 -51.595 -28.641 1.000 0.870 354 ARG B C 1
ATOM 15303 O O . ARG B 2 354 ? -1.683 -51.645 -29.327 1.000 0.870 354 ARG B O 1
ATOM 15324 N N . ALA B 2 355 ? -3.545 -50.568 -28.684 1.000 0.850 355 ALA B N 1
ATOM 15325 C CA . ALA B 2 355 ? -3.264 -49.353 -29.444 1.000 0.850 355 ALA B CA 1
ATOM 15326 C C . ALA B 2 355 ? -2.095 -48.576 -28.815 1.000 0.850 355 ALA B C 1
ATOM 15327 O O . ALA B 2 355 ? -1.198 -48.154 -29.537 1.000 0.850 355 ALA B O 1
ATOM 15334 N N . ILE B 2 356 ? -2.057 -48.478 -27.482 1.000 0.850 356 ILE B N 1
ATOM 15335 C CA . ILE B 2 356 ? -0.932 -47.926 -26.719 1.000 0.850 356 ILE B CA 1
ATOM 15336 C C . ILE B 2 356 ? 0.343 -48.745 -26.979 1.000 0.850 356 ILE B C 1
ATOM 15337 O O . ILE B 2 356 ? 1.312 -48.181 -27.477 1.000 0.850 356 ILE B O 1
ATOM 15353 N N . GLU B 2 357 ? 0.327 -50.067 -26.765 1.000 0.840 357 GLU B N 1
ATOM 15354 C CA . GLU B 2 357 ? 1.488 -50.955 -26.983 1.000 0.840 357 GLU B CA 1
ATOM 15355 C C . GLU B 2 357 ? 2.029 -50.915 -28.428 1.000 0.840 357 GLU B C 1
ATOM 15356 O O . GLU B 2 357 ? 3.233 -51.046 -28.655 1.000 0.840 357 GLU B O 1
ATOM 15368 N N . GLN B 2 358 ? 1.157 -50.735 -29.430 1.000 0.780 358 GLN B N 1
ATOM 15369 C CA . GLN B 2 358 ? 1.571 -50.573 -30.830 1.000 0.780 358 GLN B CA 1
ATOM 15370 C C . GLN B 2 358 ? 2.227 -49.215 -31.096 1.000 0.780 358 GLN B C 1
ATOM 15371 O O . GLN B 2 358 ? 3.204 -49.154 -31.844 1.000 0.780 358 GLN B O 1
ATOM 15385 N N . THR B 2 359 ? 1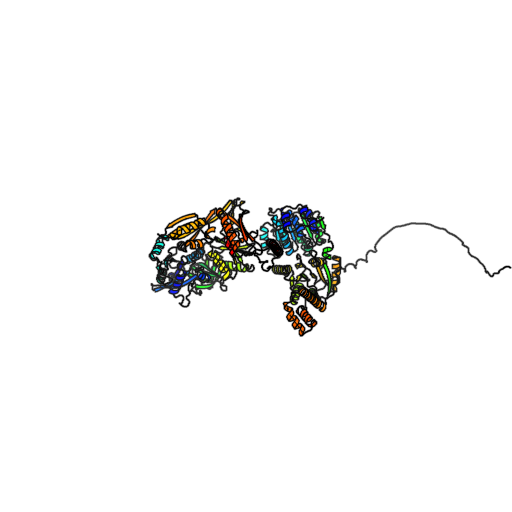.710 -48.143 -30.494 1.000 0.700 359 THR B N 1
ATOM 15386 C CA . THR B 2 359 ? 2.235 -46.782 -30.667 1.000 0.700 359 THR B CA 1
ATOM 15387 C C . THR B 2 359 ? 3.559 -46.592 -29.928 1.000 0.700 359 THR B C 1
ATOM 15388 O O . THR B 2 359 ? 4.513 -46.080 -30.512 1.000 0.700 359 THR B O 1
ATOM 15399 N N . THR B 2 360 ? 3.666 -47.074 -28.685 1.000 0.700 360 THR B N 1
ATOM 15400 C CA . THR B 2 360 ? 4.915 -47.058 -27.900 1.000 0.700 360 THR B CA 1
ATOM 15401 C C . THR B 2 360 ? 5.927 -48.106 -28.367 1.000 0.700 360 THR B C 1
ATOM 15402 O O . THR B 2 360 ? 7.106 -48.010 -28.029 1.000 0.700 360 THR B O 1
ATOM 15413 N N . LYS B 2 361 ? 5.480 -49.106 -29.143 1.000 0.710 361 LYS B N 1
ATOM 15414 C CA . LYS B 2 361 ? 6.243 -50.293 -29.572 1.000 0.710 361 LYS B CA 1
ATOM 15415 C C . LYS B 2 361 ? 6.795 -51.131 -28.414 1.000 0.710 361 LYS B C 1
ATOM 15416 O O . LYS B 2 361 ? 7.729 -51.908 -28.606 1.000 0.710 361 LYS B O 1
ATOM 15435 N N . ARG B 2 362 ? 6.213 -50.999 -27.223 1.000 0.730 362 ARG B N 1
ATOM 15436 C CA . ARG B 2 362 ? 6.618 -51.716 -26.014 1.000 0.730 362 ARG B CA 1
ATOM 15437 C C . ARG B 2 362 ? 5.378 -52.301 -25.359 1.000 0.730 362 ARG B C 1
ATOM 15438 O O . ARG B 2 362 ? 4.331 -51.660 -25.330 1.000 0.730 362 ARG B O 1
ATOM 15459 N N . LYS B 2 363 ? 5.497 -53.518 -24.836 1.000 0.830 363 LYS B N 1
ATOM 15460 C CA . LYS B 2 363 ? 4.450 -54.068 -23.979 1.000 0.830 363 LYS B CA 1
ATOM 15461 C C . LYS B 2 363 ? 4.512 -53.433 -22.602 1.000 0.830 363 LYS B C 1
ATOM 15462 O O . LYS B 2 363 ? 5.588 -53.051 -22.148 1.000 0.830 363 LYS B O 1
ATOM 15481 N N . MET B 2 364 ? 3.350 -53.347 -21.973 1.000 0.890 364 MET B N 1
ATOM 15482 C CA . MET B 2 364 ? 3.235 -52.997 -20.564 1.000 0.890 364 MET B CA 1
ATOM 15483 C C . MET B 2 364 ? 3.225 -54.296 -19.757 1.000 0.890 364 MET B C 1
ATOM 15484 O O . MET B 2 364 ? 2.554 -55.259 -20.139 1.000 0.890 364 MET B O 1
ATOM 15498 N N . ASP B 2 365 ? 3.951 -54.337 -18.648 1.000 0.920 365 ASP B N 1
ATOM 15499 C CA . ASP B 2 365 ? 3.994 -55.510 -17.785 1.000 0.920 365 ASP B CA 1
ATOM 15500 C C . ASP B 2 365 ? 2.661 -55.660 -17.040 1.000 0.920 365 ASP B C 1
ATOM 15501 O O . ASP B 2 365 ? 2.056 -54.687 -16.582 1.000 0.920 365 ASP B O 1
ATOM 15510 N N . ARG B 2 366 ? 2.142 -56.889 -16.948 1.000 0.930 366 ARG B N 1
ATOM 15511 C CA . ARG B 2 366 ? 0.856 -57.122 -16.280 1.000 0.930 366 ARG B CA 1
ATOM 15512 C C . ARG B 2 366 ? 1.066 -57.196 -14.774 1.000 0.930 366 ARG B C 1
ATOM 15513 O O . ARG B 2 366 ? 1.548 -58.208 -14.274 1.000 0.930 366 ARG B O 1
ATOM 15534 N N . MET B 2 367 ? 0.628 -56.166 -14.063 1.000 0.940 367 MET B N 1
ATOM 15535 C CA . MET B 2 367 ? 0.539 -56.176 -12.607 1.000 0.940 367 MET B CA 1
ATOM 15536 C C . MET B 2 367 ? -0.817 -56.768 -12.175 1.000 0.940 367 MET B C 1
ATOM 15537 O O . MET B 2 367 ? -1.833 -56.633 -12.867 1.000 0.940 367 MET B O 1
ATOM 15551 N N . LYS B 2 368 ? -0.823 -57.493 -11.054 1.000 0.920 368 LYS B N 1
ATOM 15552 C CA . LYS B 2 368 ? -2.027 -58.074 -10.436 1.000 0.920 368 LYS B CA 1
ATOM 15553 C C . LYS B 2 368 ? -2.770 -56.987 -9.641 1.000 0.920 368 LYS B C 1
ATOM 15554 O O . LYS B 2 368 ? -2.138 -56.066 -9.141 1.000 0.920 368 LYS B O 1
ATOM 15573 N N . GLU B 2 369 ? -4.094 -57.099 -9.514 1.000 0.910 369 GLU B N 1
ATOM 15574 C CA . GLU B 2 369 ? -4.870 -56.313 -8.537 1.000 0.910 369 GLU B CA 1
ATOM 15575 C C . GLU B 2 369 ? -4.395 -56.676 -7.110 1.000 0.910 369 GLU B C 1
ATOM 15576 O O . GLU B 2 369 ? -4.526 -57.852 -6.749 1.000 0.910 369 GLU B O 1
ATOM 15588 N N . PRO B 2 370 ? -3.842 -55.734 -6.316 1.000 0.910 370 PRO B N 1
ATOM 15589 C CA . PRO B 2 370 ? -3.469 -56.002 -4.930 1.000 0.910 370 PRO B CA 1
ATOM 15590 C C . PRO B 2 370 ? -4.703 -56.277 -4.062 1.000 0.910 370 PRO B C 1
ATOM 15591 O O . PRO B 2 370 ? -5.727 -55.584 -4.155 1.000 0.910 370 PRO B O 1
ATOM 15602 N N . THR B 2 371 ? -4.608 -57.290 -3.205 1.000 0.880 371 THR B N 1
ATOM 15603 C CA . THR B 2 371 ? -5.598 -57.583 -2.161 1.000 0.880 371 THR B CA 1
ATOM 15604 C C . THR B 2 371 ? -5.478 -56.605 -0.991 1.000 0.880 371 THR B C 1
ATOM 15605 O O . THR B 2 371 ? -4.551 -55.799 -0.926 1.000 0.880 371 THR B O 1
ATOM 15616 N N . LEU B 2 372 ? -6.446 -56.649 -0.070 1.000 0.840 372 LEU B N 1
ATOM 15617 C CA . LEU B 2 372 ? -6.383 -55.867 1.166 1.000 0.840 372 LEU B CA 1
ATOM 15618 C C . LEU B 2 372 ? -5.179 -56.293 2.022 1.000 0.840 372 LEU B C 1
ATOM 15619 O O . LEU B 2 372 ? -4.441 -55.442 2.507 1.000 0.840 372 LEU B O 1
ATOM 15635 N N . ASP B 2 373 ? -4.943 -57.604 2.120 1.000 0.830 373 ASP B N 1
ATOM 15636 C CA . ASP B 2 373 ? -3.831 -58.172 2.885 1.000 0.830 373 ASP B CA 1
ATOM 15637 C C . ASP B 2 373 ? -2.473 -57.789 2.279 1.000 0.830 373 ASP B C 1
ATOM 15638 O O . ASP B 2 373 ? -1.598 -57.348 3.011 1.000 0.830 373 ASP B O 1
ATOM 15647 N N . GLU B 2 374 ? -2.320 -57.848 0.946 1.000 0.850 374 GLU B N 1
ATOM 15648 C CA . GLU B 2 374 ? -1.101 -57.400 0.241 1.000 0.850 374 GLU B CA 1
ATOM 15649 C C . GLU B 2 374 ? -0.814 -55.900 0.488 1.000 0.850 374 GLU B C 1
ATOM 15650 O O . GLU B 2 374 ? 0.344 -55.486 0.504 1.000 0.850 374 GLU B O 1
ATOM 15662 N N . ALA B 2 375 ? -1.848 -55.076 0.713 1.000 0.850 375 ALA B N 1
ATOM 15663 C CA . ALA B 2 375 ? -1.687 -53.656 1.036 1.000 0.850 375 ALA B CA 1
ATOM 15664 C C . ALA B 2 375 ? -1.289 -53.413 2.500 1.000 0.850 375 ALA B C 1
ATOM 15665 O O . ALA B 2 375 ? -0.383 -52.621 2.768 1.000 0.850 375 ALA B O 1
ATOM 15672 N N . LEU B 2 376 ? -1.913 -54.131 3.440 1.000 0.850 376 LEU B N 1
ATOM 15673 C CA . LEU B 2 376 ? -1.521 -54.112 4.850 1.000 0.850 376 LEU B CA 1
ATOM 15674 C C . LEU B 2 376 ? -0.098 -54.662 5.039 1.000 0.850 376 LEU B C 1
ATOM 15675 O O . LEU B 2 376 ? 0.679 -54.079 5.786 1.000 0.850 376 LEU B O 1
ATOM 15691 N N . GLU B 2 377 ? 0.268 -55.739 4.342 1.000 0.830 377 GLU B N 1
ATOM 15692 C CA . GLU B 2 377 ? 1.616 -56.319 4.349 1.000 0.830 377 GLU B CA 1
ATOM 15693 C C . GLU B 2 377 ? 2.649 -55.339 3.762 1.000 0.830 377 GLU B C 1
ATOM 15694 O O . GLU B 2 377 ? 3.748 -55.208 4.300 1.000 0.830 377 GLU B O 1
ATOM 15706 N N . GLY B 2 378 ? 2.275 -54.563 2.735 1.000 0.810 378 GLY B N 1
ATOM 15707 C CA . GLY B 2 378 ? 3.067 -53.434 2.235 1.000 0.810 378 GLY B CA 1
ATOM 15708 C C . GLY B 2 378 ? 3.330 -52.369 3.308 1.000 0.810 378 GLY B C 1
ATOM 15709 O O . GLY B 2 378 ? 4.487 -52.038 3.573 1.000 0.810 378 GLY B O 1
ATOM 15713 N N . GLN B 2 379 ? 2.283 -51.892 3.993 1.000 0.830 379 GLN B N 1
ATOM 15714 C CA . GLN B 2 379 ? 2.424 -50.948 5.114 1.000 0.830 379 GLN B CA 1
ATOM 15715 C C . GLN B 2 379 ? 3.246 -51.541 6.273 1.000 0.830 379 GLN B C 1
ATOM 15716 O O . GLN B 2 379 ? 4.100 -50.858 6.835 1.000 0.830 379 GLN B O 1
ATOM 15730 N N . GLN B 2 380 ? 3.071 -52.827 6.597 1.000 0.860 380 GLN B N 1
ATOM 15731 C CA . GLN B 2 380 ? 3.899 -53.520 7.590 1.000 0.860 380 GLN B CA 1
ATOM 15732 C C . GLN B 2 380 ? 5.374 -53.569 7.175 1.000 0.860 380 GLN B C 1
ATOM 15733 O O . GLN B 2 380 ? 6.232 -53.335 8.023 1.000 0.860 380 GLN B O 1
ATOM 15747 N N . GLN B 2 381 ? 5.699 -53.815 5.900 1.000 0.830 381 GLN B N 1
ATOM 15748 C CA . GLN B 2 381 ? 7.088 -53.765 5.430 1.000 0.830 381 GLN B CA 1
ATOM 15749 C C . GLN B 2 381 ? 7.682 -52.360 5.565 1.000 0.830 381 GLN B C 1
ATOM 15750 O O . GLN B 2 381 ? 8.786 -52.231 6.090 1.000 0.830 381 GLN B O 1
ATOM 15764 N N . VAL B 2 382 ? 6.949 -51.303 5.195 1.000 0.820 382 VAL B N 1
ATOM 15765 C CA . VAL B 2 382 ? 7.394 -49.910 5.401 1.000 0.820 382 VAL B CA 1
ATOM 15766 C C . VAL B 2 382 ? 7.631 -49.615 6.892 1.000 0.820 382 VAL B C 1
ATOM 15767 O O . VAL B 2 382 ? 8.643 -49.005 7.249 1.000 0.820 382 VAL B O 1
ATOM 15780 N N . THR B 2 383 ? 6.755 -50.095 7.781 1.000 0.840 383 THR B N 1
ATOM 15781 C CA . THR B 2 383 ? 6.907 -49.975 9.242 1.000 0.840 383 THR B CA 1
ATOM 15782 C C . THR B 2 383 ? 8.133 -50.729 9.760 1.000 0.840 383 THR B C 1
ATOM 15783 O O . THR B 2 383 ? 8.919 -50.172 10.529 1.000 0.840 383 THR B O 1
ATOM 15794 N N . VAL B 2 384 ? 8.332 -51.979 9.334 1.000 0.820 384 VAL B N 1
ATOM 15795 C CA . VAL B 2 384 ? 9.479 -52.814 9.726 1.000 0.820 384 VAL B CA 1
ATOM 15796 C C . VAL B 2 384 ? 10.792 -52.212 9.231 1.000 0.820 384 VAL B C 1
ATOM 15797 O O . VAL B 2 384 ? 11.766 -52.209 9.981 1.000 0.820 384 VAL B O 1
ATOM 15810 N N . GLU B 2 385 ? 10.832 -51.630 8.033 1.000 0.810 385 GLU B N 1
ATOM 15811 C CA . GLU B 2 385 ? 12.054 -51.017 7.501 1.000 0.810 385 GLU B CA 1
ATOM 15812 C C . GLU B 2 385 ? 12.374 -49.674 8.176 1.000 0.810 385 GLU B C 1
ATOM 15813 O O . GLU B 2 385 ? 13.544 -49.389 8.452 1.000 0.810 385 GLU B O 1
ATOM 15825 N N . ARG B 2 386 ? 11.353 -48.894 8.570 1.000 0.830 386 ARG B N 1
ATOM 15826 C CA . ARG B 2 386 ? 11.532 -47.760 9.496 1.000 0.830 386 ARG B CA 1
ATOM 15827 C C . ARG B 2 386 ? 12.096 -48.236 10.837 1.000 0.830 386 ARG B C 1
ATOM 15828 O O . ARG B 2 386 ? 13.124 -47.721 11.258 1.000 0.830 386 ARG B O 1
ATOM 15849 N N . LEU B 2 387 ? 11.505 -49.258 11.466 1.000 0.820 387 LEU B N 1
ATOM 15850 C CA . LEU B 2 387 ? 11.996 -49.826 12.733 1.000 0.820 387 LEU B CA 1
ATOM 15851 C C . LEU B 2 387 ? 13.439 -50.347 12.630 1.000 0.820 387 LEU B C 1
ATOM 15852 O O . LEU B 2 387 ? 14.245 -50.066 13.513 1.000 0.820 387 LEU B O 1
ATOM 15868 N N . ARG B 2 388 ? 13.803 -51.051 11.549 1.000 0.820 388 ARG B N 1
ATOM 15869 C CA . ARG B 2 388 ? 15.190 -51.486 11.293 1.000 0.820 388 ARG B CA 1
ATOM 15870 C C . ARG B 2 388 ? 16.143 -50.300 11.181 1.000 0.820 388 ARG B C 1
ATOM 15871 O O . ARG B 2 388 ? 17.222 -50.345 11.770 1.000 0.820 388 ARG B O 1
ATOM 15892 N N . THR B 2 389 ? 15.734 -49.243 10.478 1.000 0.820 389 THR B N 1
ATOM 15893 C CA . THR B 2 389 ? 16.509 -47.999 10.368 1.000 0.820 389 THR B CA 1
ATOM 15894 C C . THR B 2 389 ? 16.729 -47.395 11.761 1.000 0.820 389 THR B C 1
ATOM 15895 O O . THR B 2 389 ? 17.878 -47.226 12.168 1.000 0.820 389 THR B O 1
ATOM 15906 N N . THR B 2 390 ? 15.666 -47.227 12.555 1.000 0.800 390 THR B N 1
ATOM 15907 C CA . THR B 2 390 ? 15.719 -46.729 13.944 1.000 0.800 390 THR B CA 1
ATOM 15908 C C . THR B 2 390 ? 16.626 -47.569 14.854 1.000 0.800 390 THR B C 1
ATOM 15909 O O . THR B 2 390 ? 17.406 -47.022 15.633 1.000 0.800 390 THR B O 1
ATOM 15920 N N . ILE B 2 391 ? 16.567 -48.903 14.756 1.000 0.790 391 ILE B N 1
ATOM 15921 C CA . ILE B 2 391 ? 17.448 -49.810 15.512 1.000 0.790 391 ILE B CA 1
ATOM 15922 C C . ILE B 2 391 ? 18.911 -49.603 15.096 1.000 0.790 391 ILE B C 1
ATOM 15923 O O . ILE B 2 391 ? 19.787 -49.519 15.955 1.000 0.790 391 ILE B O 1
ATOM 15939 N N . SER B 2 392 ? 19.184 -49.474 13.793 1.000 0.790 392 SER B N 1
ATOM 15940 C CA . SER B 2 392 ? 20.546 -49.276 13.278 1.000 0.790 392 SER B CA 1
ATOM 15941 C C . SER B 2 392 ? 21.165 -47.921 13.658 1.000 0.790 392 SER B C 1
ATOM 15942 O O . SER B 2 392 ? 22.385 -47.826 13.787 1.000 0.790 392 SER B O 1
ATOM 15950 N N . GLU B 2 393 ? 20.344 -46.898 13.923 1.000 0.710 393 GLU B N 1
ATOM 15951 C CA . GLU B 2 393 ? 20.777 -45.596 14.461 1.000 0.710 393 GLU B CA 1
ATOM 15952 C C . GLU B 2 393 ? 21.150 -45.647 15.958 1.000 0.710 393 GLU B C 1
ATOM 15953 O O . GLU B 2 393 ? 21.816 -44.741 16.463 1.000 0.710 393 GLU B O 1
ATOM 15965 N N . ASN B 2 394 ? 20.781 -46.727 16.660 1.000 0.590 394 ASN B N 1
ATOM 15966 C CA . ASN B 2 394 ? 21.254 -47.112 17.997 1.000 0.590 394 ASN B CA 1
ATOM 15967 C C . ASN B 2 394 ? 21.048 -46.066 19.120 1.000 0.590 394 ASN B C 1
ATOM 15968 O O . ASN B 2 394 ? 21.761 -46.057 20.125 1.000 0.590 394 ASN B O 1
ATOM 15979 N N . ASN B 2 395 ? 20.058 -45.178 18.978 1.000 0.730 395 ASN B N 1
ATOM 15980 C CA . ASN B 2 395 ? 19.776 -44.089 19.923 1.000 0.730 395 ASN B CA 1
ATOM 15981 C C . ASN B 2 395 ? 18.614 -44.420 20.891 1.000 0.730 395 ASN B C 1
ATOM 15982 O O . ASN B 2 395 ? 17.797 -43.566 21.226 1.000 0.730 395 ASN B O 1
ATOM 15993 N N . LEU B 2 396 ? 18.513 -45.688 21.311 1.000 0.780 396 LEU B N 1
ATOM 15994 C CA . LEU B 2 396 ? 17.341 -46.253 22.003 1.000 0.780 396 LEU B CA 1
ATOM 15995 C C . LEU B 2 396 ? 17.458 -46.325 23.540 1.000 0.780 396 LEU B C 1
ATOM 15996 O O . LEU B 2 396 ? 16.522 -46.762 24.205 1.000 0.780 396 LEU B O 1
ATOM 16012 N N . ASN B 2 397 ? 18.570 -45.866 24.127 1.000 0.660 397 ASN B N 1
ATOM 16013 C CA . ASN B 2 397 ? 18.858 -46.016 25.564 1.000 0.660 397 ASN B CA 1
ATOM 16014 C C . ASN B 2 397 ? 17.759 -45.488 26.502 1.000 0.660 397 ASN B C 1
ATOM 16015 O O . ASN B 2 397 ? 17.543 -46.072 27.558 1.000 0.660 397 ASN B O 1
ATOM 16026 N N . PHE B 2 398 ? 17.055 -44.411 26.134 1.000 0.740 398 PHE B N 1
ATOM 16027 C CA . PHE B 2 398 ? 16.002 -43.821 26.976 1.000 0.740 398 PHE B CA 1
ATOM 16028 C C . PHE B 2 398 ? 14.752 -44.715 27.104 1.000 0.740 398 PHE B C 1
ATOM 16029 O O . PHE B 2 398 ? 13.962 -44.537 28.024 1.000 0.740 398 PHE B O 1
ATOM 16046 N N . TYR B 2 399 ? 14.589 -45.692 26.207 1.000 0.800 399 TYR B N 1
ATOM 16047 C CA . TYR B 2 399 ? 13.443 -46.605 26.164 1.000 0.800 399 TYR B CA 1
ATOM 16048 C C . TYR B 2 399 ? 13.763 -48.002 26.727 1.000 0.800 399 TYR B C 1
ATOM 16049 O O . TYR B 2 399 ? 12.846 -48.783 26.964 1.000 0.800 399 TYR B O 1
ATOM 16067 N N . MET B 2 400 ? 15.044 -48.318 26.968 1.000 0.790 400 MET B N 1
ATOM 16068 C CA . MET B 2 400 ? 15.508 -49.650 27.392 1.000 0.790 400 MET B CA 1
ATOM 16069 C C . MET B 2 400 ? 14.863 -50.138 28.695 1.000 0.790 400 MET B C 1
ATOM 16070 O O . MET B 2 400 ? 14.471 -51.296 28.767 1.000 0.790 400 MET B O 1
ATOM 16084 N N . THR B 2 401 ? 14.733 -49.280 29.714 1.000 0.760 401 THR B N 1
ATOM 16085 C CA . THR B 2 401 ? 14.181 -49.679 31.022 1.000 0.760 401 THR B CA 1
ATOM 16086 C C . THR B 2 401 ? 12.707 -50.064 30.917 1.000 0.760 401 THR B C 1
ATOM 16087 O O . THR B 2 401 ? 12.336 -51.160 31.315 1.000 0.760 401 THR B O 1
ATOM 16098 N N . ALA B 2 402 ? 11.889 -49.209 30.294 1.000 0.770 402 ALA B N 1
ATOM 16099 C CA . ALA B 2 402 ? 10.468 -49.482 30.083 1.000 0.770 402 ALA B CA 1
ATOM 16100 C C . ALA B 2 402 ? 10.244 -50.689 29.154 1.000 0.770 402 ALA B C 1
ATOM 16101 O O . ALA B 2 402 ? 9.301 -51.448 29.345 1.000 0.770 402 ALA B O 1
ATOM 16108 N N . ALA B 2 403 ? 11.124 -50.895 28.166 1.000 0.830 403 ALA B N 1
ATOM 16109 C CA . ALA B 2 403 ? 11.099 -52.093 27.331 1.000 0.830 403 ALA B CA 1
ATOM 16110 C C . ALA B 2 403 ? 11.451 -53.364 28.123 1.000 0.830 403 ALA B C 1
ATOM 16111 O O . ALA B 2 403 ? 10.863 -54.405 27.860 1.000 0.830 403 ALA B O 1
ATOM 16118 N N . ALA B 2 404 ? 12.376 -53.292 29.086 1.000 0.780 404 ALA B N 1
ATOM 16119 C CA . ALA B 2 404 ? 12.717 -54.419 29.952 1.000 0.780 404 ALA B CA 1
ATOM 16120 C C . ALA B 2 404 ? 11.571 -54.774 30.914 1.000 0.780 404 ALA B C 1
ATOM 16121 O O . ALA B 2 404 ? 11.237 -55.948 31.014 1.000 0.780 404 ALA B O 1
ATOM 16128 N N . GLU B 2 405 ? 10.919 -53.784 31.537 1.000 0.820 405 GLU B N 1
ATOM 16129 C CA . GLU B 2 405 ? 9.720 -53.992 32.371 1.000 0.820 405 GLU B CA 1
ATOM 16130 C C . GLU B 2 405 ? 8.582 -54.650 31.565 1.000 0.820 405 GLU B C 1
ATOM 16131 O O . GLU B 2 405 ? 8.018 -55.658 31.985 1.000 0.820 405 GLU B O 1
ATOM 16143 N N . LEU B 2 406 ? 8.315 -54.168 30.343 1.000 0.810 406 LEU B N 1
ATOM 16144 C CA . LEU B 2 406 ? 7.350 -54.783 29.414 1.000 0.810 406 LEU B CA 1
ATOM 16145 C C . LEU B 2 406 ? 7.674 -56.243 29.051 1.000 0.810 406 LEU B C 1
ATOM 16146 O O . LEU B 2 406 ? 6.775 -56.979 28.649 1.000 0.810 406 LEU B O 1
ATOM 16162 N N . LEU B 2 407 ? 8.940 -56.650 29.167 1.000 0.860 407 LEU B N 1
ATOM 16163 C CA . LEU B 2 407 ? 9.420 -58.008 28.904 1.000 0.860 407 LEU B CA 1
ATOM 16164 C C . LEU B 2 407 ? 9.485 -58.892 30.165 1.000 0.860 407 LEU B C 1
ATOM 16165 O O . LEU B 2 407 ? 9.781 -60.080 30.034 1.000 0.860 407 LEU B O 1
ATOM 16181 N N . GLU B 2 408 ? 9.213 -58.360 31.364 1.000 0.820 408 GLU B N 1
ATOM 16182 C CA . GLU B 2 408 ? 9.028 -59.181 32.573 1.000 0.820 408 GLU B CA 1
ATOM 16183 C C . GLU B 2 408 ? 7.617 -59.793 32.619 1.000 0.820 408 GLU B C 1
ATOM 16184 O O . GLU B 2 408 ? 7.476 -60.980 32.917 1.000 0.820 408 GLU B O 1
ATOM 16196 N N . ASP B 2 409 ? 6.586 -59.021 32.255 1.000 0.850 409 ASP B N 1
ATOM 16197 C CA . ASP B 2 409 ? 5.185 -59.474 32.270 1.000 0.850 409 ASP B CA 1
ATOM 16198 C C . ASP B 2 409 ? 4.743 -60.192 30.975 1.000 0.850 409 ASP B C 1
ATOM 16199 O O . ASP B 2 409 ? 3.778 -60.970 30.991 1.000 0.850 409 ASP B O 1
ATOM 16208 N N . HIS B 2 410 ? 5.396 -59.929 29.834 1.000 0.880 410 HIS B N 1
ATOM 16209 C CA . HIS B 2 410 ? 4.965 -60.387 28.503 1.000 0.880 410 HIS B CA 1
ATOM 16210 C C . HIS B 2 410 ? 6.120 -60.901 27.629 1.000 0.880 410 HIS B C 1
ATOM 16211 O O . HIS B 2 410 ? 7.267 -60.480 27.751 1.000 0.880 410 HIS B O 1
ATOM 16225 N N . ASP B 2 411 ? 5.817 -61.800 26.687 1.000 0.870 411 ASP B N 1
ATOM 16226 C CA . ASP B 2 411 ? 6.819 -62.313 25.752 1.000 0.870 411 ASP B CA 1
ATOM 16227 C C . ASP B 2 411 ? 7.186 -61.300 24.649 1.000 0.870 411 ASP B C 1
ATOM 16228 O O . ASP B 2 411 ? 6.380 -60.474 24.208 1.000 0.870 411 ASP B O 1
ATOM 16237 N N . ALA B 2 412 ? 8.414 -61.414 24.137 1.000 0.830 412 ALA B N 1
ATOM 16238 C CA . ALA B 2 412 ? 8.957 -60.478 23.158 1.000 0.830 412 ALA B CA 1
ATOM 16239 C C . ALA B 2 412 ? 8.206 -60.441 21.813 1.000 0.830 412 ALA B C 1
ATOM 16240 O O . ALA B 2 412 ? 8.191 -59.395 21.165 1.000 0.830 412 ALA B O 1
ATOM 16247 N N . VAL B 2 413 ? 7.590 -61.543 21.367 1.000 0.870 413 VAL B N 1
ATOM 16248 C CA . VAL B 2 413 ? 6.878 -61.574 20.077 1.000 0.870 413 VAL B CA 1
ATOM 16249 C C . VAL B 2 413 ? 5.570 -60.798 20.191 1.000 0.870 413 VAL B C 1
ATOM 16250 O O . VAL B 2 413 ? 5.263 -59.998 19.306 1.000 0.870 413 VAL B O 1
ATOM 16263 N N . THR B 2 414 ? 4.849 -60.959 21.302 1.000 0.900 414 THR B N 1
ATOM 16264 C CA . THR B 2 414 ? 3.641 -60.181 21.612 1.000 0.900 414 THR B CA 1
ATOM 16265 C C . THR B 2 414 ? 3.945 -58.683 21.703 1.000 0.900 414 THR B C 1
ATOM 16266 O O . THR B 2 414 ? 3.257 -57.882 21.065 1.000 0.900 414 THR B O 1
ATOM 16277 N N . VAL B 2 415 ? 5.013 -58.293 22.411 1.000 0.830 415 VAL B N 1
ATOM 16278 C CA . VAL B 2 415 ? 5.434 -56.882 22.527 1.000 0.830 415 VAL B CA 1
ATOM 16279 C C . VAL B 2 415 ? 5.805 -56.290 21.158 1.000 0.830 415 VAL B C 1
ATOM 16280 O O . VAL B 2 415 ? 5.358 -55.193 20.816 1.000 0.830 415 VAL B O 1
ATOM 16293 N N . VAL B 2 416 ? 6.560 -57.018 20.325 1.000 0.840 416 VAL B N 1
ATOM 16294 C CA . VAL B 2 416 ? 6.931 -56.560 18.972 1.000 0.840 416 VAL B CA 1
ATOM 16295 C C . VAL B 2 416 ? 5.717 -56.467 18.043 1.000 0.840 416 VAL B C 1
ATOM 16296 O O . VAL B 2 416 ? 5.603 -55.497 17.293 1.000 0.840 416 VAL B O 1
ATOM 16309 N N . ALA B 2 417 ? 4.783 -57.420 18.099 1.000 0.850 417 ALA B N 1
ATOM 16310 C CA . ALA B 2 417 ? 3.555 -57.374 17.306 1.000 0.850 417 ALA B CA 1
ATOM 16311 C C . ALA B 2 417 ? 2.675 -56.169 17.685 1.000 0.850 417 ALA B C 1
ATOM 16312 O O . ALA B 2 417 ? 2.174 -55.472 16.799 1.000 0.850 417 ALA B O 1
ATOM 16319 N N . ALA B 2 418 ? 2.545 -55.872 18.983 1.000 0.870 418 ALA B N 1
ATOM 16320 C CA . ALA B 2 418 ? 1.855 -54.680 19.468 1.000 0.870 418 ALA B CA 1
ATOM 16321 C C . ALA B 2 418 ? 2.531 -53.386 18.975 1.000 0.870 418 ALA B C 1
ATOM 16322 O O . ALA B 2 418 ? 1.851 -52.493 18.468 1.000 0.870 418 ALA B O 1
ATOM 16329 N N . ALA B 2 419 ? 3.866 -53.311 19.035 1.000 0.800 419 ALA B N 1
ATOM 16330 C CA . ALA B 2 419 ? 4.629 -52.161 18.549 1.000 0.800 419 ALA B CA 1
ATOM 16331 C C . ALA B 2 419 ? 4.482 -51.946 17.030 1.000 0.800 419 ALA B C 1
ATOM 16332 O O . ALA B 2 419 ? 4.247 -50.819 16.590 1.000 0.800 419 ALA B O 1
ATOM 16339 N N . ILE B 2 420 ? 4.559 -53.012 16.220 1.000 0.840 420 ILE B N 1
ATOM 16340 C CA . ILE B 2 420 ? 4.336 -52.929 14.767 1.000 0.840 420 ILE B CA 1
ATOM 16341 C C . ILE B 2 420 ? 2.901 -52.489 14.474 1.000 0.840 420 ILE B C 1
ATOM 16342 O O . ILE B 2 420 ? 2.718 -51.611 13.634 1.000 0.840 420 ILE B O 1
ATOM 16358 N N . LYS B 2 421 ? 1.889 -53.035 15.164 1.000 0.850 421 LYS B N 1
ATOM 16359 C CA . LYS B 2 421 ? 0.494 -52.606 14.982 1.000 0.850 421 LYS B CA 1
ATOM 16360 C C . LYS B 2 421 ? 0.298 -51.128 15.327 1.000 0.850 421 LYS B C 1
ATOM 16361 O O . LYS B 2 421 ? -0.372 -50.430 14.581 1.000 0.850 421 LYS B O 1
ATOM 16380 N N . MET B 2 422 ? 0.897 -50.634 16.412 1.000 0.790 422 MET B N 1
ATOM 16381 C CA . MET B 2 422 ? 0.814 -49.213 16.776 1.000 0.790 422 MET B CA 1
ATOM 16382 C C . MET B 2 422 ? 1.524 -48.282 15.780 1.000 0.790 422 MET B C 1
ATOM 16383 O O . MET B 2 422 ? 1.117 -47.132 15.635 1.000 0.790 422 MET B O 1
ATOM 16397 N N . ALA B 2 423 ? 2.581 -48.751 15.112 1.000 0.750 423 ALA B N 1
ATOM 16398 C CA . ALA B 2 423 ? 3.344 -47.965 14.139 1.000 0.750 423 ALA B CA 1
ATOM 16399 C C . ALA B 2 423 ? 2.839 -48.107 12.687 1.000 0.750 423 ALA B C 1
ATOM 16400 O O . ALA B 2 423 ? 3.100 -47.232 11.860 1.000 0.750 423 ALA B O 1
ATOM 16407 N N . THR B 2 424 ? 2.116 -49.184 12.373 1.000 0.770 424 THR B N 1
ATOM 16408 C CA . THR B 2 424 ? 1.508 -49.423 11.058 1.000 0.770 424 THR B CA 1
ATOM 16409 C C . THR B 2 424 ? 0.187 -48.676 10.965 1.000 0.770 424 THR B C 1
ATOM 16410 O O . THR B 2 424 ? -0.753 -48.969 11.699 1.000 0.770 424 THR B O 1
ATOM 16421 N N . LYS B 2 425 ? 0.086 -47.736 10.022 1.000 0.700 425 LYS B N 1
ATOM 16422 C CA . LYS B 2 425 ? -1.196 -47.117 9.680 1.000 0.700 425 LYS B CA 1
ATOM 16423 C C . LYS B 2 425 ? -2.044 -48.169 8.959 1.000 0.700 425 LYS B C 1
ATOM 16424 O O . LYS B 2 425 ? -1.746 -48.515 7.817 1.000 0.700 425 LYS B O 1
ATOM 16443 N N . GLU B 2 426 ? -3.046 -48.722 9.642 1.000 0.730 426 GLU B N 1
ATOM 16444 C CA . GLU B 2 426 ? -3.971 -49.685 9.030 1.000 0.730 426 GLU B CA 1
ATOM 16445 C C . GLU B 2 426 ? -4.702 -49.022 7.837 1.000 0.730 426 GLU B C 1
ATOM 16446 O O . GLU B 2 426 ? -5.091 -47.854 7.946 1.000 0.730 426 GLU B O 1
ATOM 16458 N N . PRO B 2 427 ? -4.859 -49.714 6.687 1.000 0.660 427 PRO B N 1
ATOM 16459 C CA . PRO B 2 427 ? -5.567 -49.166 5.534 1.000 0.660 427 PRO B CA 1
ATOM 16460 C C . PRO B 2 427 ? -7.032 -48.869 5.862 1.000 0.660 427 PRO B C 1
ATOM 16461 O O . PRO B 2 427 ? -7.739 -49.720 6.399 1.000 0.660 427 PRO B O 1
ATOM 16472 N N . ASP B 2 428 ? -7.494 -47.680 5.485 1.000 0.650 428 ASP B N 1
ATOM 16473 C CA . ASP B 2 428 ? -8.886 -47.269 5.652 1.000 0.650 428 ASP B CA 1
ATOM 16474 C C . ASP B 2 428 ? -9.772 -47.928 4.575 1.000 0.650 428 ASP B C 1
ATOM 16475 O O . ASP B 2 428 ? -9.495 -47.825 3.374 1.000 0.650 428 ASP B O 1
ATOM 16484 N N . ASP B 2 429 ? -10.841 -48.614 4.989 1.000 0.660 429 ASP B N 1
ATOM 16485 C CA . ASP B 2 429 ? -11.780 -49.308 4.101 1.000 0.660 429 ASP B CA 1
ATOM 16486 C C . ASP B 2 429 ? -13.106 -48.558 3.879 1.000 0.660 429 ASP B C 1
ATOM 16487 O O . ASP B 2 429 ? -13.991 -49.079 3.191 1.000 0.660 429 ASP B O 1
ATOM 16496 N N . THR B 2 430 ? -13.220 -47.310 4.362 1.000 0.670 430 THR B N 1
ATOM 16497 C CA . THR B 2 430 ? -14.432 -46.476 4.300 1.000 0.670 430 THR B CA 1
ATOM 16498 C C . THR B 2 430 ? -15.081 -46.557 2.911 1.000 0.670 430 THR B C 1
ATOM 16499 O O . THR B 2 430 ? -14.402 -46.346 1.892 1.000 0.670 430 THR B O 1
ATOM 16510 N N . PRO B 2 431 ? -16.385 -46.893 2.825 1.000 0.710 431 PRO B N 1
ATOM 16511 C CA . PRO B 2 431 ? -17.022 -47.242 1.562 1.000 0.710 431 PRO B CA 1
ATOM 16512 C C . PRO B 2 431 ? -17.315 -46.003 0.710 1.000 0.710 431 PRO B C 1
ATOM 16513 O O . PRO B 2 431 ? -18.298 -45.294 0.922 1.000 0.710 431 PRO B O 1
ATOM 16524 N N . VAL B 2 432 ? -16.497 -45.784 -0.320 1.000 0.700 432 VAL B N 1
ATOM 16525 C CA . VAL B 2 432 ? -16.681 -44.710 -1.306 1.000 0.700 432 VAL B CA 1
ATOM 16526 C C . VAL B 2 432 ? -17.376 -45.237 -2.567 1.000 0.700 432 VAL B C 1
ATOM 16527 O O . VAL B 2 432 ? -17.053 -46.311 -3.076 1.000 0.700 432 VAL B O 1
ATOM 16540 N N . ARG B 2 433 ? -18.307 -44.453 -3.127 1.000 0.720 433 ARG B N 1
ATOM 16541 C CA . ARG B 2 433 ? -18.879 -44.675 -4.466 1.000 0.720 433 ARG B CA 1
ATOM 16542 C C . ARG B 2 433 ? -18.561 -43.504 -5.392 1.000 0.720 433 ARG B C 1
ATOM 16543 O O . ARG B 2 433 ? -19.220 -42.474 -5.324 1.000 0.720 433 ARG B O 1
ATOM 16564 N N . LEU B 2 434 ? -17.603 -43.710 -6.294 1.000 0.680 434 LEU B N 1
ATOM 16565 C CA . LEU B 2 434 ? -17.412 -42.856 -7.471 1.000 0.680 434 LEU B CA 1
ATOM 16566 C C . LEU B 2 434 ? -18.492 -43.162 -8.519 1.000 0.680 434 LEU B C 1
ATOM 16567 O O . LEU B 2 434 ? -19.008 -44.283 -8.573 1.000 0.680 434 LEU B O 1
ATOM 16583 N N . THR B 2 435 ? -18.802 -42.208 -9.394 1.000 0.700 435 THR B N 1
ATOM 16584 C CA . THR B 2 435 ? -19.758 -42.458 -10.482 1.000 0.700 435 THR B CA 1
ATOM 16585 C C . THR B 2 435 ? -19.104 -43.195 -11.654 1.000 0.700 435 THR B C 1
ATOM 16586 O O . THR B 2 435 ? -18.112 -42.719 -12.205 1.000 0.700 435 THR B O 1
ATOM 16597 N N . ASP B 2 436 ? -19.703 -44.305 -12.099 1.000 0.730 436 ASP B N 1
ATOM 16598 C CA . ASP B 2 436 ? -19.233 -45.095 -13.249 1.000 0.730 436 ASP B CA 1
ATOM 16599 C C . ASP B 2 436 ? -19.028 -44.250 -14.530 1.000 0.730 436 ASP B C 1
ATOM 16600 O O . ASP B 2 436 ? -19.851 -43.407 -14.898 1.000 0.730 436 ASP B O 1
ATOM 16609 N N . GLU B 2 437 ? -17.935 -44.522 -15.252 1.000 0.690 437 GLU B N 1
ATOM 16610 C CA . GLU B 2 437 ? -17.615 -43.953 -16.571 1.000 0.690 437 GLU B CA 1
ATOM 16611 C C . GLU B 2 437 ? -17.874 -44.972 -17.698 1.000 0.690 437 GLU B C 1
ATOM 16612 O O . GLU B 2 437 ? -17.716 -46.184 -17.531 1.000 0.690 437 GLU B O 1
ATOM 16624 N N . ALA B 2 438 ? -18.242 -44.488 -18.888 1.000 0.680 438 ALA B N 1
ATOM 16625 C CA . ALA B 2 438 ? -18.469 -45.355 -20.043 1.000 0.680 438 ALA B CA 1
ATOM 16626 C C . ALA B 2 438 ? -17.136 -45.859 -20.653 1.000 0.680 438 ALA B C 1
ATOM 16627 O O . ALA B 2 438 ? -16.203 -45.072 -20.828 1.000 0.680 438 ALA B O 1
ATOM 16634 N N . PRO B 2 439 ? -17.025 -47.146 -21.040 1.000 0.640 439 PRO B N 1
ATOM 16635 C CA . PRO B 2 439 ? -15.792 -47.702 -21.599 1.000 0.640 439 PRO B CA 1
ATOM 16636 C C . PRO B 2 439 ? -15.585 -47.284 -23.064 1.000 0.640 439 PRO B C 1
ATOM 16637 O O . PRO B 2 439 ? -16.519 -47.320 -23.870 1.000 0.640 439 PRO B O 1
ATOM 16648 N N . MET B 2 440 ? -14.346 -46.963 -23.448 1.000 0.610 440 MET B N 1
ATOM 16649 C CA . MET B 2 440 ? -14.023 -46.582 -24.830 1.000 0.610 440 MET B CA 1
ATOM 16650 C C . MET B 2 440 ? -13.924 -47.780 -25.787 1.000 0.610 440 MET B C 1
ATOM 16651 O O . MET B 2 440 ? -13.256 -48.772 -25.504 1.000 0.610 440 MET B O 1
ATOM 16665 N N . VAL B 2 441 ? -14.532 -47.654 -26.975 1.000 0.560 441 VAL B N 1
ATOM 16666 C CA . VAL B 2 441 ? -14.551 -48.695 -28.021 1.000 0.560 441 VAL B CA 1
ATOM 16667 C C . VAL B 2 441 ? -13.935 -48.170 -29.324 1.000 0.560 441 VAL B C 1
ATOM 16668 O O . VAL B 2 441 ? -14.343 -47.132 -29.844 1.000 0.560 441 VAL B O 1
ATOM 16681 N N . SER B 2 442 ? -12.975 -48.900 -29.905 1.000 0.460 442 SER B N 1
ATOM 16682 C CA . SER B 2 442 ? -12.291 -48.473 -31.138 1.000 0.460 442 SER B CA 1
ATOM 16683 C C . SER B 2 442 ? -13.201 -48.537 -32.382 1.000 0.460 442 SER B C 1
ATOM 16684 O O . SER B 2 442 ? -13.693 -49.606 -32.745 1.000 0.460 442 SER B O 1
ATOM 16692 N N . LYS B 2 443 ? -13.360 -47.416 -33.100 1.000 0.370 443 LYS B N 1
ATOM 16693 C CA . LYS B 2 443 ? -14.360 -47.199 -34.178 1.000 0.370 443 LYS B CA 1
ATOM 16694 C C . LYS B 2 443 ? -14.151 -47.943 -35.523 1.000 0.370 443 LYS B C 1
ATOM 16695 O O . LYS B 2 443 ? -14.901 -47.704 -36.464 1.000 0.370 443 LYS B O 1
ATOM 16714 N N . ARG B 2 444 ? -13.132 -48.803 -35.664 1.000 0.320 444 ARG B N 1
ATOM 16715 C CA . ARG B 2 444 ? -12.487 -49.126 -36.964 1.000 0.320 444 ARG B CA 1
ATOM 16716 C C . ARG B 2 444 ? -13.363 -49.780 -38.057 1.000 0.320 444 ARG B C 1
ATOM 16717 O O . ARG B 2 444 ? -13.471 -49.255 -39.158 1.000 0.320 444 ARG B O 1
ATOM 16738 N N . TYR B 2 445 ? -13.864 -50.997 -37.833 1.000 0.310 445 TYR B N 1
ATOM 16739 C CA . TYR B 2 445 ? -13.836 -52.022 -38.900 1.000 0.310 445 TYR B CA 1
ATOM 16740 C C . TYR B 2 445 ? -15.040 -52.121 -39.864 1.000 0.310 445 TYR B C 1
ATOM 16741 O O . TYR B 2 445 ? -15.102 -53.063 -40.653 1.000 0.310 445 TYR B O 1
ATOM 16759 N N . LYS B 2 446 ? -15.998 -51.183 -39.857 1.000 0.260 446 LYS B N 1
ATOM 16760 C CA . LYS B 2 446 ? -17.284 -51.373 -40.569 1.000 0.260 446 LYS B CA 1
ATOM 16761 C C . LYS B 2 446 ? -17.175 -51.469 -42.107 1.000 0.260 446 LYS B C 1
ATOM 16762 O O . LYS B 2 446 ? -17.943 -52.208 -42.716 1.000 0.260 446 LYS B O 1
ATOM 16781 N N . ASN B 2 447 ? -16.246 -50.742 -42.738 1.000 0.240 447 ASN B N 1
ATOM 16782 C CA . ASN B 2 447 ? -16.326 -50.445 -44.182 1.000 0.240 447 ASN B CA 1
ATOM 16783 C C . ASN B 2 447 ? -15.931 -51.571 -45.151 1.000 0.240 447 ASN B C 1
ATOM 16784 O O . ASN B 2 447 ? -16.404 -51.576 -46.284 1.000 0.240 447 ASN B O 1
ATOM 16795 N N . GLN B 2 448 ? -15.053 -52.505 -44.779 1.000 0.260 448 GLN B N 1
ATOM 16796 C CA . GLN B 2 448 ? -14.305 -53.286 -45.784 1.000 0.260 448 GLN B CA 1
ATOM 16797 C C . GLN B 2 448 ? -15.121 -54.366 -46.530 1.000 0.260 448 GLN B C 1
ATOM 16798 O O . GLN B 2 448 ? -14.579 -55.081 -47.370 1.000 0.260 448 GLN B O 1
ATOM 16812 N N . ARG B 2 449 ? -16.413 -54.532 -46.216 1.000 0.240 449 ARG B N 1
ATOM 16813 C CA . ARG B 2 449 ? -17.181 -55.728 -46.597 1.000 0.240 449 ARG B CA 1
ATOM 16814 C C . ARG B 2 449 ? -17.834 -55.697 -47.984 1.000 0.240 449 ARG B C 1
ATOM 16815 O O . ARG B 2 449 ? -18.242 -56.756 -48.447 1.000 0.240 449 ARG B O 1
ATOM 16836 N N . SER B 2 450 ? -17.978 -54.538 -48.631 1.000 0.220 450 SER B N 1
ATOM 16837 C CA . SER B 2 450 ? -18.857 -54.410 -49.809 1.000 0.220 450 SER B CA 1
ATOM 16838 C C . SER B 2 450 ? -18.254 -54.899 -51.132 1.000 0.220 450 SER B C 1
ATOM 16839 O O . SER B 2 450 ? -18.934 -55.575 -51.901 1.000 0.220 450 SER B O 1
ATOM 16847 N N . SER B 2 451 ? -17.012 -54.517 -51.441 1.000 0.220 451 SER B N 1
ATOM 16848 C CA . SER B 2 451 ? -16.641 -54.266 -52.845 1.000 0.220 451 SER B CA 1
ATOM 16849 C C . SER B 2 451 ? -16.481 -55.502 -53.728 1.000 0.220 451 SER B C 1
ATOM 16850 O O . SER B 2 451 ? -16.639 -55.402 -54.943 1.000 0.220 451 SER B O 1
ATOM 16858 N N . LYS B 2 452 ? -16.164 -56.666 -53.148 1.000 0.220 452 LYS B N 1
ATOM 16859 C CA . LYS B 2 452 ? -15.558 -57.798 -53.877 1.000 0.220 452 LYS B CA 1
ATOM 16860 C C . LYS B 2 452 ? -16.387 -58.417 -55.010 1.000 0.220 452 LYS B C 1
ATOM 16861 O O . LYS B 2 452 ? -15.856 -59.257 -55.726 1.000 0.220 452 LYS B O 1
ATOM 16880 N N . ARG B 2 453 ? -17.660 -58.054 -55.182 1.000 0.220 453 ARG B N 1
ATOM 16881 C CA . ARG B 2 453 ? -18.556 -58.699 -56.155 1.000 0.220 453 ARG B CA 1
ATOM 16882 C C . ARG B 2 453 ? -18.312 -58.342 -57.629 1.000 0.220 453 ARG B C 1
ATOM 16883 O O . ARG B 2 453 ? -18.940 -58.978 -58.465 1.000 0.220 453 ARG B O 1
ATOM 16904 N N . ARG B 2 454 ? -17.523 -57.307 -57.947 1.000 0.200 454 ARG B N 1
ATOM 16905 C CA . ARG B 2 454 ? -17.723 -56.546 -59.195 1.000 0.200 454 ARG B CA 1
ATOM 16906 C C . ARG B 2 454 ? -17.073 -57.106 -60.473 1.000 0.200 454 ARG B C 1
ATOM 16907 O O . ARG B 2 454 ? -17.792 -57.586 -61.343 1.000 0.200 454 ARG B O 1
ATOM 16928 N N . ASP B 2 455 ? -15.756 -56.993 -60.632 1.000 0.180 455 ASP B N 1
ATOM 16929 C CA . ASP B 2 455 ? -15.161 -56.769 -61.968 1.000 0.180 455 ASP B CA 1
ATOM 16930 C C . ASP B 2 455 ? -14.807 -58.032 -62.784 1.000 0.180 455 ASP B C 1
ATOM 16931 O O . ASP B 2 455 ? -13.694 -58.180 -63.286 1.000 0.180 455 ASP B O 1
ATOM 16940 N N . GLY B 2 456 ? -15.764 -58.940 -62.986 1.000 0.210 456 GLY B N 1
ATOM 16941 C CA . GLY B 2 456 ? -15.619 -60.088 -63.900 1.000 0.210 456 GLY B CA 1
ATOM 16942 C C . GLY B 2 456 ? -15.657 -59.725 -65.398 1.000 0.210 456 GLY B C 1
ATOM 16943 O O . GLY B 2 456 ? -16.316 -60.425 -66.158 1.000 0.210 456 GLY B O 1
ATOM 16947 N N . GLN B 2 457 ? -15.061 -58.599 -65.813 1.000 0.180 457 GLN B N 1
ATOM 16948 C CA . GLN B 2 457 ? -15.483 -57.869 -67.022 1.000 0.180 457 GLN B CA 1
ATOM 16949 C C . GLN B 2 457 ? -14.702 -58.161 -68.324 1.000 0.180 457 GLN B C 1
ATOM 16950 O O . GLN B 2 457 ? -15.324 -58.293 -69.374 1.000 0.180 457 GLN B O 1
ATOM 16964 N N . GLY B 2 458 ? -13.362 -58.173 -68.304 1.000 0.180 458 GLY B N 1
ATOM 16965 C CA . GLY B 2 458 ? -12.530 -58.211 -69.528 1.000 0.180 458 GLY B CA 1
ATOM 16966 C C . GLY B 2 458 ? -12.390 -59.605 -70.182 1.000 0.180 458 GLY B C 1
ATOM 16967 O O . GLY B 2 458 ? -12.806 -60.604 -69.613 1.000 0.180 458 GLY B O 1
ATOM 16971 N N . GLY B 2 459 ? -11.765 -59.764 -71.359 1.000 0.180 459 GLY B N 1
ATOM 16972 C CA . GLY B 2 459 ? -11.243 -58.717 -72.251 1.000 0.180 459 GLY B CA 1
ATOM 16973 C C . GLY B 2 459 ? -10.533 -59.178 -73.550 1.000 0.180 459 GLY B C 1
ATOM 16974 O O . GLY B 2 459 ? -10.741 -58.549 -74.578 1.000 0.180 459 GLY B O 1
ATOM 16978 N N . GLY B 2 460 ? -9.668 -60.206 -73.530 1.000 0.180 460 GLY B N 1
ATOM 16979 C CA . GLY B 2 460 ? -8.602 -60.417 -74.550 1.000 0.180 460 GLY B CA 1
ATOM 16980 C C . GLY B 2 460 ? -8.924 -61.062 -75.930 1.000 0.180 460 GLY B C 1
ATOM 16981 O O . GLY B 2 460 ? -10.043 -61.477 -76.205 1.000 0.180 460 GLY B O 1
ATOM 16985 N N . TYR B 2 461 ? -7.876 -61.161 -76.779 1.000 0.200 461 TYR B N 1
ATOM 16986 C CA . TYR B 2 461 ? -7.832 -61.533 -78.227 1.000 0.200 461 TYR B CA 1
ATOM 16987 C C . TYR B 2 461 ? -7.258 -62.980 -78.503 1.000 0.200 461 TYR B C 1
ATOM 16988 O O . TYR B 2 461 ? -7.000 -63.693 -77.541 1.000 0.200 461 TYR B O 1
ATOM 17006 N N . ARG B 2 462 ? -6.963 -63.531 -79.721 1.000 0.180 462 ARG B N 1
ATOM 17007 C CA . ARG B 2 462 ? -6.815 -62.956 -81.097 1.000 0.180 462 ARG B CA 1
ATOM 17008 C C . ARG B 2 462 ? -6.996 -63.851 -82.361 1.000 0.180 462 ARG B C 1
ATOM 17009 O O . ARG B 2 462 ? -7.595 -63.362 -83.310 1.000 0.180 462 ARG B O 1
ATOM 17030 N N . GLY B 2 463 ? -6.378 -65.038 -82.480 1.000 0.180 463 GLY B N 1
ATOM 17031 C CA . GLY B 2 463 ? -6.247 -65.818 -83.750 1.000 0.180 463 GLY B CA 1
ATOM 17032 C C . GLY B 2 463 ? -6.261 -67.347 -83.522 1.000 0.180 463 GLY B C 1
ATOM 17033 O O . GLY B 2 463 ? -6.572 -67.755 -82.413 1.000 0.180 463 GLY B O 1
ATOM 17037 N N . GLY B 2 464 ? -5.924 -68.265 -84.449 1.000 0.190 464 GLY B N 1
ATOM 17038 C CA . GLY B 2 464 ? -5.359 -68.144 -85.807 1.000 0.190 464 GLY B CA 1
ATOM 17039 C C . GLY B 2 464 ? -5.241 -69.497 -86.575 1.000 0.190 464 GLY B C 1
ATOM 17040 O O . GLY B 2 464 ? -6.227 -69.976 -87.118 1.000 0.190 464 GLY B O 1
ATOM 17044 N N . LYS B 2 465 ? -4.025 -70.070 -86.696 1.000 0.180 465 LYS B N 1
ATOM 17045 C CA . LYS B 2 465 ? -3.617 -71.219 -87.576 1.000 0.180 465 LYS B CA 1
ATOM 17046 C C . LYS B 2 465 ? -4.022 -72.629 -87.047 1.000 0.180 465 LYS B C 1
ATOM 17047 O O . LYS B 2 465 ? -4.363 -72.736 -85.881 1.000 0.180 465 LYS B O 1
ATOM 17066 N N . GLY B 2 466 ? -3.902 -73.764 -87.774 1.000 0.180 466 GLY B N 1
ATOM 17067 C CA . GLY B 2 466 ? -3.631 -73.971 -89.217 1.000 0.180 466 GLY B CA 1
ATOM 17068 C C . GLY B 2 466 ? -3.175 -75.382 -89.715 1.000 0.180 466 GLY B C 1
ATOM 17069 O O . GLY B 2 466 ? -3.612 -75.783 -90.783 1.000 0.180 466 GLY B O 1
ATOM 17073 N N . LYS B 2 467 ? -2.280 -76.123 -89.031 1.000 0.180 467 LYS B N 1
ATOM 17074 C CA . LYS B 2 467 ? -1.566 -77.352 -89.534 1.000 0.180 467 LYS B CA 1
ATOM 17075 C C . LYS B 2 467 ? -2.216 -78.693 -89.079 1.000 0.180 467 LYS B C 1
ATOM 17076 O O . LYS B 2 467 ? -2.968 -78.651 -88.119 1.000 0.180 467 LYS B O 1
ATOM 17095 N N . SER B 2 468 ? -1.892 -79.921 -89.554 1.000 0.190 468 SER B N 1
ATOM 17096 C CA . SER B 2 468 ? -1.270 -80.444 -90.811 1.000 0.190 468 SER B CA 1
ATOM 17097 C C . SER B 2 468 ? -1.195 -81.996 -90.858 1.000 0.190 468 SER B C 1
ATOM 17098 O O . SER B 2 468 ? -1.622 -82.613 -91.823 1.000 0.190 468 SER B O 1
ATOM 17106 N N . ASN B 2 469 ? -0.550 -82.619 -89.862 1.000 0.160 469 ASN B N 1
ATOM 17107 C CA . ASN B 2 469 ? 0.104 -83.949 -89.941 1.000 0.160 469 ASN B CA 1
ATOM 17108 C C . ASN B 2 469 ? -0.771 -85.107 -89.405 1.000 0.160 469 ASN B C 1
ATOM 17109 O O . ASN B 2 469 ? -1.778 -84.828 -88.771 1.000 0.160 469 ASN B O 1
ATOM 17120 N N . ASN B 2 470 ? -0.406 -86.402 -89.411 1.000 0.180 470 ASN B N 1
ATOM 17121 C CA . ASN B 2 470 ? 0.343 -87.371 -90.262 1.000 0.180 470 ASN B CA 1
ATOM 17122 C C . ASN B 2 470 ? 0.146 -88.724 -89.480 1.000 0.180 470 ASN B C 1
ATOM 17123 O O . ASN B 2 470 ? -0.844 -88.856 -88.771 1.000 0.180 470 ASN B O 1
ATOM 17134 N N . ARG B 2 471 ? 1.033 -89.726 -89.381 1.000 0.180 471 ARG B N 1
ATOM 17135 C CA . ARG B 2 471 ? 1.456 -90.625 -90.465 1.000 0.180 471 ARG B CA 1
ATOM 17136 C C . ARG B 2 471 ? 0.970 -92.081 -90.258 1.000 0.180 471 ARG B C 1
ATOM 17137 O O . ARG B 2 471 ? 0.509 -92.680 -91.213 1.000 0.180 471 ARG B O 1
ATOM 17158 N N . SER B 2 472 ? 1.115 -92.694 -89.073 1.000 0.160 472 SER B N 1
ATOM 17159 C CA . SER B 2 472 ? 2.114 -93.787 -88.953 1.000 0.160 472 SER B CA 1
ATOM 17160 C C . SER B 2 472 ? 1.467 -95.178 -88.744 1.000 0.160 472 SER B C 1
ATOM 17161 O O . SER B 2 472 ? 0.257 -95.245 -88.581 1.000 0.160 472 SER B O 1
ATOM 17169 N N . SER B 2 473 ? 2.263 -96.259 -88.807 1.000 0.170 473 SER B N 1
ATOM 17170 C CA . SER B 2 473 ? 1.852 -97.600 -89.291 1.000 0.170 473 SER B CA 1
ATOM 17171 C C . SER B 2 473 ? 1.306 -98.589 -88.218 1.000 0.170 473 SER B C 1
ATOM 17172 O O . SER B 2 473 ? 0.127 -98.496 -87.917 1.000 0.170 473 SER B O 1
ATOM 17180 N N . TYR B 2 474 ? 2.035 -99.489 -87.531 1.000 0.170 474 TYR B N 1
ATOM 17181 C CA . TYR B 2 474 ? 2.560 -100.774 -88.059 1.000 0.170 474 TYR B CA 1
ATOM 17182 C C . TYR B 2 474 ? 2.058 -102.005 -87.235 1.000 0.170 474 TYR B C 1
ATOM 17183 O O . TYR B 2 474 ? 1.855 -101.907 -86.026 1.000 0.170 474 TYR B O 1
ATOM 17201 N N . ASP B 2 475 ? 1.980 -103.176 -87.884 1.000 0.180 475 ASP B N 1
ATOM 17202 C CA . ASP B 2 475 ? 1.474 -104.536 -87.534 1.000 0.180 475 ASP B CA 1
ATOM 17203 C C . ASP B 2 475 ? 1.553 -105.165 -86.116 1.000 0.180 475 ASP B C 1
ATOM 17204 O O . ASP B 2 475 ? 1.027 -106.259 -85.920 1.000 0.180 475 ASP B O 1
ATOM 17213 N N . LYS B 2 476 ? 2.359 -104.658 -85.180 1.000 0.170 476 LYS B N 1
ATOM 17214 C CA . LYS B 2 476 ? 3.322 -105.512 -84.429 1.000 0.170 476 LYS B CA 1
ATOM 17215 C C . LYS B 2 476 ? 2.827 -106.875 -83.838 1.000 0.170 476 LYS B C 1
ATOM 17216 O O . LYS B 2 476 ? 2.287 -106.960 -82.740 1.000 0.170 476 LYS B O 1
ATOM 17235 N N . LYS B 2 477 ? 3.245 -107.968 -84.502 1.000 0.180 477 LYS B N 1
ATOM 17236 C CA . LYS B 2 477 ? 2.939 -109.420 -84.334 1.000 0.180 477 LYS B CA 1
ATOM 17237 C C . LYS B 2 477 ? 2.734 -110.099 -82.949 1.000 0.180 477 LYS B C 1
ATOM 17238 O O . LYS B 2 477 ? 2.203 -111.200 -82.934 1.000 0.180 477 LYS B O 1
ATOM 17257 N N . ARG B 2 478 ? 3.344 -109.639 -81.848 1.000 0.170 478 ARG B N 1
ATOM 17258 C CA . ARG B 2 478 ? 4.477 -110.422 -81.274 1.000 0.170 478 ARG B CA 1
ATOM 17259 C C . ARG B 2 478 ? 4.307 -111.897 -80.794 1.000 0.170 478 ARG B C 1
ATOM 17260 O O . ARG B 2 478 ? 4.775 -112.765 -81.520 1.000 0.170 478 ARG B O 1
ATOM 17281 N N . SER B 2 479 ? 3.996 -112.161 -79.513 1.000 0.170 479 SER B N 1
ATOM 17282 C CA . SER B 2 479 ? 4.645 -113.259 -78.728 1.000 0.170 479 SER B CA 1
ATOM 17283 C C . SER B 2 479 ? 3.878 -114.601 -78.613 1.000 0.170 479 SER B C 1
ATOM 17284 O O . SER B 2 479 ? 2.669 -114.621 -78.794 1.000 0.170 479 SER B O 1
ATOM 17292 N N . ASN B 2 480 ? 4.584 -115.708 -78.299 1.000 0.170 480 ASN B N 1
ATOM 17293 C CA . ASN B 2 480 ? 4.312 -117.037 -78.894 1.000 0.170 480 ASN B CA 1
ATOM 17294 C C . ASN B 2 480 ? 3.797 -118.212 -78.000 1.000 0.170 480 ASN B C 1
ATOM 17295 O O . ASN B 2 480 ? 2.802 -118.833 -78.355 1.000 0.170 480 ASN B O 1
ATOM 17306 N N . ASP B 2 481 ? 4.528 -118.653 -76.960 1.000 0.160 481 ASP B N 1
ATOM 17307 C CA . ASP B 2 481 ? 4.964 -120.078 -76.942 1.000 0.160 481 ASP B CA 1
ATOM 17308 C C . ASP B 2 481 ? 4.290 -121.155 -76.029 1.000 0.160 481 ASP B C 1
ATOM 17309 O O . ASP B 2 481 ? 3.336 -120.912 -75.294 1.000 0.160 481 ASP B O 1
ATOM 17318 N N . ARG B 2 482 ? 4.788 -122.403 -76.166 1.000 0.170 482 ARG B N 1
ATOM 17319 C CA . ARG B 2 482 ? 4.136 -123.719 -75.933 1.000 0.170 482 ARG B CA 1
ATOM 17320 C C . ARG B 2 482 ? 4.118 -124.359 -74.518 1.000 0.170 482 ARG B C 1
ATOM 17321 O O . ARG B 2 482 ? 4.941 -124.107 -73.650 1.000 0.170 482 ARG B O 1
ATOM 17342 N N . ARG B 2 483 ? 3.228 -125.368 -74.439 1.000 0.180 483 ARG B N 1
ATOM 17343 C CA . ARG B 2 483 ? 3.029 -126.594 -73.601 1.000 0.180 483 ARG B CA 1
ATOM 17344 C C . ARG B 2 483 ? 4.094 -127.174 -72.621 1.000 0.180 483 ARG B C 1
ATOM 17345 O O . ARG B 2 483 ? 3.879 -128.301 -72.191 1.000 0.180 483 ARG B O 1
ATOM 17366 N N . SER B 2 484 ? 5.221 -126.529 -72.313 1.000 0.180 484 SER B N 1
ATOM 17367 C CA . SER B 2 484 ? 6.451 -127.147 -71.748 1.000 0.180 484 SER B CA 1
ATOM 17368 C C . SER B 2 484 ? 6.273 -128.235 -70.656 1.000 0.180 484 SER B C 1
ATOM 17369 O O . SER B 2 484 ? 6.233 -127.937 -69.467 1.000 0.180 484 SER B O 1
ATOM 17377 N N . SER B 2 485 ? 6.262 -129.512 -71.068 1.000 0.190 485 SER B N 1
ATOM 17378 C CA . SER B 2 485 ? 5.972 -130.698 -70.229 1.000 0.190 485 SER B CA 1
ATOM 17379 C C . SER B 2 485 ? 7.202 -131.593 -69.956 1.000 0.190 485 SER B C 1
ATOM 17380 O O . SER B 2 485 ? 7.051 -132.789 -69.717 1.000 0.190 485 SER B O 1
ATOM 17388 N N . GLY B 2 486 ? 8.423 -131.067 -70.097 1.000 0.170 486 GLY B N 1
ATOM 17389 C CA . GLY B 2 486 ? 9.650 -131.881 -70.145 1.000 0.170 486 GLY B CA 1
ATOM 17390 C C . GLY B 2 486 ? 10.414 -132.072 -68.819 1.000 0.170 486 GLY B C 1
ATOM 17391 O O . GLY B 2 486 ? 10.084 -131.416 -67.841 1.000 0.170 486 GLY B O 1
ATOM 17395 N N . ASP B 2 487 ? 11.509 -132.855 -68.709 1.000 0.190 487 ASP B N 1
ATOM 17396 C CA . ASP B 2 487 ? 12.010 -133.979 -69.553 1.000 0.190 487 ASP B CA 1
ATOM 17397 C C . ASP B 2 487 ? 13.305 -134.677 -68.980 1.000 0.190 487 ASP B C 1
ATOM 17398 O O . ASP B 2 487 ? 13.444 -135.881 -69.139 1.000 0.190 487 ASP B O 1
ATOM 17407 N N . ARG B 2 488 ? 14.287 -133.992 -68.328 1.000 0.190 488 ARG B N 1
ATOM 17408 C CA . ARG B 2 488 ? 15.752 -134.393 -68.323 1.000 0.190 488 ARG B CA 1
ATOM 17409 C C . ARG B 2 488 ? 16.492 -134.395 -66.941 1.000 0.190 488 ARG B C 1
ATOM 17410 O O . ARG B 2 488 ? 15.944 -133.849 -65.997 1.000 0.190 488 ARG B O 1
ATOM 17431 N N . ARG B 2 489 ? 17.757 -134.871 -66.719 1.000 0.190 489 ARG B N 1
ATOM 17432 C CA . ARG B 2 489 ? 18.827 -135.408 -67.630 1.000 0.190 489 ARG B CA 1
ATOM 17433 C C . ARG B 2 489 ? 19.962 -136.349 -67.084 1.000 0.190 489 ARG B C 1
ATOM 17434 O O . ARG B 2 489 ? 20.500 -137.084 -67.902 1.000 0.190 489 ARG B O 1
ATOM 17455 N N . GLN B 2 490 ? 20.509 -136.212 -65.861 1.000 0.180 490 GLN B N 1
ATOM 17456 C CA . GLN B 2 490 ? 21.985 -136.378 -65.605 1.000 0.180 490 GLN B CA 1
ATOM 17457 C C . GLN B 2 490 ? 22.375 -136.999 -64.218 1.000 0.180 490 GLN B C 1
ATOM 17458 O O . GLN B 2 490 ? 21.493 -137.088 -63.377 1.000 0.180 490 GLN B O 1
ATOM 17472 N N . LYS B 2 491 ? 23.631 -137.409 -63.869 1.000 0.190 491 LYS B N 1
ATOM 17473 C CA . LYS B 2 491 ? 24.975 -137.181 -64.498 1.000 0.190 491 LYS B CA 1
ATOM 17474 C C . LYS B 2 491 ? 26.051 -138.331 -64.468 1.000 0.190 491 LYS B C 1
ATOM 17475 O O . LYS B 2 491 ? 26.112 -139.102 -65.415 1.000 0.190 491 LYS B O 1
ATOM 17494 N N . LYS B 2 492 ? 27.001 -138.306 -63.505 1.000 0.200 492 LYS B N 1
ATOM 17495 C CA . LYS B 2 492 ? 28.310 -139.018 -63.316 1.000 0.200 492 LYS B CA 1
ATOM 17496 C C . LYS B 2 492 ? 28.788 -138.752 -61.855 1.000 0.200 492 LYS B C 1
ATOM 17497 O O . LYS B 2 492 ? 28.283 -137.787 -61.290 1.000 0.200 492 LYS B O 1
ATOM 17516 N N . SER B 2 493 ? 29.775 -139.418 -61.226 1.000 0.180 493 SER B N 1
ATOM 17517 C CA . SER B 2 493 ? 30.397 -140.743 -61.475 1.000 0.180 493 SER B CA 1
ATOM 17518 C C . SER B 2 493 ? 31.257 -141.288 -60.317 1.000 0.180 493 SER B C 1
ATOM 17519 O O . SER B 2 493 ? 31.200 -142.490 -60.093 1.000 0.180 493 SER B O 1
ATOM 17527 N N . TYR B 2 494 ? 32.124 -140.458 -59.718 1.000 0.180 494 TYR B N 1
ATOM 17528 C CA . TYR B 2 494 ? 33.310 -140.874 -58.941 1.000 0.180 494 TYR B CA 1
ATOM 17529 C C . TYR B 2 494 ? 33.129 -140.686 -57.435 1.000 0.180 494 TYR B C 1
ATOM 17530 O O . TYR B 2 494 ? 32.405 -139.729 -57.080 1.000 0.180 494 TYR B O 1
#

B-factor: mean 0.79, std 0.19, range [0.16, 0.98]

Nearest PDB structures (foldseek):
  2ywf-assembly1_A  TM=9.319E-01  e=1.351E-77  Aquifex aeolicus VF5
  5j8b-assembly1_z  TM=8.068E-01  e=6.125E-82  Thermus thermophilus HB8
  2ywe-assembly1_A  TM=9.349E-01  e=8.843E-75  Aquifex aeolicus VF5
  2ywg-assembly1_A  TM=9.381E-01  e=7.137E-74  Aquifex aeolicus VF5
  3jce-assembly1_x  TM=8.071E-01  e=1.054E-72  Escherichia coli K-12

Radius of gyration: 45.45 Å; Cα contacts (8 Å, |Δi|>4): 2083; chains: 2; bounding box: 90×187×130 Å

Secondary structure (DSSP, 8-state):
--HHHHHHHHHTTEEEEEEEE-TTSSHHHHHHHHHHHTT-S-TTT--SSSS--SHHHHHHT---S-EEEEEEEE-TTS-EEEEEEEE---SGGGHHHHHHHHTT-SEEEEEEETTTB--HHHHHHHHHHHTTTPEEEEEEE-TTSTT--HHHHHHHIIIII----TT-EE-BTTTTBSHHHHHHHHHHTSPPP---TTSSPEEEEEEEEEETTTEEEEEEEEEESEE-TT-EEEETTT--EEE--EEEEEESEEEE-S-EETT-EEEEE-----GGG--TTPEEEESSS--SS------PPPPSEEEEEEESSGGGHHHHHHHHHHHTTT-TT-EEEEEEETTTEEEEEEEESSHHHHHHHHHHHHHHS---EEEPPPB--EEEEETTS-EEEESSGGGPPPTTSEEEEEEEEEEEEEEEEGGGHHHHHHHHHHTTPEEEEEEESSSSEEEEEEEEEHHHHSSSHHHHHHHHTTT--EEEEEEEEEEEE-EEEEEEEETTEEEEEEEEEEETTTHHHHHHHHHHHHHHHS---SS-EEEEEEETTEEEEEEEEPPP---TTTT--S--HHHHHHHHHHHHHHHHHHTTT------HHHHHTTT---------/---BGGGGT--HHHHHHHHHTT--BPPTTHHHHHHHHHTT--EEEE--TTSSHHHHHHHHHHHH--TT--S--EEEE-SSHHHHHHHHHHHHHHTTTTT--EEEE-SSS-HHHHHHHHTT--SEEEE-HHHHHHHHHTTSS--TT--EEEETTHHHHHHTTTHHHHHHHHTTS-SS-EEEEEES---HHHHHHHHHH-SS-EEEE----THHHHSEEEEEEE--GGGHHHHHHHHHHHH--SSEEEE-SSHHHHHHHHHHHHHTT--EEEE-TTS-HHHHHHHHHHHHHTS-SEEEE-HHHHTT---S---EEEESS--SSHHHHHHHHTTSS-TT--EEEEEEE-GGGHHHHHHHHHHHSSPPEEPPPPPHHHHHHHHHHHHHHHHHHHHHTT--GGGHHHHHHHHHHS-HHHHHHHHHHHHS-PPP-----PPPPPPP----GGGGGSGGG-----------------------------------------

Sequence (1106 aa):
MTDKEKRLERQSRIRNFSIIAHIDHGKSTLADRILEKTSAITQREMKEQLLDSMDLERERGITIKLNSVQLKYKAKDGEEYIFHLIDTPGHVDFTYEVSRSLAACEGAILVVDAAQGIEAQTLANVYLALDNDLEILPVINKIDLPSAEPERVRQEVEDVIGLDASEAVLASAKAGIGIEEILEQIVEKVPAPTGDPEAPLKALIFDSLYDAYRGVVAYIRVVEGTVKPGQKIKMMATGKEFEVTEVGVFTPKATPTNELTVGDVGFLTASIKNVGDTRVGDTITSAANPAEEALPGYRKLNPMVYCGLYPIDTAKYNDLREALEKLELNDSSLQYEAETSQALGFGFRCGFLGMLHMEIIQERIEREFNIDLITTAPSVIYDVYMTDGEKVVVDNPSNMPDPQKIERVEEPYVKATMMVPNDYVGAVMELCQGKRGNFIDMQYLDANRVSIIYDMPLAEIVYEFFDQLKSSTKGYASFDYELIGYKPSKLVKMDIMLNGEKIDALSFIVHRDYAYERGKVIVEKLKELIPRQQFEVPVQAAIGQKIVARSTIKAMRKNVLAKCYGGDISRKRKLLEKQKEGKRRMKQVGSVEVPQEAFMAVLKMDDSPKKQMTITFQDFNLSSDLMKAINRMGFEEATPIQAQTIPLGLSNKDVIGQAQTGTGKTAAFGIPLVEKINPESPNIQAIVIAPTRELAIQVSEELYKIGQDKRAKVLPIYGGQDIGRQIRALKKNPNIIVGTPGRLLDHINRRTIRLNNVNTVVMDEADEMLNMGFIDDIESILSNVPSEHQTLLFSATMPAPIKRIAERFMTEPEHVKVKAKEMTVSNIQQFYLEVQERKKFDTLTRLLDIQSPELAIVFGRTKRRVDELAEALNLRGYAAEGIHGDLTQAKRMVALRKFKEGAIEVLVATDVAARGLDISGVTHVYNFDVPQDPESYVHRIGRTGRAGKTGMAMTFITPREKSMLRAIEQTTKRKMDRMKEPTLDEALEGQQQVTVERLRTTISENNLNFYMTAAAELLEDHDAVTVVAAAIKMATKEPDDTPVRLTDEAPMVSKRYKNQRSSKRRDGQGGGYRGGKGKSNNRSSYDKKRSNDRRSSGDRRQKKSY

Foldseek 3Di:
DPVQVVVVVQLQQEFEEEEAEAQPLCLLLLVLLLLVQLVLDDPVRDDRSLQQPDPVCVVVVWRDDWDWAWGWDQAPVRDIGIYIYIYATNDQLRVVLLLLRLLLGQAYEQRAEQQLADAPSSQVSLVSNVVNVHHYAAEHEPCVDPRGNNVVSLVLCCLPNVDNSVVHFHYYSPVSGRSSVVVNCSSVTRGRADEGQQAWWWKAQSFWAQDPPQGIKTWIRTRYHKDAAQFWKAWPVLRDIFGWHFWAAPSVHTDTDRMDGGSDTTITTGSDHDLVSDAHQIIMTGPVRGDPDHDGGDDADEFFKKKWKAFPDPVCQVLLVVLQSRVCRGVVRKDWDWDAFPPRGTTITIGGNADVRVVVSQVCCCPVSVTHIQMFDMFGWKWFAFPVGDIDIDRALLPDDDPVGTPFIKAWKKWKKKKAWPVLPVVLVVLCVVQVWDWDDWDDSDPTMIITITTGGPRSCRPCSVVSVCVSRVNSMHMDIDTPGIDTAQKFKKFKDKLRDTGRSLIDIDGPVCLLVLFAQLQVLQLVQFDAAQAKIKIFIDGVPRTSYIDINHHDDDPVCPPPPDPPPVVVVVVVVVSVVVRVVCSVDDDTDRDSVSSVSSRDDDPPDPDD/DWDFPVNLVADPLLVVLCVVVVGTTQFLQLVPQQNCLLVLAAAERAADPQRCVLCSNLRSVLSPFDQPDLAAAEEEEEADQLLLVVSQVVSCSSCVSVNAFEDEFEPQDDVVVVLVVLVNRHNYYYYYQVRVVVCVVVVSHQQANHAEYEYAQVVVCVVVVCLVSVVVNLVRHDLHHHYYYYHHDCDPSNVVCCVPRHDPYDYDDPDDPCQQVVLEAFEEEADAQFCLLVLVLLCCLLVVALAEEEEDADQLLQVLNQVVCVVQPAQEDEFDDPDRVVVLVVRLVCRLVSVHRYYYYYLVRCPSDQHPRHQEYEHSDQDPALVSVCVRSSSHSHPVHRHYYYYYAYPQRVVRQVRNCVVSVHHHHYDYRDDLVNSLVSLLVVLVVVVVVVVVVVPCVVCVVVVVVVVVVDPPVVVVVVVSVVSRDRGDPPDRDDDGDDHDDDPDDPPPPPDPPDDPDDDDDDDDDDDDDDDDDDDDDDDDDDDPPDDDDDDDDD